Protein AF-A0A4Q2IS03-F1 (afdb_monomer)

Secondary structure (DSSP, 8-state):
-------HHHHHHHHHHHHHHHHHHHHT--SGGGG-PPPPPTT-PPPHHHHHHHHHHHHHHHHH-SS--HHHHHHHHHHHHHS-HHHHHS-HHHHHHHHHHHHHGGGGS-HHHHHHTS---HHHHHHHHHHHTT--GGGG-HHHHTTTS--HHHHHHHHHHHHH---S----TT--HHHHHHHHHHHHHHHHHHHHHHHHHS-BTTS-GGG-SSEE-SSSEET-TT--HHHHHHHHHHS------HHHHHHHHHHHHHS--TT--SSS---HHHHHHHHHHHHSS--PPPTT---TTEEEETTEEEEHHHHHHHHHHHHHHHHT---S---SHHHHHHHHHHHHTGGGT-----TT-HHHHHHHHHHHHHHHHHS--SSS-HHHHHHHHHHHHTT----S--HHHHHHHHHHHHHHHHHHTSPPPP--HHHHHHHHHHHHS---HHHHHS-EEEEE-----SS-----EEEEE-HHHHHHHHHTSTTPPEEETTEEE-HHHHHHHHHHHHHHHHTT-HHHHHHHHHHHHHTT---STTHHHHHHHHHHHHHHHHTTPPPPS-HHHHHHHHHHHH--HHHHHHHHHHHT--HHHHHTTHHHHHHHHHHHHHHHHT-HHHHHHHHHHHHHHHHHHHHHTTTHHHHHHHHHHHHHHHHHHHHS-S-----------------------------PPPPPP---PPPPPP--S-TT----EEEEETTTTEEEEEEEETTEEEEB-TTSPBPTTPPEEEE-TTTSS-EEE-PPPTT---PPPPPHHHHHTSHHHHHHHHHHHHHHTSTTTTPPPS-HHHHHHHHEEE----SSHHHHHHHHHHGGG-HHHHHHHHHHHHHHHH-HHHHHHHHHHHHTHHHH-PEEEEEEESS-EEETTEEEEE-HHHHTT-EEEETTEEEEPPHHHHHHHHHHHHHHT--PPPTTTTTT--HHHHHHHHHHHHHTT-SSPPPPP-BSSPPP---SHHHHHHHHHHHHHHHHHHHHHHHHHHHHHHHTT----TT-EETTEEGGGSHHHHHHHHHHHHHHHHGGG--S-HHHHHHHHHHHTTGGG-HHHHHHHHHHHHH-HHHHHHHHHHHHH-S----EEEEE-SSSSSS-TTSTT-SEEEETTEEEEE-S--EEEETTEEEE--HHHHHHHHHHHHHHHHH-TTSPPSPPTTTTT--HHHHHHHHHHHHHTT--SPPEEEEEEESSTTS--TTHHHHHHHHHHHHHHHHHHHHHTS---TT----STTS---GGG----

Structure (mmCIF, N/CA/C/O backbone):
data_AF-A0A4Q2IS03-F1
#
_entry.id   AF-A0A4Q2IS03-F1
#
loop_
_atom_site.group_PDB
_atom_site.id
_atom_site.type_symbol
_atom_site.label_atom_id
_atom_site.label_alt_id
_atom_site.label_comp_id
_atom_site.label_asym_id
_atom_site.label_entity_id
_atom_site.label_seq_id
_atom_site.pdbx_PDB_ins_code
_atom_site.Cartn_x
_atom_site.Cartn_y
_atom_site.Cartn_z
_atom_site.occupancy
_atom_site.B_iso_or_equiv
_atom_site.auth_seq_id
_atom_site.auth_comp_id
_atom_site.auth_asym_id
_atom_site.auth_atom_id
_atom_site.pdbx_PDB_model_num
ATOM 1 N N . MET A 1 1 ? -54.467 39.293 -42.210 1.00 36.00 1 MET A N 1
ATOM 2 C CA . MET A 1 1 ? -53.188 39.466 -41.491 1.00 36.00 1 MET A CA 1
ATOM 3 C C . MET A 1 1 ? -53.121 38.386 -40.427 1.00 36.00 1 MET A C 1
ATOM 5 O O . MET A 1 1 ? -53.435 38.627 -39.273 1.00 36.00 1 MET A O 1
ATOM 9 N N . LEU A 1 2 ? -52.881 37.162 -40.896 1.00 26.61 2 LEU A N 1
ATOM 10 C CA . LEU A 1 2 ? -52.902 35.921 -40.121 1.00 26.61 2 LEU A CA 1
ATOM 11 C C . LEU A 1 2 ? -51.525 35.806 -39.447 1.00 26.61 2 LEU A C 1
ATOM 13 O O . LEU A 1 2 ? -50.517 36.052 -40.098 1.00 26.61 2 LEU A O 1
ATOM 17 N N . GLY A 1 3 ? -51.429 35.580 -38.140 1.00 42.03 3 GLY A N 1
ATOM 18 C CA . GLY A 1 3 ? -51.913 34.346 -37.532 1.00 42.03 3 GLY A CA 1
ATOM 19 C C . GLY A 1 3 ? -50.886 33.250 -37.804 1.00 42.03 3 GLY A C 1
ATOM 20 O O . GLY A 1 3 ? -51.189 32.285 -38.494 1.00 42.03 3 GLY A O 1
ATOM 21 N N . GLY A 1 4 ? -49.647 33.450 -37.347 1.00 34.81 4 GLY A N 1
ATOM 22 C CA . GLY A 1 4 ? -48.642 32.397 -37.358 1.00 34.81 4 GLY A CA 1
ATOM 23 C C . GLY A 1 4 ? -48.956 31.444 -36.218 1.00 34.81 4 GLY A C 1
ATOM 24 O O . GLY A 1 4 ? -48.527 31.679 -35.094 1.00 34.81 4 GLY A O 1
ATOM 25 N N . THR A 1 5 ? -49.754 30.413 -36.489 1.00 40.50 5 THR A N 1
ATOM 26 C CA . THR A 1 5 ? -49.891 29.262 -35.596 1.00 40.50 5 THR A CA 1
ATOM 27 C C . THR A 1 5 ? -48.496 28.688 -35.400 1.00 40.50 5 THR A C 1
ATOM 29 O O . THR A 1 5 ? -47.937 28.119 -36.342 1.00 40.50 5 THR A O 1
ATOM 32 N N . ALA A 1 6 ? -47.914 28.886 -34.213 1.00 41.03 6 ALA A N 1
ATOM 33 C CA . ALA A 1 6 ? -46.721 28.160 -33.816 1.00 41.03 6 ALA A CA 1
ATOM 34 C C . ALA A 1 6 ? -47.016 26.680 -34.064 1.00 41.03 6 ALA A C 1
ATOM 36 O O . ALA A 1 6 ? -48.002 26.136 -33.564 1.00 41.03 6 ALA A O 1
ATOM 37 N N . THR A 1 7 ? -46.240 26.056 -34.947 1.00 56.56 7 THR A N 1
ATOM 38 C CA . THR A 1 7 ? -46.401 24.632 -35.226 1.00 56.56 7 THR A CA 1
ATOM 39 C C . THR A 1 7 ? -46.227 23.880 -33.914 1.00 56.56 7 THR A C 1
ATOM 41 O O . THR A 1 7 ? -45.361 24.260 -33.131 1.00 56.56 7 THR A O 1
ATOM 44 N N . GLN A 1 8 ? -46.999 22.820 -33.679 1.00 41.12 8 GLN A N 1
ATOM 45 C CA . GLN A 1 8 ? -46.921 22.019 -32.452 1.00 41.12 8 GLN A CA 1
ATOM 46 C C . GLN A 1 8 ? -45.470 21.666 -32.068 1.00 41.12 8 GLN A C 1
ATOM 48 O O . GLN A 1 8 ? -45.108 21.799 -30.911 1.00 41.12 8 GLN A O 1
ATOM 53 N N . ALA A 1 9 ? -44.611 21.365 -33.048 1.00 47.84 9 ALA A N 1
ATOM 54 C CA . ALA A 1 9 ? -43.183 21.116 -32.832 1.00 47.84 9 ALA A CA 1
ATOM 55 C C . ALA A 1 9 ? -42.402 22.323 -32.264 1.00 47.84 9 ALA A C 1
ATOM 57 O O . ALA A 1 9 ? -41.506 22.151 -31.450 1.00 47.84 9 ALA A O 1
ATOM 58 N N . ALA A 1 10 ? -42.746 23.550 -32.665 1.00 47.81 10 ALA A N 1
ATOM 59 C CA . ALA A 1 10 ? -42.126 24.773 -32.151 1.00 47.81 10 ALA A CA 1
ATOM 60 C C . ALA A 1 10 ? -42.599 25.083 -30.724 1.00 47.81 10 ALA A C 1
ATOM 62 O O . ALA A 1 10 ? -41.792 25.487 -29.893 1.00 47.81 10 ALA A O 1
ATOM 63 N N . ALA A 1 11 ? -43.882 24.837 -30.438 1.00 42.84 11 ALA A N 1
ATOM 64 C CA . ALA A 1 11 ? -44.416 24.922 -29.083 1.00 42.84 11 ALA A CA 1
ATOM 65 C C . ALA A 1 11 ? -43.806 23.839 -28.172 1.00 42.84 11 ALA A C 1
ATOM 67 O O . ALA A 1 11 ? -43.431 24.142 -27.048 1.00 42.84 11 ALA A O 1
ATOM 68 N N . GLU A 1 12 ? -43.630 22.607 -28.664 1.00 42.34 12 GLU A N 1
ATOM 69 C CA . GLU A 1 12 ? -42.962 21.509 -27.950 1.00 42.34 12 GLU A CA 1
ATOM 70 C C . GLU A 1 12 ? -41.476 21.810 -27.686 1.00 42.34 12 GLU A C 1
ATOM 72 O O . GLU A 1 12 ? -41.003 21.595 -26.572 1.00 42.34 12 GLU A O 1
ATOM 77 N N . ASP A 1 13 ? -40.747 22.365 -28.660 1.00 48.28 13 ASP A N 1
ATOM 78 C CA . ASP A 1 13 ? -39.344 22.773 -28.494 1.00 48.28 13 ASP A CA 1
ATOM 79 C C . ASP A 1 13 ? -39.176 23.946 -27.517 1.00 48.28 13 ASP A C 1
ATOM 81 O O . ASP A 1 13 ? -38.167 24.028 -26.811 1.00 48.28 13 ASP A O 1
ATOM 85 N N . GLU A 1 14 ? -40.141 24.865 -27.476 1.00 46.44 14 GLU A N 1
ATOM 86 C CA . GLU A 1 14 ? -40.154 25.991 -26.541 1.00 46.44 14 GLU A CA 1
ATOM 87 C C . GLU A 1 14 ? -40.516 25.536 -25.123 1.00 46.44 14 GLU A C 1
ATOM 89 O O . GLU A 1 14 ? -39.807 25.884 -24.178 1.00 46.44 14 GLU A O 1
ATOM 94 N N . LEU A 1 15 ? -41.510 24.651 -24.977 1.00 41.66 15 LEU A N 1
ATOM 95 C CA . LEU A 1 15 ? -41.840 24.013 -23.700 1.00 41.66 15 LEU A CA 1
ATOM 96 C C . LEU A 1 15 ? -40.635 23.241 -23.144 1.00 41.66 15 LEU A C 1
ATOM 98 O O . LEU A 1 15 ? -40.304 23.362 -21.969 1.00 41.66 15 LEU A O 1
ATOM 102 N N . LYS A 1 16 ? -39.929 22.499 -24.006 1.00 45.19 16 LYS A N 1
ATOM 103 C CA . LYS A 1 16 ? -38.740 21.719 -23.642 1.00 45.19 16 LYS A CA 1
ATOM 104 C C . LYS A 1 16 ? -37.571 22.611 -23.209 1.00 45.19 16 LYS A C 1
ATOM 106 O O . LYS A 1 16 ? -36.879 22.284 -22.247 1.00 45.19 16 LYS A O 1
ATOM 111 N N . ARG A 1 17 ? -37.370 23.757 -23.873 1.00 47.59 17 ARG A N 1
ATOM 112 C CA . ARG A 1 17 ? -36.365 24.763 -23.479 1.00 47.59 17 ARG A CA 1
ATOM 113 C C . ARG A 1 17 ? -36.688 25.403 -22.129 1.00 47.59 17 ARG A C 1
ATOM 115 O O . ARG A 1 17 ? -35.791 25.509 -21.291 1.00 47.59 17 ARG A O 1
ATOM 122 N N . ASN A 1 18 ? -37.946 25.779 -21.910 1.00 43.19 18 ASN A N 1
ATOM 123 C CA . ASN A 1 18 ? -38.391 26.395 -20.660 1.00 43.19 18 ASN A CA 1
ATOM 124 C C . ASN A 1 18 ? -38.319 25.392 -19.496 1.00 43.19 18 ASN A C 1
ATOM 126 O O . ASN A 1 18 ? -37.817 25.734 -18.425 1.00 43.19 18 ASN A O 1
ATOM 130 N N . ASP A 1 19 ? -38.677 24.124 -19.728 1.00 43.38 19 ASP A N 1
ATOM 131 C CA . ASP A 1 19 ? -38.507 23.034 -18.759 1.00 43.38 19 ASP A CA 1
ATOM 132 C C . ASP A 1 19 ? -37.024 22.815 -18.397 1.00 43.38 19 ASP A C 1
ATOM 134 O O . ASP A 1 19 ? -36.676 22.706 -17.217 1.00 43.38 19 ASP A O 1
ATOM 138 N N . GLU A 1 20 ? -36.114 22.808 -19.379 1.00 44.84 20 GLU A N 1
ATOM 139 C CA . GLU A 1 20 ? -34.669 22.692 -19.137 1.00 44.84 20 GLU A CA 1
ATOM 140 C C . GLU A 1 20 ? -34.090 23.878 -18.349 1.00 44.84 20 GLU A C 1
ATOM 142 O O . GLU A 1 20 ? -33.147 23.705 -17.565 1.00 44.84 20 GLU A O 1
ATOM 147 N N . GLU A 1 21 ? -34.616 25.084 -18.558 1.00 45.19 21 GLU A N 1
ATOM 148 C CA . GLU A 1 21 ? -34.186 26.301 -17.871 1.00 45.19 21 GLU A CA 1
ATOM 149 C C . GLU A 1 21 ? -34.728 26.369 -16.436 1.00 45.19 21 GLU A C 1
ATOM 151 O O . GLU A 1 21 ? -33.971 26.617 -15.489 1.00 45.19 21 GLU A O 1
ATOM 156 N N . LEU A 1 22 ? -36.015 26.074 -16.243 1.00 42.09 22 LEU A N 1
ATOM 157 C CA . LEU A 1 22 ? -36.654 25.968 -14.932 1.00 42.09 22 LEU A CA 1
ATOM 158 C C . LEU A 1 22 ? -35.930 24.926 -14.062 1.00 42.09 22 LEU A C 1
ATOM 160 O O . LEU A 1 22 ? -35.616 25.172 -12.892 1.00 42.09 22 LEU A O 1
ATOM 164 N N . TYR A 1 23 ? -35.569 23.797 -14.669 1.00 43.38 23 TYR A N 1
ATOM 165 C CA . TYR A 1 23 ? -34.821 22.718 -14.041 1.00 43.38 23 TYR A CA 1
ATOM 166 C C . TYR A 1 23 ? -33.354 23.078 -13.740 1.00 43.38 23 TYR A C 1
ATOM 168 O O . TYR A 1 23 ? -32.849 22.759 -12.659 1.00 43.38 23 TYR A O 1
ATOM 176 N N . ARG A 1 24 ? -32.661 23.802 -14.636 1.00 47.31 24 ARG A N 1
ATOM 177 C CA . ARG A 1 24 ? -31.315 24.363 -14.380 1.00 47.31 24 ARG A CA 1
ATOM 178 C C . ARG A 1 24 ? -31.309 25.362 -13.223 1.00 47.31 24 ARG A C 1
ATOM 180 O O . ARG A 1 24 ? -30.369 25.373 -12.431 1.00 47.31 24 ARG A O 1
ATOM 187 N N . ASN A 1 25 ? -32.361 26.160 -13.094 1.00 46.22 25 ASN A N 1
ATOM 188 C CA . ASN A 1 25 ? -32.500 27.121 -12.005 1.00 46.22 25 ASN A CA 1
ATOM 189 C C . ASN A 1 25 ? -32.801 26.432 -10.664 1.00 46.22 25 ASN A C 1
ATOM 191 O O . ASN A 1 25 ? -32.244 26.817 -9.638 1.00 46.22 25 ASN A O 1
ATOM 195 N N . TRP A 1 26 ? -33.589 25.353 -10.670 1.00 45.19 26 TRP A N 1
ATOM 196 C CA . TRP A 1 26 ? -33.760 24.475 -9.504 1.00 45.19 26 TRP A CA 1
ATOM 197 C C . TRP A 1 26 ? -32.454 23.787 -9.074 1.00 45.19 26 TRP A C 1
ATOM 199 O O . TRP A 1 26 ? -32.173 23.676 -7.882 1.00 45.19 26 TRP A O 1
ATOM 209 N N . ARG A 1 27 ? -31.629 23.362 -10.041 1.00 40.06 27 ARG A N 1
ATOM 210 C CA . ARG A 1 27 ? -30.346 22.662 -9.840 1.00 40.06 27 ARG A CA 1
ATOM 211 C C . ARG A 1 27 ? -29.292 23.473 -9.071 1.00 40.06 27 ARG A C 1
ATOM 213 O O . ARG A 1 27 ? -28.418 22.868 -8.456 1.00 40.06 27 ARG A O 1
ATOM 220 N N . ASN A 1 28 ? -29.364 24.805 -9.095 1.00 43.50 28 ASN A N 1
ATOM 221 C CA . ASN A 1 28 ? -28.336 25.692 -8.533 1.00 43.50 28 ASN A CA 1
ATOM 222 C C . ASN A 1 28 ? -28.688 26.285 -7.156 1.00 43.50 28 ASN A C 1
ATOM 224 O O . ASN A 1 28 ? -27.945 27.121 -6.642 1.00 43.50 28 ASN A O 1
ATOM 228 N N . LEU A 1 29 ? -29.788 25.860 -6.528 1.00 41.72 29 LEU A N 1
ATOM 229 C CA . LEU A 1 29 ? -30.142 26.298 -5.177 1.00 41.72 29 LEU A CA 1
ATOM 230 C C . LEU A 1 29 ? -29.315 25.537 -4.132 1.00 41.72 29 LEU A C 1
ATOM 232 O O . LEU A 1 29 ? -29.659 24.434 -3.716 1.00 41.72 29 LEU A O 1
ATOM 236 N N . THR A 1 30 ? -28.204 26.139 -3.705 1.00 33.22 30 THR A N 1
ATOM 237 C CA . THR A 1 30 ? -27.249 25.576 -2.731 1.00 33.22 30 THR A CA 1
ATOM 238 C C . THR A 1 30 ? -27.720 25.653 -1.270 1.00 33.22 30 THR A C 1
ATOM 240 O O . THR A 1 30 ? -27.096 25.060 -0.393 1.00 33.22 30 THR A O 1
ATOM 243 N N . GLY A 1 31 ? -28.846 26.323 -1.002 1.00 41.47 31 GLY A N 1
ATOM 244 C CA . GLY A 1 31 ? -29.498 26.420 0.307 1.00 41.47 31 GLY A CA 1
ATOM 245 C C . GLY A 1 31 ? -30.642 27.442 0.298 1.00 41.47 31 GLY A C 1
ATOM 246 O O . GLY A 1 31 ? -30.719 28.270 -0.608 1.00 41.47 31 GLY A O 1
ATOM 247 N N . ILE A 1 32 ? -31.523 27.408 1.311 1.00 33.59 32 ILE A N 1
ATOM 248 C CA . ILE A 1 32 ? -32.644 28.369 1.471 1.00 33.59 32 ILE A CA 1
ATOM 249 C C . ILE A 1 32 ? -32.146 29.829 1.496 1.00 33.59 32 ILE A C 1
ATOM 251 O O . ILE A 1 32 ? -32.855 30.735 1.069 1.00 33.59 32 ILE A O 1
ATOM 255 N N . GLU A 1 33 ? -30.911 30.053 1.942 1.00 37.28 33 GLU A N 1
ATOM 256 C CA . GLU A 1 33 ? -30.291 31.377 2.079 1.00 37.28 33 GLU A CA 1
ATOM 257 C C . GLU A 1 33 ? -29.954 32.038 0.731 1.00 37.28 33 GLU A C 1
ATOM 259 O O . GLU A 1 33 ? -29.941 33.263 0.635 1.00 37.28 33 GLU A O 1
ATOM 264 N N . ALA A 1 34 ? -29.784 31.255 -0.341 1.00 39.53 34 ALA A N 1
ATOM 265 C CA . ALA A 1 34 ? -29.510 31.775 -1.684 1.00 39.53 34 ALA A CA 1
ATOM 266 C C . ALA A 1 34 ? -30.743 32.415 -2.364 1.00 39.53 34 ALA A C 1
ATOM 268 O O . ALA A 1 34 ? -30.630 32.961 -3.459 1.00 39.53 34 ALA A O 1
ATOM 269 N N . LEU A 1 35 ? -31.925 32.353 -1.736 1.00 38.50 35 LEU A N 1
ATOM 270 C CA . LEU A 1 35 ? -33.200 32.808 -2.309 1.00 38.50 35 LEU A CA 1
ATOM 271 C C . LEU A 1 35 ? -33.549 34.277 -2.015 1.00 38.50 35 LEU A C 1
ATOM 273 O O . LEU A 1 35 ? -34.609 34.732 -2.441 1.00 38.50 35 LEU A O 1
ATOM 277 N N . GLY A 1 36 ? -32.685 35.023 -1.313 1.00 36.31 36 GLY A N 1
ATOM 278 C CA . GLY A 1 36 ? -32.779 36.487 -1.216 1.00 36.31 36 GLY A CA 1
ATOM 279 C C . GLY A 1 36 ? -34.121 37.039 -0.713 1.00 36.31 36 GLY A C 1
ATOM 280 O O . GLY A 1 36 ? -34.508 38.139 -1.098 1.00 36.31 36 GLY A O 1
ATOM 281 N N . TRP A 1 37 ? -34.852 36.299 0.126 1.00 31.91 37 TRP A N 1
ATOM 282 C CA . TRP A 1 37 ? -36.046 36.801 0.809 1.00 31.91 37 TRP A CA 1
ATOM 283 C C . TRP A 1 37 ? -35.693 37.231 2.231 1.00 31.91 37 TRP A C 1
ATOM 285 O O . TRP A 1 37 ? -35.060 36.484 2.979 1.00 31.91 37 TRP A O 1
ATOM 295 N N . ARG A 1 38 ? -36.124 38.436 2.623 1.00 32.34 38 ARG A N 1
ATOM 296 C CA . ARG A 1 38 ? -36.080 38.874 4.023 1.00 32.34 38 ARG A CA 1
ATOM 297 C C . ARG A 1 38 ? -36.909 37.893 4.852 1.00 32.34 38 ARG A C 1
ATOM 299 O O . ARG A 1 38 ? -38.094 37.714 4.577 1.00 32.34 38 ARG A O 1
ATOM 306 N N . ARG A 1 39 ? -36.291 37.282 5.869 1.00 35.34 39 ARG A N 1
ATOM 307 C CA . ARG A 1 39 ? -37.020 36.615 6.956 1.00 35.34 39 ARG A CA 1
ATOM 308 C C . ARG A 1 39 ? -38.118 37.570 7.442 1.00 35.34 39 ARG A C 1
ATOM 310 O O . ARG A 1 39 ? -37.828 38.738 7.705 1.00 35.34 39 ARG A O 1
ATOM 317 N N . ALA A 1 40 ? -39.350 37.080 7.588 1.00 44.03 40 ALA A N 1
ATOM 318 C CA . ALA A 1 40 ? -40.269 37.709 8.532 1.00 44.03 40 ALA A CA 1
ATOM 319 C C . ALA A 1 40 ? -39.543 37.782 9.885 1.00 44.03 40 ALA A C 1
ATOM 321 O O . ALA A 1 40 ? -38.812 36.847 10.226 1.00 44.03 40 ALA A O 1
ATOM 322 N N . ALA A 1 41 ? -39.660 38.912 10.586 1.00 38.91 41 ALA A N 1
ATOM 323 C CA . ALA A 1 41 ? -38.923 39.160 11.822 1.00 38.91 41 ALA A CA 1
ATOM 324 C C . ALA A 1 41 ? -39.023 37.949 12.768 1.00 38.91 41 ALA A C 1
ATOM 326 O O . ALA A 1 41 ? -40.098 37.360 12.914 1.00 38.91 41 ALA A O 1
ATOM 327 N N . GLU A 1 42 ? -37.892 37.549 13.355 1.00 32.28 42 GLU A N 1
ATOM 328 C CA . GLU A 1 42 ? -37.810 36.392 14.250 1.00 32.28 42 GLU A CA 1
ATOM 329 C C . GLU A 1 42 ? -38.901 36.471 15.329 1.00 32.28 42 GLU A C 1
ATOM 331 O O . GLU A 1 42 ? -38.906 37.384 16.150 1.00 32.28 42 GLU A O 1
ATOM 336 N N . GLY A 1 43 ? -39.852 35.528 15.293 1.00 37.53 43 GLY A N 1
ATOM 337 C CA . GLY A 1 43 ? -40.895 35.384 16.314 1.00 37.53 43 GLY A CA 1
ATOM 338 C C . GLY A 1 43 ? -42.342 35.289 15.821 1.00 37.53 43 GLY A C 1
ATOM 339 O O . GLY A 1 43 ? -43.188 34.870 16.606 1.00 37.53 43 GLY A O 1
ATOM 340 N N . GLN A 1 44 ? -42.661 35.600 14.559 1.00 35.56 44 GLN A N 1
ATOM 341 C CA . GLN A 1 44 ? -44.021 35.382 14.039 1.00 35.56 44 GLN A CA 1
ATOM 342 C C . GLN A 1 44 ? -44.114 34.094 13.206 1.00 35.56 44 GLN A C 1
ATOM 344 O O . GLN A 1 44 ? -43.616 34.058 12.079 1.00 35.56 44 GLN A O 1
ATOM 349 N N . PRO A 1 45 ? -44.747 33.017 13.712 1.00 39.62 45 PRO A N 1
ATOM 350 C CA . PRO A 1 45 ? -45.184 31.937 12.841 1.00 39.62 45 PRO A CA 1
ATOM 351 C C . PRO A 1 45 ? -46.280 32.476 11.916 1.00 39.62 45 PRO A C 1
ATOM 353 O O . PRO A 1 45 ? -47.205 33.139 12.382 1.00 39.62 45 PRO A O 1
ATOM 356 N N . PHE A 1 46 ? -46.198 32.171 10.620 1.00 41.94 46 PHE A N 1
ATOM 357 C CA . PHE A 1 46 ? -47.348 32.330 9.731 1.00 41.94 46 PHE A CA 1
ATOM 358 C C . PHE A 1 46 ? -48.522 31.561 10.335 1.00 41.94 46 PHE A C 1
ATOM 360 O O . PHE A 1 46 ? -48.390 30.373 10.657 1.00 41.94 46 PHE A O 1
ATOM 367 N N . GLY A 1 47 ? -49.643 32.247 10.552 1.00 40.41 47 GLY A N 1
ATOM 368 C CA . GLY A 1 47 ? -50.819 31.613 11.117 1.00 40.41 47 GLY A CA 1
ATOM 369 C C . GLY A 1 47 ? -51.337 30.530 10.164 1.00 40.41 47 GLY A C 1
ATOM 370 O O . GLY A 1 47 ? -51.198 30.662 8.946 1.00 40.41 47 GLY A O 1
ATOM 371 N N . PRO A 1 48 ? -51.992 29.470 10.670 1.00 39.97 48 PRO A N 1
ATOM 372 C CA . PRO A 1 48 ? -52.679 28.489 9.825 1.00 39.97 48 PRO A CA 1
ATOM 373 C C . PRO A 1 48 ? -53.659 29.135 8.825 1.00 39.97 48 PRO A C 1
ATOM 375 O O . PRO A 1 48 ? -53.859 28.615 7.732 1.00 39.97 48 PRO A O 1
ATOM 378 N N . LEU A 1 49 ? -54.224 30.293 9.187 1.00 39.50 49 LEU A N 1
ATOM 379 C CA . LEU A 1 49 ? -55.111 31.110 8.356 1.00 39.50 49 LEU A CA 1
ATOM 380 C C . LEU A 1 49 ? -54.397 31.789 7.177 1.00 39.50 49 LEU A C 1
ATOM 382 O O . LEU A 1 49 ? -54.943 31.785 6.079 1.00 39.50 49 LEU A O 1
ATOM 386 N N . ASP A 1 50 ? -53.175 32.295 7.356 1.00 42.41 50 ASP A N 1
ATOM 387 C CA . ASP A 1 50 ? -52.405 32.940 6.277 1.00 42.41 50 ASP A CA 1
ATOM 388 C C . ASP A 1 50 ? -51.958 31.916 5.227 1.00 42.41 50 ASP A C 1
ATOM 390 O O . ASP A 1 50 ? -51.955 32.175 4.023 1.00 42.41 50 ASP A O 1
ATOM 394 N N . LEU A 1 51 ? -51.628 30.708 5.692 1.00 43.06 51 LEU A N 1
ATOM 395 C CA . LEU A 1 51 ? -51.288 29.578 4.836 1.00 43.06 51 LEU A CA 1
ATOM 396 C C . LEU A 1 51 ? -52.506 29.061 4.065 1.00 43.06 51 LEU A C 1
ATOM 398 O O . LEU A 1 51 ? -52.393 28.833 2.862 1.00 43.06 51 LEU A O 1
ATOM 402 N N . ALA A 1 52 ? -53.663 28.939 4.721 1.00 43.22 52 ALA A N 1
ATOM 403 C CA . ALA A 1 52 ? -54.914 28.538 4.080 1.00 43.22 52 ALA A CA 1
ATOM 404 C C . ALA A 1 52 ? -55.425 29.586 3.072 1.00 43.22 52 ALA A C 1
ATOM 406 O O . ALA A 1 52 ? -55.940 29.228 2.011 1.00 43.22 52 ALA A O 1
ATOM 407 N N . TYR A 1 53 ? -55.241 30.877 3.360 1.00 44.53 53 TYR A N 1
ATOM 408 C CA . TYR A 1 53 ? -55.587 31.973 2.453 1.00 44.53 53 TYR A CA 1
ATOM 409 C C . TYR A 1 53 ? -54.686 31.989 1.208 1.00 44.53 53 TYR A C 1
ATOM 411 O O . TYR A 1 53 ? -55.179 31.983 0.085 1.00 44.53 53 TYR A O 1
ATOM 419 N N . ALA A 1 54 ? -53.363 31.883 1.379 1.00 45.72 54 ALA A N 1
ATOM 420 C CA . ALA A 1 54 ? -52.438 31.777 0.249 1.00 45.72 54 ALA A CA 1
ATOM 421 C C . ALA A 1 54 ? -52.689 30.514 -0.596 1.00 45.72 54 ALA A C 1
ATOM 423 O O . ALA A 1 54 ? -52.589 30.558 -1.818 1.00 45.72 54 ALA A O 1
ATOM 424 N N . GLN A 1 55 ? -53.048 29.395 0.041 1.00 46.16 55 GLN A N 1
ATOM 425 C CA . GLN A 1 55 ? -53.374 28.146 -0.649 1.00 46.16 55 GLN A CA 1
ATOM 426 C C . GLN A 1 55 ? -54.685 28.237 -1.448 1.00 46.16 55 GLN A C 1
ATOM 428 O O . GLN A 1 55 ? -54.767 27.665 -2.533 1.00 46.16 55 GLN A O 1
ATOM 433 N N . SER A 1 56 ? -55.696 28.947 -0.938 1.00 45.62 56 SER A N 1
ATOM 434 C CA . SER A 1 56 ? -56.997 29.113 -1.606 1.00 45.62 56 SER A CA 1
ATOM 435 C C . SER A 1 56 ? -56.946 30.113 -2.763 1.00 45.62 56 SER A C 1
ATOM 437 O O . SER A 1 56 ? -57.411 29.782 -3.851 1.00 45.62 56 SER A O 1
ATOM 439 N N . GLU A 1 57 ? -56.293 31.265 -2.590 1.00 48.00 57 GLU A N 1
ATOM 440 C CA . GLU A 1 57 ? -56.039 32.228 -3.678 1.00 48.00 57 GLU A CA 1
ATOM 441 C C . GLU A 1 57 ? -55.219 31.597 -4.813 1.00 48.00 57 GLU A C 1
ATOM 443 O O . GLU A 1 57 ? -55.464 31.821 -5.999 1.00 48.00 57 GLU A O 1
ATOM 448 N N . PHE A 1 58 ? -54.267 30.735 -4.457 1.00 48.66 58 PHE A N 1
ATOM 449 C CA . PHE A 1 58 ? -53.428 30.047 -5.425 1.00 48.66 58 PHE A CA 1
ATOM 450 C C . PHE A 1 58 ? -54.159 28.912 -6.161 1.00 48.66 58 PHE A C 1
ATOM 452 O O . PHE A 1 58 ? -53.985 28.748 -7.368 1.00 48.66 58 PHE A O 1
ATOM 459 N N . ALA A 1 59 ? -55.008 28.150 -5.463 1.00 48.28 59 ALA A N 1
ATOM 460 C CA . ALA A 1 59 ? -55.877 27.156 -6.092 1.00 48.28 59 ALA A CA 1
ATOM 461 C C . ALA A 1 59 ? -56.857 27.815 -7.079 1.00 48.28 59 ALA A C 1
ATOM 463 O O . ALA A 1 59 ? -57.003 27.328 -8.198 1.00 48.28 59 ALA A O 1
ATOM 464 N N . ALA A 1 60 ? -57.433 28.965 -6.710 1.00 51.38 60 ALA A N 1
ATOM 465 C CA . ALA A 1 60 ? -58.294 29.756 -7.587 1.00 51.38 60 ALA A CA 1
ATOM 466 C C . ALA A 1 60 ? -57.540 30.301 -8.817 1.00 51.38 60 ALA A C 1
ATOM 468 O O . ALA A 1 60 ? -58.067 30.296 -9.929 1.00 51.38 60 ALA A O 1
ATOM 469 N N . HIS A 1 61 ? -56.280 30.719 -8.652 1.00 50.00 61 HIS A N 1
ATOM 470 C CA . HIS A 1 61 ? -55.440 31.170 -9.763 1.00 50.00 61 HIS A CA 1
ATOM 471 C C . HIS A 1 61 ? -55.114 30.043 -10.759 1.00 50.00 61 HIS A C 1
ATOM 473 O O . HIS A 1 61 ? -55.160 30.269 -11.967 1.00 50.00 61 HIS A O 1
ATOM 479 N N . MET A 1 62 ? -54.831 28.833 -10.262 1.00 46.34 62 MET A N 1
ATOM 480 C CA . MET A 1 62 ? -54.542 27.646 -11.079 1.00 46.34 62 MET A CA 1
ATOM 481 C C . MET A 1 62 ? -55.783 27.091 -11.793 1.00 46.34 62 MET A C 1
ATOM 483 O O . MET A 1 62 ? -55.671 26.637 -12.928 1.00 46.34 62 MET A O 1
ATOM 487 N N . GLU A 1 63 ? -56.968 27.151 -11.175 1.00 50.69 63 GLU A N 1
ATOM 488 C CA . GLU A 1 63 ? -58.233 26.834 -11.862 1.00 50.69 63 GLU A CA 1
ATOM 489 C C . GLU A 1 63 ? -58.529 27.819 -13.002 1.00 50.69 63 GLU A C 1
ATOM 491 O O . GLU A 1 63 ? -59.087 27.429 -14.027 1.00 50.69 63 GLU A O 1
ATOM 496 N N . ALA A 1 64 ? -58.116 29.080 -12.855 1.00 50.03 64 ALA A N 1
ATOM 497 C CA . ALA A 1 64 ? -58.279 30.104 -13.881 1.00 50.03 64 ALA A CA 1
ATOM 498 C C . ALA A 1 64 ? -57.206 30.060 -14.994 1.00 50.03 64 ALA A C 1
ATOM 500 O O . ALA A 1 64 ? -57.445 30.601 -16.073 1.00 50.03 64 ALA A O 1
ATOM 501 N N . HIS A 1 65 ? -56.048 29.425 -14.761 1.00 47.69 65 HIS A N 1
ATOM 502 C CA . HIS A 1 65 ? -54.905 29.392 -15.689 1.00 47.69 65 HIS A CA 1
ATOM 503 C C . HIS A 1 65 ? -54.301 27.972 -15.770 1.00 47.69 65 HIS A C 1
ATOM 505 O O . HIS A 1 65 ? -53.324 27.673 -15.079 1.00 47.69 65 HIS A O 1
ATOM 511 N N . PRO A 1 66 ? -54.861 27.075 -16.608 1.00 50.25 66 PRO A N 1
ATOM 512 C CA . PRO A 1 66 ? -54.495 25.651 -16.636 1.00 50.25 66 PRO A CA 1
ATOM 513 C C . PRO A 1 66 ? -53.066 25.363 -17.135 1.00 50.25 66 PRO A C 1
ATOM 515 O O . PRO A 1 66 ? -52.541 24.274 -16.897 1.00 50.25 66 PRO A O 1
ATOM 518 N N . GLU A 1 67 ? -52.415 26.334 -17.777 1.00 47.25 67 GLU A N 1
ATOM 519 C CA . GLU A 1 67 ? -50.999 26.299 -18.151 1.00 47.25 67 GLU A CA 1
ATOM 520 C C . GLU A 1 67 ? -50.256 27.413 -17.392 1.00 47.25 67 GLU A C 1
ATOM 522 O O . GLU A 1 67 ? -50.255 28.561 -17.837 1.00 47.25 67 GLU A O 1
ATOM 527 N N . PRO A 1 68 ? -49.685 27.127 -16.207 1.00 50.88 68 PRO A N 1
ATOM 528 C CA . PRO A 1 68 ? -49.016 28.149 -15.411 1.00 50.88 68 PRO A CA 1
ATOM 529 C C . PRO A 1 68 ? -47.736 28.622 -16.108 1.00 50.88 68 PRO A C 1
ATOM 531 O O . PRO A 1 68 ? -46.929 27.802 -16.547 1.00 50.88 68 PRO A O 1
ATOM 534 N N . ASP A 1 69 ? -47.528 29.938 -16.162 1.00 54.44 69 ASP A N 1
ATOM 535 C CA . ASP A 1 69 ? -46.286 30.518 -16.673 1.00 54.44 69 ASP A CA 1
ATOM 536 C C . ASP A 1 69 ? -45.079 30.208 -15.757 1.00 54.44 69 ASP A C 1
ATOM 538 O O . ASP A 1 69 ? -45.213 29.817 -14.590 1.00 54.44 69 ASP A O 1
ATOM 542 N N . ASP A 1 70 ? -43.859 30.395 -16.267 1.00 45.62 70 ASP A N 1
ATOM 543 C CA . ASP A 1 70 ? -42.630 30.099 -15.521 1.00 45.62 70 ASP A CA 1
ATOM 544 C C . ASP A 1 70 ? -42.499 30.887 -14.208 1.00 45.62 70 ASP A C 1
ATOM 546 O O . ASP A 1 70 ? -41.738 30.498 -13.315 1.00 45.62 70 ASP A O 1
ATOM 550 N N . ALA A 1 71 ? -43.172 32.031 -14.085 1.00 50.47 71 ALA A N 1
ATOM 551 C CA . ALA A 1 71 ? -43.152 32.849 -12.881 1.00 50.47 71 ALA A CA 1
ATOM 552 C C . ALA A 1 71 ? -44.085 32.267 -11.812 1.00 50.47 71 ALA A C 1
ATOM 554 O O . ALA A 1 71 ? -43.705 32.222 -10.635 1.00 50.47 71 ALA A O 1
ATOM 555 N N . ALA A 1 72 ? -45.245 31.751 -12.215 1.00 51.81 72 ALA A N 1
ATOM 556 C CA . ALA A 1 72 ? -46.169 30.993 -11.390 1.00 51.81 72 ALA A CA 1
ATOM 557 C C . ALA A 1 72 ? -45.524 29.681 -10.939 1.00 51.81 72 ALA A C 1
ATOM 559 O O . ALA A 1 72 ? -45.486 29.427 -9.739 1.00 51.81 72 ALA A O 1
ATOM 560 N N . VAL A 1 73 ? -44.892 28.909 -11.833 1.00 50.47 73 VAL A N 1
ATOM 561 C CA . VAL A 1 73 ? -44.175 27.671 -11.465 1.00 50.47 73 VAL A CA 1
ATOM 562 C C . VAL A 1 73 ? -42.996 27.953 -10.521 1.00 50.47 73 VAL A C 1
ATOM 564 O O . VAL A 1 73 ? -42.797 27.231 -9.541 1.00 50.47 73 VAL A O 1
ATOM 567 N N . ARG A 1 74 ? -42.237 29.039 -10.735 1.00 50.28 74 ARG A N 1
ATOM 568 C CA . ARG A 1 74 ? -41.171 29.472 -9.810 1.00 50.28 74 ARG A CA 1
ATOM 569 C C . ARG A 1 74 ? -41.718 29.916 -8.455 1.00 50.28 74 ARG A C 1
ATOM 571 O O . ARG A 1 74 ? -41.133 29.576 -7.429 1.00 50.28 74 ARG A O 1
ATOM 578 N N . SER A 1 75 ? -42.819 30.658 -8.422 1.00 51.34 75 SER A N 1
ATOM 579 C CA . SER A 1 75 ? -43.453 31.118 -7.177 1.00 51.34 75 SER A CA 1
ATOM 580 C C . SER A 1 75 ? -44.093 29.966 -6.406 1.00 51.34 75 SER A C 1
ATOM 582 O O . SER A 1 75 ? -43.996 29.907 -5.184 1.00 51.34 75 SER A O 1
ATOM 584 N N . LEU A 1 76 ? -44.628 28.991 -7.130 1.00 50.41 76 LEU A N 1
ATOM 585 C CA . LEU A 1 76 ? -45.157 27.731 -6.632 1.00 50.41 76 LEU A CA 1
ATOM 586 C C . LEU A 1 76 ? -44.040 26.879 -6.047 1.00 50.41 76 LEU A C 1
ATOM 588 O O . LEU A 1 76 ? -44.154 26.463 -4.905 1.00 50.41 76 LEU A O 1
ATOM 592 N N . ALA A 1 77 ? -42.909 26.723 -6.737 1.00 48.66 77 ALA A N 1
ATOM 593 C CA . ALA A 1 77 ? -41.720 26.093 -6.172 1.00 48.66 77 ALA A CA 1
ATOM 594 C C . ALA A 1 77 ? -41.206 26.814 -4.910 1.00 48.66 77 ALA A C 1
ATOM 596 O O . ALA A 1 77 ? -40.834 26.151 -3.943 1.00 48.66 77 ALA A O 1
ATOM 597 N N . ARG A 1 78 ? -41.215 28.156 -4.882 1.00 55.16 78 ARG A N 1
ATOM 598 C CA . ARG A 1 78 ? -40.812 28.965 -3.712 1.00 55.16 78 ARG A CA 1
ATOM 599 C C . ARG A 1 78 ? -41.746 28.763 -2.517 1.00 55.16 78 ARG A C 1
ATOM 601 O O . ARG A 1 78 ? -41.261 28.447 -1.435 1.00 55.16 78 ARG A O 1
ATOM 608 N N . TYR A 1 79 ? -43.058 28.900 -2.713 1.00 53.25 79 TYR A N 1
ATOM 609 C CA . TYR A 1 79 ? -44.070 28.666 -1.677 1.00 53.25 79 TYR A CA 1
ATOM 610 C C . TYR A 1 79 ? -44.012 27.216 -1.187 1.00 53.25 79 TYR A C 1
ATOM 612 O O . TYR A 1 79 ? -43.989 26.949 0.012 1.00 53.25 79 TYR A O 1
ATOM 620 N N . TYR A 1 80 ? -43.877 26.275 -2.121 1.00 51.88 80 TYR A N 1
ATOM 621 C CA . TYR A 1 80 ? -43.754 24.849 -1.865 1.00 51.88 80 TYR A CA 1
ATOM 622 C C . TYR A 1 80 ? -42.555 24.544 -0.966 1.00 51.88 80 TYR A C 1
ATOM 624 O O . TYR A 1 80 ? -42.747 23.932 0.085 1.00 51.88 80 TYR A O 1
ATOM 632 N N . LEU A 1 81 ? -41.340 24.981 -1.320 1.00 46.62 81 LEU A N 1
ATOM 633 C CA . LEU A 1 81 ? -40.094 24.720 -0.577 1.00 46.62 81 LEU A CA 1
ATOM 634 C C . LEU A 1 81 ? -40.083 25.282 0.858 1.00 46.62 81 LEU A C 1
ATOM 636 O O . LEU A 1 81 ? -39.260 24.852 1.664 1.00 46.62 81 LEU A O 1
ATOM 640 N N . GLN A 1 82 ? -40.993 26.202 1.187 1.00 51.56 82 GLN A N 1
ATOM 641 C CA . GLN A 1 82 ? -41.117 26.815 2.513 1.00 51.56 82 GLN A CA 1
ATOM 642 C C . GLN A 1 82 ? -42.116 26.094 3.441 1.00 51.56 82 GLN A C 1
ATOM 644 O O . GLN A 1 82 ? -42.064 26.290 4.655 1.00 51.56 82 GLN A O 1
ATOM 649 N N . GLN A 1 83 ? -42.998 25.232 2.917 1.00 49.88 83 GLN A N 1
ATOM 650 C CA . GLN A 1 83 ? -43.977 24.497 3.732 1.00 49.88 83 GLN A CA 1
ATOM 651 C C . GLN A 1 83 ? -43.375 23.266 4.432 1.00 49.88 83 GLN A C 1
ATOM 653 O O . GLN A 1 83 ? -42.480 22.601 3.902 1.00 49.88 83 GLN A O 1
ATOM 658 N N . ARG A 1 84 ? -43.924 22.877 5.595 1.00 46.59 84 ARG A N 1
ATOM 659 C CA . ARG A 1 84 ? -43.588 21.591 6.240 1.00 46.59 84 ARG A CA 1
ATOM 660 C C . ARG A 1 84 ? -43.923 20.424 5.297 1.00 46.59 84 ARG A C 1
ATOM 662 O O . ARG A 1 84 ? -44.871 20.484 4.516 1.00 46.59 84 ARG A O 1
ATOM 669 N N . ALA A 1 85 ? -43.120 19.358 5.334 1.00 47.41 85 ALA A N 1
ATOM 670 C CA . ALA A 1 85 ? -43.251 18.233 4.402 1.00 47.41 85 ALA A CA 1
ATOM 671 C C . ALA A 1 85 ? -44.628 17.547 4.479 1.00 47.41 85 ALA A C 1
ATOM 673 O O . ALA A 1 85 ? -45.197 17.239 3.440 1.00 47.41 85 ALA A O 1
ATOM 674 N N . ILE A 1 86 ? -45.175 17.396 5.688 1.00 46.16 86 ILE A N 1
ATOM 675 C CA . ILE A 1 86 ? -46.502 16.814 5.952 1.00 46.16 86 ILE A CA 1
ATOM 676 C C . ILE A 1 86 ? -47.630 17.620 5.286 1.00 46.16 86 ILE A C 1
ATOM 678 O O . ILE A 1 86 ? -48.429 17.055 4.550 1.00 46.16 86 ILE A O 1
ATOM 682 N N . THR A 1 87 ? -47.626 18.949 5.426 1.00 51.53 87 THR A N 1
ATOM 683 C CA . THR A 1 87 ? -48.702 19.843 4.948 1.00 51.53 87 THR A CA 1
ATOM 684 C C . THR A 1 87 ? -48.900 19.801 3.430 1.00 51.53 87 THR A C 1
ATOM 686 O O . THR A 1 87 ? -49.998 19.991 2.924 1.00 51.53 87 THR A O 1
ATOM 689 N N . VAL A 1 88 ? -47.826 19.537 2.692 1.00 52.22 88 VAL A N 1
ATOM 690 C CA . VAL A 1 88 ? -47.823 19.491 1.226 1.00 52.22 88 VAL A CA 1
ATOM 691 C C . VAL A 1 88 ? -48.136 18.105 0.673 1.00 52.22 88 VAL A C 1
ATOM 693 O O . VAL A 1 88 ? -48.702 17.986 -0.409 1.00 52.22 88 VAL A O 1
ATOM 696 N N . ILE A 1 89 ? -47.763 17.062 1.411 1.00 50.06 89 ILE A N 1
ATOM 697 C CA . ILE A 1 89 ? -48.038 15.676 1.037 1.00 50.06 89 ILE A CA 1
ATOM 698 C C . ILE A 1 89 ? -49.524 15.340 1.267 1.00 50.06 89 ILE A C 1
ATOM 700 O O . ILE A 1 89 ? -50.090 14.559 0.506 1.00 50.06 89 ILE A O 1
ATOM 704 N N . GLU A 1 90 ? -50.160 15.969 2.261 1.00 54.28 90 GLU A N 1
ATOM 705 C CA . GLU A 1 90 ? -51.566 15.743 2.629 1.00 54.28 90 GLU A CA 1
ATOM 706 C C . GLU A 1 90 ? -52.572 16.624 1.860 1.00 54.28 90 GLU A C 1
ATOM 708 O O . GLU A 1 90 ? -53.756 16.298 1.827 1.00 54.28 90 GLU A O 1
ATOM 713 N N . ALA A 1 91 ? -52.134 17.708 1.205 1.00 61.69 91 ALA A N 1
ATOM 714 C CA . ALA A 1 91 ? -52.994 18.579 0.398 1.00 61.69 91 ALA A CA 1
ATOM 715 C C . ALA A 1 91 ? -53.155 18.031 -1.043 1.00 61.69 91 ALA A C 1
ATOM 717 O O . ALA A 1 91 ? -52.198 18.109 -1.821 1.00 61.69 91 ALA A O 1
ATOM 718 N N . PRO A 1 92 ? -54.341 17.527 -1.454 1.00 60.69 92 PRO A N 1
ATOM 719 C CA . PRO A 1 92 ? -54.502 16.786 -2.714 1.00 60.69 92 PRO A CA 1
ATOM 720 C C . PRO A 1 92 ? -54.083 17.565 -3.971 1.00 60.69 92 PRO A C 1
ATOM 722 O O . PRO A 1 92 ? -53.428 17.011 -4.853 1.00 60.69 92 PRO A O 1
ATOM 725 N N . SER A 1 93 ? -54.395 18.863 -4.033 1.00 60.44 93 SER A N 1
ATOM 726 C CA . SER A 1 93 ? -54.075 19.732 -5.175 1.00 60.44 93 SER A CA 1
ATOM 727 C C . SER A 1 93 ? -52.575 20.030 -5.308 1.00 60.44 93 SER A C 1
ATOM 729 O O . SER A 1 93 ? -52.031 19.999 -6.411 1.00 60.44 93 SER A O 1
ATOM 731 N N . LEU A 1 94 ? -51.871 20.248 -4.192 1.00 60.28 94 LEU A N 1
ATOM 732 C CA . LEU A 1 94 ? -50.422 20.491 -4.185 1.00 60.28 94 LEU A CA 1
ATOM 733 C C . LEU A 1 94 ? -49.621 19.208 -4.450 1.00 60.28 94 LEU A C 1
ATOM 735 O O . LEU A 1 94 ? -48.600 19.251 -5.139 1.00 60.28 94 LEU A O 1
ATOM 739 N N . ALA A 1 95 ? -50.095 18.062 -3.953 1.00 63.53 95 ALA A N 1
ATOM 740 C CA . ALA A 1 95 ? -49.479 16.763 -4.205 1.00 63.53 95 ALA A CA 1
ATOM 741 C C . ALA A 1 95 ? -49.577 16.349 -5.686 1.00 63.53 95 ALA A C 1
ATOM 743 O O . ALA A 1 95 ? -48.595 15.848 -6.240 1.00 63.53 95 ALA A O 1
ATOM 744 N N . ALA A 1 96 ? -50.723 16.594 -6.336 1.00 67.38 96 ALA A N 1
ATOM 745 C CA . ALA A 1 96 ? -50.913 16.342 -7.768 1.00 67.38 96 ALA A CA 1
ATOM 746 C C . A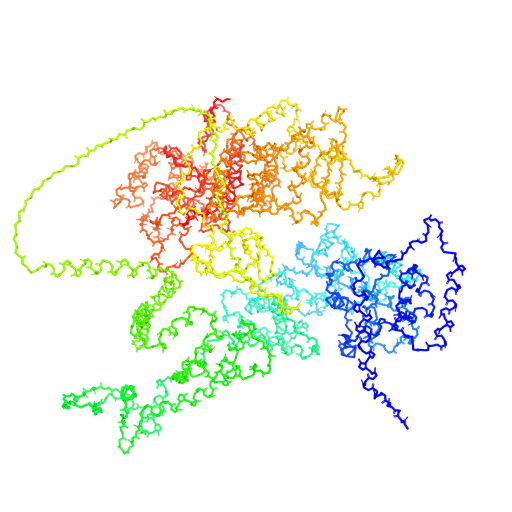LA A 1 96 ? -49.976 17.206 -8.629 1.00 67.38 96 ALA A C 1
ATOM 748 O O . ALA A 1 96 ? -49.325 16.717 -9.552 1.00 67.38 96 ALA A O 1
ATOM 749 N N . LEU A 1 97 ? -49.835 18.481 -8.275 1.00 66.00 97 LEU A N 1
ATOM 750 C CA . LEU A 1 97 ? -48.970 19.418 -8.983 1.00 66.00 97 LEU A CA 1
ATOM 751 C C . LEU A 1 97 ? -47.481 19.082 -8.834 1.00 66.00 97 LEU A C 1
ATOM 753 O O . LEU A 1 97 ? -46.755 19.041 -9.825 1.00 66.00 97 LEU A O 1
ATOM 757 N N . TYR A 1 98 ? -47.030 18.763 -7.619 1.00 70.56 98 TYR A N 1
ATOM 758 C CA . TYR A 1 98 ? -45.657 18.311 -7.376 1.00 70.56 98 TYR A CA 1
ATOM 759 C C . TYR A 1 98 ? -45.320 17.035 -8.149 1.00 70.56 98 TYR A C 1
ATOM 761 O O . TYR A 1 98 ? -44.246 16.928 -8.743 1.00 70.56 98 TYR A O 1
ATOM 769 N N . ARG A 1 99 ? -46.258 16.083 -8.186 1.00 77.88 99 ARG A N 1
ATOM 770 C CA . ARG A 1 99 ? -46.121 14.865 -8.982 1.00 77.88 99 ARG A CA 1
ATOM 771 C C . ARG A 1 99 ? -45.948 15.179 -10.463 1.00 77.88 99 ARG A C 1
ATOM 773 O O . ARG A 1 99 ? -45.031 14.640 -11.072 1.00 77.88 99 ARG A O 1
ATOM 780 N N . ASN A 1 100 ? -46.773 16.066 -11.017 1.00 74.12 100 ASN A N 1
ATOM 781 C CA . ASN A 1 100 ? -46.678 16.472 -12.419 1.00 74.12 100 ASN A CA 1
ATOM 782 C C . ASN A 1 100 ? -45.323 17.123 -12.735 1.00 74.12 100 ASN A C 1
ATOM 784 O O . ASN A 1 100 ? -44.711 16.787 -13.747 1.00 74.12 100 ASN A O 1
ATOM 788 N N . VAL A 1 101 ? -44.810 17.991 -11.853 1.00 71.38 101 VAL A N 1
ATOM 789 C CA . VAL A 1 101 ? -43.480 18.610 -12.011 1.00 71.38 101 VAL A CA 1
ATOM 790 C C . VAL A 1 101 ? -42.376 17.552 -12.034 1.00 71.38 101 VAL A C 1
ATOM 792 O O . VAL A 1 101 ? -41.542 17.549 -12.938 1.00 71.38 101 VAL A O 1
ATOM 795 N N . LEU A 1 102 ? -42.379 16.616 -11.080 1.00 74.75 102 LEU A N 1
ATOM 796 C CA . LEU A 1 102 ? -41.380 15.547 -11.056 1.00 74.75 102 LEU A CA 1
ATOM 797 C C . LEU A 1 102 ? -41.497 14.619 -12.265 1.00 74.75 102 LEU A C 1
ATOM 799 O O . LEU A 1 102 ? -40.474 14.239 -12.822 1.00 74.75 102 LEU A O 1
ATOM 803 N N . GLN A 1 103 ? -42.716 14.287 -12.698 1.00 79.38 103 GLN A N 1
ATOM 804 C CA . GLN A 1 103 ? -42.954 13.444 -13.870 1.00 79.38 103 GLN A CA 1
ATOM 805 C C . GLN A 1 103 ? -42.417 14.073 -15.158 1.00 79.38 103 GLN A C 1
ATOM 807 O O . GLN A 1 103 ? -41.779 13.372 -15.939 1.00 79.38 103 GLN A O 1
ATOM 812 N N . ARG A 1 104 ? -42.593 15.385 -15.356 1.00 74.88 104 ARG A N 1
ATOM 813 C CA . ARG A 1 104 ? -41.973 16.120 -16.479 1.00 74.88 104 ARG A CA 1
ATOM 814 C C . ARG A 1 104 ? -40.440 16.112 -16.390 1.00 74.88 104 ARG A C 1
ATOM 816 O O . ARG A 1 104 ? -39.738 16.021 -17.398 1.00 74.88 104 ARG A O 1
ATOM 823 N N . GLY A 1 105 ? -39.908 16.100 -15.168 1.00 71.00 105 GLY A N 1
ATOM 824 C CA . GLY A 1 105 ? -38.481 15.942 -14.886 1.00 71.00 105 GLY A CA 1
ATOM 825 C C . GLY A 1 105 ? -37.887 14.570 -15.236 1.00 71.00 105 GLY A C 1
ATOM 826 O O . GLY A 1 105 ? -36.667 14.460 -15.267 1.00 71.00 105 GLY A O 1
ATOM 827 N N . LEU A 1 106 ? -38.699 13.547 -15.540 1.00 81.31 106 LEU A N 1
ATOM 828 C CA . LEU A 1 106 ? -38.237 12.191 -15.881 1.00 81.31 106 LEU A CA 1
ATOM 829 C C . LEU A 1 106 ? -37.873 12.003 -17.364 1.00 81.31 106 LEU A C 1
ATOM 831 O O . LEU A 1 106 ? -37.608 10.885 -17.788 1.00 81.31 106 LEU A O 1
ATOM 835 N N . HIS A 1 107 ? -37.818 13.064 -18.172 1.00 79.81 107 HIS A N 1
ATOM 836 C CA . HIS A 1 107 ? -37.496 12.974 -19.608 1.00 79.81 107 HIS A CA 1
ATOM 837 C C . HIS A 1 107 ? -36.115 12.361 -19.913 1.00 79.81 107 HIS A C 1
ATOM 839 O O . HIS A 1 107 ? -35.857 11.938 -21.037 1.00 79.81 107 HIS A O 1
ATOM 845 N N . TRP A 1 108 ? -35.210 12.321 -18.931 1.00 81.88 108 TRP A N 1
ATOM 846 C CA . TRP A 1 108 ? -33.885 11.718 -19.071 1.00 81.88 108 TRP A CA 1
ATOM 847 C C . TRP A 1 108 ? -33.902 10.182 -19.006 1.00 81.88 108 TRP A C 1
ATOM 849 O O . TRP A 1 108 ? -32.878 9.560 -19.294 1.00 81.88 108 TRP A O 1
ATOM 859 N N . ILE A 1 109 ? -35.028 9.566 -18.625 1.00 82.19 109 ILE A N 1
ATOM 860 C CA . ILE A 1 109 ? -35.161 8.117 -18.472 1.00 82.19 109 ILE A CA 1
ATOM 861 C C . ILE A 1 109 ? -36.329 7.570 -19.302 1.00 82.19 109 ILE A C 1
ATOM 863 O O . ILE A 1 109 ? -37.457 8.047 -19.224 1.00 82.19 109 ILE A O 1
ATOM 867 N N . ASP A 1 110 ? -36.065 6.530 -20.095 1.00 83.50 110 ASP A N 1
ATOM 868 C CA . ASP A 1 110 ? -37.092 5.839 -20.880 1.00 83.50 110 ASP A CA 1
ATOM 869 C C . ASP A 1 110 ? -37.868 4.859 -19.981 1.00 83.50 110 ASP A C 1
ATOM 871 O O . ASP A 1 110 ? -37.418 3.745 -19.677 1.00 83.50 110 ASP A O 1
ATOM 875 N N . LEU A 1 111 ? -39.032 5.309 -19.504 1.00 82.62 111 LEU A N 1
ATOM 876 C CA . LEU A 1 111 ? -39.894 4.543 -18.602 1.00 82.62 111 LEU A CA 1
ATOM 877 C C . LEU A 1 111 ? -40.479 3.290 -19.269 1.00 82.62 111 LEU A C 1
ATOM 879 O O . LEU A 1 111 ? -40.662 2.280 -18.587 1.00 82.62 111 LEU A O 1
ATOM 883 N N . ASP A 1 112 ? -40.726 3.309 -20.579 1.00 80.44 112 ASP A N 1
ATOM 884 C CA . ASP A 1 112 ? -41.275 2.157 -21.298 1.00 80.44 112 ASP A CA 1
ATOM 885 C C . ASP A 1 112 ? -40.208 1.077 -21.497 1.00 80.44 112 ASP A C 1
ATOM 887 O O . ASP A 1 112 ? -40.463 -0.106 -21.242 1.00 80.44 112 ASP A O 1
ATOM 891 N N . ALA A 1 113 ? -38.974 1.470 -21.827 1.00 76.75 113 ALA A N 1
ATOM 892 C CA . ALA A 1 113 ? -37.840 0.549 -21.858 1.00 76.75 113 ALA A CA 1
ATOM 893 C C . ALA A 1 113 ? -37.567 -0.076 -20.480 1.00 76.75 113 ALA A C 1
ATOM 895 O O . ALA A 1 113 ? -37.217 -1.256 -20.392 1.00 76.75 113 ALA A O 1
ATOM 896 N N . LEU A 1 114 ? -37.739 0.677 -19.387 1.00 77.25 114 LEU A N 1
ATOM 897 C CA . LEU A 1 114 ? -37.633 0.130 -18.031 1.00 77.25 114 LEU A CA 1
ATOM 898 C C . LEU A 1 114 ? -38.785 -0.815 -17.677 1.00 77.25 114 LEU A C 1
ATOM 900 O O . LEU A 1 114 ? -38.539 -1.860 -17.073 1.00 77.25 114 LEU A O 1
ATOM 904 N N . ARG A 1 115 ? -40.018 -0.494 -18.079 1.00 79.31 115 ARG A N 1
ATOM 905 C CA . ARG A 1 115 ? -41.193 -1.354 -17.872 1.00 79.31 115 ARG A CA 1
ATOM 906 C C . ARG A 1 115 ? -41.031 -2.701 -18.584 1.00 79.31 115 ARG A C 1
ATOM 908 O O . ARG A 1 115 ? -41.323 -3.746 -18.004 1.00 79.31 115 ARG A O 1
ATOM 915 N N . MET A 1 116 ? -40.481 -2.693 -19.801 1.00 73.88 116 MET A N 1
ATOM 916 C CA . MET A 1 116 ? -40.187 -3.906 -20.577 1.00 73.88 116 MET A CA 1
ATOM 917 C C . MET A 1 116 ? -39.110 -4.802 -19.938 1.00 73.88 116 MET A C 1
ATOM 919 O O . MET A 1 116 ? -39.082 -6.006 -20.192 1.00 73.88 116 MET A O 1
ATOM 923 N N . LYS A 1 117 ? -38.240 -4.262 -19.073 1.00 65.75 117 LYS A N 1
ATOM 924 C CA . LYS A 1 117 ? -37.121 -4.994 -18.445 1.00 65.75 117 LYS A CA 1
ATOM 925 C C . LYS A 1 117 ? -37.515 -5.887 -17.254 1.00 65.75 117 LYS A C 1
ATOM 927 O O . LYS A 1 117 ? -36.634 -6.298 -16.506 1.00 65.75 117 LYS A O 1
ATOM 932 N N . GLN A 1 118 ? -38.796 -6.242 -17.105 1.00 60.97 118 GLN A N 1
ATOM 933 C CA . GLN A 1 118 ? -39.323 -7.084 -16.015 1.00 60.97 118 GLN A CA 1
ATOM 934 C C . GLN A 1 118 ? -38.926 -6.576 -14.613 1.00 60.97 118 GLN A C 1
ATOM 936 O O . GLN A 1 118 ? -38.323 -7.299 -13.823 1.00 60.97 118 GLN A O 1
ATOM 941 N N . GLY A 1 119 ? -39.298 -5.328 -14.302 1.00 67.88 119 GLY A N 1
ATOM 942 C CA . GLY A 1 119 ? -39.214 -4.758 -12.953 1.00 67.88 119 GLY A CA 1
ATOM 943 C C . GLY A 1 119 ? -37.796 -4.363 -12.539 1.00 67.88 119 GLY A C 1
ATOM 944 O O . GLY A 1 119 ? -37.064 -5.144 -11.930 1.00 67.88 119 GLY A O 1
ATOM 945 N N . ALA A 1 120 ? -37.413 -3.118 -12.829 1.00 79.06 120 ALA A N 1
ATOM 946 C CA . ALA A 1 120 ? -36.185 -2.545 -12.288 1.00 79.06 120 ALA A CA 1
ATOM 947 C C . ALA A 1 120 ? -36.216 -2.573 -10.749 1.00 79.06 120 ALA A C 1
ATOM 949 O O . ALA A 1 120 ? -37.215 -2.207 -10.125 1.00 79.06 120 ALA A O 1
ATOM 950 N N . ARG A 1 121 ? -35.117 -3.027 -10.134 1.00 85.31 121 ARG A N 1
ATOM 951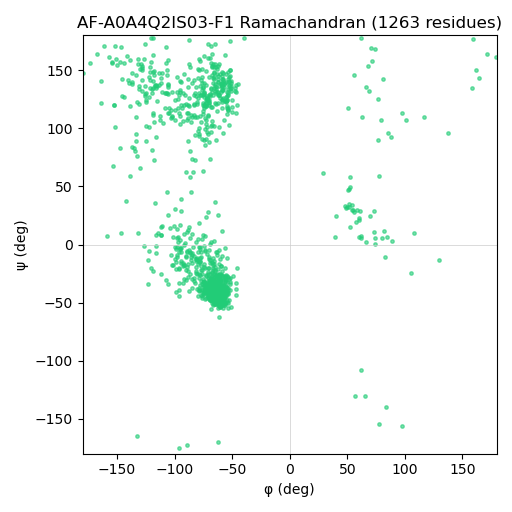 C CA . ARG A 1 121 ? -35.029 -3.115 -8.672 1.00 85.31 121 ARG A CA 1
ATOM 952 C C . ARG A 1 121 ? -35.045 -1.705 -8.053 1.00 85.31 121 ARG A C 1
ATOM 954 O O . ARG A 1 121 ? -34.357 -0.830 -8.588 1.00 85.31 121 ARG A O 1
ATOM 961 N N . PRO A 1 122 ? -35.757 -1.468 -6.936 1.00 88.56 122 PRO A N 1
ATOM 962 C CA . PRO A 1 122 ? -35.745 -0.186 -6.229 1.00 88.56 122 PRO A CA 1
ATOM 963 C C . PRO A 1 122 ? -34.342 0.402 -6.003 1.00 88.56 122 PRO A C 1
ATOM 965 O O . PRO A 1 122 ? -34.121 1.584 -6.276 1.00 88.56 122 PRO A O 1
ATOM 968 N N . THR A 1 123 ? -33.361 -0.413 -5.597 1.00 83.56 123 THR A N 1
ATOM 969 C CA . THR A 1 123 ? -31.973 0.053 -5.401 1.00 83.56 123 THR A CA 1
ATOM 970 C C . THR A 1 123 ? -31.294 0.498 -6.698 1.00 83.56 123 THR A C 1
ATOM 972 O O . THR A 1 123 ? -30.482 1.427 -6.689 1.00 83.56 123 THR A O 1
ATOM 975 N N . GLN A 1 124 ? -31.607 -0.149 -7.826 1.00 83.12 124 GLN A N 1
ATOM 976 C CA . GLN A 1 124 ? -31.070 0.213 -9.138 1.00 83.12 124 GLN A CA 1
ATOM 977 C C . GLN A 1 124 ? -31.638 1.549 -9.594 1.00 83.12 124 GLN A C 1
ATOM 979 O O . GLN A 1 124 ? -30.878 2.398 -10.044 1.00 83.12 124 GLN A O 1
ATOM 984 N N . ILE A 1 125 ? -32.944 1.753 -9.412 1.00 87.62 125 ILE A N 1
ATOM 985 C CA . ILE A 1 125 ? -33.599 3.025 -9.716 1.00 87.62 125 ILE A CA 1
ATOM 986 C C . ILE A 1 125 ? -32.983 4.141 -8.871 1.00 87.62 125 ILE A C 1
ATOM 988 O O . ILE A 1 125 ? -32.544 5.145 -9.428 1.00 87.62 125 ILE A O 1
ATOM 992 N N . LEU A 1 126 ? -32.850 3.941 -7.553 1.00 85.69 126 LEU A N 1
ATOM 993 C CA . LEU A 1 126 ? -32.220 4.924 -6.668 1.00 85.69 126 LEU A CA 1
ATOM 994 C C . LEU A 1 126 ? -30.787 5.250 -7.108 1.00 85.69 126 LEU A C 1
ATOM 996 O O . LEU A 1 126 ? -30.424 6.418 -7.209 1.00 85.69 126 LEU A O 1
ATOM 1000 N N . ARG A 1 127 ? -29.983 4.226 -7.427 1.00 81.06 127 ARG A N 1
ATOM 1001 C CA . ARG A 1 127 ? -28.617 4.396 -7.942 1.00 81.06 127 ARG A CA 1
ATOM 1002 C C . ARG A 1 127 ? -28.592 5.217 -9.224 1.00 81.06 127 ARG A C 1
ATOM 1004 O O . ARG A 1 127 ? -27.766 6.118 -9.329 1.00 81.06 127 ARG A O 1
ATOM 1011 N N . THR A 1 128 ? -29.464 4.907 -10.177 1.00 81.44 128 THR A N 1
ATOM 1012 C CA . THR A 1 128 ? -29.542 5.603 -11.463 1.00 81.44 128 THR A CA 1
ATOM 1013 C C . THR A 1 128 ? -29.932 7.067 -11.271 1.00 81.44 128 THR A C 1
ATOM 1015 O O . THR A 1 128 ? -29.279 7.937 -11.843 1.00 81.44 128 THR A O 1
ATOM 1018 N N . VAL A 1 129 ? -30.887 7.362 -10.381 1.00 82.44 129 VAL A N 1
ATOM 1019 C CA . VAL A 1 129 ? -31.211 8.745 -9.998 1.00 82.44 129 VAL A CA 1
ATOM 1020 C C . VAL A 1 129 ? -30.003 9.425 -9.342 1.00 82.44 129 VAL A C 1
ATOM 1022 O O . VAL A 1 129 ? -29.624 10.513 -9.759 1.00 82.44 129 VAL A O 1
ATOM 1025 N N . CYS A 1 130 ? -29.325 8.798 -8.374 1.00 79.25 130 CYS A N 1
ATOM 1026 C CA . CYS A 1 130 ? -28.131 9.375 -7.739 1.00 79.25 130 CYS A CA 1
ATOM 1027 C C . CYS A 1 130 ? -27.002 9.668 -8.742 1.00 79.25 130 CYS A C 1
ATOM 1029 O O . CYS A 1 130 ? -26.407 10.744 -8.691 1.00 79.25 130 CYS A O 1
ATOM 1031 N N . GLN A 1 131 ? -26.725 8.742 -9.666 1.00 75.00 131 GLN A N 1
ATOM 1032 C CA . GLN A 1 131 ? -25.713 8.901 -10.715 1.00 75.00 131 GLN A CA 1
ATOM 1033 C C . GLN A 1 131 ? -26.051 10.065 -11.643 1.00 75.00 131 GLN A C 1
ATOM 1035 O O . GLN A 1 131 ? -25.215 10.945 -11.850 1.00 75.00 131 GLN A O 1
ATOM 1040 N N . TYR A 1 132 ? -27.292 10.115 -12.127 1.00 79.75 132 TYR A N 1
ATOM 1041 C CA . TYR A 1 132 ? -27.785 11.219 -12.943 1.00 79.75 132 TYR A CA 1
ATOM 1042 C C . TYR A 1 132 ? -27.682 12.564 -12.199 1.00 79.75 132 TYR A C 1
ATOM 1044 O O . TYR A 1 132 ? -27.245 13.572 -12.757 1.00 79.75 132 TYR A O 1
ATOM 1052 N N . ARG A 1 133 ? -27.962 12.560 -10.890 1.00 73.56 133 ARG A N 1
ATOM 1053 C CA . ARG A 1 133 ? -27.831 13.721 -9.996 1.00 73.56 133 ARG A CA 1
ATOM 1054 C C . ARG A 1 133 ? -26.390 14.021 -9.558 1.00 73.56 133 ARG A C 1
ATOM 1056 O O . ARG A 1 133 ? -26.181 15.009 -8.860 1.00 73.56 133 ARG A O 1
ATOM 1063 N N . ARG A 1 134 ? -25.397 13.220 -9.969 1.00 74.81 134 ARG A N 1
ATOM 1064 C CA . ARG A 1 134 ? -23.980 13.315 -9.552 1.00 74.81 134 ARG A CA 1
ATOM 1065 C C . ARG A 1 134 ? -23.787 13.301 -8.032 1.00 74.81 134 ARG A C 1
ATOM 1067 O O . ARG A 1 134 ? -22.888 13.950 -7.502 1.00 74.81 134 ARG A O 1
ATOM 1074 N N . LEU A 1 135 ? -24.633 12.559 -7.331 1.00 69.31 135 LEU A N 1
ATOM 1075 C CA . LEU A 1 135 ? -24.551 12.365 -5.891 1.00 69.31 135 LEU A CA 1
ATOM 1076 C C . LEU A 1 135 ? -24.026 10.962 -5.605 1.00 69.31 135 LEU A C 1
ATOM 1078 O O . LEU A 1 135 ? -24.427 9.989 -6.244 1.00 69.31 135 LEU A O 1
ATOM 1082 N N . SER A 1 136 ? -23.127 10.842 -4.630 1.00 64.69 136 SER A N 1
ATOM 1083 C CA . SER A 1 136 ? -22.720 9.518 -4.155 1.00 64.69 136 SER A CA 1
ATOM 1084 C C . SER A 1 136 ? -23.909 8.836 -3.478 1.00 64.69 136 SER A C 1
ATOM 1086 O O . SER A 1 136 ? -24.644 9.492 -2.736 1.00 64.69 136 SER A O 1
ATOM 1088 N N . LEU A 1 137 ? -24.049 7.525 -3.654 1.00 65.75 137 LEU A N 1
ATOM 1089 C CA . LEU A 1 137 ? -25.075 6.739 -2.965 1.00 65.75 137 LEU A CA 1
ATOM 1090 C C . LEU A 1 137 ? -24.976 6.816 -1.434 1.00 65.75 137 LEU A C 1
ATOM 1092 O O . LEU A 1 137 ? -26.004 6.776 -0.769 1.00 65.75 137 LEU A O 1
ATOM 1096 N N . ASP A 1 138 ? -23.776 7.012 -0.883 1.00 59.09 138 ASP A N 1
ATOM 1097 C CA . ASP A 1 138 ? -23.572 7.164 0.565 1.00 59.09 138 ASP A CA 1
ATOM 1098 C C . ASP A 1 138 ? -24.219 8.453 1.103 1.00 59.09 138 ASP A C 1
ATOM 1100 O O . ASP A 1 138 ? -24.749 8.483 2.210 1.00 59.09 138 ASP A O 1
ATOM 1104 N N . HIS A 1 139 ? -24.269 9.510 0.283 1.00 56.66 139 HIS A N 1
ATOM 1105 C CA . HIS A 1 139 ? -25.008 10.742 0.592 1.00 56.66 139 HIS A CA 1
ATOM 1106 C C . HIS A 1 139 ? -26.532 10.577 0.453 1.00 56.66 139 HIS A C 1
ATOM 1108 O O . HIS A 1 139 ? -27.283 11.403 0.975 1.00 56.66 139 HIS A O 1
ATOM 1114 N N . ALA A 1 140 ? -26.988 9.523 -0.229 1.00 55.12 140 ALA A N 1
ATOM 1115 C CA . ALA A 1 140 ? -28.391 9.132 -0.325 1.00 55.12 140 ALA A CA 1
ATOM 1116 C C . ALA A 1 140 ? -28.798 8.121 0.763 1.00 55.12 140 ALA A C 1
ATOM 1118 O O . ALA A 1 140 ? -29.906 7.595 0.699 1.00 55.12 140 ALA A O 1
ATOM 1119 N N . ALA A 1 141 ? -27.937 7.852 1.760 1.00 57.28 141 ALA A N 1
ATOM 1120 C CA . ALA A 1 141 ? -28.259 6.991 2.894 1.00 57.28 141 ALA A CA 1
ATOM 1121 C C . ALA A 1 141 ? -29.541 7.472 3.589 1.00 57.28 141 ALA A C 1
ATOM 1123 O O . ALA A 1 141 ? -29.621 8.554 4.182 1.00 57.28 141 ALA A O 1
ATOM 1124 N N . LEU A 1 142 ? -30.565 6.638 3.460 1.00 59.56 142 LEU A N 1
ATOM 1125 C CA . LEU A 1 142 ? -31.963 6.993 3.654 1.00 59.56 142 LEU A CA 1
ATOM 1126 C C . LEU A 1 142 ? -32.309 7.251 5.133 1.00 59.56 142 LEU A C 1
ATOM 1128 O O . LEU A 1 142 ? -33.158 8.095 5.420 1.00 59.56 142 LEU A O 1
ATOM 1132 N N . ASP A 1 143 ? -31.566 6.658 6.073 1.00 55.50 143 ASP A N 1
ATOM 1133 C CA . ASP A 1 143 ? -31.810 6.788 7.520 1.00 55.50 143 ASP A CA 1
ATOM 1134 C C . ASP A 1 143 ? -31.699 8.238 8.037 1.00 55.50 143 ASP A C 1
ATOM 1136 O O . ASP A 1 143 ? -32.435 8.665 8.924 1.00 55.50 143 ASP A O 1
ATOM 1140 N N . ARG A 1 144 ? -30.818 9.058 7.439 1.00 51.78 144 ARG A N 1
ATOM 1141 C CA . ARG A 1 144 ? -30.605 10.457 7.869 1.00 51.78 144 ARG A CA 1
ATOM 1142 C C . ARG A 1 144 ? -31.526 11.469 7.184 1.00 51.78 144 ARG A C 1
ATOM 1144 O O . ARG A 1 144 ? -31.675 12.583 7.684 1.00 51.78 144 ARG A O 1
ATOM 1151 N N . ARG A 1 145 ? -32.117 11.122 6.037 1.00 54.72 145 ARG A N 1
ATOM 1152 C CA . ARG A 1 145 ? -32.892 12.054 5.195 1.00 54.72 145 ARG A CA 1
ATOM 1153 C C . ARG A 1 145 ? -34.401 11.839 5.279 1.00 54.72 145 ARG A C 1
ATOM 1155 O O . ARG A 1 145 ? -35.147 12.816 5.249 1.00 54.72 145 ARG A O 1
ATOM 1162 N N . LEU A 1 146 ? -34.846 10.596 5.451 1.00 54.56 146 LEU A N 1
ATOM 1163 C CA . LEU A 1 146 ? -36.264 10.240 5.365 1.00 54.56 146 LEU A CA 1
ATOM 1164 C C . LEU A 1 146 ? -37.097 10.628 6.575 1.00 54.56 146 LEU A C 1
ATOM 1166 O O . LEU A 1 146 ? -38.299 10.820 6.430 1.00 54.56 146 LEU A O 1
ATOM 1170 N N . ALA A 1 147 ? -36.480 10.758 7.750 1.00 50.81 147 ALA A N 1
ATOM 1171 C CA . ALA A 1 147 ? -37.249 10.921 8.972 1.00 50.81 147 ALA A CA 1
ATOM 1172 C C . ALA A 1 147 ? -38.053 12.223 9.023 1.00 50.81 147 ALA A C 1
ATOM 1174 O O . ALA A 1 147 ? -39.063 12.243 9.710 1.00 50.81 147 ALA A O 1
ATOM 1175 N N . ASN A 1 148 ? -37.641 13.298 8.327 1.00 45.03 148 ASN A N 1
ATOM 1176 C CA . ASN A 1 148 ? -38.281 14.615 8.483 1.00 45.03 148 ASN A CA 1
ATOM 1177 C C . ASN A 1 148 ? -38.095 15.621 7.320 1.00 45.03 148 ASN A C 1
ATOM 1179 O O . ASN A 1 148 ? -38.463 16.788 7.476 1.00 45.03 148 ASN A O 1
ATOM 1183 N N . ARG A 1 149 ? -37.510 15.253 6.167 1.00 52.72 149 ARG A N 1
ATOM 1184 C CA . ARG A 1 149 ? -37.260 16.206 5.062 1.00 52.72 149 ARG A CA 1
ATOM 1185 C C . ARG A 1 149 ? -37.687 15.646 3.708 1.00 52.72 149 ARG A C 1
ATOM 1187 O O . ARG A 1 149 ? -37.605 14.451 3.457 1.00 52.72 149 ARG A O 1
ATOM 1194 N N . ARG A 1 150 ? -38.170 16.534 2.832 1.00 59.44 150 ARG A N 1
ATOM 1195 C CA . ARG A 1 150 ? -38.443 16.209 1.427 1.00 59.44 150 ARG A CA 1
ATOM 1196 C C . ARG A 1 150 ? -37.134 15.810 0.756 1.00 59.44 150 ARG A C 1
ATOM 1198 O O . ARG A 1 150 ? -36.162 16.557 0.848 1.00 59.44 150 ARG A O 1
ATOM 1205 N N . ASP A 1 151 ? -37.129 14.665 0.085 1.00 72.88 151 ASP A N 1
ATOM 1206 C CA . ASP A 1 151 ? -35.984 14.203 -0.689 1.00 72.88 151 ASP A CA 1
ATOM 1207 C C . ASP A 1 151 ? -36.414 13.983 -2.140 1.00 72.88 151 ASP A C 1
ATOM 1209 O O . ASP A 1 151 ? -37.032 12.975 -2.478 1.00 72.88 151 ASP A O 1
ATOM 1213 N N . VAL A 1 152 ? -36.082 14.959 -2.988 1.00 77.31 152 VAL A N 1
ATOM 1214 C CA . VAL A 1 152 ? -36.377 14.943 -4.428 1.00 77.31 152 VAL A CA 1
ATOM 1215 C C . VAL A 1 152 ? -35.798 13.693 -5.096 1.00 77.31 152 VAL A C 1
ATOM 1217 O O . VAL A 1 152 ? -36.412 13.163 -6.011 1.00 77.31 152 VAL A O 1
ATOM 1220 N N . ILE A 1 153 ? -34.667 13.172 -4.609 1.00 82.25 153 ILE A N 1
ATOM 1221 C CA . ILE A 1 153 ? -34.031 11.961 -5.148 1.00 82.25 153 ILE A CA 1
ATOM 1222 C C . ILE A 1 153 ? -34.910 10.744 -4.862 1.00 82.25 153 ILE A C 1
ATOM 1224 O O . ILE A 1 153 ? -35.151 9.930 -5.751 1.00 82.25 153 ILE A O 1
ATOM 1228 N N . ALA A 1 154 ? -35.403 10.626 -3.626 1.00 82.62 154 ALA A N 1
ATOM 1229 C CA . ALA A 1 154 ? -36.276 9.528 -3.230 1.00 82.62 154 ALA A CA 1
ATOM 1230 C C . ALA A 1 154 ? -37.642 9.614 -3.927 1.00 82.62 154 ALA A C 1
ATOM 1232 O O . ALA A 1 154 ? -38.187 8.585 -4.310 1.00 82.62 154 ALA A O 1
ATOM 1233 N N . ASP A 1 155 ? -38.174 10.822 -4.131 1.00 85.88 155 ASP A N 1
ATOM 1234 C CA . ASP A 1 155 ? -39.444 11.037 -4.834 1.00 85.88 155 ASP A CA 1
ATOM 1235 C C . ASP A 1 155 ? -39.352 10.748 -6.332 1.00 85.88 155 ASP A C 1
ATOM 1237 O O . ASP A 1 155 ? -40.247 10.123 -6.898 1.00 85.88 155 ASP A O 1
ATOM 1241 N N . GLU A 1 156 ? -38.260 11.167 -6.969 1.00 87.94 156 GLU A N 1
ATOM 1242 C CA . GLU A 1 156 ? -37.976 10.869 -8.371 1.00 87.94 156 GLU A CA 1
ATOM 1243 C C . GLU A 1 156 ? -37.796 9.359 -8.572 1.00 87.94 156 GLU A C 1
ATOM 1245 O O . GLU A 1 156 ? -38.432 8.767 -9.444 1.00 87.94 156 GLU A O 1
ATOM 1250 N N . ALA A 1 157 ? -37.019 8.707 -7.699 1.00 89.50 157 ALA A N 1
ATOM 1251 C CA . ALA A 1 157 ? -36.868 7.255 -7.703 1.00 89.50 157 ALA A CA 1
ATOM 1252 C C . ALA A 1 157 ? -38.206 6.537 -7.460 1.00 89.50 157 ALA A C 1
ATOM 1254 O O . ALA A 1 157 ? -38.514 5.555 -8.140 1.00 89.50 157 ALA A O 1
ATOM 1255 N N . ALA A 1 158 ? -39.034 7.051 -6.548 1.00 89.25 158 ALA A N 1
ATOM 1256 C CA . ALA A 1 158 ? -40.345 6.488 -6.269 1.00 89.25 158 ALA A CA 1
ATOM 1257 C C . ALA A 1 158 ? -41.298 6.593 -7.460 1.00 89.25 158 ALA A C 1
ATOM 1259 O O . ALA A 1 158 ? -42.017 5.636 -7.746 1.00 89.25 158 ALA A O 1
ATOM 1260 N N . LEU A 1 159 ? -41.276 7.710 -8.191 1.00 89.62 159 LEU A N 1
ATOM 1261 C CA . LEU A 1 159 ? -42.079 7.883 -9.400 1.00 89.62 159 LEU A CA 1
ATOM 1262 C C . LEU A 1 159 ? -41.615 6.985 -10.545 1.00 89.62 159 LEU A C 1
ATOM 1264 O O . LEU A 1 159 ? -42.457 6.381 -11.210 1.00 89.62 159 LEU A O 1
ATOM 1268 N N . ILE A 1 160 ? -40.302 6.851 -10.754 1.00 90.81 160 ILE A N 1
ATOM 1269 C CA . ILE A 1 160 ? -39.758 5.911 -11.744 1.00 90.81 160 ILE A CA 1
ATOM 1270 C C . ILE A 1 160 ? -40.194 4.486 -11.394 1.00 90.81 160 ILE A C 1
ATOM 1272 O O . ILE A 1 160 ? -40.691 3.762 -12.257 1.00 90.81 160 ILE A O 1
ATOM 1276 N N . TYR A 1 161 ? -40.065 4.078 -10.129 1.00 90.38 161 TYR A N 1
ATOM 1277 C CA . TYR A 1 161 ? -40.503 2.755 -9.682 1.00 90.38 161 TYR A CA 1
ATOM 1278 C C . TYR A 1 161 ? -42.001 2.547 -9.898 1.00 90.38 161 TYR A C 1
ATOM 1280 O O . TYR A 1 161 ? -42.411 1.543 -10.476 1.00 90.38 161 TYR A O 1
ATOM 1288 N N . PHE A 1 162 ? -42.817 3.521 -9.501 1.00 89.00 162 PHE A N 1
ATOM 1289 C CA . PHE A 1 162 ? -44.265 3.478 -9.658 1.00 89.00 162 PHE A CA 1
ATOM 1290 C C . PHE A 1 162 ? -44.691 3.291 -11.120 1.00 89.00 162 PHE A C 1
ATOM 1292 O O . PHE A 1 162 ? -45.540 2.451 -11.404 1.00 89.00 162 PHE A O 1
ATOM 1299 N N . HIS A 1 163 ? -44.060 4.001 -12.058 1.00 86.81 163 HIS A N 1
ATOM 1300 C CA . HIS A 1 163 ? -44.390 3.919 -13.487 1.00 86.81 163 HIS A CA 1
ATOM 1301 C C . HIS A 1 163 ? -43.876 2.657 -14.188 1.00 86.81 163 HIS A C 1
ATOM 1303 O O . HIS A 1 163 ? -44.398 2.283 -15.244 1.00 86.81 163 HIS A O 1
ATOM 1309 N N . THR A 1 164 ? -42.859 2.001 -13.628 1.00 86.50 164 THR A N 1
ATOM 1310 C CA . THR A 1 164 ? -42.177 0.850 -14.248 1.00 86.50 164 THR A CA 1
ATOM 1311 C C . THR A 1 164 ? -42.647 -0.504 -13.718 1.00 86.50 164 THR A C 1
ATOM 1313 O O . THR A 1 164 ? -42.229 -1.541 -14.239 1.00 86.50 164 THR A O 1
ATOM 1316 N N . ARG A 1 165 ? -43.542 -0.532 -12.718 1.00 85.75 165 ARG A N 1
ATOM 1317 C CA . ARG A 1 165 ? -44.117 -1.780 -12.199 1.00 85.75 165 ARG A CA 1
ATOM 1318 C C . ARG A 1 165 ? -44.955 -2.501 -13.274 1.00 85.75 165 ARG A C 1
ATOM 1320 O O . ARG A 1 165 ? -45.779 -1.868 -13.927 1.00 85.75 165 ARG A O 1
ATOM 1327 N N . PRO A 1 166 ? -44.773 -3.825 -13.448 1.00 70.38 166 PRO A N 1
ATOM 1328 C CA . PRO A 1 166 ? -45.484 -4.605 -14.465 1.00 70.38 166 PRO A CA 1
ATOM 1329 C C . PRO A 1 166 ? -46.906 -5.029 -14.060 1.00 70.38 166 PRO A C 1
ATOM 1331 O O . PRO A 1 166 ? -47.651 -5.516 -14.910 1.00 70.38 166 PRO A O 1
ATOM 1334 N N . ASP A 1 167 ? -47.285 -4.889 -12.785 1.00 71.19 167 ASP A N 1
ATOM 1335 C CA . ASP A 1 167 ? -48.553 -5.421 -12.283 1.00 71.19 167 ASP A CA 1
ATOM 1336 C C . ASP A 1 167 ? -49.740 -4.495 -12.608 1.00 71.19 167 ASP A C 1
ATOM 1338 O O . ASP A 1 167 ? -49.715 -3.295 -12.337 1.00 71.19 167 ASP A O 1
ATOM 1342 N N . ARG A 1 168 ? -50.786 -5.068 -13.217 1.00 45.41 168 ARG A N 1
ATOM 1343 C CA . ARG A 1 168 ? -51.935 -4.366 -13.826 1.00 45.41 168 ARG A CA 1
ATOM 1344 C C . ARG A 1 168 ? -52.932 -3.788 -12.824 1.00 45.41 168 ARG A C 1
ATOM 1346 O O . ARG A 1 168 ? -53.875 -3.119 -13.247 1.00 45.41 168 ARG A O 1
ATOM 1353 N N . GLN A 1 169 ? -52.727 -3.972 -11.521 1.00 50.19 169 GLN A N 1
ATOM 1354 C CA . GLN A 1 169 ? -53.358 -3.107 -10.522 1.00 50.19 169 GLN A CA 1
ATOM 1355 C C . GLN A 1 169 ? -52.618 -1.771 -10.505 1.00 50.19 169 GLN A C 1
ATOM 1357 O O . GLN A 1 169 ? -51.973 -1.408 -9.525 1.00 50.19 169 GLN A O 1
ATOM 1362 N N . SER A 1 170 ? -52.676 -1.068 -11.639 1.00 48.44 170 SER A N 1
ATOM 1363 C CA . SER A 1 170 ? -52.186 0.293 -11.750 1.00 48.44 170 SER A CA 1
ATOM 1364 C C . SER A 1 170 ? -52.883 1.067 -10.635 1.00 48.44 170 SER A C 1
ATOM 1366 O O . SER A 1 170 ? -54.117 1.139 -10.644 1.00 48.44 170 SER A O 1
ATOM 1368 N N . PRO A 1 171 ? -52.148 1.595 -9.643 1.00 55.62 171 PRO A N 1
ATOM 1369 C CA . PRO A 1 171 ? -52.748 2.502 -8.685 1.00 55.62 171 PRO A CA 1
ATOM 1370 C C . PRO A 1 171 ? -53.419 3.598 -9.507 1.00 55.62 171 PRO A C 1
ATOM 1372 O O . PRO A 1 171 ? -52.921 3.932 -10.593 1.00 55.62 171 PRO A O 1
ATOM 1375 N N . THR A 1 172 ? -54.572 4.088 -9.047 1.00 69.06 172 THR A N 1
ATOM 1376 C CA . THR A 1 172 ? -55.302 5.131 -9.769 1.00 69.06 172 THR A CA 1
ATOM 1377 C C . THR A 1 172 ? -54.300 6.200 -10.219 1.00 69.06 172 THR A C 1
ATOM 1379 O O . THR A 1 172 ? -53.381 6.523 -9.453 1.00 69.06 172 THR A O 1
ATOM 1382 N N . PRO A 1 173 ? -54.397 6.726 -11.454 1.00 68.25 173 PRO A N 1
ATOM 1383 C CA . PRO A 1 173 ? -53.550 7.824 -11.920 1.00 68.25 173 PRO A CA 1
ATOM 1384 C C . PRO A 1 173 ? -53.440 8.964 -10.897 1.00 68.25 173 PRO A C 1
ATOM 1386 O O . PRO A 1 173 ? -52.432 9.658 -10.883 1.00 68.25 173 PRO A O 1
ATOM 1389 N N . ASP A 1 174 ? -54.394 9.041 -9.969 1.00 74.19 174 ASP A N 1
ATOM 1390 C CA . ASP A 1 174 ? -54.530 9.982 -8.860 1.00 74.19 174 ASP A CA 1
ATOM 1391 C C . ASP A 1 174 ? -53.850 9.559 -7.536 1.00 74.19 174 ASP A C 1
ATOM 1393 O O . ASP A 1 174 ? -54.078 10.183 -6.500 1.00 74.19 174 ASP A O 1
ATOM 1397 N N . ALA A 1 175 ? -53.014 8.513 -7.515 1.00 79.44 175 ALA A N 1
ATOM 1398 C CA . ALA A 1 175 ? -52.274 8.120 -6.314 1.00 79.44 175 ALA A CA 1
ATOM 1399 C C . ALA A 1 175 ? -51.433 9.293 -5.771 1.00 79.44 175 ALA A C 1
ATOM 1401 O O . ALA A 1 175 ? -50.635 9.901 -6.492 1.00 79.44 175 ALA A O 1
ATOM 1402 N N . SER A 1 176 ? -51.592 9.615 -4.485 1.00 79.94 176 SER A N 1
ATOM 1403 C CA . SER A 1 176 ? -50.835 10.701 -3.858 1.00 79.94 176 SER A CA 1
ATOM 1404 C C . SER A 1 176 ? -49.331 10.404 -3.872 1.00 79.94 176 SER A C 1
ATOM 1406 O O . SER A 1 176 ? -48.908 9.245 -3.842 1.00 79.94 176 SER A O 1
ATOM 1408 N N . MET A 1 177 ? -48.492 11.445 -3.852 1.00 80.12 177 MET A N 1
ATOM 1409 C CA . MET A 1 177 ? -47.037 11.257 -3.743 1.00 80.12 177 MET A CA 1
ATOM 1410 C C . MET A 1 177 ? -46.630 10.506 -2.470 1.00 80.12 177 MET A C 1
ATOM 1412 O O . MET A 1 177 ? -45.621 9.806 -2.479 1.00 80.12 177 MET A O 1
ATOM 1416 N N . GLN A 1 178 ? -47.436 10.579 -1.403 1.00 76.25 178 GLN A N 1
ATOM 1417 C CA . GLN A 1 178 ? -47.249 9.751 -0.211 1.00 76.25 178 GLN A CA 1
ATOM 1418 C C . GLN A 1 178 ? -47.389 8.266 -0.530 1.00 76.25 178 GLN A C 1
ATOM 1420 O O . GLN A 1 178 ? -46.536 7.481 -0.135 1.00 76.25 178 GLN A O 1
ATOM 1425 N N . ALA A 1 179 ? -48.443 7.888 -1.258 1.00 79.12 179 ALA A N 1
ATOM 1426 C CA . ALA A 1 179 ? -48.689 6.505 -1.647 1.00 79.12 179 ALA A CA 1
ATOM 1427 C C . ALA A 1 179 ? -47.614 6.000 -2.623 1.00 79.12 179 ALA A C 1
ATOM 1429 O O . ALA A 1 179 ? -47.116 4.888 -2.460 1.00 79.12 179 ALA A O 1
ATOM 1430 N N . VAL A 1 180 ? -47.200 6.835 -3.583 1.00 84.62 180 VAL A N 1
ATOM 1431 C CA . VAL A 1 180 ? -46.095 6.547 -4.517 1.00 84.62 180 VAL A CA 1
ATOM 1432 C C . VAL A 1 180 ? -44.791 6.293 -3.756 1.00 84.62 180 VAL A C 1
ATOM 1434 O O . VAL A 1 180 ? -44.162 5.244 -3.922 1.00 84.62 180 VAL A O 1
ATOM 1437 N N . ARG A 1 181 ? -44.412 7.216 -2.860 1.00 81.62 181 ARG A N 1
ATOM 1438 C CA . ARG A 1 181 ? -43.240 7.065 -1.990 1.00 81.62 181 ARG A CA 1
ATOM 1439 C C . ARG A 1 181 ? -43.374 5.823 -1.121 1.00 81.62 181 ARG A C 1
ATOM 1441 O O . ARG A 1 181 ? -42.389 5.112 -0.944 1.00 81.62 181 ARG A O 1
ATOM 1448 N N . ALA A 1 182 ? -44.578 5.536 -0.626 1.00 79.25 182 ALA A N 1
ATOM 1449 C CA . ALA A 1 182 ? -44.804 4.410 0.258 1.00 79.25 182 ALA A CA 1
ATOM 1450 C C . ALA A 1 182 ? -44.566 3.056 -0.392 1.00 79.25 182 ALA A C 1
ATOM 1452 O O . ALA A 1 182 ? -43.907 2.180 0.170 1.00 79.25 182 ALA A O 1
ATOM 1453 N N . GLN A 1 183 ? -45.024 2.916 -1.628 1.00 84.12 183 GLN A N 1
ATOM 1454 C CA . GLN A 1 183 ? -44.781 1.716 -2.410 1.00 84.12 183 GLN A CA 1
ATOM 1455 C C . GLN A 1 183 ? -43.295 1.521 -2.714 1.00 84.12 183 GLN A C 1
ATOM 1457 O O . GLN A 1 183 ? -42.784 0.414 -2.553 1.00 84.12 183 GLN A O 1
ATOM 1462 N N . PHE A 1 184 ? -42.597 2.581 -3.128 1.00 86.94 184 PHE A N 1
ATOM 1463 C CA . PHE A 1 184 ? -41.167 2.510 -3.430 1.00 86.94 184 PHE A CA 1
ATOM 1464 C C . PHE A 1 184 ? -40.328 2.168 -2.203 1.00 86.94 184 PHE A C 1
ATOM 1466 O O . PHE A 1 184 ? -39.485 1.282 -2.247 1.00 86.94 184 PHE A O 1
ATOM 1473 N N . ALA A 1 185 ? -40.593 2.850 -1.099 1.00 83.19 185 ALA A N 1
ATOM 1474 C CA . ALA A 1 185 ? -39.960 2.630 0.185 1.00 83.19 185 ALA A CA 1
ATOM 1475 C C . ALA A 1 185 ? -40.135 1.211 0.713 1.00 83.19 185 ALA A C 1
ATOM 1477 O O . ALA A 1 185 ? -39.158 0.576 1.088 1.00 83.19 185 ALA A O 1
ATOM 1478 N N . THR A 1 186 ? -41.373 0.710 0.706 1.00 84.00 186 THR A N 1
ATOM 1479 C CA . THR A 1 186 ? -41.675 -0.658 1.129 1.00 84.00 186 THR A CA 1
ATOM 1480 C C . THR A 1 186 ? -40.909 -1.643 0.254 1.00 84.00 186 THR A C 1
ATOM 1482 O O . THR A 1 186 ? -40.228 -2.515 0.778 1.00 84.00 186 THR A O 1
ATOM 1485 N N . ALA A 1 187 ? -40.923 -1.450 -1.069 1.00 86.69 187 ALA A N 1
ATOM 1486 C CA . ALA A 1 187 ? -40.177 -2.300 -1.991 1.00 86.69 187 ALA A CA 1
ATOM 1487 C C . ALA A 1 187 ? -38.654 -2.224 -1.781 1.00 86.69 187 ALA A C 1
ATOM 1489 O O . ALA A 1 187 ? -37.966 -3.232 -1.911 1.00 86.69 187 ALA A O 1
ATOM 1490 N N . LEU A 1 188 ? -38.123 -1.044 -1.459 1.00 85.75 188 LEU A N 1
ATOM 1491 C CA . LEU A 1 188 ? -36.704 -0.836 -1.189 1.00 85.75 188 LEU A CA 1
ATOM 1492 C C . LEU A 1 188 ? -36.273 -1.485 0.131 1.00 85.75 188 LEU A C 1
ATOM 1494 O O . LEU A 1 188 ? -35.234 -2.137 0.175 1.00 85.75 188 LEU A O 1
ATOM 1498 N N . ILE A 1 189 ? -37.082 -1.345 1.184 1.00 83.75 189 ILE A N 1
ATOM 1499 C CA . ILE A 1 189 ? -36.869 -2.010 2.473 1.00 83.75 189 ILE A CA 1
ATOM 1500 C C . ILE A 1 189 ? -36.953 -3.525 2.303 1.00 83.75 189 ILE A C 1
ATOM 1502 O O . ILE A 1 189 ? -36.098 -4.231 2.825 1.00 83.75 189 ILE A O 1
ATOM 1506 N N . ASP A 1 190 ? -37.930 -4.020 1.545 1.00 85.19 190 ASP A N 1
ATOM 1507 C CA . ASP A 1 190 ? -38.070 -5.444 1.247 1.00 85.19 190 ASP A CA 1
ATOM 1508 C C . ASP A 1 190 ? -36.857 -5.968 0.454 1.00 85.19 190 ASP A C 1
ATOM 1510 O O . ASP A 1 190 ? -36.339 -7.034 0.768 1.00 85.19 190 ASP A O 1
ATOM 1514 N N . GLU A 1 191 ? -36.345 -5.212 -0.526 1.00 86.25 191 GLU A N 1
ATOM 1515 C CA . GLU A 1 191 ? -35.126 -5.576 -1.266 1.00 86.25 191 GLU A CA 1
ATOM 1516 C C . GLU A 1 191 ? -33.889 -5.613 -0.354 1.00 86.25 191 GLU A C 1
ATOM 1518 O O . GLU A 1 191 ? -33.056 -6.516 -0.449 1.00 86.25 191 GLU A O 1
ATOM 1523 N N . TRP A 1 192 ? -33.758 -4.640 0.545 1.00 84.56 192 TRP A N 1
ATOM 1524 C CA . TRP A 1 192 ? -32.682 -4.593 1.529 1.00 84.56 192 TRP A CA 1
ATOM 1525 C C . TRP A 1 192 ? -32.765 -5.712 2.559 1.00 84.56 192 TRP A C 1
ATOM 1527 O O . TRP A 1 192 ? -31.738 -6.290 2.913 1.00 84.56 192 TRP A O 1
ATOM 1537 N N . GLN A 1 193 ? -33.972 -6.029 3.019 1.00 83.31 193 GLN A N 1
ATOM 1538 C CA . GLN A 1 193 ? -34.222 -7.138 3.922 1.00 83.31 193 GLN A CA 1
ATOM 1539 C C . GLN A 1 193 ? -33.868 -8.463 3.239 1.00 83.31 193 GLN A C 1
ATOM 1541 O O . GLN A 1 193 ? -33.069 -9.215 3.791 1.00 83.31 193 GLN A O 1
ATOM 1546 N N . ASP A 1 194 ? -34.347 -8.698 2.012 1.00 86.62 194 ASP A N 1
ATOM 1547 C CA . ASP A 1 194 ? -34.003 -9.872 1.196 1.00 86.62 194 ASP A CA 1
ATOM 1548 C C . ASP A 1 194 ? -32.484 -10.001 1.013 1.00 86.62 194 ASP A C 1
ATOM 1550 O O . ASP A 1 194 ? -31.920 -11.088 1.136 1.00 86.62 194 ASP A O 1
ATOM 1554 N N . ALA A 1 195 ? -31.787 -8.892 0.759 1.00 83.50 195 ALA A N 1
ATOM 1555 C CA . ALA A 1 195 ? -30.340 -8.907 0.602 1.00 83.50 195 ALA A CA 1
ATOM 1556 C C . ALA A 1 195 ? -29.596 -9.187 1.922 1.00 83.50 195 ALA A C 1
ATOM 1558 O O . ALA A 1 195 ? -28.620 -9.940 1.915 1.00 83.50 195 ALA A O 1
ATOM 1559 N N . GLY A 1 196 ? -30.069 -8.641 3.047 1.00 80.12 196 GLY A N 1
ATOM 1560 C CA . GLY A 1 196 ? -29.568 -8.950 4.389 1.00 80.12 196 GLY A CA 1
ATOM 1561 C C . GLY A 1 196 ? -29.764 -10.422 4.759 1.00 80.12 196 GLY A C 1
ATOM 1562 O O . GLY A 1 196 ? -28.826 -11.074 5.217 1.00 80.12 196 GLY A O 1
ATOM 1563 N N . ILE A 1 197 ? -30.944 -10.977 4.470 1.00 83.62 197 ILE A N 1
ATOM 1564 C CA . ILE A 1 197 ? -31.230 -12.408 4.632 1.00 83.62 197 ILE A CA 1
ATOM 1565 C C . ILE A 1 197 ? -30.307 -13.232 3.732 1.00 83.62 197 ILE A C 1
ATOM 1567 O O . ILE A 1 197 ? -29.702 -14.195 4.188 1.00 83.62 197 ILE A O 1
ATOM 1571 N N . GLY A 1 198 ? -30.113 -12.824 2.476 1.00 85.69 198 GLY A N 1
ATOM 1572 C CA . GLY A 1 198 ? -29.177 -13.476 1.563 1.00 85.69 198 GLY A CA 1
ATOM 1573 C C . GLY A 1 198 ? -27.744 -13.518 2.104 1.00 85.69 198 GLY A C 1
ATOM 1574 O O . GLY A 1 198 ? -27.074 -14.538 1.966 1.00 85.69 198 GLY A O 1
ATOM 1575 N N . ILE A 1 199 ? -27.271 -12.447 2.751 1.00 81.38 199 ILE A N 1
ATOM 1576 C CA . ILE A 1 199 ? -25.956 -12.419 3.415 1.00 81.38 199 ILE A CA 1
ATOM 1577 C C . ILE A 1 199 ? -25.888 -13.446 4.551 1.00 81.38 199 ILE A C 1
ATOM 1579 O O . ILE A 1 199 ? -24.858 -14.096 4.690 1.00 81.38 199 ILE A O 1
ATOM 1583 N N . ALA A 1 200 ? -26.957 -13.615 5.328 1.00 79.25 200 ALA A N 1
ATOM 1584 C CA . ALA A 1 200 ? -27.010 -14.618 6.390 1.00 79.25 200 ALA A CA 1
ATOM 1585 C C . ALA A 1 200 ? -27.076 -16.055 5.836 1.00 79.25 200 ALA A C 1
ATOM 1587 O O . ALA A 1 200 ? -26.383 -16.939 6.326 1.00 79.25 200 ALA A O 1
ATOM 1588 N N . LEU A 1 201 ? -27.858 -16.288 4.775 1.00 84.00 201 LEU A N 1
ATOM 1589 C CA . LEU A 1 201 ? -28.008 -17.607 4.146 1.00 84.00 201 LEU A CA 1
ATOM 1590 C C . LEU A 1 201 ? -26.757 -18.062 3.379 1.00 84.00 201 LEU A C 1
ATOM 1592 O O . LEU A 1 201 ? -26.467 -19.255 3.315 1.00 84.00 201 LEU A O 1
ATOM 1596 N N . LEU A 1 202 ? -26.033 -17.117 2.775 1.00 85.12 202 LEU A N 1
ATOM 1597 C CA . LEU A 1 202 ? -24.797 -17.337 2.023 1.00 85.12 202 LEU A CA 1
ATOM 1598 C C . LEU A 1 202 ? -23.734 -16.319 2.469 1.00 85.12 202 LEU A C 1
ATOM 1600 O O . LEU A 1 202 ? -23.464 -15.333 1.756 1.00 85.12 202 LEU A O 1
ATOM 1604 N N . PRO A 1 203 ? -23.134 -16.533 3.653 1.00 79.31 203 PRO A N 1
ATOM 1605 C CA . PRO A 1 203 ? -22.155 -15.616 4.207 1.00 79.31 203 PRO A CA 1
ATOM 1606 C C . PRO A 1 203 ? -20.899 -15.580 3.346 1.00 79.31 203 PRO A C 1
ATOM 1608 O O . PRO A 1 203 ? -20.503 -16.579 2.748 1.00 79.31 203 PRO A O 1
ATOM 1611 N N . SER A 1 204 ? -20.258 -14.414 3.290 1.00 75.44 204 SER A N 1
ATOM 1612 C CA . SER A 1 204 ? -18.940 -14.250 2.677 1.00 75.44 204 SER A CA 1
ATOM 1613 C C . SER A 1 204 ? -17.855 -14.039 3.735 1.00 75.44 204 SER A C 1
ATOM 1615 O O . SER A 1 204 ? -18.157 -13.573 4.836 1.00 75.44 204 SER A O 1
ATOM 1617 N N . ALA A 1 205 ? -16.594 -14.350 3.415 1.00 62.03 205 ALA A N 1
ATOM 1618 C CA . ALA A 1 205 ? -15.447 -14.056 4.281 1.00 62.03 205 ALA A CA 1
ATOM 1619 C C . ALA A 1 205 ? -15.514 -12.604 4.819 1.00 62.03 205 ALA A C 1
ATOM 1621 O O . ALA A 1 205 ? -15.872 -11.699 4.056 1.00 62.03 205 ALA A O 1
ATOM 1622 N N . PRO A 1 206 ? -15.213 -12.364 6.115 1.00 52.78 206 PRO A N 1
ATOM 1623 C CA . PRO A 1 206 ? -14.413 -13.203 7.022 1.00 52.78 206 PRO A CA 1
ATOM 1624 C C . PRO A 1 206 ? -15.196 -14.181 7.927 1.00 52.78 206 PRO A C 1
ATOM 1626 O O . PRO A 1 206 ? -14.642 -14.664 8.914 1.00 52.78 206 PRO A O 1
ATOM 1629 N N . VAL A 1 207 ? -16.467 -14.485 7.644 1.00 57.94 207 VAL A N 1
ATOM 1630 C CA . VAL A 1 207 ? -17.253 -15.427 8.464 1.00 57.94 207 VAL A CA 1
ATOM 1631 C C . VAL A 1 207 ? -16.624 -16.835 8.456 1.00 57.94 207 VAL A C 1
ATOM 1633 O O . VAL A 1 207 ? -16.314 -17.369 7.393 1.00 57.94 207 VAL A O 1
ATOM 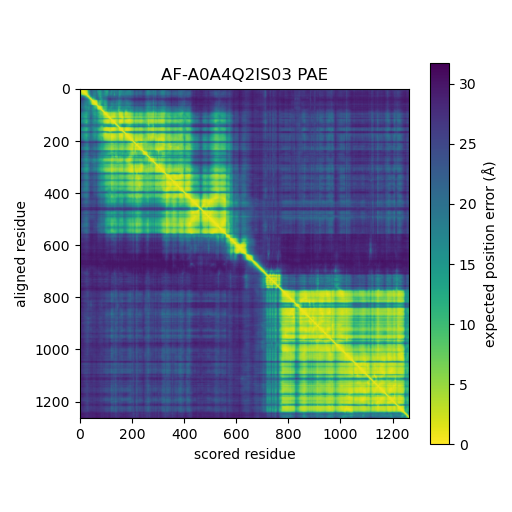1636 N N . ALA A 1 208 ? -16.407 -17.432 9.637 1.00 53.25 208 ALA A N 1
ATOM 1637 C CA . ALA A 1 208 ? -15.679 -18.696 9.770 1.00 53.25 208 ALA A CA 1
ATOM 1638 C C . ALA A 1 208 ? -16.423 -19.887 9.101 1.00 53.25 208 ALA A C 1
ATOM 1640 O O . ALA A 1 208 ? -17.598 -20.101 9.405 1.00 53.25 208 ALA A O 1
ATOM 1641 N N . PRO A 1 209 ? -15.733 -20.712 8.279 1.00 55.78 209 PRO A N 1
ATOM 1642 C CA . PRO A 1 209 ? -16.280 -21.861 7.532 1.00 55.78 209 PRO A CA 1
ATOM 1643 C C . PRO A 1 209 ? -17.128 -22.870 8.317 1.00 55.78 209 PRO A C 1
ATOM 1645 O O . PRO A 1 209 ? -17.976 -23.546 7.752 1.00 55.78 209 PRO A O 1
ATOM 1648 N N . VAL A 1 210 ? -16.885 -23.005 9.622 1.00 62.72 210 VAL A N 1
ATOM 1649 C CA . VAL A 1 210 ? -17.452 -24.076 10.464 1.00 62.72 210 VAL A CA 1
ATOM 1650 C C . VAL A 1 210 ? -18.964 -23.927 10.678 1.00 62.72 210 VAL A C 1
ATOM 1652 O O . VAL A 1 210 ? -19.629 -24.864 11.105 1.00 62.72 210 VAL A O 1
ATOM 1655 N N . HIS A 1 211 ? -19.520 -22.755 10.392 1.00 62.28 211 HIS A N 1
ATOM 1656 C CA . HIS A 1 211 ? -20.856 -22.376 10.846 1.00 62.28 211 HIS A CA 1
ATOM 1657 C C . HIS A 1 211 ? -21.872 -22.161 9.723 1.00 62.28 211 HIS A C 1
ATOM 1659 O O . HIS A 1 211 ? -23.023 -21.855 10.008 1.00 62.28 211 HIS A O 1
ATOM 1665 N N . ALA A 1 212 ? -21.467 -22.308 8.463 1.00 72.44 212 ALA A N 1
ATOM 1666 C CA . ALA A 1 212 ? -22.369 -22.186 7.330 1.00 72.44 212 ALA A CA 1
ATOM 1667 C C . ALA A 1 212 ? -22.274 -23.441 6.469 1.00 72.44 212 ALA A C 1
ATOM 1669 O O . ALA A 1 212 ? -21.187 -23.936 6.183 1.00 72.44 212 ALA A O 1
ATOM 1670 N N . ARG A 1 213 ? -23.422 -23.960 6.029 1.00 81.19 213 ARG A N 1
ATOM 1671 C CA . ARG A 1 213 ? -23.455 -25.116 5.122 1.00 81.19 213 ARG A CA 1
ATOM 1672 C C . ARG A 1 213 ? -22.838 -24.770 3.765 1.00 81.19 213 ARG A C 1
ATOM 1674 O O . ARG A 1 213 ? -22.118 -25.582 3.189 1.00 81.19 213 ARG A O 1
ATOM 1681 N N . PHE A 1 214 ? -23.063 -23.536 3.322 1.00 86.88 214 PHE A N 1
ATOM 1682 C CA . PHE A 1 214 ? -22.464 -22.918 2.147 1.00 86.88 214 PHE A CA 1
ATOM 1683 C C . PHE A 1 214 ? -21.927 -21.543 2.533 1.00 86.88 214 PHE A C 1
ATOM 1685 O O . PHE A 1 214 ? -22.612 -20.792 3.220 1.00 86.88 214 PHE A O 1
ATOM 1692 N N . TRP A 1 215 ? -20.730 -21.187 2.076 1.00 84.50 215 TRP A N 1
ATOM 1693 C CA . TRP A 1 215 ? -20.184 -19.842 2.265 1.00 84.50 215 TRP A CA 1
ATOM 1694 C C . TRP A 1 215 ? -19.303 -19.446 1.088 1.00 84.50 215 TRP A C 1
ATOM 1696 O O . TRP A 1 215 ? -18.783 -20.286 0.356 1.00 84.50 215 TRP A O 1
ATOM 1706 N N . TYR A 1 216 ? -19.135 -18.145 0.905 1.00 81.56 216 TYR A N 1
ATOM 1707 C CA . TYR A 1 216 ? -18.356 -17.557 -0.169 1.00 81.56 216 TYR A CA 1
ATOM 1708 C C . TYR A 1 216 ? -17.018 -17.036 0.360 1.00 81.56 216 TYR A C 1
ATOM 1710 O O . TYR A 1 216 ? -16.959 -16.076 1.124 1.00 81.56 216 TYR A O 1
ATOM 1718 N N . ASP A 1 217 ? -15.907 -17.635 -0.048 1.00 75.44 217 ASP A N 1
ATOM 1719 C CA . ASP A 1 217 ? -14.577 -17.279 0.476 1.00 75.44 217 ASP A CA 1
ATOM 1720 C C . ASP A 1 217 ? -13.947 -16.029 -0.177 1.00 75.44 217 ASP A C 1
ATOM 1722 O O . ASP A 1 217 ? -12.820 -15.660 0.143 1.00 75.44 217 ASP A O 1
ATOM 1726 N N . GLY A 1 218 ? -14.664 -15.370 -1.093 1.00 72.81 218 GLY A N 1
ATOM 1727 C CA . GLY A 1 218 ? -14.149 -14.281 -1.934 1.00 72.81 218 GLY A CA 1
ATOM 1728 C C . GLY A 1 218 ? -13.906 -14.703 -3.388 1.00 72.81 218 GLY A C 1
ATOM 1729 O O . GLY A 1 218 ? -14.015 -13.870 -4.301 1.00 72.81 218 GLY A O 1
ATOM 1730 N N . PHE A 1 219 ? -13.682 -15.996 -3.621 1.00 71.75 219 PHE A N 1
ATOM 1731 C CA . PHE A 1 219 ? -13.341 -16.588 -4.912 1.00 71.75 219 PHE A CA 1
ATOM 1732 C C . PHE A 1 219 ? -14.299 -17.681 -5.367 1.00 71.75 219 PHE A C 1
ATOM 1734 O O . PHE A 1 219 ? -14.505 -17.803 -6.564 1.00 71.75 219 PHE A O 1
ATOM 1741 N N . SER A 1 220 ? -14.872 -18.475 -4.472 1.00 79.56 220 SER A N 1
ATOM 1742 C CA . SER A 1 220 ? -15.744 -19.593 -4.819 1.00 79.56 220 SER A CA 1
ATOM 1743 C C . SER A 1 220 ? -16.782 -19.842 -3.728 1.00 79.56 220 SER A C 1
ATOM 1745 O O . SER A 1 220 ? -16.598 -19.477 -2.563 1.00 79.56 220 SER A O 1
ATOM 1747 N N . LEU A 1 221 ? -17.911 -20.435 -4.126 1.00 83.31 221 LEU A N 1
ATOM 1748 C CA . LEU A 1 221 ? -18.900 -20.916 -3.171 1.00 83.31 221 LEU A CA 1
ATOM 1749 C C . LEU A 1 221 ? -18.471 -22.299 -2.673 1.00 83.31 221 LEU A C 1
ATOM 1751 O O . LEU A 1 221 ? -18.488 -23.280 -3.419 1.00 83.31 221 LEU A O 1
ATOM 1755 N N . GLN A 1 222 ? -18.096 -22.366 -1.404 1.00 85.31 222 GLN A N 1
ATOM 1756 C CA . GLN A 1 222 ? -17.651 -23.588 -0.755 1.00 85.31 222 GLN A CA 1
ATOM 1757 C C . GLN A 1 222 ? -18.825 -24.542 -0.511 1.00 85.31 222 GLN A C 1
ATOM 1759 O O . GLN A 1 222 ? -19.968 -24.116 -0.338 1.00 85.31 222 GLN A O 1
ATOM 1764 N N . ASN A 1 223 ? -18.540 -25.849 -0.542 1.00 85.94 223 ASN A N 1
ATOM 1765 C CA . ASN A 1 223 ? -19.504 -26.960 -0.425 1.00 85.94 223 ASN A CA 1
ATOM 1766 C C . ASN A 1 223 ? -20.611 -27.023 -1.494 1.00 85.94 223 ASN A C 1
ATOM 1768 O O . ASN A 1 223 ? -21.503 -27.869 -1.412 1.00 85.94 223 ASN A O 1
ATOM 1772 N N . ALA A 1 224 ? -20.550 -26.170 -2.517 1.00 87.31 224 ALA A N 1
ATOM 1773 C CA . ALA A 1 224 ? -21.507 -26.136 -3.621 1.00 87.31 224 ALA A CA 1
ATOM 1774 C C . ALA A 1 224 ? -21.057 -26.926 -4.859 1.00 87.31 224 ALA A C 1
ATOM 1776 O O . ALA A 1 224 ? -21.735 -26.912 -5.887 1.00 87.31 224 ALA A O 1
ATOM 1777 N N . ARG A 1 225 ? -19.913 -27.616 -4.774 1.00 87.12 225 ARG A N 1
ATOM 1778 C CA . ARG A 1 225 ? -19.393 -28.448 -5.861 1.00 87.12 225 ARG A CA 1
ATOM 1779 C C . ARG A 1 225 ? -20.450 -29.465 -6.291 1.00 87.12 225 ARG A C 1
ATOM 1781 O O . ARG A 1 225 ? -21.019 -30.160 -5.452 1.00 87.12 225 ARG A O 1
ATOM 1788 N N . GLY A 1 226 ? -20.733 -29.509 -7.588 1.00 85.88 226 GLY A N 1
ATOM 1789 C CA . GLY A 1 226 ? -21.705 -30.443 -8.148 1.00 85.88 226 GLY A CA 1
ATOM 1790 C C . GLY A 1 226 ? -23.180 -30.025 -8.061 1.00 85.88 226 GLY A C 1
ATOM 1791 O O . GLY A 1 226 ? -24.021 -30.677 -8.677 1.00 85.88 226 GLY A O 1
ATOM 1792 N N . LYS A 1 227 ? -23.524 -28.968 -7.312 1.00 87.19 227 LYS A N 1
ATOM 1793 C CA . LYS A 1 227 ? -24.919 -28.646 -6.960 1.00 87.19 227 LYS A CA 1
ATOM 1794 C C . LYS A 1 227 ? -25.523 -27.575 -7.865 1.00 87.19 227 LYS A C 1
ATOM 1796 O O . LYS A 1 227 ? -24.847 -26.616 -8.243 1.00 87.19 227 LYS A O 1
ATOM 1801 N N . ARG A 1 228 ? -26.818 -27.701 -8.181 1.00 87.69 228 ARG A N 1
ATOM 1802 C CA . ARG A 1 228 ? -27.586 -26.620 -8.816 1.00 87.69 228 ARG A CA 1
ATOM 1803 C C . ARG A 1 228 ? -27.980 -25.580 -7.777 1.00 87.69 228 ARG A C 1
ATOM 1805 O O . ARG A 1 228 ? -28.099 -25.873 -6.591 1.00 87.69 228 ARG A O 1
ATOM 1812 N N . LEU A 1 229 ? -28.262 -24.364 -8.234 1.00 84.31 229 LEU A N 1
ATOM 1813 C CA . LEU A 1 229 ? -28.781 -23.295 -7.381 1.00 84.31 229 LEU A CA 1
ATOM 1814 C C . LEU A 1 229 ? -30.043 -23.707 -6.604 1.00 84.31 229 LEU A C 1
ATOM 1816 O O . LEU A 1 229 ? -30.171 -23.361 -5.434 1.00 84.31 229 LEU A O 1
ATOM 1820 N N . GLN A 1 230 ? -30.943 -24.467 -7.236 1.00 87.62 230 GLN A N 1
ATOM 1821 C CA . GLN A 1 230 ? -32.148 -24.994 -6.590 1.00 87.62 230 GLN A CA 1
ATOM 1822 C C . GLN A 1 230 ? -31.814 -26.026 -5.511 1.00 87.62 230 GLN A C 1
ATOM 1824 O O . GLN A 1 230 ? -32.495 -26.066 -4.495 1.00 87.62 230 GLN A O 1
ATOM 1829 N N . ASP A 1 231 ? -30.763 -26.826 -5.704 1.00 91.25 231 ASP A N 1
ATOM 1830 C CA . ASP A 1 231 ? -30.324 -27.806 -4.707 1.00 91.25 231 ASP A CA 1
ATOM 1831 C C . ASP A 1 231 ? -29.713 -27.091 -3.499 1.00 91.25 231 ASP A C 1
ATOM 1833 O O . ASP A 1 231 ? -30.021 -27.432 -2.365 1.00 91.25 231 ASP A O 1
ATOM 1837 N N . ILE A 1 232 ? -28.912 -26.045 -3.736 1.00 89.44 232 ILE A N 1
ATOM 1838 C CA . ILE A 1 232 ? -28.340 -25.196 -2.679 1.00 89.44 232 ILE A CA 1
ATOM 1839 C C . ILE A 1 232 ? -29.459 -24.532 -1.871 1.00 89.44 232 ILE A C 1
ATOM 1841 O O . ILE A 1 232 ? -29.443 -24.582 -0.644 1.00 89.44 232 ILE A O 1
ATOM 1845 N N . ALA A 1 233 ? -30.441 -23.929 -2.544 1.00 89.69 233 ALA A N 1
ATOM 1846 C CA . ALA A 1 233 ? -31.553 -23.257 -1.881 1.00 89.69 233 ALA A CA 1
ATOM 1847 C C . ALA A 1 233 ? -32.477 -24.238 -1.139 1.00 89.69 233 ALA A C 1
ATOM 1849 O O . ALA A 1 233 ? -32.851 -23.970 0.002 1.00 89.69 233 ALA A O 1
ATOM 1850 N N . ALA A 1 234 ? -32.772 -25.400 -1.733 1.00 91.06 234 ALA A N 1
ATOM 1851 C CA . ALA A 1 234 ? -33.515 -26.478 -1.085 1.00 91.06 234 ALA A CA 1
ATOM 1852 C C . ALA A 1 234 ? -32.794 -26.980 0.166 1.00 91.06 234 ALA A C 1
ATOM 1854 O O . ALA A 1 234 ? -33.396 -27.111 1.220 1.00 91.06 234 ALA A O 1
ATOM 1855 N N . GLU A 1 235 ? -31.487 -27.197 0.072 1.00 92.44 235 GLU A N 1
ATOM 1856 C CA . GLU A 1 235 ? -30.673 -27.673 1.178 1.00 92.44 235 GLU A CA 1
ATOM 1857 C C . GLU A 1 235 ? -30.575 -26.637 2.305 1.00 92.44 235 GLU A C 1
ATOM 1859 O O . GLU A 1 235 ? -30.624 -27.009 3.474 1.00 92.44 235 GLU A O 1
ATOM 1864 N N . ILE A 1 236 ? -30.506 -25.342 1.981 1.00 88.69 236 ILE A N 1
ATOM 1865 C CA . ILE A 1 236 ? -30.619 -24.253 2.964 1.00 88.69 236 ILE A CA 1
ATOM 1866 C C . ILE A 1 236 ? -32.009 -24.246 3.616 1.00 88.69 236 ILE A C 1
ATOM 1868 O O . ILE A 1 236 ? -32.105 -24.088 4.828 1.00 88.69 236 ILE A O 1
ATOM 1872 N N . PHE A 1 237 ? -33.073 -24.434 2.833 1.00 90.81 237 PHE A N 1
ATOM 1873 C CA . PHE A 1 237 ? -34.457 -24.411 3.310 1.00 90.81 237 PHE A CA 1
ATOM 1874 C C . PHE A 1 237 ? -34.814 -25.612 4.199 1.00 90.81 237 PHE A C 1
ATOM 1876 O O . PHE A 1 237 ? -35.485 -25.451 5.216 1.00 90.81 237 PHE A O 1
ATOM 1883 N N . ASP A 1 238 ? -34.357 -26.807 3.823 1.00 90.12 238 ASP A N 1
ATOM 1884 C CA . ASP A 1 238 ? -34.664 -28.074 4.495 1.00 90.12 238 ASP A CA 1
ATOM 1885 C C . ASP A 1 238 ? -33.794 -28.298 5.750 1.00 90.12 238 ASP A C 1
ATOM 1887 O O . ASP A 1 238 ? -34.067 -29.199 6.547 1.00 90.12 238 ASP A O 1
ATOM 1891 N N . THR A 1 239 ? -32.743 -27.492 5.950 1.00 82.88 239 THR A N 1
ATOM 1892 C CA . THR A 1 239 ? -31.909 -27.557 7.157 1.00 82.88 239 THR A CA 1
ATOM 1893 C C . THR A 1 239 ? -32.507 -26.665 8.243 1.00 82.88 239 THR A C 1
ATOM 1895 O O . THR A 1 239 ? -32.578 -25.453 8.041 1.00 82.88 239 THR A O 1
ATOM 1898 N N . PRO A 1 240 ? -32.902 -27.204 9.412 1.00 66.81 240 PRO A N 1
ATOM 1899 C CA . PRO A 1 240 ? -33.368 -26.370 10.511 1.00 66.81 240 PRO A CA 1
ATOM 1900 C C . PRO A 1 240 ? -32.260 -25.393 10.915 1.00 66.81 240 PRO A C 1
ATOM 1902 O O . PRO A 1 240 ? -31.135 -25.799 11.208 1.00 66.81 240 PRO A O 1
ATOM 1905 N N . PHE A 1 241 ? -32.578 -24.099 10.899 1.00 65.94 241 PHE A N 1
ATOM 1906 C CA . PHE A 1 241 ? -31.651 -23.048 11.294 1.00 65.94 241 PHE A CA 1
ATOM 1907 C C . PHE A 1 241 ? -31.476 -23.112 12.817 1.00 65.94 241 PHE A C 1
ATOM 1909 O O . PHE A 1 241 ? -32.318 -22.621 13.571 1.00 65.94 241 PHE A O 1
ATOM 1916 N N . GLU A 1 242 ? -30.418 -23.775 13.289 1.00 64.94 242 GLU A N 1
ATOM 1917 C CA . GLU A 1 242 ? -30.019 -23.663 14.692 1.00 64.94 242 GLU A CA 1
ATOM 1918 C C . GLU A 1 242 ? -29.729 -22.189 14.988 1.00 64.94 242 GLU A C 1
ATOM 1920 O O . GLU A 1 242 ? -29.110 -21.498 14.178 1.00 64.94 242 GLU A O 1
ATOM 1925 N N . ALA A 1 243 ? -30.225 -21.684 16.122 1.00 61.62 243 ALA A N 1
ATOM 1926 C CA . ALA A 1 243 ? -30.037 -20.286 16.485 1.00 61.62 243 ALA A CA 1
ATOM 1927 C C . ALA A 1 243 ? -28.542 -19.946 16.451 1.00 61.62 243 ALA A C 1
ATOM 1929 O O . ALA A 1 243 ? -27.749 -20.502 17.214 1.00 61.62 243 ALA A O 1
ATOM 1930 N N . GLU A 1 244 ? -28.165 -19.047 15.542 1.00 63.53 244 GLU A N 1
ATOM 1931 C CA . GLU A 1 244 ? -26.770 -18.680 15.355 1.00 63.53 244 GLU A CA 1
ATOM 1932 C C . GLU A 1 244 ? -26.164 -18.165 16.665 1.00 63.53 244 GLU A C 1
ATOM 1934 O O . GLU A 1 244 ? -26.774 -17.329 17.344 1.00 63.53 244 GLU A O 1
ATOM 1939 N N . PRO A 1 245 ? -24.941 -18.599 17.015 1.00 65.56 245 PRO A N 1
ATOM 1940 C CA . PRO A 1 245 ? -24.218 -18.050 18.148 1.00 65.56 245 PRO A CA 1
ATOM 1941 C C . PRO A 1 245 ? -24.167 -16.507 18.079 1.00 65.56 245 PRO A C 1
ATOM 1943 O O . PRO A 1 245 ? -23.945 -15.954 16.999 1.00 65.56 245 PRO A O 1
ATOM 1946 N N . PRO A 1 246 ? -24.308 -15.764 19.194 1.00 67.56 246 PRO A N 1
ATOM 1947 C CA . PRO A 1 246 ? -24.356 -14.292 19.180 1.00 67.56 246 PRO A CA 1
ATOM 1948 C C . PRO A 1 246 ? -23.146 -13.609 18.518 1.00 67.56 246 PRO A C 1
ATOM 1950 O O . PRO A 1 246 ? -23.233 -12.489 18.020 1.00 67.56 246 PRO A O 1
ATOM 1953 N N . ASN A 1 247 ? -21.987 -14.265 18.519 1.00 58.06 247 ASN A N 1
ATOM 1954 C CA . ASN A 1 247 ? -20.784 -13.846 17.800 1.00 58.06 247 ASN A CA 1
ATOM 1955 C C . ASN A 1 247 ? -20.929 -13.977 16.277 1.00 58.06 247 ASN A C 1
ATOM 1957 O O . ASN A 1 247 ? -20.409 -13.128 15.557 1.00 58.06 247 ASN A O 1
ATOM 1961 N N . MET A 1 248 ? -21.654 -14.986 15.792 1.00 57.94 248 MET A N 1
ATOM 1962 C CA . MET A 1 248 ? -21.965 -15.138 14.373 1.00 57.94 248 MET A CA 1
ATOM 1963 C C . MET A 1 248 ? -22.927 -14.050 13.896 1.00 57.94 248 MET A C 1
ATOM 1965 O O . MET A 1 248 ? -22.646 -13.387 12.904 1.00 57.94 248 MET A O 1
ATOM 1969 N N . GLN A 1 249 ? -23.973 -13.761 14.673 1.00 65.00 249 GLN A N 1
ATOM 1970 C CA . GLN A 1 249 ? -24.887 -12.652 14.380 1.00 65.00 249 GLN A CA 1
ATOM 1971 C C . GLN A 1 249 ? -24.142 -11.309 14.274 1.00 65.00 249 GLN A C 1
ATOM 1973 O O . GLN A 1 249 ? -24.419 -10.504 13.386 1.00 65.00 249 GLN A O 1
ATOM 1978 N N . ARG A 1 250 ? -23.126 -11.079 15.124 1.00 64.69 250 ARG A N 1
ATOM 1979 C CA . ARG A 1 250 ? -22.245 -9.900 15.019 1.00 64.69 250 ARG A CA 1
ATOM 1980 C C . ARG A 1 250 ? -21.368 -9.920 13.769 1.00 64.69 250 ARG A C 1
ATOM 1982 O O . ARG A 1 250 ? -21.183 -8.869 13.164 1.00 64.69 250 ARG A O 1
ATOM 1989 N N . LEU A 1 251 ? -20.821 -11.073 13.384 1.00 56.22 251 LEU A N 1
ATOM 1990 C CA . LEU A 1 251 ? -20.002 -11.206 12.174 1.00 56.22 251 LEU A CA 1
ATOM 1991 C C . LEU A 1 251 ? -20.833 -11.033 10.901 1.00 56.22 251 LEU A C 1
ATOM 1993 O O . LEU A 1 251 ? -20.364 -10.394 9.969 1.00 56.22 251 LEU A O 1
ATOM 1997 N N . ILE A 1 252 ? -22.071 -11.522 10.875 1.00 58.47 252 ILE A N 1
ATOM 1998 C CA . ILE A 1 252 ? -23.023 -11.288 9.783 1.00 58.47 252 ILE A CA 1
ATOM 1999 C C . ILE A 1 252 ? -23.411 -9.811 9.734 1.00 58.47 252 ILE A C 1
ATOM 2001 O O . ILE A 1 252 ? -23.371 -9.209 8.661 1.00 5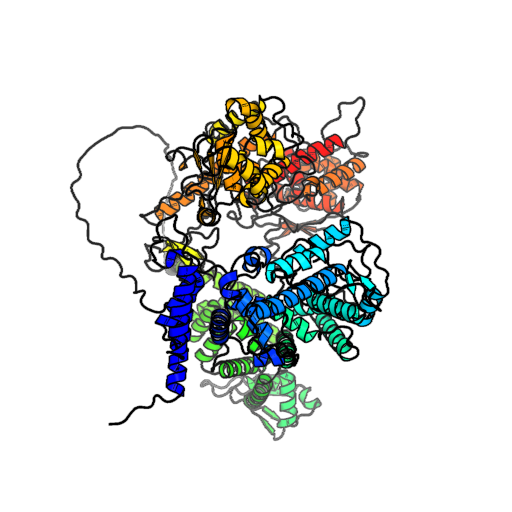8.47 252 ILE A O 1
ATOM 2005 N N . ALA A 1 253 ? -23.678 -9.180 10.881 1.00 62.00 253 ALA A N 1
ATOM 2006 C CA . ALA A 1 253 ? -23.913 -7.737 10.954 1.00 62.00 253 ALA A CA 1
ATOM 2007 C C . ALA A 1 253 ? -22.703 -6.918 10.455 1.00 62.00 253 ALA A C 1
ATOM 2009 O O . ALA A 1 253 ? -22.876 -5.924 9.753 1.00 62.00 253 ALA A O 1
ATOM 2010 N N . GLN A 1 254 ? -21.475 -7.361 10.742 1.00 61.03 254 GLN A N 1
ATOM 2011 C CA . GLN A 1 254 ? -20.244 -6.750 10.227 1.00 61.03 254 GLN A CA 1
ATOM 2012 C C . GLN A 1 254 ? -20.012 -7.035 8.737 1.00 61.03 254 GLN A C 1
ATOM 2014 O O . GLN A 1 254 ? -19.620 -6.136 8.003 1.00 61.03 254 GLN A O 1
ATOM 2019 N N . ALA A 1 255 ? -20.275 -8.247 8.248 1.00 56.56 255 ALA A N 1
ATOM 2020 C CA . ALA A 1 255 ? -20.163 -8.587 6.828 1.00 56.56 255 ALA A CA 1
ATOM 2021 C C . ALA A 1 255 ? -21.181 -7.802 5.984 1.00 56.56 255 ALA A C 1
ATOM 2023 O O . ALA A 1 255 ? -20.868 -7.364 4.876 1.00 56.56 255 ALA A O 1
ATOM 2024 N N . SER A 1 256 ? -22.361 -7.534 6.550 1.00 56.09 256 SER A N 1
ATOM 2025 C CA . SER A 1 256 ? -23.368 -6.627 5.986 1.00 56.09 256 SER A CA 1
ATOM 2026 C C . SER A 1 256 ? -22.846 -5.194 5.838 1.00 56.09 256 SER A C 1
ATOM 2028 O O . SER A 1 256 ? -23.238 -4.496 4.910 1.00 56.09 256 SER A O 1
ATOM 2030 N N . HIS A 1 257 ? -21.910 -4.777 6.698 1.00 58.53 257 HIS A N 1
ATOM 2031 C CA . HIS A 1 257 ? -21.287 -3.452 6.668 1.00 58.53 257 HIS A CA 1
ATOM 2032 C C . HIS A 1 257 ? -20.356 -3.257 5.458 1.00 58.53 257 HIS A C 1
ATOM 2034 O O . HIS A 1 257 ? -20.271 -2.165 4.906 1.00 58.53 257 HIS A O 1
ATOM 2040 N N . PHE A 1 258 ? -19.672 -4.321 5.022 1.00 52.97 258 PHE A N 1
ATOM 2041 C CA . PHE A 1 258 ? -18.764 -4.289 3.865 1.00 52.97 258 PHE A CA 1
ATOM 2042 C C . PHE A 1 258 ? -19.456 -4.671 2.547 1.00 52.97 258 PHE A C 1
ATOM 2044 O O . PHE A 1 258 ? -18.953 -4.385 1.458 1.00 52.97 258 PHE A O 1
ATOM 2051 N N . GLY A 1 259 ? -20.618 -5.321 2.634 1.00 52.38 259 GLY A N 1
ATOM 2052 C CA . GLY A 1 259 ? -21.357 -5.857 1.501 1.00 52.38 259 GLY A CA 1
ATOM 2053 C C . GLY A 1 259 ? -22.268 -4.846 0.808 1.00 52.38 259 GLY A C 1
ATOM 2054 O O . GLY A 1 259 ? -23.474 -4.983 0.914 1.00 52.38 259 GLY A O 1
ATOM 2055 N N . HIS A 1 260 ? -21.696 -3.899 0.053 1.00 52.34 260 HIS A N 1
ATOM 2056 C CA . HIS A 1 260 ? -22.212 -3.239 -1.175 1.00 52.34 260 HIS A CA 1
ATOM 2057 C C . HIS A 1 260 ? -23.691 -2.831 -1.347 1.00 52.34 260 HIS A C 1
ATOM 2059 O O . HIS A 1 260 ? -24.025 -2.411 -2.455 1.00 52.34 260 HIS A O 1
ATOM 2065 N N . LEU A 1 261 ? -24.590 -2.930 -0.368 1.00 59.19 261 LEU A N 1
ATOM 2066 C CA . LEU A 1 261 ? -25.966 -2.444 -0.493 1.00 59.19 261 LEU A CA 1
ATOM 2067 C C . LEU A 1 261 ? -25.942 -0.933 -0.293 1.00 59.19 261 LEU A C 1
ATOM 2069 O O . LEU A 1 261 ? -25.942 -0.454 0.843 1.00 59.19 261 LEU A O 1
ATOM 2073 N N . PRO A 1 262 ? -25.842 -0.145 -1.372 1.00 54.38 262 PRO A N 1
ATOM 2074 C CA . PRO A 1 262 ? -25.549 1.256 -1.210 1.00 54.38 262 PRO A CA 1
ATOM 2075 C C . PRO A 1 262 ? -26.826 1.948 -0.717 1.00 54.38 262 PRO A C 1
ATOM 2077 O O . PRO A 1 262 ? -27.905 1.754 -1.281 1.00 54.38 262 PRO A O 1
ATOM 2080 N N . GLY A 1 263 ? -26.699 2.705 0.373 1.00 59.38 263 GLY A N 1
ATOM 2081 C CA . GLY A 1 263 ? -27.819 3.349 1.065 1.00 59.38 263 GLY A CA 1
ATOM 2082 C C . GLY A 1 263 ? -28.501 2.520 2.165 1.00 59.38 263 GLY A C 1
ATOM 2083 O O . GLY A 1 263 ? -29.471 3.019 2.735 1.00 59.38 263 GLY A O 1
ATOM 2084 N N . TYR A 1 264 ? -28.017 1.310 2.486 1.00 67.06 264 TYR A N 1
ATOM 2085 C CA . TYR A 1 264 ? -28.565 0.471 3.563 1.00 67.06 264 TYR A CA 1
ATOM 2086 C C . TYR A 1 264 ? -28.457 1.176 4.935 1.00 67.06 264 TYR A C 1
ATOM 2088 O O . TYR A 1 264 ? -27.367 1.621 5.301 1.00 67.06 264 TYR A O 1
ATOM 2096 N N . PRO A 1 265 ? -29.561 1.317 5.694 1.00 58.62 265 PRO A N 1
ATOM 2097 C CA . PRO A 1 265 ? -29.630 2.243 6.825 1.00 58.62 265 PRO A CA 1
ATOM 2098 C C . PRO A 1 265 ? -28.964 1.742 8.119 1.00 58.62 265 PRO A C 1
ATOM 2100 O O . PRO A 1 265 ? -28.730 2.549 9.012 1.00 58.62 265 PRO A O 1
ATOM 2103 N N . CYS A 1 266 ? -28.644 0.449 8.262 1.00 58.38 266 CYS A N 1
ATOM 2104 C CA . CYS A 1 266 ? -28.354 -0.127 9.581 1.00 58.38 266 CYS A CA 1
ATOM 2105 C C . CYS A 1 266 ? -27.169 -1.109 9.654 1.00 58.38 266 CYS A C 1
ATOM 2107 O O . CYS A 1 266 ? -26.771 -1.742 8.681 1.00 58.38 266 CYS A O 1
ATOM 2109 N N . ASN A 1 267 ? -26.635 -1.275 10.871 1.00 56.91 267 ASN A N 1
ATOM 2110 C CA . ASN A 1 267 ? -25.568 -2.223 11.222 1.00 56.91 267 ASN A CA 1
ATOM 2111 C C . ASN A 1 267 ? -26.135 -3.619 11.570 1.00 56.91 267 ASN A C 1
ATOM 2113 O O . ASN A 1 267 ? -25.945 -4.097 12.688 1.00 56.91 267 ASN A O 1
ATOM 2117 N N . GLY A 1 268 ? -26.876 -4.256 10.659 1.00 61.31 268 GLY A N 1
ATOM 2118 C CA . GLY A 1 268 ? -27.466 -5.587 10.884 1.00 61.31 268 GLY A CA 1
ATOM 2119 C C . GLY A 1 268 ? -28.643 -5.900 9.962 1.00 61.31 268 GLY A C 1
ATOM 2120 O O . GLY A 1 268 ? -29.033 -5.044 9.173 1.00 61.31 268 GLY A O 1
ATOM 2121 N N . THR A 1 269 ? -29.205 -7.110 10.048 1.00 63.03 269 THR A N 1
ATOM 2122 C CA . THR A 1 269 ? -30.431 -7.517 9.334 1.00 63.03 269 THR A CA 1
ATOM 2123 C C . THR A 1 269 ? -31.611 -6.619 9.709 1.00 63.03 269 THR A C 1
ATOM 2125 O O . THR A 1 269 ? -31.782 -6.297 10.884 1.00 63.03 269 THR A O 1
ATOM 2128 N N . ILE A 1 270 ? -32.445 -6.239 8.734 1.00 67.38 270 ILE A N 1
ATOM 2129 C CA . ILE A 1 270 ? -33.705 -5.534 9.009 1.00 67.38 270 ILE A CA 1
ATOM 2130 C C . ILE A 1 270 ? -34.676 -6.527 9.659 1.00 67.38 270 ILE A C 1
ATOM 2132 O O . ILE A 1 270 ? -35.344 -7.301 8.972 1.00 67.38 270 ILE A O 1
ATOM 2136 N N . ASP A 1 271 ? -34.723 -6.533 10.990 1.00 69.88 271 ASP A N 1
ATOM 2137 C CA . ASP A 1 271 ? -35.715 -7.302 11.738 1.00 69.88 271 ASP A CA 1
ATOM 2138 C C . ASP A 1 271 ? -37.122 -6.683 11.607 1.00 69.88 271 ASP A C 1
ATOM 2140 O O . ASP A 1 271 ? -37.309 -5.608 11.027 1.00 69.88 271 ASP A O 1
ATOM 2144 N N . ALA A 1 272 ? -38.144 -7.376 12.116 1.00 68.81 272 ALA A N 1
ATOM 2145 C CA . ALA A 1 272 ? -39.529 -6.917 12.008 1.00 68.81 272 ALA A CA 1
ATOM 2146 C C . ALA A 1 272 ? -39.757 -5.537 12.664 1.00 68.81 272 ALA A C 1
ATOM 2148 O O . ALA A 1 272 ? -40.491 -4.715 12.114 1.00 68.81 272 ALA A O 1
ATOM 2149 N N . ALA A 1 273 ? -39.097 -5.257 13.793 1.00 72.44 273 ALA A N 1
ATOM 2150 C CA . ALA A 1 273 ? -39.252 -4.008 14.540 1.00 72.44 273 ALA A CA 1
ATOM 2151 C C . ALA A 1 273 ? -38.573 -2.826 13.834 1.00 72.44 273 ALA A C 1
ATOM 2153 O O . ALA A 1 273 ? -39.134 -1.729 13.751 1.00 72.44 273 ALA A O 1
ATOM 2154 N N . LEU A 1 274 ? -37.379 -3.043 13.280 1.00 73.50 274 LEU A N 1
ATOM 2155 C CA . LEU A 1 274 ? -36.668 -2.059 12.480 1.00 73.50 274 LEU A CA 1
ATOM 2156 C C . LEU A 1 274 ? -37.393 -1.812 11.158 1.00 73.50 274 LEU A C 1
ATOM 2158 O O . LEU A 1 274 ? -37.532 -0.658 10.764 1.00 73.50 274 LEU A O 1
ATOM 2162 N N . ARG A 1 275 ? -37.924 -2.855 10.506 1.00 75.44 275 ARG A N 1
ATOM 2163 C CA . ARG A 1 275 ? -38.772 -2.708 9.313 1.00 75.44 275 ARG A CA 1
ATOM 2164 C C . ARG A 1 275 ? -39.978 -1.829 9.608 1.00 75.44 275 ARG A C 1
ATOM 2166 O O . ARG A 1 275 ? -40.246 -0.898 8.854 1.00 75.44 275 ARG A O 1
ATOM 2173 N N . GLU A 1 276 ? -40.689 -2.100 10.700 1.00 74.12 276 GLU A N 1
ATOM 2174 C CA . GLU A 1 276 ? -41.846 -1.301 11.101 1.00 74.12 276 GLU A CA 1
ATOM 2175 C C . GLU A 1 276 ? -41.440 0.138 11.430 1.00 74.12 276 GLU A C 1
ATOM 2177 O O . GLU A 1 276 ? -42.124 1.076 11.029 1.00 74.12 276 GLU A O 1
ATOM 2182 N N . THR A 1 277 ? -40.292 0.333 12.082 1.00 75.75 277 THR A N 1
ATOM 2183 C CA . THR A 1 277 ? -39.753 1.666 12.375 1.00 75.75 277 THR A CA 1
ATOM 2184 C C . THR A 1 277 ? -39.413 2.420 11.091 1.00 75.75 277 THR A C 1
ATOM 2186 O O . THR A 1 277 ? -39.814 3.573 10.954 1.00 75.75 277 THR A O 1
ATOM 2189 N N . LEU A 1 278 ? -38.732 1.791 10.129 1.00 72.75 278 LEU A N 1
ATOM 2190 C CA . LEU A 1 278 ? -38.399 2.390 8.835 1.00 72.75 278 LEU A CA 1
ATOM 2191 C C . LEU A 1 278 ? -39.666 2.717 8.040 1.00 72.75 278 LEU A C 1
ATOM 2193 O O . LEU A 1 278 ? -39.819 3.843 7.576 1.00 72.75 278 LEU A O 1
ATOM 2197 N N . ILE A 1 279 ? -40.621 1.789 7.963 1.00 73.62 279 ILE A N 1
ATOM 2198 C CA . ILE A 1 279 ? -41.906 2.010 7.289 1.00 73.62 279 ILE A CA 1
ATOM 2199 C C . ILE A 1 279 ? -42.686 3.145 7.954 1.00 73.62 279 ILE A C 1
ATOM 2201 O O . ILE A 1 279 ? -43.129 4.063 7.266 1.00 73.62 279 ILE A O 1
ATOM 2205 N N . ARG A 1 280 ? -42.808 3.147 9.284 1.00 72.94 280 ARG A N 1
ATOM 2206 C CA . ARG A 1 280 ? -43.509 4.201 10.029 1.00 72.94 280 ARG A CA 1
ATOM 2207 C C . ARG A 1 280 ? -42.837 5.558 9.843 1.00 72.94 280 ARG A C 1
ATOM 2209 O O . ARG A 1 280 ? -43.512 6.562 9.641 1.00 72.94 280 ARG A O 1
ATOM 2216 N N . THR A 1 281 ? -41.507 5.576 9.843 1.00 68.12 281 THR A N 1
ATOM 2217 C CA . THR A 1 281 ? -40.702 6.775 9.576 1.00 68.12 281 THR A CA 1
ATOM 2218 C C . THR A 1 281 ? -40.917 7.283 8.147 1.00 68.12 281 THR A C 1
ATOM 2220 O O . THR A 1 281 ? -40.945 8.488 7.921 1.00 68.12 281 THR A O 1
ATOM 2223 N N . MET A 1 282 ? -41.127 6.385 7.180 1.00 66.81 282 MET A N 1
ATOM 2224 C CA . MET A 1 282 ? -41.332 6.740 5.775 1.00 66.81 282 MET A CA 1
ATOM 2225 C C . MET A 1 282 ? -42.789 7.051 5.403 1.00 66.81 282 MET A C 1
ATOM 2227 O O . MET A 1 282 ? -43.014 7.733 4.399 1.00 66.81 282 MET A O 1
ATOM 2231 N N . HIS A 1 283 ? -43.783 6.517 6.123 1.00 68.44 283 HIS A N 1
ATOM 2232 C CA . HIS A 1 283 ? -45.205 6.525 5.717 1.00 68.44 283 HIS A CA 1
ATOM 2233 C C . HIS A 1 283 ? -46.147 7.178 6.728 1.00 68.44 283 HIS A C 1
ATOM 2235 O O . HIS A 1 283 ? -47.291 7.462 6.371 1.00 68.44 283 HIS A O 1
ATOM 2241 N N . GLY A 1 284 ? -45.700 7.434 7.959 1.00 63.88 284 GLY A N 1
ATOM 2242 C CA . GLY A 1 284 ? -46.591 7.742 9.077 1.00 63.88 284 GLY A CA 1
ATOM 2243 C C . GLY A 1 284 ? -47.255 6.475 9.636 1.00 63.88 284 GLY A C 1
ATOM 2244 O O . GLY A 1 284 ? -46.723 5.377 9.502 1.00 63.88 284 GLY A O 1
ATOM 2245 N N . ASN A 1 285 ? -48.426 6.605 10.268 1.00 61.72 285 ASN A N 1
ATOM 2246 C CA . ASN A 1 285 ? -49.112 5.528 11.013 1.00 61.72 285 ASN A CA 1
ATOM 2247 C C . ASN A 1 285 ? -49.763 4.421 10.147 1.00 61.72 285 ASN A C 1
ATOM 2249 O O . ASN A 1 285 ? -50.703 3.766 10.594 1.00 61.72 285 ASN A O 1
ATOM 2253 N N . LEU A 1 286 ? -49.308 4.195 8.913 1.00 60.09 286 LEU A N 1
ATOM 2254 C CA . LEU A 1 286 ? -49.810 3.084 8.102 1.00 60.09 286 LEU A CA 1
ATOM 2255 C C . LEU A 1 286 ? -49.273 1.757 8.656 1.00 60.09 286 LEU A C 1
ATOM 2257 O O . LEU A 1 286 ? -48.064 1.580 8.796 1.00 60.09 286 LEU A O 1
ATOM 2261 N N . ALA A 1 287 ? -50.180 0.829 8.976 1.00 57.03 287 ALA A N 1
ATOM 2262 C CA . ALA A 1 287 ? -49.823 -0.503 9.450 1.00 57.03 287 ALA A CA 1
ATOM 2263 C C . ALA A 1 287 ? -49.051 -1.252 8.354 1.00 57.03 287 ALA A C 1
ATOM 2265 O O . ALA A 1 287 ? -49.582 -1.533 7.278 1.00 57.03 287 ALA A O 1
ATOM 2266 N N . ALA A 1 288 ? -47.784 -1.558 8.623 1.00 58.34 288 ALA A N 1
ATOM 2267 C CA . ALA A 1 288 ? -46.970 -2.373 7.741 1.00 58.34 288 ALA A CA 1
ATOM 2268 C C . ALA A 1 288 ? -47.408 -3.834 7.863 1.00 58.34 288 ALA A C 1
ATOM 2270 O O . ALA A 1 288 ? -47.279 -4.424 8.931 1.00 58.34 288 ALA A O 1
ATOM 2271 N N . ILE A 1 289 ? -47.864 -4.448 6.772 1.00 62.28 289 ILE A N 1
ATOM 2272 C CA . ILE A 1 289 ? -47.978 -5.909 6.727 1.00 62.28 289 ILE A CA 1
ATOM 2273 C C . ILE A 1 289 ? -46.547 -6.451 6.679 1.00 62.28 289 ILE A C 1
ATOM 2275 O O . ILE A 1 289 ? -45.757 -6.063 5.806 1.00 62.28 289 ILE A O 1
ATOM 2279 N N . SER A 1 290 ? -46.168 -7.281 7.649 1.00 66.06 290 SER A N 1
ATOM 2280 C CA . SER A 1 290 ? -44.855 -7.921 7.651 1.00 66.06 290 SER A CA 1
ATOM 2281 C C . SER A 1 290 ? -44.837 -9.031 6.594 1.00 66.06 290 SER A C 1
ATOM 2283 O O . SER A 1 290 ? -45.647 -9.954 6.617 1.00 66.06 290 SER A O 1
ATOM 2285 N N . ARG A 1 291 ? -43.920 -8.925 5.620 1.00 75.06 291 ARG A N 1
ATOM 2286 C CA . ARG A 1 291 ? -43.800 -9.868 4.490 1.00 75.06 291 ARG A CA 1
ATOM 2287 C C . ARG A 1 291 ? -43.474 -11.299 4.944 1.00 75.06 291 ARG A C 1
ATOM 2289 O O . ARG A 1 291 ? -43.850 -12.250 4.261 1.00 75.06 291 ARG A O 1
ATOM 2296 N N . HIS A 1 292 ? -42.805 -11.435 6.089 1.00 79.38 292 HIS A N 1
ATOM 2297 C CA . HIS A 1 292 ? -42.217 -12.683 6.582 1.00 79.38 292 HIS A CA 1
ATOM 2298 C C . HIS A 1 292 ? -42.836 -13.160 7.904 1.00 79.38 292 HIS A C 1
ATOM 2300 O O . HIS A 1 292 ? -42.136 -13.674 8.780 1.00 79.38 292 HIS A O 1
ATOM 2306 N N . GLU A 1 293 ? -44.144 -12.956 8.077 1.00 81.81 293 GLU A N 1
ATOM 2307 C CA . GLU A 1 293 ? -44.887 -13.543 9.196 1.00 81.81 293 GLU A CA 1
ATOM 2308 C C . GLU A 1 293 ? -44.983 -15.074 9.082 1.00 81.81 293 GLU A C 1
ATOM 2310 O O . GLU A 1 293 ? -44.964 -15.616 7.968 1.00 81.81 293 GLU A O 1
ATOM 2315 N N . PRO A 1 294 ? -45.116 -15.791 10.216 1.00 84.56 294 PRO A N 1
ATOM 2316 C CA . PRO A 1 294 ? -45.361 -17.227 10.208 1.00 84.56 294 PRO A CA 1
ATOM 2317 C C . PRO A 1 294 ? -46.595 -17.563 9.364 1.00 84.56 294 PRO A C 1
ATOM 2319 O O . PRO A 1 294 ? -47.706 -17.128 9.664 1.00 84.56 294 PRO A O 1
ATOM 2322 N N . ARG A 1 295 ? -46.411 -18.362 8.309 1.00 89.44 295 ARG A N 1
ATOM 2323 C CA . ARG A 1 295 ? -47.494 -18.788 7.412 1.00 89.44 295 ARG A CA 1
ATOM 2324 C C . ARG A 1 295 ? -47.301 -20.229 6.932 1.00 89.44 295 ARG A C 1
ATOM 2326 O O . ARG A 1 295 ? -46.168 -20.716 6.942 1.00 89.44 295 ARG A O 1
ATOM 2333 N N . PRO A 1 296 ? -48.375 -20.933 6.525 1.00 88.88 296 PRO A N 1
ATOM 2334 C CA . PRO A 1 296 ? -48.282 -22.327 6.096 1.00 88.88 296 PRO A CA 1
ATOM 2335 C C . PRO A 1 296 ? -47.232 -22.526 4.995 1.00 88.88 296 PRO A C 1
ATOM 2337 O O . PRO A 1 296 ? -47.234 -21.812 3.994 1.00 88.88 296 PRO A O 1
ATOM 2340 N N . GLY A 1 297 ? -46.330 -23.492 5.187 1.00 88.88 297 GLY A N 1
ATOM 2341 C CA . GLY A 1 297 ? -45.250 -23.794 4.239 1.00 88.88 297 GLY A CA 1
ATOM 2342 C C . GLY A 1 297 ? -44.029 -22.868 4.311 1.00 88.88 297 GLY A C 1
ATOM 2343 O O . GLY A 1 297 ? -43.131 -23.011 3.481 1.00 88.88 297 GLY A O 1
ATOM 2344 N N . ALA A 1 298 ? -43.973 -21.940 5.273 1.00 90.12 298 ALA A N 1
ATOM 2345 C CA . ALA A 1 298 ? -42.785 -21.136 5.539 1.00 90.12 298 ALA A CA 1
ATOM 2346 C C . ALA A 1 298 ? -41.909 -21.744 6.651 1.00 90.12 298 ALA A C 1
ATOM 2348 O O . ALA A 1 298 ? -42.424 -22.216 7.664 1.00 90.12 298 ALA A O 1
ATOM 2349 N N . ALA A 1 299 ? -40.589 -21.698 6.471 1.00 87.00 299 ALA A N 1
ATOM 2350 C CA . ALA A 1 299 ? -39.583 -22.085 7.457 1.00 87.00 299 ALA A CA 1
ATOM 2351 C C . ALA A 1 299 ? -38.904 -20.834 8.038 1.00 87.00 299 ALA A C 1
ATOM 2353 O O . ALA A 1 299 ? -38.719 -19.843 7.331 1.00 87.00 299 ALA A O 1
ATOM 2354 N N . CYS A 1 300 ? -38.536 -20.872 9.322 1.00 86.12 300 CYS A N 1
ATOM 2355 C CA . CYS A 1 300 ? -37.782 -19.789 9.954 1.00 86.12 300 CYS A CA 1
ATOM 2356 C C . CYS A 1 300 ? -36.303 -19.892 9.554 1.00 86.12 300 CYS A C 1
ATOM 2358 O O . CYS A 1 300 ? -35.610 -20.819 9.970 1.00 86.12 300 CYS A O 1
ATOM 2360 N N . LEU A 1 301 ? -35.833 -18.946 8.746 1.00 81.25 301 LEU A N 1
ATOM 2361 C CA . LEU A 1 301 ? -34.477 -18.867 8.214 1.00 81.25 301 LEU A CA 1
ATOM 2362 C C . LEU A 1 301 ? -33.889 -17.495 8.556 1.00 81.25 301 LEU A C 1
ATOM 2364 O O . LEU A 1 301 ? -34.527 -16.479 8.292 1.00 81.25 301 LEU A O 1
ATOM 2368 N N . ALA A 1 302 ? -32.697 -17.447 9.163 1.00 75.94 302 ALA A N 1
ATOM 2369 C CA . ALA A 1 302 ? -32.053 -16.192 9.584 1.00 75.94 302 ALA A CA 1
ATOM 2370 C C . ALA A 1 302 ? -32.972 -15.244 10.398 1.00 75.94 302 ALA A C 1
ATOM 2372 O O . ALA A 1 302 ? -32.873 -14.022 10.302 1.00 75.94 302 ALA A O 1
ATOM 2373 N N . GLY A 1 303 ? -33.895 -15.805 11.190 1.00 75.94 303 GLY A N 1
ATOM 2374 C CA . GLY A 1 303 ? -34.832 -15.043 12.025 1.00 75.94 303 GLY A CA 1
ATOM 2375 C C . GLY A 1 303 ? -36.109 -14.549 11.329 1.00 75.94 303 GLY A C 1
ATOM 2376 O O . GLY A 1 303 ? -36.876 -13.822 11.958 1.00 75.94 303 GLY A O 1
ATOM 2377 N N . VAL A 1 304 ? -36.374 -14.940 10.076 1.00 81.69 304 VAL A N 1
ATOM 2378 C CA . VAL A 1 304 ? -37.598 -14.587 9.329 1.00 81.69 304 VAL A CA 1
ATOM 2379 C C . VAL A 1 304 ? -38.284 -15.822 8.733 1.00 81.69 304 VAL A C 1
ATOM 2381 O O . VAL A 1 304 ? -37.622 -16.810 8.429 1.00 81.69 304 VAL A O 1
ATOM 2384 N N . TYR A 1 305 ? -39.607 -15.793 8.536 1.00 86.25 305 TYR A N 1
ATOM 2385 C CA . TYR A 1 305 ? -40.327 -16.911 7.913 1.00 86.25 305 TYR A CA 1
ATOM 2386 C C . TYR A 1 305 ? -40.364 -16.755 6.389 1.00 86.25 305 TYR A C 1
ATOM 2388 O O . TYR A 1 305 ? -41.016 -15.855 5.856 1.00 86.25 305 TYR A O 1
ATOM 2396 N N . LEU A 1 306 ? -39.678 -17.654 5.684 1.00 89.25 306 LEU A N 1
ATOM 2397 C CA . LEU A 1 306 ? -39.626 -17.701 4.223 1.00 89.25 306 LEU A CA 1
ATOM 2398 C C . LEU A 1 306 ? -40.353 -18.932 3.706 1.00 89.25 306 LEU A C 1
ATOM 2400 O O . LEU A 1 306 ? -40.189 -20.016 4.251 1.00 89.25 306 LEU A O 1
ATOM 2404 N N . THR A 1 307 ? -41.118 -18.795 2.627 1.00 92.50 307 THR A N 1
ATOM 2405 C CA . THR A 1 307 ? -41.540 -19.948 1.815 1.00 92.50 307 THR A CA 1
ATOM 2406 C C . THR A 1 307 ? -40.366 -20.464 0.983 1.00 92.50 307 THR A C 1
ATOM 2408 O O . THR A 1 307 ? -39.391 -19.745 0.755 1.00 92.50 307 THR A O 1
ATOM 2411 N N . ARG A 1 308 ? -40.455 -21.699 0.474 1.00 91.25 308 ARG A N 1
ATOM 2412 C CA . ARG A 1 308 ? -39.400 -22.272 -0.380 1.00 91.25 308 ARG A CA 1
ATOM 2413 C C . ARG A 1 308 ? -39.101 -21.394 -1.595 1.00 91.25 308 ARG A C 1
ATOM 2415 O O . ARG A 1 308 ? -37.948 -21.087 -1.860 1.00 91.25 308 ARG A O 1
ATOM 2422 N N . THR A 1 309 ? -40.143 -20.900 -2.261 1.00 91.31 309 THR A N 1
ATOM 2423 C CA . THR A 1 309 ? -40.019 -20.004 -3.419 1.00 91.31 309 THR A CA 1
ATOM 2424 C C . THR A 1 309 ? -39.315 -18.687 -3.080 1.00 91.31 309 THR A C 1
ATOM 2426 O O . THR A 1 309 ? -38.555 -18.169 -3.895 1.00 91.31 309 THR A O 1
ATOM 2429 N N . GLU A 1 310 ? -39.535 -18.136 -1.884 1.00 90.44 310 GLU A N 1
ATOM 2430 C CA . GLU A 1 310 ? -38.841 -16.920 -1.442 1.00 90.44 310 GLU A CA 1
ATOM 2431 C C . GLU A 1 310 ? -37.381 -17.185 -1.098 1.00 90.44 310 GLU A C 1
ATOM 2433 O O . GLU A 1 310 ? -36.522 -16.401 -1.494 1.00 90.44 310 GLU A O 1
ATOM 2438 N N . SER A 1 311 ? -37.094 -18.296 -0.413 1.00 89.69 311 SER A N 1
ATOM 2439 C CA . SER A 1 311 ? -35.719 -18.720 -0.137 1.00 89.69 311 SER A CA 1
ATOM 2440 C C . SER A 1 311 ? -34.944 -18.922 -1.441 1.00 89.69 311 SER A C 1
ATOM 2442 O O . SER A 1 311 ? -33.870 -18.345 -1.614 1.00 89.69 311 SER A O 1
ATOM 2444 N N . ASP A 1 312 ? -35.537 -19.618 -2.417 1.00 89.62 312 ASP A N 1
ATOM 2445 C CA . ASP A 1 312 ? -34.969 -19.798 -3.755 1.00 89.62 312 ASP A CA 1
ATOM 2446 C C . ASP A 1 312 ? -34.668 -18.447 -4.425 1.00 89.62 312 ASP A C 1
ATOM 2448 O O . ASP A 1 312 ? -33.581 -18.245 -4.973 1.00 89.62 312 ASP A O 1
ATOM 2452 N N . ALA A 1 313 ? -35.601 -17.491 -4.355 1.00 88.25 313 ALA A N 1
ATOM 2453 C CA . ALA A 1 313 ? -35.431 -16.164 -4.941 1.00 88.25 313 ALA A CA 1
ATOM 2454 C C . ALA A 1 313 ? -34.314 -15.352 -4.259 1.00 88.25 313 ALA A C 1
ATOM 2456 O O . ALA A 1 313 ? -33.509 -14.718 -4.951 1.00 88.25 313 ALA A O 1
ATOM 2457 N N . ILE A 1 314 ? -34.234 -15.395 -2.926 1.00 88.81 314 ILE A N 1
ATOM 2458 C CA . ILE A 1 314 ? -33.221 -14.690 -2.128 1.00 88.81 314 ILE A CA 1
ATOM 2459 C C . ILE A 1 314 ? -31.832 -15.290 -2.369 1.00 88.81 314 ILE A C 1
ATOM 2461 O O . ILE A 1 314 ? -30.890 -14.557 -2.682 1.00 88.81 314 ILE A O 1
ATOM 2465 N N . VAL A 1 315 ? -31.700 -16.617 -2.305 1.00 88.25 315 VAL A N 1
ATOM 2466 C CA . VAL A 1 315 ? -30.446 -17.337 -2.580 1.00 88.25 315 VAL A CA 1
ATOM 2467 C C . VAL A 1 315 ? -29.984 -17.069 -4.014 1.00 88.25 315 VAL A C 1
ATOM 2469 O O . VAL A 1 315 ? -28.814 -16.753 -4.245 1.00 88.25 315 VAL A O 1
ATOM 2472 N N . ALA A 1 316 ? -30.900 -17.090 -4.987 1.00 86.00 316 ALA A N 1
ATOM 2473 C CA . ALA A 1 316 ? -30.592 -16.760 -6.375 1.00 86.00 316 ALA A CA 1
ATOM 2474 C C . ALA A 1 316 ? -30.128 -15.310 -6.563 1.00 86.00 316 ALA A C 1
ATOM 2476 O O . ALA A 1 316 ? -29.176 -15.054 -7.311 1.00 86.00 316 ALA A O 1
ATOM 2477 N N . ALA A 1 317 ? -30.784 -14.356 -5.899 1.00 83.56 317 ALA A N 1
ATOM 2478 C CA . ALA A 1 317 ? -30.390 -12.954 -5.927 1.00 83.56 317 ALA A CA 1
ATOM 2479 C C . ALA A 1 317 ? -29.003 -12.760 -5.304 1.00 83.56 317 ALA A C 1
ATOM 2481 O O . ALA A 1 317 ? -28.141 -12.137 -5.925 1.00 83.56 317 ALA A O 1
ATOM 2482 N N . ARG A 1 318 ? -28.751 -13.368 -4.140 1.00 86.12 318 ARG A N 1
ATOM 2483 C CA . ARG A 1 318 ? -27.465 -13.282 -3.448 1.00 86.12 318 ARG A CA 1
ATOM 2484 C C . ARG A 1 318 ? -26.332 -13.908 -4.247 1.00 86.12 318 ARG A C 1
ATOM 2486 O O . ARG A 1 318 ? -25.274 -13.297 -4.359 1.00 86.12 318 ARG A O 1
ATOM 2493 N N . MET A 1 319 ? -26.542 -15.084 -4.835 1.00 82.31 319 MET A N 1
ATOM 2494 C CA . MET A 1 319 ? -25.543 -15.721 -5.695 1.00 82.31 319 MET A CA 1
ATOM 2495 C C . MET A 1 319 ? -25.190 -14.842 -6.885 1.00 82.31 319 MET A C 1
ATOM 2497 O O . MET A 1 319 ? -24.014 -14.665 -7.190 1.00 82.31 319 MET A O 1
ATOM 2501 N N . ARG A 1 320 ? -26.192 -14.222 -7.516 1.00 80.12 320 ARG A N 1
ATOM 2502 C CA . ARG A 1 320 ? -25.963 -13.251 -8.589 1.00 80.12 320 ARG A CA 1
ATOM 2503 C C . ARG A 1 320 ? -25.104 -12.080 -8.104 1.00 80.12 320 ARG A C 1
ATOM 2505 O O . ARG A 1 320 ? -24.187 -11.684 -8.815 1.00 80.12 320 ARG A O 1
ATOM 2512 N N . ASP A 1 321 ? -25.365 -11.549 -6.915 1.00 77.56 321 ASP A N 1
ATOM 2513 C CA . ASP A 1 321 ? -24.621 -10.409 -6.372 1.00 77.56 321 ASP A CA 1
ATOM 2514 C C . ASP A 1 321 ? -23.185 -10.779 -5.960 1.00 77.56 321 ASP A C 1
ATOM 2516 O O . ASP A 1 321 ? -22.254 -10.039 -6.282 1.00 77.56 321 ASP A O 1
ATOM 2520 N N . LEU A 1 322 ? -22.988 -11.939 -5.321 1.00 76.44 322 LEU A N 1
ATOM 2521 C CA . LEU A 1 322 ? -21.674 -12.488 -4.957 1.00 76.44 322 LEU A CA 1
ATOM 2522 C C . LEU A 1 322 ? -20.816 -12.740 -6.190 1.00 76.44 322 LEU A C 1
ATOM 2524 O O . LEU A 1 322 ? -19.663 -12.310 -6.248 1.00 76.44 322 LEU A O 1
ATOM 2528 N N . MET A 1 323 ? -21.413 -13.372 -7.203 1.00 72.44 323 MET A N 1
ATOM 2529 C CA . MET A 1 323 ? -20.783 -13.531 -8.499 1.00 72.44 323 MET A CA 1
ATOM 2530 C C . MET A 1 323 ? -20.404 -12.141 -9.020 1.00 72.44 323 MET A C 1
ATOM 2532 O O . MET A 1 323 ? -19.253 -11.906 -9.333 1.00 72.44 323 MET A O 1
ATOM 2536 N N . LEU A 1 324 ? -21.293 -11.154 -9.066 1.00 69.06 324 LEU A N 1
ATOM 2537 C CA . LEU A 1 324 ? -20.984 -9.846 -9.670 1.00 69.06 324 LEU A CA 1
ATOM 2538 C C . LEU A 1 324 ? -20.094 -8.909 -8.820 1.00 69.06 324 LEU A C 1
ATOM 2540 O O . LEU A 1 324 ? -19.877 -7.752 -9.210 1.00 69.06 324 LEU A O 1
ATOM 2544 N N . GLY A 1 325 ? -19.589 -9.364 -7.671 1.00 69.75 325 GLY A N 1
ATOM 2545 C CA . GLY A 1 325 ? -18.743 -8.585 -6.768 1.00 69.75 325 GLY A CA 1
ATOM 2546 C C . GLY A 1 325 ? -17.328 -8.349 -7.314 1.00 69.75 325 GLY A C 1
ATOM 2547 O O . GLY A 1 325 ? -16.615 -9.293 -7.652 1.00 69.75 325 GLY A O 1
ATOM 2548 N N . THR A 1 326 ? -16.884 -7.090 -7.346 1.00 61.03 326 THR A N 1
ATOM 2549 C CA . THR A 1 326 ? -15.582 -6.652 -7.896 1.00 61.03 326 THR A CA 1
ATOM 2550 C C . THR A 1 326 ? -14.513 -6.427 -6.825 1.00 61.03 326 THR A C 1
ATOM 2552 O O . THR A 1 326 ? -13.659 -5.561 -6.978 1.00 61.03 326 THR A O 1
ATOM 2555 N N . HIS A 1 327 ? -14.557 -7.161 -5.710 1.00 57.97 327 HIS A N 1
ATOM 2556 C CA . HIS A 1 327 ? -13.633 -6.939 -4.587 1.00 57.97 327 HIS A CA 1
ATOM 2557 C C . HIS A 1 327 ? -12.140 -7.118 -4.926 1.00 57.97 327 HIS A C 1
ATOM 2559 O O . HIS A 1 327 ? -11.301 -6.661 -4.158 1.00 57.97 327 HIS A O 1
ATOM 2565 N N . TYR A 1 328 ? -11.804 -7.690 -6.084 1.00 56.69 328 TYR A N 1
ATOM 2566 C CA . TYR A 1 328 ? -10.434 -7.770 -6.586 1.00 56.69 328 TYR A CA 1
ATOM 2567 C C . TYR A 1 328 ? -10.310 -6.891 -7.841 1.00 56.69 328 TYR A C 1
ATOM 2569 O O . TYR A 1 328 ? -10.880 -7.258 -8.866 1.00 56.69 328 TYR A O 1
ATOM 2577 N N . PRO A 1 329 ? -9.638 -5.726 -7.781 1.00 52.53 329 PRO A N 1
ATOM 2578 C CA . PRO A 1 329 ? -9.662 -4.708 -8.837 1.00 52.53 329 PRO A CA 1
ATOM 2579 C C . PRO A 1 329 ? -8.630 -4.953 -9.953 1.00 52.53 329 PRO A C 1
ATOM 2581 O O . PRO A 1 329 ? -7.929 -4.030 -10.361 1.00 52.53 329 PRO A O 1
ATOM 2584 N N . LYS A 1 330 ? -8.503 -6.186 -10.455 1.00 65.62 330 LYS A N 1
ATOM 2585 C CA . LYS A 1 330 ? -7.682 -6.437 -11.648 1.00 65.62 330 LYS A CA 1
ATOM 2586 C C . LYS A 1 330 ? -8.554 -6.370 -12.907 1.00 65.62 330 LYS A C 1
ATOM 2588 O O . LYS A 1 330 ? -9.641 -6.940 -12.946 1.00 65.62 330 LYS A O 1
ATOM 2593 N N . CYS A 1 331 ? -8.111 -5.616 -13.916 1.00 74.44 331 CYS A N 1
ATOM 2594 C CA . CYS A 1 331 ? -8.965 -5.162 -15.025 1.00 74.44 331 CYS A CA 1
ATOM 2595 C C . CYS A 1 331 ? -8.628 -5.785 -16.397 1.00 74.44 331 CYS A C 1
ATOM 2597 O O . CYS A 1 331 ? -9.066 -5.250 -17.424 1.00 74.44 331 CYS A O 1
ATOM 2599 N N . SER A 1 332 ? -7.851 -6.876 -16.463 1.00 87.00 332 SER A N 1
ATOM 2600 C CA . SER A 1 332 ? -7.573 -7.559 -17.738 1.00 87.00 332 SER A CA 1
ATOM 2601 C C . SER A 1 332 ? -8.640 -8.606 -18.083 1.00 87.00 332 SER A C 1
ATOM 2603 O O . SER A 1 332 ? -9.302 -9.151 -17.199 1.00 87.00 332 SER A O 1
ATOM 2605 N N . VAL A 1 333 ? -8.798 -8.919 -19.378 1.00 88.50 333 VAL A N 1
ATOM 2606 C CA . VAL A 1 333 ? -9.699 -9.995 -19.844 1.00 88.50 333 VAL A CA 1
ATOM 2607 C C . VAL A 1 333 ? -9.337 -11.349 -19.228 1.00 88.50 333 VAL A C 1
ATOM 2609 O O . VAL A 1 333 ? -10.232 -12.120 -18.890 1.00 88.50 333 VAL A O 1
ATOM 2612 N N . LEU A 1 334 ? -8.047 -11.610 -18.991 1.00 89.31 334 LEU A N 1
ATOM 2613 C CA . LEU A 1 334 ? -7.597 -12.829 -18.324 1.00 89.31 334 LEU A CA 1
ATOM 2614 C C . LEU A 1 334 ? -7.986 -12.843 -16.846 1.00 89.31 334 LEU A C 1
ATOM 2616 O O . LEU A 1 334 ? -8.456 -13.874 -16.387 1.00 89.31 334 LEU A O 1
ATOM 2620 N N . ASP A 1 335 ? -7.905 -11.714 -16.133 1.00 86.31 335 ASP A N 1
ATOM 2621 C CA . ASP A 1 335 ? -8.371 -11.629 -14.739 1.00 86.31 335 ASP A CA 1
ATOM 2622 C C . ASP A 1 335 ? -9.885 -11.859 -14.638 1.00 86.31 335 ASP A C 1
ATOM 2624 O O . ASP A 1 335 ? -10.371 -12.494 -13.703 1.00 86.31 335 ASP A O 1
ATOM 2628 N N . ALA A 1 336 ? -10.651 -11.362 -15.612 1.00 88.00 336 ALA A N 1
ATOM 2629 C CA . ALA A 1 336 ? -12.093 -11.570 -15.671 1.00 88.00 336 ALA A CA 1
ATOM 2630 C C . ALA A 1 336 ? -12.457 -13.031 -15.944 1.00 88.00 336 ALA A C 1
ATOM 2632 O O . ALA A 1 336 ? -13.350 -13.585 -15.296 1.00 88.00 336 ALA A O 1
ATOM 2633 N N . VAL A 1 337 ? -11.743 -13.661 -16.879 1.00 91.19 337 VAL A N 1
ATOM 2634 C CA . VAL A 1 337 ? -11.878 -15.085 -17.184 1.00 91.19 337 VAL A CA 1
ATOM 2635 C C . VAL A 1 337 ? -11.441 -15.940 -15.996 1.00 91.19 337 VAL A C 1
ATOM 2637 O O . VAL A 1 337 ? -12.165 -16.853 -15.617 1.00 91.19 337 VAL A O 1
ATOM 2640 N N . GLU A 1 338 ? -10.320 -15.624 -15.353 1.00 89.75 338 GLU A N 1
ATOM 2641 C CA . GLU A 1 338 ? -9.855 -16.267 -14.122 1.00 89.75 338 GLU A CA 1
ATOM 2642 C C . GLU A 1 338 ? -10.892 -16.152 -13.013 1.00 89.75 338 GLU A C 1
ATOM 2644 O O . GLU A 1 338 ? -11.274 -17.158 -12.418 1.00 89.75 338 GLU A O 1
ATOM 2649 N N . THR A 1 339 ? -11.401 -14.947 -12.771 1.00 85.81 339 THR A N 1
ATOM 2650 C CA . THR A 1 339 ? -12.442 -14.699 -11.771 1.00 85.81 339 THR A CA 1
ATOM 2651 C C . THR A 1 339 ? -13.694 -15.520 -12.075 1.00 85.81 339 THR A C 1
ATOM 2653 O O . THR A 1 339 ? -14.310 -16.070 -11.164 1.00 85.81 339 THR A O 1
ATOM 2656 N N . CYS A 1 340 ? -14.068 -15.638 -13.350 1.00 89.44 340 CYS A N 1
ATOM 2657 C CA . CYS A 1 340 ? -15.178 -16.473 -13.794 1.00 89.44 340 CYS A CA 1
ATOM 2658 C C . CYS A 1 340 ? -14.922 -17.964 -13.546 1.00 89.44 340 CYS A C 1
ATOM 2660 O O . CYS A 1 340 ? -15.761 -18.629 -12.939 1.00 89.44 340 CYS A O 1
ATOM 2662 N N . VAL A 1 341 ? -13.756 -18.475 -13.946 1.00 91.19 341 VAL A N 1
ATOM 2663 C CA . VAL A 1 341 ? -13.368 -19.878 -13.755 1.00 91.19 341 VAL A CA 1
ATOM 2664 C C . VAL A 1 341 ? -13.317 -20.216 -12.265 1.00 91.19 341 VAL A C 1
ATOM 2666 O O . VAL A 1 341 ? -14.020 -21.128 -11.847 1.00 91.19 341 VAL A O 1
ATOM 2669 N N . ARG A 1 342 ? -12.610 -19.434 -11.438 1.00 86.69 342 ARG A N 1
ATOM 2670 C CA . ARG A 1 342 ? -12.523 -19.647 -9.978 1.00 86.69 342 ARG A CA 1
ATOM 2671 C C . ARG A 1 342 ? -13.899 -19.736 -9.314 1.00 86.69 342 ARG A C 1
ATOM 2673 O O . ARG A 1 342 ? -14.118 -20.594 -8.464 1.00 86.69 342 ARG A O 1
ATOM 2680 N N . ARG A 1 343 ? -14.834 -18.867 -9.717 1.00 85.69 343 ARG A N 1
ATOM 2681 C CA . ARG A 1 343 ? -16.167 -18.761 -9.097 1.00 85.69 343 ARG A CA 1
ATOM 2682 C C . ARG A 1 343 ? -17.141 -19.835 -9.550 1.00 85.69 343 ARG A C 1
ATOM 2684 O O . ARG A 1 343 ? -17.943 -20.298 -8.745 1.00 85.69 343 ARG A O 1
ATOM 2691 N N . LEU A 1 344 ? -17.122 -20.172 -10.837 1.00 88.88 344 LEU A N 1
ATOM 2692 C CA . LEU A 1 344 ? -18.212 -20.908 -11.480 1.00 88.88 344 LEU A CA 1
ATOM 2693 C C . LEU A 1 344 ? -17.821 -22.328 -11.901 1.00 88.88 344 LEU A C 1
ATOM 2695 O O . LEU A 1 344 ? -18.694 -23.190 -11.979 1.00 88.88 344 LEU A O 1
ATOM 2699 N N . ALA A 1 345 ? -16.535 -22.595 -12.142 1.00 90.56 345 ALA A N 1
ATOM 2700 C CA . ALA A 1 345 ? -16.050 -23.920 -12.531 1.00 90.56 345 ALA A CA 1
ATOM 2701 C C . ALA A 1 345 ? -16.343 -25.009 -11.478 1.00 90.56 345 ALA A C 1
ATOM 2703 O O . ALA A 1 345 ? -16.854 -26.063 -11.875 1.00 90.56 345 ALA A O 1
ATOM 2704 N N . PRO A 1 346 ? -16.176 -24.761 -10.157 1.00 88.56 346 PRO A N 1
ATOM 2705 C CA . PRO A 1 346 ? -16.476 -25.771 -9.141 1.00 88.56 346 PRO A CA 1
ATOM 2706 C C . PRO A 1 346 ? -17.938 -26.238 -9.143 1.00 88.56 346 PRO A C 1
ATOM 2708 O O . PRO A 1 346 ? -18.208 -27.405 -8.867 1.00 88.56 346 PRO A O 1
ATOM 2711 N N . LEU A 1 347 ? -18.891 -25.371 -9.512 1.00 87.12 347 LEU A N 1
ATOM 2712 C CA . LEU A 1 347 ? -20.311 -25.741 -9.593 1.00 87.12 347 LEU A CA 1
ATOM 2713 C C . LEU A 1 347 ? -20.562 -26.818 -10.661 1.00 87.12 347 LEU A C 1
ATOM 2715 O O . LEU A 1 347 ? -21.472 -27.625 -10.503 1.00 87.12 347 LEU A O 1
ATOM 2719 N N . HIS A 1 348 ? -19.728 -26.883 -11.704 1.00 90.25 348 HIS A N 1
ATOM 2720 C CA . HIS A 1 348 ? -19.771 -27.893 -12.772 1.00 90.25 348 HIS A CA 1
ATOM 2721 C C . HIS A 1 348 ? -18.745 -29.020 -12.603 1.00 90.25 348 HIS A C 1
ATOM 2723 O O . HIS A 1 348 ? -18.455 -29.719 -13.571 1.00 90.25 348 HIS A O 1
ATOM 2729 N N . ASP A 1 349 ? -18.169 -29.182 -11.409 1.00 89.88 349 ASP A N 1
ATOM 2730 C CA . ASP A 1 349 ? -17.116 -30.171 -11.137 1.00 89.88 349 ASP A CA 1
ATOM 2731 C C . ASP A 1 349 ? -15.844 -29.987 -11.983 1.00 89.88 349 ASP A C 1
ATOM 2733 O O . ASP A 1 349 ? -15.042 -30.911 -12.125 1.00 89.88 349 ASP A O 1
ATOM 2737 N N . ILE A 1 350 ? -15.628 -28.781 -12.516 1.00 90.56 350 ILE A N 1
ATOM 2738 C CA . ILE A 1 350 ? -14.426 -28.426 -13.267 1.00 90.56 350 ILE A CA 1
ATOM 2739 C C . ILE A 1 350 ? -13.386 -27.925 -12.265 1.00 90.56 350 ILE A C 1
ATOM 2741 O O . ILE A 1 350 ? -13.526 -26.840 -11.702 1.00 90.56 350 ILE A O 1
ATOM 2745 N N . ASP A 1 351 ? -12.351 -28.732 -12.048 1.00 86.06 351 ASP A N 1
ATOM 2746 C CA . ASP A 1 351 ? -11.208 -28.380 -11.208 1.00 86.06 351 ASP A CA 1
ATOM 2747 C C . ASP A 1 351 ? -10.133 -27.669 -12.039 1.00 86.06 351 ASP A C 1
ATOM 2749 O O . ASP A 1 351 ? -9.837 -28.076 -13.169 1.00 86.06 351 ASP A O 1
ATOM 2753 N N . PHE A 1 352 ? -9.577 -26.585 -11.506 1.00 85.94 352 PHE A N 1
ATOM 2754 C CA . PHE A 1 352 ? -8.552 -25.801 -12.183 1.00 85.94 352 PHE A CA 1
ATOM 2755 C C . PHE A 1 352 ? -7.653 -25.103 -11.161 1.00 85.94 352 PHE A C 1
ATOM 2757 O O . PHE A 1 352 ? -8.118 -24.291 -10.361 1.00 85.94 352 PHE A O 1
ATOM 2764 N N . ASP A 1 353 ? -6.362 -25.414 -11.208 1.00 82.19 353 ASP A N 1
ATOM 2765 C CA . ASP A 1 353 ? -5.321 -24.971 -10.274 1.00 82.19 353 ASP A CA 1
ATOM 2766 C C . ASP A 1 353 ? -4.205 -24.146 -10.953 1.00 82.19 353 ASP A C 1
ATOM 2768 O O . ASP A 1 353 ? -3.565 -23.317 -10.309 1.00 82.19 353 ASP A O 1
ATOM 2772 N N . ALA A 1 354 ? -4.012 -24.303 -12.267 1.00 81.38 354 ALA A N 1
ATOM 2773 C CA . ALA A 1 354 ? -2.945 -23.668 -13.052 1.00 81.38 354 ALA A CA 1
ATOM 2774 C C . ALA A 1 354 ? -3.327 -22.290 -13.644 1.00 81.38 354 ALA A C 1
ATOM 2776 O O . ALA A 1 354 ? -3.377 -22.108 -14.866 1.00 81.38 354 ALA A O 1
ATOM 2777 N N . TYR A 1 355 ? -3.618 -21.313 -12.780 1.00 78.81 355 TYR A N 1
ATOM 2778 C CA . TYR A 1 355 ? -4.036 -19.951 -13.167 1.00 78.81 355 TYR A CA 1
ATOM 2779 C C . TYR A 1 355 ? -2.940 -19.091 -13.818 1.00 78.81 355 TYR A C 1
ATOM 2781 O O . TYR A 1 355 ? -3.238 -18.067 -14.426 1.00 78.81 355 TYR A O 1
ATOM 2789 N N . ASP A 1 356 ? -1.686 -19.520 -13.736 1.00 80.31 356 ASP A N 1
ATOM 2790 C CA . ASP A 1 356 ? -0.507 -18.871 -14.313 1.00 80.31 356 ASP A CA 1
ATOM 2791 C C . ASP A 1 356 ? -0.343 -19.102 -15.828 1.00 80.31 356 ASP A C 1
ATOM 2793 O O . ASP A 1 356 ? 0.443 -18.414 -16.480 1.00 80.31 356 ASP A O 1
ATOM 2797 N N . HIS A 1 357 ? -1.107 -20.026 -16.421 1.00 85.50 357 HIS A N 1
ATOM 2798 C CA . HIS A 1 357 ? -1.032 -20.353 -17.845 1.00 85.50 357 HIS A CA 1
ATOM 2799 C C . HIS A 1 357 ? -2.276 -19.889 -18.632 1.00 85.50 357 HIS A C 1
ATOM 2801 O O . HIS A 1 357 ? -3.295 -20.592 -18.634 1.00 85.50 357 HIS A O 1
ATOM 2807 N N . PRO A 1 358 ? -2.196 -18.795 -19.426 1.00 85.31 358 PRO A N 1
ATOM 2808 C CA . PRO A 1 358 ? -3.340 -18.234 -20.158 1.00 85.31 358 PRO A CA 1
ATOM 2809 C C . PRO A 1 358 ? -4.071 -19.240 -21.056 1.00 85.31 358 PRO A C 1
ATOM 2811 O O . PRO A 1 358 ? -5.298 -19.282 -21.082 1.00 85.31 358 PRO A O 1
ATOM 2814 N N . ALA A 1 359 ? -3.337 -20.113 -21.755 1.00 84.12 359 ALA A N 1
ATOM 2815 C CA . ALA A 1 359 ? -3.933 -21.129 -22.623 1.00 84.12 359 ALA A CA 1
ATOM 2816 C C . ALA A 1 359 ? -4.744 -22.179 -21.839 1.00 84.12 359 ALA A C 1
ATOM 2818 O O . ALA A 1 359 ? -5.815 -22.603 -22.281 1.00 84.12 359 ALA A O 1
ATOM 2819 N N . ARG A 1 360 ? -4.253 -22.590 -20.661 1.00 87.62 360 ARG A N 1
ATOM 2820 C CA . ARG A 1 360 ? -4.963 -23.531 -19.783 1.00 87.62 360 ARG A CA 1
ATOM 2821 C C . ARG A 1 360 ? -6.198 -22.870 -19.176 1.00 87.62 360 ARG A C 1
ATOM 2823 O O . ARG A 1 360 ? -7.256 -23.495 -19.153 1.00 87.62 360 ARG A O 1
ATOM 2830 N N . LEU A 1 361 ? -6.085 -21.599 -18.794 1.00 91.50 361 LEU A N 1
ATOM 2831 C CA . LEU A 1 361 ? -7.194 -20.805 -18.280 1.00 91.50 361 LEU A CA 1
ATOM 2832 C C . LEU A 1 361 ? -8.310 -20.630 -19.325 1.00 91.50 361 LEU A C 1
ATOM 2834 O O . LEU A 1 361 ? -9.472 -20.903 -19.034 1.00 91.50 361 LEU A O 1
ATOM 2838 N N . ILE A 1 362 ? -7.968 -20.270 -20.566 1.00 90.31 362 ILE A N 1
ATOM 2839 C CA . ILE A 1 362 ? -8.935 -20.170 -21.674 1.00 90.31 362 ILE A CA 1
ATOM 2840 C C . ILE A 1 362 ? -9.584 -21.534 -21.953 1.00 90.31 362 ILE A C 1
ATOM 2842 O O . ILE A 1 362 ? -10.790 -21.620 -22.189 1.00 90.31 362 ILE A O 1
ATOM 2846 N N . LYS A 1 363 ? -8.820 -22.632 -21.885 1.00 90.81 363 LYS A N 1
ATOM 2847 C CA . LYS A 1 363 ? -9.368 -23.989 -22.034 1.00 90.81 363 LYS A CA 1
ATOM 2848 C C . LYS A 1 363 ? -10.380 -24.319 -20.929 1.00 90.81 363 LYS A C 1
ATOM 2850 O O . LYS A 1 363 ? -11.438 -24.865 -21.249 1.00 90.81 363 LYS A O 1
ATOM 2855 N N . ALA A 1 364 ? -10.080 -23.979 -19.674 1.00 92.19 364 ALA A N 1
ATOM 2856 C CA . ALA A 1 364 ? -10.984 -24.165 -18.538 1.00 92.19 364 ALA A CA 1
ATOM 2857 C C . ALA A 1 364 ? -12.252 -23.314 -18.681 1.00 92.19 364 ALA A C 1
ATOM 2859 O O . ALA A 1 364 ? -13.361 -23.814 -18.513 1.00 92.19 364 ALA A O 1
ATOM 2860 N N . TYR A 1 365 ? -12.106 -22.062 -19.106 1.00 94.75 365 TYR A N 1
ATOM 2861 C CA . TYR A 1 365 ? -13.221 -21.165 -19.386 1.00 94.75 365 TYR A CA 1
ATOM 2862 C C . TYR A 1 365 ? -14.132 -21.665 -20.515 1.00 94.75 365 TYR A C 1
ATOM 2864 O O . TYR A 1 365 ? -15.356 -21.650 -20.394 1.00 94.75 365 TYR A O 1
ATOM 2872 N N . ASN A 1 366 ? -13.555 -22.196 -21.593 1.00 91.94 366 ASN A N 1
ATOM 2873 C CA . ASN A 1 366 ? -14.320 -22.817 -22.673 1.00 91.94 366 ASN A CA 1
ATOM 2874 C C . ASN A 1 366 ? -15.018 -24.107 -22.219 1.00 91.94 366 ASN A C 1
ATOM 2876 O O . ASN A 1 366 ? -16.135 -24.390 -22.655 1.00 91.94 366 ASN A O 1
ATOM 2880 N N . ALA A 1 367 ? -14.382 -24.900 -21.349 1.00 93.88 367 ALA A N 1
ATOM 2881 C CA . ALA A 1 367 ? -15.014 -26.069 -20.741 1.00 93.88 367 ALA A CA 1
ATOM 2882 C C . ALA A 1 367 ? -16.206 -25.662 -19.864 1.00 93.88 367 ALA A C 1
ATOM 2884 O O . ALA A 1 367 ? -17.271 -26.261 -19.983 1.00 93.88 367 ALA A O 1
ATOM 2885 N N . LEU A 1 368 ? -16.053 -24.599 -19.074 1.00 94.56 368 LEU A N 1
ATOM 2886 C CA . LEU A 1 368 ? -17.109 -24.016 -18.254 1.00 94.56 368 LEU A CA 1
ATOM 2887 C C . LEU A 1 368 ? -18.280 -23.490 -19.101 1.00 94.56 368 LEU A C 1
ATOM 2889 O O . LEU A 1 368 ? -19.424 -23.827 -18.816 1.00 94.56 368 LEU A O 1
ATOM 2893 N N . ASN A 1 369 ? -18.021 -22.738 -20.176 1.00 93.00 369 ASN A N 1
ATOM 2894 C CA . ASN A 1 369 ? -19.068 -22.269 -21.096 1.00 93.00 369 ASN A CA 1
ATOM 2895 C C . ASN A 1 369 ? -19.864 -23.425 -21.724 1.00 93.00 369 ASN A C 1
ATOM 2897 O O . ASN A 1 369 ? -21.094 -23.362 -21.804 1.00 93.00 369 ASN A O 1
ATOM 2901 N N . ARG A 1 370 ? -19.182 -24.506 -22.129 1.00 94.25 370 ARG A N 1
ATOM 2902 C CA . ARG A 1 370 ? -19.845 -25.713 -22.648 1.00 94.25 370 ARG A CA 1
ATOM 2903 C C . ARG A 1 370 ? -20.669 -26.420 -21.575 1.00 94.25 370 ARG A C 1
ATOM 2905 O O . ARG A 1 370 ? -21.829 -26.722 -21.834 1.00 94.25 370 ARG A O 1
ATOM 2912 N N . ALA A 1 371 ? -20.097 -26.638 -20.390 1.00 93.12 371 ALA A N 1
ATOM 2913 C CA . ALA A 1 371 ? -20.775 -27.302 -19.277 1.00 93.12 371 ALA A CA 1
ATOM 2914 C C . ALA A 1 371 ? -22.032 -26.536 -18.838 1.00 93.12 371 ALA A C 1
ATOM 2916 O O . ALA A 1 371 ? -23.089 -27.137 -18.644 1.00 93.12 371 ALA A O 1
ATOM 2917 N N . TRP A 1 372 ? -21.943 -25.206 -18.761 1.00 93.62 372 TRP A N 1
ATOM 2918 C CA . TRP A 1 372 ? -23.085 -24.345 -18.467 1.00 93.62 372 TRP A CA 1
ATOM 2919 C C . TRP A 1 372 ? -24.165 -24.408 -19.548 1.00 93.62 372 TRP A C 1
ATOM 2921 O O . TRP A 1 372 ? -25.343 -24.506 -19.223 1.00 93.62 372 TRP A O 1
ATOM 2931 N N . SER A 1 373 ? -23.780 -24.405 -20.828 1.00 91.38 373 SER A N 1
ATOM 2932 C CA . SER A 1 373 ? -24.743 -24.487 -21.937 1.00 91.38 373 SER A CA 1
ATOM 2933 C C . SER A 1 373 ? -25.479 -25.832 -21.979 1.00 91.38 373 SER A C 1
ATOM 2935 O O . SER A 1 373 ? -26.630 -25.877 -22.403 1.00 91.38 373 SER A O 1
ATOM 2937 N N . SER A 1 374 ? -24.835 -26.921 -21.541 1.00 92.88 374 SER A N 1
ATOM 2938 C CA . SER A 1 374 ? -25.460 -28.248 -21.463 1.00 92.88 374 SER A CA 1
ATOM 2939 C C . SER A 1 374 ? -26.332 -28.458 -20.221 1.00 92.88 374 SER A C 1
ATOM 2941 O O . SER A 1 374 ? -27.363 -29.116 -20.314 1.00 92.88 374 SER A O 1
ATOM 2943 N N . ASP A 1 375 ? -25.921 -27.935 -19.062 1.00 91.94 375 ASP A N 1
ATOM 2944 C CA . ASP A 1 375 ? -26.599 -28.125 -17.772 1.00 91.94 375 ASP A CA 1
ATOM 2945 C C . ASP A 1 375 ? -26.418 -26.864 -16.914 1.00 91.94 375 ASP A C 1
ATOM 2947 O O . ASP A 1 375 ? -25.491 -26.813 -16.112 1.00 91.94 375 ASP A O 1
ATOM 2951 N N . PRO A 1 376 ? -27.231 -25.808 -17.081 1.00 88.44 376 PRO A N 1
ATOM 2952 C CA . PRO A 1 376 ? -27.022 -24.542 -16.382 1.00 88.44 376 PRO A CA 1
ATOM 2953 C C . PRO A 1 376 ? -27.255 -24.692 -14.869 1.00 88.44 376 PRO A C 1
ATOM 2955 O O . PRO A 1 376 ? -28.389 -24.701 -14.394 1.00 88.44 376 PRO A O 1
ATOM 2958 N N . ARG A 1 377 ? -26.166 -24.767 -14.088 1.00 85.88 377 ARG A N 1
ATOM 2959 C CA . ARG A 1 377 ? -26.205 -24.894 -12.614 1.00 85.88 377 ARG A CA 1
ATOM 2960 C C . ARG A 1 377 ? -26.322 -23.553 -11.879 1.00 85.88 377 ARG A C 1
ATOM 2962 O O . ARG A 1 377 ? -26.608 -23.522 -10.684 1.00 85.88 377 ARG A O 1
ATOM 2969 N N . PHE A 1 378 ? -26.152 -22.442 -12.596 1.00 82.38 378 PHE A N 1
ATOM 2970 C CA . PHE A 1 378 ? -26.321 -21.068 -12.110 1.00 82.38 378 PHE A CA 1
ATOM 2971 C C . PHE A 1 378 ? -26.977 -20.168 -13.168 1.00 82.38 378 PHE A C 1
ATOM 2973 O O . PHE A 1 378 ? -27.001 -20.485 -14.356 1.00 82.38 378 PHE A O 1
ATOM 2980 N N . ALA A 1 379 ? -27.505 -19.019 -12.733 1.00 74.38 379 ALA A N 1
ATOM 2981 C CA . ALA A 1 379 ? -28.446 -18.204 -13.510 1.00 74.38 379 ALA A CA 1
ATOM 2982 C C . ALA A 1 379 ? -27.839 -17.331 -14.629 1.00 74.38 379 ALA A C 1
ATOM 2984 O O . ALA A 1 379 ? -28.585 -16.783 -15.438 1.00 74.38 379 ALA A O 1
ATOM 2985 N N . VAL A 1 380 ? -26.520 -17.131 -14.663 1.00 79.44 380 VAL A N 1
ATOM 2986 C CA . VAL A 1 380 ? -25.862 -16.195 -15.595 1.00 79.44 380 VAL A CA 1
ATOM 2987 C C . VAL A 1 380 ? -24.796 -16.936 -16.378 1.00 79.44 380 VAL A C 1
ATOM 2989 O O . VAL A 1 380 ? -23.909 -17.484 -15.754 1.00 79.44 380 VAL A O 1
ATOM 2992 N N . SER A 1 381 ? -24.831 -16.912 -17.710 1.00 87.38 381 SER A N 1
ATOM 2993 C CA . SER A 1 381 ? -23.776 -17.517 -18.537 1.00 87.38 381 SER A CA 1
ATOM 2994 C C . SER A 1 381 ? -22.367 -16.993 -18.165 1.00 87.38 381 SER A C 1
ATOM 2996 O O . SER A 1 381 ? -22.228 -15.794 -17.887 1.00 87.38 381 SER A O 1
ATOM 2998 N N . PRO A 1 382 ? -21.316 -17.843 -18.185 1.00 91.50 382 PRO A N 1
ATOM 2999 C CA . PRO A 1 382 ? -19.937 -17.444 -17.875 1.00 91.50 382 PRO A CA 1
ATOM 3000 C C . PRO A 1 382 ? -19.430 -16.255 -18.709 1.00 91.50 382 PRO A C 1
ATOM 3002 O O . PRO A 1 382 ? -18.762 -15.368 -18.178 1.00 91.50 382 PRO A O 1
ATOM 3005 N N . SER A 1 383 ? -19.803 -16.178 -19.990 1.00 89.25 383 SER A N 1
ATOM 3006 C CA . SER A 1 383 ? -19.377 -15.095 -20.887 1.00 89.25 383 SER A CA 1
ATOM 3007 C C . SER A 1 383 ? -19.947 -13.711 -20.566 1.00 89.25 383 SER A C 1
ATOM 3009 O O . SER A 1 383 ? -19.164 -12.797 -20.297 1.00 89.25 383 SER A O 1
ATOM 3011 N N . PRO A 1 384 ? -21.275 -13.515 -20.478 1.00 85.06 384 PRO A N 1
ATOM 3012 C CA . PRO A 1 384 ? -21.848 -12.271 -19.968 1.00 85.06 384 PRO A CA 1
ATOM 3013 C C . PRO A 1 384 ? -21.337 -11.894 -18.574 1.00 85.06 384 PRO A C 1
ATOM 3015 O O . PRO A 1 384 ? -21.240 -10.711 -18.246 1.00 85.06 384 PRO A O 1
ATOM 3018 N N . TYR A 1 385 ? -21.007 -12.890 -17.749 1.00 85.00 385 TYR A N 1
ATOM 3019 C CA . TYR A 1 385 ? -20.431 -12.676 -16.433 1.00 85.00 385 TYR A CA 1
ATOM 3020 C C . TYR A 1 385 ? -19.020 -12.063 -16.502 1.00 85.00 385 TYR A C 1
ATOM 3022 O O . TYR A 1 385 ? -18.789 -11.007 -15.904 1.00 85.00 385 TYR A O 1
ATOM 3030 N N . ALA A 1 386 ? -18.104 -12.663 -17.270 1.00 88.31 386 ALA A N 1
ATOM 3031 C CA . ALA A 1 386 ? -16.760 -12.124 -17.484 1.00 88.31 386 ALA A CA 1
ATOM 3032 C C . ALA A 1 386 ? -16.814 -10.726 -18.123 1.00 88.31 386 ALA A C 1
ATOM 3034 O O . ALA A 1 386 ? -16.099 -9.818 -17.699 1.00 88.31 386 ALA A O 1
ATOM 3035 N N . GLY A 1 387 ? -17.737 -10.515 -19.067 1.00 87.25 387 GLY A N 1
ATOM 3036 C CA . GLY A 1 387 ? -17.935 -9.219 -19.711 1.00 87.25 387 GLY A CA 1
ATOM 3037 C C . GLY A 1 387 ? -18.369 -8.166 -18.711 1.00 87.25 387 GLY A C 1
ATOM 3038 O O . GLY A 1 387 ? -17.809 -7.077 -18.675 1.00 87.25 387 GLY A O 1
ATOM 3039 N N . ARG A 1 388 ? -19.326 -8.500 -17.840 1.00 81.88 388 ARG A N 1
ATOM 3040 C CA . ARG A 1 388 ? -19.846 -7.553 -16.851 1.00 81.88 388 ARG A CA 1
ATOM 3041 C C . ARG A 1 388 ? -18.799 -7.195 -15.805 1.00 81.88 388 ARG A C 1
ATOM 3043 O O . ARG A 1 388 ? -18.779 -6.060 -15.329 1.00 81.88 388 ARG A O 1
ATOM 3050 N N . TYR A 1 389 ? -17.943 -8.151 -15.450 1.00 82.00 389 TYR A N 1
ATOM 3051 C CA . TYR A 1 389 ? -16.781 -7.890 -14.613 1.00 82.00 389 TYR A CA 1
ATOM 3052 C C . TYR A 1 389 ? -15.818 -6.921 -15.314 1.00 82.00 389 TYR A C 1
ATOM 3054 O O . TYR A 1 389 ? -15.483 -5.893 -14.732 1.00 82.00 389 TYR A O 1
ATOM 3062 N N . LEU A 1 390 ? -15.462 -7.164 -16.583 1.00 83.06 390 LEU A N 1
ATOM 3063 C CA . LEU A 1 390 ? -14.573 -6.281 -17.351 1.00 83.06 390 LEU A CA 1
ATOM 3064 C C . LEU A 1 390 ? -15.107 -4.864 -17.487 1.00 83.06 390 LEU A C 1
ATOM 3066 O O . LEU A 1 390 ? -14.387 -3.910 -17.196 1.00 83.06 390 LEU A O 1
ATOM 3070 N N . THR A 1 391 ? -16.367 -4.715 -17.893 1.00 81.19 391 THR A N 1
ATOM 3071 C CA . THR A 1 391 ? -16.958 -3.391 -18.093 1.00 81.19 391 THR A CA 1
ATOM 3072 C C . THR A 1 391 ? -17.042 -2.617 -16.788 1.00 81.19 391 THR A C 1
ATOM 3074 O O . THR A 1 391 ? -16.789 -1.417 -16.767 1.00 81.19 391 THR A O 1
ATOM 3077 N N . ARG A 1 392 ? -17.327 -3.299 -15.671 1.00 75.62 392 ARG A N 1
ATOM 3078 C CA . ARG A 1 392 ? -17.353 -2.676 -14.345 1.00 75.62 392 ARG A CA 1
ATOM 3079 C C . ARG A 1 392 ? -15.954 -2.297 -13.857 1.00 75.62 392 ARG A C 1
ATOM 3081 O O . ARG A 1 392 ? -15.788 -1.203 -13.334 1.00 75.62 392 ARG A O 1
ATOM 3088 N N . CYS A 1 393 ? -14.957 -3.157 -14.054 1.00 75.44 393 CYS A N 1
ATOM 3089 C CA . CYS A 1 393 ? -13.562 -2.888 -13.701 1.00 75.44 393 CYS A CA 1
ATOM 3090 C C . CYS A 1 393 ? -12.952 -1.737 -14.523 1.00 75.44 393 CYS A C 1
ATOM 3092 O O . CYS A 1 393 ? -12.115 -0.994 -14.016 1.00 75.44 393 CYS A O 1
ATOM 3094 N N . ARG A 1 394 ? -13.388 -1.562 -15.776 1.00 74.19 394 ARG A N 1
ATOM 3095 C CA . ARG A 1 394 ? -12.912 -0.503 -16.681 1.00 74.19 394 ARG A CA 1
ATOM 3096 C C . ARG A 1 394 ? -13.822 0.732 -16.740 1.00 74.19 394 ARG A C 1
ATOM 3098 O O . ARG A 1 394 ? -13.561 1.621 -17.540 1.00 74.19 394 ARG A O 1
ATOM 3105 N N . ASN A 1 395 ? -14.876 0.801 -15.919 1.00 68.81 395 ASN A N 1
ATOM 3106 C CA . ASN A 1 395 ? -15.912 1.847 -15.980 1.00 68.81 395 ASN A CA 1
ATOM 3107 C C . ASN A 1 395 ? -16.480 2.078 -17.397 1.00 68.81 395 ASN A C 1
ATOM 3109 O O . ASN A 1 395 ? -16.876 3.188 -17.743 1.00 68.81 395 ASN A O 1
ATOM 3113 N N . VAL A 1 396 ? -16.535 1.030 -18.220 1.00 70.00 396 VAL A N 1
ATOM 3114 C CA . VAL A 1 396 ? -17.170 1.091 -19.537 1.00 70.00 396 VAL A CA 1
ATOM 3115 C C . VAL A 1 396 ? -18.674 0.990 -19.308 1.00 70.00 396 VAL A C 1
ATOM 3117 O O . VAL A 1 396 ? -19.211 -0.093 -19.056 1.00 70.00 396 VAL A O 1
ATOM 3120 N N . GLU A 1 397 ? -19.364 2.128 -19.339 1.00 58.84 397 GLU A N 1
ATOM 3121 C CA . GLU A 1 397 ? -20.824 2.166 -19.277 1.00 58.84 397 GLU A CA 1
ATOM 3122 C C . GLU A 1 397 ? -21.412 1.570 -20.561 1.00 58.84 397 GLU A C 1
ATOM 3124 O O . GLU A 1 397 ? -21.567 2.237 -21.581 1.00 58.84 397 GLU A O 1
ATOM 3129 N N . LEU A 1 398 ? -21.788 0.290 -20.519 1.00 57.28 398 LEU A N 1
ATOM 3130 C CA . LEU A 1 398 ? -22.706 -0.266 -21.510 1.00 57.28 398 LEU A CA 1
ATOM 3131 C C . LEU A 1 398 ? -24.112 0.258 -21.200 1.00 57.28 398 LEU A C 1
ATOM 3133 O O . LEU A 1 398 ? -24.879 -0.361 -20.459 1.00 57.28 398 LEU A O 1
ATOM 3137 N N . ALA A 1 399 ? -24.425 1.442 -21.723 1.00 44.50 399 ALA A N 1
ATOM 3138 C CA . ALA A 1 399 ? -25.708 2.099 -21.524 1.00 44.50 399 ALA A CA 1
ATOM 3139 C C . ALA A 1 399 ? -26.887 1.208 -21.978 1.00 44.50 399 ALA A C 1
ATOM 3141 O O . ALA A 1 399 ? -26.957 0.738 -23.112 1.00 44.50 399 ALA A O 1
ATOM 3142 N N . HIS A 1 400 ? -27.805 0.970 -21.039 1.00 50.81 400 HIS A N 1
ATOM 3143 C CA . HIS A 1 400 ? -29.253 0.751 -21.170 1.00 50.81 400 HIS A CA 1
ATOM 3144 C C . HIS A 1 400 ? -29.879 -0.084 -22.313 1.00 50.81 400 HIS A C 1
ATOM 3146 O O . HIS A 1 400 ? -31.088 0.022 -22.512 1.00 50.81 400 HIS A O 1
ATOM 3152 N N . ALA A 1 401 ? -29.192 -1.024 -22.958 1.00 44.03 401 ALA A N 1
ATOM 3153 C CA . ALA A 1 401 ? -29.858 -1.973 -23.866 1.00 44.03 401 ALA A CA 1
ATOM 3154 C C . ALA A 1 401 ? -30.736 -3.018 -23.123 1.00 44.03 401 ALA A C 1
ATOM 3156 O O . ALA A 1 401 ? -30.591 -3.234 -21.913 1.00 44.03 401 ALA A O 1
ATOM 3157 N N . ASN A 1 402 ? -31.681 -3.650 -23.832 1.00 53.91 402 ASN A N 1
ATOM 3158 C CA . ASN A 1 402 ? -32.499 -4.774 -23.339 1.00 53.91 402 ASN A CA 1
ATOM 3159 C C . ASN A 1 402 ? -31.616 -5.892 -22.756 1.00 53.91 402 ASN A C 1
ATOM 3161 O O . ASN A 1 402 ? -30.490 -6.079 -23.209 1.00 53.91 402 ASN A O 1
ATOM 3165 N N . SER A 1 403 ? -32.102 -6.651 -21.765 1.00 61.44 403 SER A N 1
ATOM 3166 C CA . SER A 1 403 ? -31.285 -7.642 -21.034 1.00 61.44 403 SER A CA 1
ATOM 3167 C C . SER A 1 403 ? -30.610 -8.674 -21.948 1.00 61.44 403 SER A C 1
ATOM 3169 O O . SER A 1 403 ? -29.459 -9.034 -21.710 1.00 61.44 403 SER A O 1
ATOM 3171 N N . THR A 1 404 ? -31.284 -9.094 -23.021 1.00 70.81 404 THR A N 1
ATOM 3172 C CA . THR A 1 404 ? -30.760 -10.025 -24.031 1.00 70.81 404 THR A CA 1
ATOM 3173 C C . THR A 1 404 ? -29.717 -9.393 -24.955 1.00 70.81 404 THR A C 1
ATOM 3175 O O . THR A 1 404 ? -28.703 -10.025 -25.241 1.00 70.81 404 THR A O 1
ATOM 3178 N N . ASP A 1 405 ? -29.911 -8.142 -25.382 1.00 74.25 405 ASP A N 1
ATOM 3179 C CA . ASP A 1 405 ? -28.924 -7.412 -26.194 1.00 74.25 405 ASP A CA 1
ATOM 3180 C C . ASP A 1 405 ? 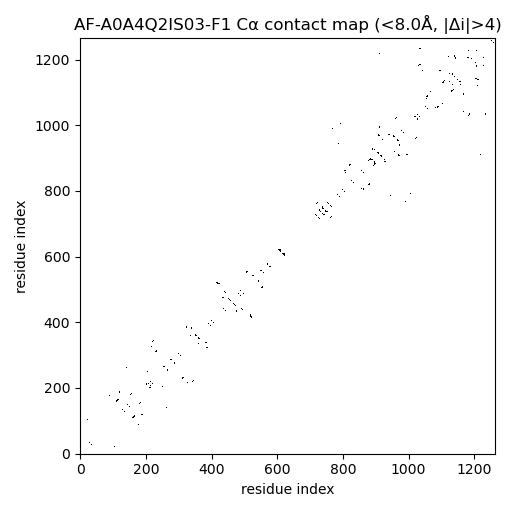-27.678 -7.064 -25.367 1.00 74.25 405 ASP A C 1
ATOM 3182 O O . ASP A 1 405 ? -26.552 -7.220 -25.827 1.00 74.25 405 ASP A O 1
ATOM 3186 N N . LEU A 1 406 ? -27.859 -6.699 -24.095 1.00 75.19 406 LEU A N 1
ATOM 3187 C CA . LEU A 1 406 ? -26.754 -6.475 -23.167 1.00 75.19 406 LEU A CA 1
ATOM 3188 C C . LEU A 1 406 ? -25.942 -7.755 -22.937 1.00 75.19 406 LEU A C 1
ATOM 3190 O O . LEU A 1 406 ? -24.718 -7.705 -22.977 1.00 75.19 406 LEU A O 1
ATOM 3194 N N . GLN A 1 407 ? -26.595 -8.901 -22.713 1.00 76.81 407 GLN A N 1
ATOM 3195 C CA . GLN A 1 407 ? -25.894 -10.182 -22.567 1.00 76.81 407 GLN A CA 1
ATOM 3196 C C . GLN A 1 407 ? -25.086 -10.536 -23.817 1.00 76.81 407 GLN A C 1
ATOM 3198 O O . GLN A 1 407 ? -23.936 -10.951 -23.682 1.00 76.81 407 GLN A O 1
ATOM 3203 N N . ARG A 1 408 ? -25.655 -10.323 -25.010 1.00 83.06 408 ARG A N 1
ATOM 3204 C CA . ARG A 1 408 ? -24.951 -10.522 -26.282 1.00 83.06 408 ARG A CA 1
ATOM 3205 C C . ARG A 1 408 ? -23.750 -9.587 -26.409 1.00 83.06 408 ARG A C 1
ATOM 3207 O O . ARG A 1 408 ? -22.648 -10.060 -26.620 1.00 83.06 408 ARG A O 1
ATOM 3214 N N . ARG A 1 409 ? -23.918 -8.285 -26.170 1.00 80.06 409 ARG A N 1
ATOM 3215 C CA . ARG A 1 409 ? -22.809 -7.317 -26.228 1.00 80.06 409 ARG A CA 1
ATOM 3216 C C . ARG A 1 409 ? -21.704 -7.620 -25.220 1.00 80.06 409 ARG A C 1
ATOM 3218 O O . ARG A 1 409 ? -20.537 -7.470 -25.545 1.00 80.06 409 ARG A O 1
ATOM 3225 N N . LEU A 1 410 ? -22.057 -8.042 -24.004 1.00 82.44 410 LEU A N 1
ATOM 3226 C CA . LEU A 1 410 ? -21.087 -8.451 -22.984 1.00 82.44 410 LEU A CA 1
ATOM 3227 C C . LEU A 1 410 ? -20.315 -9.704 -23.405 1.00 82.44 410 LEU A C 1
ATOM 3229 O O . LEU A 1 410 ? -19.115 -9.785 -23.164 1.00 82.44 410 LEU A O 1
ATOM 3233 N N . HIS A 1 411 ? -21.003 -10.663 -24.024 1.00 86.56 411 HIS A N 1
ATOM 3234 C CA . HIS A 1 411 ? -20.389 -11.851 -24.601 1.00 86.56 411 HIS A CA 1
ATOM 3235 C C . HIS A 1 411 ? -19.420 -11.475 -25.729 1.00 86.56 411 HIS A C 1
ATOM 3237 O O . HIS A 1 411 ? -18.237 -11.796 -25.643 1.00 86.56 411 HIS A O 1
ATOM 3243 N N . ASP A 1 412 ? -19.901 -10.724 -26.721 1.00 85.56 412 ASP A N 1
ATOM 3244 C CA . ASP A 1 412 ? -19.119 -10.280 -27.877 1.00 85.56 412 ASP A CA 1
ATOM 3245 C C . ASP A 1 412 ? -17.895 -9.466 -27.438 1.00 85.56 412 ASP A C 1
ATOM 3247 O O . ASP A 1 412 ? -16.807 -9.648 -27.972 1.00 85.56 412 ASP A O 1
ATOM 3251 N N . TYR A 1 413 ? -18.043 -8.629 -26.406 1.00 84.44 413 TYR A N 1
ATOM 3252 C CA . TYR A 1 413 ? -16.955 -7.838 -25.835 1.00 84.44 413 TYR A CA 1
ATOM 3253 C C . TYR A 1 413 ? -15.831 -8.704 -25.246 1.00 84.44 413 TYR A C 1
ATOM 3255 O O . TYR A 1 413 ? -14.652 -8.422 -25.463 1.00 84.44 413 TYR A O 1
ATOM 3263 N N . VAL A 1 414 ? -16.177 -9.771 -24.515 1.00 88.06 414 VAL A N 1
ATOM 3264 C CA . VAL A 1 414 ? -15.184 -10.716 -23.970 1.00 88.06 414 VAL A CA 1
ATOM 3265 C C . VAL A 1 414 ? -14.526 -11.506 -25.085 1.00 88.06 414 VAL A C 1
ATOM 3267 O O . VAL A 1 414 ? -13.308 -11.662 -25.077 1.00 88.06 414 VAL A O 1
ATOM 3270 N N . GLU A 1 415 ? -15.314 -12.018 -26.031 1.00 89.75 415 GLU A N 1
ATOM 3271 C CA . GLU A 1 415 ? -14.777 -12.786 -27.153 1.00 89.75 415 GLU A CA 1
ATOM 3272 C C . GLU A 1 415 ? -13.834 -11.946 -28.005 1.00 89.75 415 GLU A C 1
ATOM 3274 O O . GLU A 1 415 ? -12.761 -12.417 -28.370 1.00 89.75 415 GLU A O 1
ATOM 3279 N N . GLU A 1 416 ? -14.184 -10.691 -28.269 1.00 87.88 416 GLU A N 1
ATOM 3280 C CA . GLU A 1 416 ? -13.334 -9.760 -28.995 1.00 87.88 416 GLU A CA 1
ATOM 3281 C C . GLU A 1 416 ? -12.014 -9.501 -28.256 1.00 87.88 416 GLU A C 1
ATOM 3283 O O . GLU A 1 416 ? -10.949 -9.579 -28.859 1.00 87.88 416 GLU A O 1
ATOM 3288 N N . GLU A 1 417 ? -12.030 -9.283 -26.940 1.00 88.12 417 GLU A N 1
ATOM 3289 C CA . GLU A 1 417 ? -10.792 -9.135 -26.156 1.00 88.12 417 GLU A CA 1
ATOM 3290 C C . GLU A 1 417 ? -9.953 -10.422 -26.119 1.00 88.12 417 GLU A C 1
ATOM 3292 O O . GLU A 1 417 ? -8.729 -10.373 -26.246 1.00 88.12 417 GLU A O 1
ATOM 3297 N N . LEU A 1 418 ? -10.586 -11.592 -25.991 1.00 88.44 418 LEU A N 1
ATOM 3298 C CA . LEU A 1 418 ? -9.884 -12.878 -26.034 1.00 88.44 418 LEU A CA 1
ATOM 3299 C C . LEU A 1 418 ? -9.276 -13.148 -27.418 1.00 88.44 418 LEU A C 1
ATOM 3301 O O . LEU A 1 418 ? -8.148 -13.638 -27.519 1.00 88.44 418 LEU A O 1
ATOM 3305 N N . LEU A 1 419 ? -9.979 -12.785 -28.491 1.00 89.50 419 LEU A N 1
ATOM 3306 C CA . LEU A 1 419 ? -9.459 -12.841 -29.855 1.00 89.50 419 LEU A CA 1
ATOM 3307 C C . LEU A 1 419 ? -8.298 -11.861 -30.051 1.00 89.50 419 LEU A C 1
ATOM 3309 O O . LEU A 1 419 ? -7.330 -12.206 -30.727 1.00 89.50 419 LEU A O 1
ATOM 3313 N N . ALA A 1 420 ? -8.333 -10.687 -29.418 1.00 87.69 420 ALA A N 1
ATOM 3314 C CA . ALA A 1 420 ? -7.231 -9.730 -29.462 1.00 87.69 420 ALA A CA 1
ATOM 3315 C C . ALA A 1 420 ? -5.946 -10.279 -28.812 1.00 87.69 420 ALA A C 1
ATOM 3317 O O . ALA A 1 420 ? -4.844 -9.907 -29.222 1.00 87.69 420 ALA A O 1
ATOM 3318 N N . LEU A 1 421 ? -6.059 -11.212 -27.861 1.00 84.25 421 LEU A N 1
ATOM 3319 C CA . LEU A 1 421 ? -4.916 -11.923 -27.273 1.00 84.25 421 LEU A CA 1
ATOM 3320 C C . LEU A 1 421 ? -4.393 -13.082 -28.133 1.00 84.25 421 LEU A C 1
ATOM 3322 O O . LEU A 1 421 ? -3.295 -13.576 -27.879 1.00 84.25 421 LEU A O 1
ATOM 3326 N N . SER A 1 422 ? -5.135 -13.516 -29.154 1.00 84.75 422 SER A N 1
ATOM 3327 C CA . SER A 1 422 ? -4.690 -14.600 -30.035 1.00 84.75 422 SER A CA 1
ATOM 3328 C C . SER A 1 422 ? -3.457 -14.177 -30.849 1.00 84.75 422 SER A C 1
ATOM 3330 O O . SER A 1 422 ? -3.314 -12.990 -31.170 1.00 84.75 422 SER A O 1
ATOM 3332 N N . PRO A 1 423 ? -2.545 -15.102 -31.199 1.00 82.19 423 PRO A N 1
ATOM 3333 C CA . PRO A 1 423 ? -1.447 -14.794 -32.113 1.00 82.19 423 PRO A CA 1
ATOM 3334 C C . PRO A 1 423 ? -2.001 -14.311 -33.459 1.00 82.19 423 PRO A C 1
ATOM 3336 O O . PRO A 1 423 ? -3.093 -14.713 -33.867 1.00 82.19 423 PRO A O 1
ATOM 3339 N N . LEU A 1 424 ? -1.264 -13.427 -34.140 1.00 85.38 424 LEU A N 1
ATOM 3340 C CA . LEU A 1 424 ? -1.642 -13.007 -35.490 1.00 85.38 424 LEU A CA 1
ATOM 3341 C C . LEU A 1 424 ? -1.707 -14.237 -36.414 1.00 85.38 424 LEU A C 1
ATOM 3343 O O . LEU A 1 424 ? -0.884 -15.144 -36.268 1.00 85.38 424 LEU A O 1
ATOM 3347 N N . PRO A 1 425 ? -2.668 -14.289 -37.354 1.00 88.00 425 PRO A N 1
ATOM 3348 C CA . PRO A 1 425 ? -2.646 -15.306 -38.400 1.00 88.00 425 PRO A CA 1
ATOM 3349 C C . PRO A 1 425 ? -1.307 -15.237 -39.149 1.00 88.00 425 PRO A C 1
ATOM 3351 O O . PRO A 1 425 ? -0.795 -14.150 -39.392 1.00 88.00 425 PRO A O 1
ATOM 3354 N N . VAL A 1 426 ? -0.728 -16.388 -39.488 1.00 86.25 426 VAL A N 1
ATOM 3355 C CA . VAL A 1 426 ? 0.583 -16.462 -40.148 1.00 86.25 426 VAL A CA 1
ATOM 3356 C C . VAL A 1 426 ? 0.386 -16.598 -41.655 1.00 86.25 426 VAL A C 1
ATOM 3358 O O . VAL A 1 426 ? -0.356 -17.471 -42.108 1.00 86.25 426 VAL A O 1
ATOM 3361 N N . PHE A 1 427 ? 1.058 -15.750 -42.435 1.00 90.44 427 PHE A N 1
ATOM 3362 C CA . PHE A 1 427 ? 1.207 -15.935 -43.876 1.00 90.44 427 PHE A CA 1
ATOM 3363 C C . PHE A 1 427 ? 2.465 -16.769 -44.145 1.00 90.44 427 PHE A C 1
ATOM 3365 O O . PHE A 1 427 ? 3.585 -16.294 -43.976 1.00 90.44 427 PHE A O 1
ATOM 3372 N N . ASP A 1 428 ? 2.278 -18.027 -44.538 1.00 92.31 428 ASP A N 1
ATOM 3373 C CA . ASP A 1 428 ? 3.382 -18.921 -44.894 1.00 92.31 428 ASP A CA 1
ATOM 3374 C C . ASP A 1 428 ? 3.818 -18.663 -46.345 1.00 92.31 428 ASP A C 1
ATOM 3376 O O . ASP A 1 428 ? 3.221 -19.177 -47.297 1.00 92.31 428 ASP A O 1
ATOM 3380 N N . GLU A 1 429 ? 4.835 -17.812 -46.512 1.00 92.44 429 GLU A N 1
ATOM 3381 C CA . GLU A 1 429 ? 5.371 -17.448 -47.827 1.00 92.44 429 GLU A CA 1
ATOM 3382 C C . GLU A 1 429 ? 5.872 -18.678 -48.600 1.00 92.44 429 GLU A C 1
ATOM 3384 O O . GLU A 1 429 ? 5.619 -18.791 -49.800 1.00 92.44 429 GLU A O 1
ATOM 3389 N N . ASP A 1 430 ? 6.516 -19.631 -47.921 1.00 93.56 430 ASP A N 1
ATOM 3390 C CA . ASP A 1 430 ? 7.099 -20.824 -48.545 1.00 93.56 430 ASP A CA 1
ATOM 3391 C C . ASP A 1 430 ? 6.010 -21.722 -49.118 1.00 93.56 430 ASP A C 1
ATOM 3393 O O . ASP A 1 430 ? 6.075 -22.131 -50.283 1.00 93.56 430 ASP A O 1
ATOM 3397 N N . PHE A 1 431 ? 4.950 -21.945 -48.342 1.00 94.88 431 PHE A N 1
ATOM 3398 C CA . PHE A 1 431 ? 3.780 -22.670 -48.814 1.00 94.88 431 PHE A CA 1
ATOM 3399 C C . PHE A 1 431 ? 3.144 -21.994 -50.038 1.00 94.88 431 PHE A C 1
ATOM 3401 O O . PHE A 1 431 ? 2.772 -22.674 -51.000 1.00 94.88 431 PHE A O 1
ATOM 3408 N N . GLN A 1 432 ? 3.035 -20.661 -50.052 1.00 95.75 432 GLN A N 1
ATOM 3409 C CA . GLN A 1 432 ? 2.470 -19.941 -51.198 1.00 95.75 432 GLN A CA 1
ATOM 3410 C C . GLN A 1 432 ? 3.369 -20.002 -52.434 1.00 95.75 432 GLN A C 1
ATOM 3412 O O . GLN A 1 432 ? 2.863 -20.204 -53.541 1.00 95.75 432 GLN A O 1
ATOM 3417 N N . ILE A 1 433 ? 4.689 -19.896 -52.265 1.00 96.38 433 ILE A N 1
ATOM 3418 C CA . ILE A 1 433 ? 5.658 -20.085 -53.350 1.00 96.38 433 ILE A CA 1
ATOM 3419 C C . ILE A 1 433 ? 5.481 -21.475 -53.961 1.00 96.38 433 ILE A C 1
ATOM 3421 O O . ILE A 1 433 ? 5.336 -21.593 -55.179 1.00 96.38 433 ILE A O 1
ATOM 3425 N N . GLU A 1 434 ? 5.398 -22.526 -53.142 1.00 96.25 434 GLU A N 1
ATOM 3426 C CA . GLU A 1 434 ? 5.137 -23.875 -53.644 1.00 96.25 434 GLU A CA 1
ATOM 3427 C C . GLU A 1 434 ? 3.815 -23.965 -54.419 1.00 96.25 434 GLU A C 1
ATOM 3429 O O . GLU A 1 434 ? 3.767 -24.571 -55.492 1.00 96.25 434 GLU A O 1
ATOM 3434 N N . GLN A 1 435 ? 2.739 -23.338 -53.930 1.00 96.69 435 GLN A N 1
ATOM 3435 C CA . GLN A 1 435 ? 1.457 -23.302 -54.643 1.00 96.69 435 GLN A CA 1
ATOM 3436 C C . GLN A 1 435 ? 1.565 -22.586 -55.998 1.00 96.69 435 GLN A C 1
ATOM 3438 O O . GLN A 1 435 ? 0.986 -23.061 -56.981 1.00 96.69 435 GLN A O 1
ATOM 3443 N N . ILE A 1 436 ? 2.317 -21.485 -56.088 1.00 96.69 436 ILE A N 1
ATOM 3444 C CA . ILE A 1 436 ? 2.563 -20.766 -57.348 1.00 96.69 436 ILE A CA 1
ATOM 3445 C C . ILE A 1 436 ? 3.341 -21.659 -58.323 1.00 96.69 436 ILE A C 1
ATOM 3447 O O . ILE A 1 436 ? 2.934 -21.803 -59.480 1.00 96.69 436 ILE A O 1
ATOM 3451 N N . LEU A 1 437 ? 4.411 -22.314 -57.861 1.00 97.06 437 LEU A N 1
ATOM 3452 C CA . LEU A 1 437 ? 5.225 -23.220 -58.677 1.00 97.06 437 LEU A CA 1
ATOM 3453 C C . LEU A 1 437 ? 4.392 -24.389 -59.232 1.00 97.06 437 LEU A C 1
ATOM 3455 O O . LEU A 1 437 ? 4.463 -24.689 -60.428 1.00 97.06 437 LEU A O 1
ATOM 3459 N N . ARG A 1 438 ? 3.529 -24.991 -58.404 1.00 97.19 438 ARG A N 1
ATOM 3460 C CA . ARG A 1 438 ? 2.614 -26.068 -58.825 1.00 97.19 438 ARG A CA 1
ATOM 3461 C C . ARG A 1 438 ? 1.593 -25.588 -59.847 1.00 97.19 438 ARG A C 1
ATOM 3463 O O . ARG A 1 438 ? 1.405 -26.220 -60.882 1.00 97.19 438 ARG A O 1
ATOM 3470 N N . ARG A 1 439 ? 0.919 -24.469 -59.572 1.00 96.56 439 ARG A N 1
ATOM 3471 C CA . ARG A 1 439 ? -0.219 -24.007 -60.385 1.00 96.56 439 ARG A CA 1
ATOM 3472 C C . ARG A 1 439 ? 0.214 -23.358 -61.694 1.00 96.56 439 ARG A C 1
ATOM 3474 O O . ARG A 1 439 ? -0.402 -23.607 -62.726 1.00 96.56 439 ARG A O 1
ATOM 3481 N N . LYS A 1 440 ? 1.239 -22.505 -61.657 1.00 96.94 440 LYS A N 1
ATOM 3482 C CA . LYS A 1 440 ? 1.622 -21.648 -62.790 1.00 96.94 440 LYS A CA 1
ATOM 3483 C C . LYS A 1 440 ? 2.740 -22.245 -63.631 1.00 96.94 440 LYS A C 1
ATOM 3485 O O . LYS A 1 440 ? 2.689 -22.150 -64.854 1.00 96.94 440 LYS A O 1
ATOM 3490 N N . LEU A 1 441 ? 3.721 -22.882 -62.990 1.00 95.81 441 LEU A N 1
ATOM 3491 C CA . LEU A 1 441 ? 4.821 -23.554 -63.685 1.00 95.81 441 LEU A CA 1
ATOM 3492 C C . LEU A 1 441 ? 4.582 -25.052 -63.890 1.00 95.81 441 LEU A C 1
ATOM 3494 O O . LEU A 1 441 ? 5.376 -25.678 -64.579 1.00 95.81 441 LEU A O 1
ATOM 3498 N N . LYS A 1 442 ? 3.482 -25.618 -63.370 1.00 95.94 442 LYS A N 1
ATOM 3499 C CA . LYS A 1 442 ? 3.133 -27.047 -63.490 1.00 95.94 442 LYS A CA 1
ATOM 3500 C C . LYS A 1 442 ? 4.204 -27.989 -62.921 1.00 95.94 442 LYS A C 1
ATOM 3502 O O . LYS A 1 442 ? 4.342 -29.113 -63.393 1.00 95.94 442 LYS A O 1
ATOM 3507 N N . MET A 1 443 ? 4.949 -27.531 -61.915 1.00 96.94 443 MET A N 1
ATOM 3508 C CA . MET A 1 443 ? 5.945 -28.347 -61.219 1.00 96.94 443 MET A CA 1
ATOM 3509 C C . MET A 1 443 ? 5.266 -29.344 -60.276 1.00 96.94 443 MET A C 1
ATOM 3511 O O . MET A 1 443 ? 4.351 -28.979 -59.536 1.00 96.94 443 MET A O 1
ATOM 3515 N N . ASN A 1 444 ? 5.722 -30.595 -60.274 1.00 95.50 444 ASN A N 1
ATOM 3516 C CA . ASN A 1 444 ? 5.299 -31.590 -59.284 1.00 95.50 444 ASN A CA 1
ATOM 3517 C C . ASN A 1 444 ? 6.189 -31.541 -58.018 1.00 95.50 444 ASN A C 1
ATOM 3519 O O . ASN A 1 444 ? 7.170 -30.800 -57.958 1.00 95.50 444 ASN A O 1
ATOM 3523 N N . ASP A 1 445 ? 5.869 -32.347 -56.997 1.00 94.75 445 ASP A N 1
ATOM 3524 C CA . ASP A 1 445 ? 6.643 -32.418 -55.742 1.00 94.75 445 ASP A CA 1
ATOM 3525 C C . ASP A 1 445 ? 8.126 -32.736 -55.945 1.00 94.75 445 ASP A C 1
ATOM 3527 O O . ASP A 1 445 ? 8.984 -32.239 -55.214 1.00 94.75 445 ASP A O 1
ATOM 3531 N N . ARG A 1 446 ? 8.435 -33.579 -56.934 1.00 94.50 446 ARG A N 1
ATOM 3532 C CA . ARG A 1 446 ? 9.809 -33.960 -57.249 1.00 94.50 446 ARG A CA 1
ATOM 3533 C C . ARG A 1 446 ? 10.558 -32.787 -57.874 1.00 94.50 446 ARG A C 1
ATOM 3535 O O . ARG A 1 446 ? 11.695 -32.542 -57.483 1.00 94.50 446 ARG A O 1
ATOM 3542 N N . ASP A 1 447 ? 9.924 -32.053 -58.784 1.00 94.12 447 ASP A N 1
ATOM 3543 C CA . ASP A 1 447 ? 10.523 -30.879 -59.425 1.00 94.12 447 ASP A CA 1
ATOM 3544 C C . ASP A 1 447 ? 10.855 -29.794 -58.395 1.00 94.12 447 ASP A C 1
ATOM 3546 O O . ASP A 1 447 ? 11.942 -29.230 -58.441 1.00 94.12 447 ASP A O 1
ATOM 3550 N N . ILE A 1 448 ? 9.955 -29.543 -57.435 1.00 95.06 448 ILE A N 1
ATOM 3551 C CA . ILE A 1 448 ? 10.109 -28.508 -56.394 1.00 95.06 448 ILE A CA 1
ATOM 3552 C C . ILE A 1 448 ? 11.236 -28.838 -55.405 1.00 95.06 448 ILE A C 1
ATOM 3554 O O . ILE A 1 448 ? 11.877 -27.929 -54.883 1.00 95.06 448 ILE A O 1
ATOM 3558 N N . ARG A 1 449 ? 11.503 -30.123 -55.150 1.00 93.12 449 ARG A N 1
ATOM 3559 C CA . ARG A 1 449 ? 12.524 -30.554 -54.179 1.00 93.12 449 ARG A CA 1
ATOM 3560 C C . ARG A 1 449 ? 13.910 -30.749 -54.781 1.00 93.12 449 ARG A C 1
ATOM 3562 O O . ARG A 1 449 ? 14.882 -30.745 -54.033 1.00 93.12 449 ARG A O 1
ATOM 3569 N N . LEU A 1 450 ? 14.021 -30.966 -56.092 1.00 92.75 450 LEU A N 1
ATOM 3570 C CA . LEU A 1 450 ? 15.308 -31.226 -56.733 1.00 92.75 450 LEU A CA 1
ATOM 3571 C C . LEU A 1 450 ? 16.047 -29.913 -57.033 1.00 92.75 450 LEU A C 1
ATOM 3573 O O . LEU A 1 450 ? 15.543 -29.097 -57.810 1.00 92.75 450 LEU A O 1
ATOM 3577 N N . PRO A 1 451 ? 17.257 -29.710 -56.479 1.00 92.75 451 PRO A N 1
ATOM 3578 C CA . PRO A 1 451 ? 18.082 -28.567 -56.834 1.00 92.75 451 PRO A CA 1
ATOM 3579 C C . PRO A 1 451 ? 18.414 -28.579 -58.327 1.00 92.75 451 PRO A C 1
ATOM 3581 O O . PRO A 1 451 ? 18.741 -29.621 -58.901 1.00 92.75 451 PRO A O 1
ATOM 3584 N N . ARG A 1 452 ? 18.359 -27.410 -58.962 1.00 92.25 452 ARG A N 1
ATOM 3585 C CA . ARG A 1 452 ? 18.686 -27.217 -60.376 1.00 92.25 452 ARG A CA 1
ATOM 3586 C C . ARG A 1 452 ? 19.618 -26.028 -60.555 1.00 92.25 452 ARG A C 1
ATOM 3588 O O . ARG A 1 452 ? 19.645 -25.114 -59.735 1.00 92.25 452 ARG A O 1
ATOM 3595 N N . SER A 1 453 ? 20.386 -26.035 -61.641 1.00 88.81 453 SER A N 1
ATOM 3596 C CA . SER A 1 453 ? 21.229 -24.895 -61.998 1.00 88.81 453 SER A CA 1
ATOM 3597 C C . SER A 1 453 ? 20.358 -23.734 -62.482 1.00 88.81 453 SER A C 1
ATOM 3599 O O . SER A 1 453 ? 19.777 -23.799 -63.566 1.00 88.81 453 SER A O 1
ATOM 3601 N N . ALA A 1 454 ? 20.285 -22.666 -61.693 1.00 87.50 454 ALA A N 1
ATOM 3602 C CA . ALA A 1 454 ? 19.605 -21.430 -62.051 1.00 87.50 454 ALA A CA 1
ATOM 3603 C C . ALA A 1 454 ? 20.615 -20.431 -62.632 1.00 87.50 454 ALA A C 1
ATOM 3605 O O . ALA A 1 454 ? 21.701 -20.236 -62.086 1.00 87.50 454 ALA A O 1
ATOM 3606 N N . ARG A 1 455 ? 20.264 -19.805 -63.763 1.00 85.12 455 ARG A N 1
ATOM 3607 C CA . ARG A 1 455 ? 21.065 -18.742 -64.391 1.00 85.12 455 ARG A CA 1
ATOM 3608 C C . ARG A 1 455 ? 20.400 -17.392 -64.166 1.00 85.12 455 ARG A C 1
ATOM 3610 O O . ARG A 1 455 ? 19.214 -17.234 -64.477 1.00 85.12 455 ARG A O 1
ATOM 3617 N N . PHE A 1 456 ? 21.176 -16.430 -63.681 1.00 82.12 456 PHE A N 1
ATOM 3618 C CA . PHE A 1 456 ? 20.735 -15.061 -63.448 1.00 82.12 456 PHE A CA 1
ATOM 3619 C C . PHE A 1 456 ? 21.498 -14.118 -64.377 1.00 82.12 456 PHE A C 1
ATOM 3621 O O . PHE A 1 456 ? 22.727 -14.095 -64.391 1.00 82.12 456 PHE A O 1
ATOM 3628 N N . THR A 1 457 ? 20.756 -13.358 -65.176 1.00 73.94 457 THR A N 1
ATOM 3629 C CA . THR A 1 457 ? 21.270 -12.249 -65.984 1.00 73.94 457 THR A CA 1
ATOM 3630 C C . THR A 1 457 ? 20.852 -10.957 -65.302 1.00 73.94 457 THR A C 1
ATOM 3632 O O . THR A 1 457 ? 19.655 -10.721 -65.143 1.00 73.94 457 THR A O 1
ATOM 3635 N N . ALA A 1 458 ? 21.825 -10.156 -64.861 1.00 62.25 458 ALA A N 1
ATOM 3636 C CA . ALA A 1 458 ? 21.559 -8.838 -64.295 1.00 62.25 458 ALA A CA 1
ATOM 3637 C C . ALA A 1 458 ? 20.886 -7.950 -65.364 1.00 62.25 458 ALA A C 1
ATOM 3639 O O . ALA A 1 458 ? 21.409 -7.885 -66.480 1.00 62.25 458 ALA A O 1
ATOM 3640 N N . PRO A 1 459 ? 19.748 -7.299 -65.069 1.00 58.66 459 PRO A N 1
ATOM 3641 C CA . PRO A 1 459 ? 19.134 -6.353 -65.993 1.00 58.66 459 PRO A CA 1
ATOM 3642 C C . PRO A 1 459 ? 19.999 -5.085 -66.100 1.00 58.66 459 PRO A C 1
ATOM 3644 O O . PRO A 1 459 ? 20.311 -4.475 -65.082 1.00 58.66 459 PRO A O 1
ATOM 3647 N N . ASP A 1 460 ? 20.405 -4.733 -67.323 1.00 52.53 460 ASP A N 1
ATOM 3648 C CA . ASP A 1 460 ? 20.832 -3.412 -67.818 1.00 52.53 460 ASP A CA 1
ATOM 3649 C C . ASP A 1 460 ? 21.474 -2.423 -66.817 1.00 52.53 460 ASP A C 1
ATOM 3651 O O . ASP A 1 460 ? 21.004 -1.299 -66.637 1.00 52.53 460 ASP A O 1
ATOM 3655 N N . PHE A 1 461 ? 22.616 -2.786 -66.224 1.00 50.19 461 PHE A N 1
ATOM 3656 C CA . PHE A 1 461 ? 23.554 -1.774 -65.724 1.00 50.19 461 PHE A CA 1
ATOM 3657 C C . PHE A 1 461 ? 24.410 -1.256 -66.898 1.00 50.19 461 PHE A C 1
ATOM 3659 O O . PHE A 1 461 ? 24.912 -2.073 -67.671 1.00 50.19 461 PHE A O 1
ATOM 3666 N N . PRO A 1 462 ? 24.636 0.065 -67.049 1.00 52.28 462 PRO A N 1
ATOM 3667 C CA . PRO A 1 462 ? 25.362 0.663 -68.183 1.00 52.28 462 PRO A CA 1
ATOM 3668 C C . PRO A 1 462 ? 26.891 0.405 -68.201 1.00 52.28 462 PRO A C 1
ATOM 3670 O O . PRO A 1 462 ? 27.655 1.191 -68.754 1.00 52.28 462 PRO A O 1
ATOM 3673 N N . ALA A 1 463 ? 27.359 -0.706 -67.630 1.00 55.69 463 ALA A N 1
ATOM 3674 C CA . ALA A 1 463 ? 28.754 -1.149 -67.617 1.00 55.69 463 ALA A CA 1
ATOM 3675 C C . ALA A 1 463 ? 28.843 -2.609 -68.118 1.00 55.69 463 ALA A C 1
ATOM 3677 O O . ALA A 1 463 ? 27.857 -3.341 -68.024 1.00 55.69 463 ALA A O 1
ATOM 3678 N N . PRO A 1 464 ? 29.979 -3.064 -68.687 1.00 51.47 464 PRO A N 1
ATOM 3679 C CA . PRO A 1 464 ? 30.018 -4.301 -69.464 1.00 51.47 464 PRO A CA 1
ATOM 3680 C C . PRO A 1 464 ? 29.561 -5.530 -68.648 1.00 51.47 464 PRO A C 1
ATOM 3682 O O . PRO A 1 464 ? 30.037 -5.733 -67.528 1.00 51.47 464 PRO A O 1
ATOM 3685 N N . PRO A 1 465 ? 28.673 -6.378 -69.207 1.00 55.03 465 PRO A N 1
ATOM 3686 C CA . PRO A 1 465 ? 28.015 -7.466 -68.490 1.00 55.03 465 PRO A CA 1
ATOM 3687 C C . PRO A 1 465 ? 29.020 -8.586 -68.228 1.00 55.03 465 PRO A C 1
ATOM 3689 O O . PRO A 1 465 ? 29.431 -9.275 -69.163 1.00 55.03 465 PRO A O 1
ATOM 3692 N N . LYS A 1 466 ? 29.467 -8.770 -66.980 1.00 51.38 466 LYS A N 1
ATOM 3693 C CA . LYS A 1 466 ? 30.525 -9.759 -66.696 1.00 51.38 466 LYS A CA 1
ATOM 3694 C C . LYS A 1 466 ? 30.324 -10.728 -65.541 1.00 51.38 466 LYS A C 1
ATOM 3696 O O . LYS A 1 466 ? 31.223 -11.525 -65.300 1.00 51.38 466 LYS A O 1
ATOM 3701 N N . THR A 1 467 ? 29.154 -10.816 -64.925 1.00 56.62 467 THR A N 1
ATOM 3702 C CA . THR A 1 467 ? 28.927 -11.875 -63.926 1.00 56.62 467 THR A CA 1
ATOM 3703 C C . THR A 1 467 ? 27.591 -12.567 -64.139 1.00 56.62 467 THR A C 1
ATOM 3705 O O . THR A 1 467 ? 26.561 -12.197 -63.588 1.00 56.62 467 THR A O 1
ATOM 3708 N N . LEU A 1 468 ? 27.627 -13.615 -64.969 1.00 63.53 468 LEU A N 1
ATOM 3709 C CA . LEU A 1 468 ? 26.590 -14.639 -65.009 1.00 63.53 468 LEU A CA 1
ATOM 3710 C C . LEU A 1 468 ? 26.735 -15.483 -63.735 1.00 63.53 468 LEU A C 1
ATOM 3712 O O . LEU A 1 468 ? 27.631 -16.321 -63.647 1.00 63.53 468 LEU A O 1
ATOM 3716 N N . TRP A 1 469 ? 25.892 -15.244 -62.733 1.00 69.75 469 TRP A N 1
ATOM 3717 C CA . TRP A 1 469 ? 25.888 -16.078 -61.533 1.00 69.75 469 TRP A CA 1
ATOM 3718 C C . TRP A 1 469 ? 25.093 -17.361 -61.819 1.00 69.75 469 TRP A C 1
ATOM 3720 O O . TRP A 1 469 ? 23.934 -17.308 -62.247 1.00 69.75 469 TRP A O 1
ATOM 3730 N N . ILE A 1 470 ? 25.747 -18.513 -61.647 1.00 77.19 470 ILE A N 1
ATOM 3731 C CA . ILE A 1 470 ? 25.135 -19.842 -61.745 1.00 77.19 470 ILE A CA 1
ATOM 3732 C C . ILE A 1 470 ? 25.158 -20.453 -60.345 1.00 77.19 470 ILE A C 1
ATOM 3734 O O . ILE A 1 470 ? 26.225 -20.793 -59.842 1.00 77.19 470 ILE A O 1
ATOM 3738 N N . GLY A 1 471 ? 23.984 -20.600 -59.735 1.00 82.75 471 GLY A N 1
ATOM 3739 C CA . GLY A 1 471 ? 23.807 -21.287 -58.454 1.00 82.75 471 GLY A CA 1
ATOM 3740 C C . GLY A 1 471 ? 23.043 -22.598 -58.636 1.00 82.75 471 GLY A C 1
ATOM 3741 O O . GLY A 1 471 ? 22.189 -22.700 -59.520 1.00 82.75 471 GLY A O 1
ATOM 3742 N N . VAL A 1 472 ? 23.341 -23.607 -57.814 1.00 89.50 472 VAL A N 1
ATOM 3743 C CA . VAL A 1 472 ? 22.506 -24.812 -57.678 1.00 89.50 472 VAL A CA 1
ATOM 3744 C C . VAL A 1 472 ? 21.559 -24.582 -56.509 1.00 89.50 472 VAL A C 1
ATOM 3746 O O . VAL A 1 472 ? 22.019 -24.390 -55.390 1.00 89.50 472 VAL A O 1
ATOM 3749 N N . MET A 1 473 ? 20.255 -24.571 -56.775 1.00 95.88 473 MET A N 1
ATOM 3750 C CA . MET A 1 473 ? 19.229 -24.266 -55.775 1.00 95.88 473 MET A CA 1
ATOM 3751 C C . MET A 1 473 ? 17.896 -24.920 -56.134 1.00 95.88 473 MET A C 1
ATOM 3753 O O . MET A 1 473 ? 17.636 -25.236 -57.298 1.00 95.88 473 MET A O 1
ATOM 3757 N N . THR A 1 474 ? 17.047 -25.147 -55.141 1.00 96.50 474 THR A N 1
ATOM 3758 C CA . THR A 1 474 ? 15.670 -25.611 -55.341 1.00 96.50 474 THR A CA 1
ATOM 3759 C C . THR A 1 474 ? 14.840 -24.551 -56.078 1.00 96.50 474 THR A C 1
ATOM 3761 O O . THR A 1 474 ? 15.138 -23.358 -55.997 1.00 96.50 474 THR A O 1
ATOM 3764 N N . PRO A 1 475 ? 13.766 -24.925 -56.793 1.00 96.69 475 PRO A N 1
ATOM 3765 C CA . PRO A 1 475 ? 12.845 -23.952 -57.378 1.00 96.69 475 PRO A CA 1
ATOM 3766 C C . PRO A 1 475 ? 12.261 -22.932 -56.394 1.00 96.69 475 PRO A C 1
ATOM 3768 O O . PRO A 1 475 ? 12.019 -21.799 -56.801 1.00 96.69 475 PRO A O 1
ATOM 3771 N N . ALA A 1 476 ? 12.045 -23.294 -55.125 1.00 95.56 476 ALA A N 1
ATOM 3772 C CA . ALA A 1 476 ? 11.579 -22.347 -54.110 1.00 95.56 476 ALA A CA 1
ATOM 3773 C C . ALA A 1 476 ? 12.652 -21.290 -53.791 1.00 95.56 476 ALA A C 1
ATOM 3775 O O . ALA A 1 476 ? 12.354 -20.096 -53.754 1.00 95.56 476 ALA A O 1
ATOM 3776 N N . GLU A 1 477 ? 13.911 -21.706 -53.647 1.00 95.19 477 GLU A N 1
ATOM 3777 C CA . GLU A 1 477 ? 15.050 -20.792 -53.499 1.00 95.19 477 GLU A CA 1
ATOM 3778 C C . GLU A 1 477 ? 15.242 -19.930 -54.754 1.00 95.19 477 GLU A C 1
ATOM 3780 O O . GLU A 1 477 ? 15.379 -18.716 -54.638 1.00 95.19 477 GLU A O 1
ATOM 3785 N N . GLU A 1 478 ? 15.145 -20.513 -55.956 1.00 95.31 478 GLU A N 1
ATOM 3786 C CA . GLU A 1 478 ? 15.215 -19.757 -57.214 1.00 95.31 478 GLU A CA 1
ATOM 3787 C C . GLU A 1 478 ? 14.102 -18.713 -57.302 1.00 95.31 478 GLU A C 1
ATOM 3789 O O . GLU A 1 478 ? 14.355 -17.580 -57.708 1.00 95.31 478 GLU A O 1
ATOM 3794 N N . PHE A 1 479 ? 12.880 -19.061 -56.898 1.00 96.69 479 PHE A N 1
ATOM 3795 C CA . PHE A 1 479 ? 11.767 -18.122 -56.836 1.00 96.69 479 PHE A CA 1
ATOM 3796 C C . PHE A 1 479 ? 12.087 -16.955 -55.888 1.00 96.69 479 PHE A C 1
ATOM 3798 O O . PHE A 1 479 ? 11.936 -15.795 -56.282 1.00 96.69 479 PHE A O 1
ATOM 3805 N N . LYS A 1 480 ? 12.593 -17.246 -54.679 1.00 95.25 480 LYS A N 1
ATOM 3806 C CA . LYS A 1 480 ? 13.008 -16.235 -53.688 1.00 95.25 480 LYS A CA 1
ATOM 3807 C C . LYS A 1 480 ? 14.143 -15.339 -54.192 1.00 95.25 480 LYS A C 1
ATOM 3809 O O . LYS A 1 480 ? 14.118 -14.136 -53.950 1.00 95.25 480 LYS A O 1
ATOM 3814 N N . THR A 1 481 ? 15.113 -15.886 -54.922 1.00 91.25 481 THR A N 1
ATOM 3815 C CA . THR A 1 481 ? 16.193 -15.092 -55.526 1.00 91.25 481 THR A CA 1
ATOM 3816 C C . THR A 1 481 ? 15.688 -14.261 -56.702 1.00 91.25 481 THR A C 1
ATOM 3818 O O . THR A 1 481 ? 16.108 -13.127 -56.892 1.00 91.25 481 THR A O 1
ATOM 3821 N N . ARG A 1 482 ? 14.774 -14.789 -57.522 1.00 92.50 482 ARG A N 1
ATOM 3822 C CA . ARG A 1 482 ? 14.248 -14.053 -58.678 1.00 92.50 482 ARG A CA 1
ATOM 3823 C C . ARG A 1 482 ? 13.270 -12.950 -58.284 1.00 92.50 482 ARG A C 1
ATOM 3825 O O . ARG A 1 482 ? 13.274 -11.928 -58.960 1.00 92.50 482 ARG A O 1
ATOM 3832 N N . LYS A 1 483 ? 12.482 -13.098 -57.208 1.00 92.62 483 LYS A N 1
ATOM 3833 C CA . LYS A 1 483 ? 11.561 -12.032 -56.758 1.00 92.62 483 LYS A CA 1
ATOM 3834 C C . LYS A 1 483 ? 12.287 -10.739 -56.359 1.00 92.62 483 LYS A C 1
ATOM 3836 O O . LYS A 1 483 ? 11.708 -9.664 -56.485 1.00 92.62 483 LYS A O 1
ATOM 3841 N N . SER A 1 484 ? 13.538 -10.826 -55.895 1.00 88.06 484 SER A N 1
ATOM 3842 C CA . SER A 1 484 ? 14.342 -9.658 -55.511 1.00 88.06 484 SER A CA 1
ATOM 3843 C C . SER A 1 484 ? 15.040 -8.987 -56.697 1.00 88.06 484 SER A C 1
ATOM 3845 O O . SER A 1 484 ? 15.551 -7.880 -56.547 1.00 88.06 484 SER A O 1
ATOM 3847 N N . ILE A 1 485 ? 15.028 -9.606 -57.884 1.00 87.25 485 ILE A N 1
ATOM 3848 C CA . ILE A 1 485 ? 15.646 -9.075 -59.103 1.00 87.25 485 ILE A CA 1
ATOM 3849 C C . ILE A 1 485 ? 14.543 -8.490 -60.002 1.00 87.25 485 ILE A C 1
ATOM 3851 O O . ILE A 1 485 ? 13.754 -9.251 -60.574 1.00 87.25 485 ILE A O 1
ATOM 3855 N N . PRO A 1 486 ? 14.466 -7.155 -60.170 1.00 82.56 486 PRO A N 1
ATOM 3856 C CA . PRO A 1 486 ? 13.451 -6.521 -61.010 1.00 82.56 486 PRO A CA 1
ATOM 3857 C C . PRO A 1 486 ? 13.447 -7.078 -62.442 1.00 82.56 486 PRO A C 1
ATOM 3859 O O . PRO A 1 486 ? 14.495 -7.197 -63.070 1.00 82.56 486 PRO A O 1
ATOM 3862 N N . GLY A 1 487 ? 12.266 -7.433 -62.960 1.00 83.75 487 GLY A N 1
ATOM 3863 C CA . GLY A 1 487 ? 12.099 -7.954 -64.325 1.00 83.75 487 GLY A CA 1
ATOM 3864 C C . GLY A 1 487 ? 12.572 -9.400 -64.543 1.00 83.75 487 GLY A C 1
ATOM 3865 O O . GLY A 1 487 ? 12.553 -9.882 -65.676 1.00 83.75 487 GLY A O 1
ATOM 3866 N N . SER A 1 488 ? 12.991 -10.113 -63.491 1.00 89.50 488 SER A N 1
ATOM 3867 C CA . SER A 1 488 ? 13.432 -11.504 -63.605 1.00 89.50 488 SER A CA 1
ATOM 3868 C C . SER A 1 488 ? 12.261 -12.449 -63.865 1.00 89.50 488 SER A C 1
ATOM 3870 O O . SER A 1 488 ? 11.301 -12.513 -63.102 1.00 89.50 488 SER A O 1
ATOM 3872 N N . ILE A 1 489 ? 12.366 -13.237 -64.935 1.00 92.25 489 ILE A N 1
ATOM 3873 C CA . ILE A 1 489 ? 11.368 -14.243 -65.305 1.00 92.25 489 ILE A CA 1
ATOM 3874 C C . ILE A 1 489 ? 11.882 -15.627 -64.905 1.00 92.25 489 ILE A C 1
ATOM 3876 O O . ILE A 1 489 ? 13.001 -16.012 -65.251 1.00 92.25 489 ILE A O 1
ATOM 3880 N N . MET A 1 490 ? 11.047 -16.407 -64.221 1.00 94.56 490 MET A N 1
ATOM 3881 C CA . MET A 1 490 ? 11.294 -17.819 -63.935 1.00 94.56 490 MET A CA 1
ATOM 3882 C C . MET A 1 490 ? 10.599 -18.683 -64.984 1.00 94.56 490 MET A C 1
ATOM 3884 O O . MET A 1 490 ? 9.418 -18.486 -65.270 1.00 94.56 490 MET A O 1
ATOM 3888 N N . LYS A 1 491 ? 11.319 -19.650 -65.561 1.00 93.75 491 LYS A N 1
ATOM 3889 C CA . LYS A 1 491 ? 10.783 -20.560 -66.582 1.00 93.75 491 LYS A CA 1
ATOM 3890 C C . LYS A 1 491 ? 10.835 -22.017 -66.127 1.00 93.75 491 LYS A C 1
ATOM 3892 O O . LYS A 1 491 ? 11.738 -22.426 -65.391 1.00 93.75 491 LYS A O 1
ATOM 3897 N N . HIS A 1 492 ? 9.872 -22.803 -66.593 1.00 95.12 492 HIS A N 1
ATOM 3898 C CA . HIS A 1 492 ? 9.881 -24.262 -66.521 1.00 95.12 492 HIS A CA 1
ATOM 3899 C C . HIS A 1 492 ? 9.048 -24.832 -67.674 1.00 95.12 492 HIS A C 1
ATOM 3901 O O . HIS A 1 492 ? 7.868 -24.511 -67.818 1.00 95.12 492 HIS A O 1
ATOM 3907 N N . GLY A 1 493 ? 9.672 -25.638 -68.536 1.00 92.88 493 GLY A N 1
ATOM 3908 C CA . GLY A 1 493 ? 9.059 -26.040 -69.803 1.00 92.88 493 GLY A CA 1
ATOM 3909 C C . GLY A 1 493 ? 8.668 -24.821 -70.651 1.00 92.88 493 GLY A C 1
ATOM 3910 O O . GLY A 1 493 ? 9.469 -23.904 -70.829 1.00 92.88 493 GLY A O 1
ATOM 3911 N N . ALA A 1 494 ? 7.427 -24.801 -71.146 1.00 93.06 494 ALA A N 1
ATOM 3912 C CA . ALA A 1 494 ? 6.859 -23.677 -71.899 1.00 93.06 494 ALA A CA 1
ATOM 3913 C C . ALA A 1 494 ? 6.261 -22.566 -71.010 1.00 93.06 494 ALA A C 1
ATOM 3915 O O . ALA A 1 494 ? 5.854 -21.526 -71.524 1.00 93.06 494 ALA A O 1
ATOM 3916 N N . ALA A 1 495 ? 6.175 -22.777 -69.693 1.00 94.75 495 ALA A N 1
ATOM 3917 C CA . ALA A 1 495 ? 5.594 -21.812 -68.770 1.00 94.75 495 ALA A CA 1
ATOM 3918 C C . ALA A 1 495 ? 6.648 -20.813 -68.277 1.00 94.75 495 ALA A C 1
ATOM 3920 O O . ALA A 1 495 ? 7.800 -21.169 -68.004 1.00 94.75 495 ALA A O 1
ATOM 3921 N N . SER A 1 496 ? 6.233 -19.557 -68.130 1.00 95.12 496 SER A N 1
ATOM 3922 C CA . SER A 1 496 ? 7.045 -18.484 -67.568 1.00 95.12 496 SER A CA 1
ATOM 3923 C C . SER A 1 496 ? 6.218 -17.638 -66.615 1.00 95.12 496 SER A C 1
ATOM 3925 O O . SER A 1 496 ? 5.086 -17.289 -66.945 1.00 95.12 496 SER A O 1
ATOM 3927 N N . ILE A 1 497 ? 6.797 -17.272 -65.478 1.00 96.88 497 ILE A N 1
ATOM 3928 C CA . ILE A 1 497 ? 6.188 -16.364 -64.507 1.00 96.88 497 ILE A CA 1
ATOM 3929 C C . ILE A 1 497 ? 7.161 -15.255 -64.131 1.00 96.88 497 ILE A C 1
ATOM 3931 O O . ILE A 1 497 ? 8.375 -15.443 -64.200 1.00 96.88 497 ILE A O 1
ATOM 3935 N N . ASP A 1 498 ? 6.615 -14.127 -63.698 1.00 95.75 498 ASP A N 1
ATOM 3936 C CA . ASP A 1 498 ? 7.332 -13.109 -62.936 1.00 95.75 498 ASP A CA 1
ATOM 3937 C C . ASP A 1 498 ? 7.117 -13.422 -61.441 1.00 95.75 498 ASP A C 1
ATOM 3939 O O . ASP A 1 498 ? 5.999 -13.236 -60.944 1.00 95.75 498 ASP A O 1
ATOM 3943 N N . PRO A 1 499 ? 8.130 -13.951 -60.723 1.00 94.94 499 PRO A N 1
ATOM 3944 C CA . PRO A 1 499 ? 7.985 -14.356 -59.326 1.00 94.94 499 PRO A CA 1
ATOM 3945 C C . PRO A 1 499 ? 7.549 -13.217 -58.408 1.00 94.94 499 PRO A C 1
ATOM 3947 O O . PRO A 1 499 ? 6.749 -13.443 -57.502 1.00 94.94 499 PRO A O 1
ATOM 3950 N N . LYS A 1 500 ? 8.019 -11.988 -58.662 1.00 93.88 500 LYS A N 1
ATOM 3951 C CA . LYS A 1 500 ? 7.642 -10.816 -57.867 1.00 93.88 500 LYS A CA 1
ATOM 3952 C C . LYS A 1 500 ? 6.161 -10.512 -58.051 1.00 93.88 500 LYS A C 1
ATOM 3954 O O . LYS A 1 500 ? 5.430 -10.406 -57.072 1.00 93.88 500 LYS A O 1
ATOM 3959 N N . ARG A 1 501 ? 5.699 -10.445 -59.302 1.00 93.94 501 ARG A N 1
ATOM 3960 C CA . ARG A 1 501 ? 4.296 -10.139 -59.615 1.00 93.94 501 ARG A CA 1
ATOM 3961 C C . ARG A 1 501 ? 3.328 -11.210 -59.107 1.00 93.94 501 ARG A C 1
ATOM 3963 O O . ARG A 1 501 ? 2.259 -10.867 -58.608 1.00 93.94 501 ARG A O 1
ATOM 3970 N N . GLU A 1 502 ? 3.672 -12.490 -59.249 1.00 96.44 502 GLU A N 1
ATOM 3971 C CA . GLU A 1 502 ? 2.815 -13.585 -58.773 1.00 96.44 502 GLU A CA 1
ATOM 3972 C C . GLU A 1 502 ? 2.771 -13.643 -57.240 1.00 96.44 502 GLU A C 1
ATOM 3974 O O . GLU A 1 502 ? 1.693 -13.840 -56.678 1.00 96.44 502 GLU A O 1
ATOM 3979 N N . LEU A 1 503 ? 3.900 -13.414 -56.554 1.00 94.31 503 LEU A N 1
ATOM 3980 C CA . LEU A 1 503 ? 3.912 -13.342 -55.093 1.00 94.31 503 LEU A CA 1
ATOM 3981 C C . LEU A 1 503 ? 3.113 -12.136 -54.592 1.00 94.31 503 LEU A C 1
ATOM 3983 O O . LEU A 1 503 ? 2.220 -12.320 -53.773 1.00 94.31 503 LEU A O 1
ATOM 3987 N N . GLU A 1 504 ? 3.339 -10.938 -55.141 1.00 93.31 504 GLU A N 1
ATOM 3988 C CA . GLU A 1 504 ? 2.567 -9.737 -54.790 1.00 93.31 504 GLU A CA 1
ATOM 3989 C C . GLU A 1 504 ? 1.060 -9.942 -55.004 1.00 93.31 504 GLU A C 1
ATOM 3991 O O . GLU A 1 504 ? 0.243 -9.471 -54.212 1.00 93.31 504 GLU A O 1
ATOM 3996 N N . TYR A 1 505 ? 0.666 -10.659 -56.061 1.00 94.50 505 TYR A N 1
ATOM 3997 C CA . TYR A 1 505 ? -0.734 -10.997 -56.307 1.00 94.50 505 TYR A CA 1
ATOM 3998 C C . TYR A 1 505 ? -1.316 -11.882 -55.194 1.00 94.50 505 TYR A C 1
ATOM 4000 O O . TYR A 1 505 ? -2.389 -11.572 -54.669 1.00 94.50 505 TYR A O 1
ATOM 4008 N N . VAL A 1 506 ? -0.610 -12.947 -54.800 1.00 94.06 506 VAL A N 1
ATOM 4009 C CA . VAL A 1 506 ? -1.043 -13.839 -53.710 1.00 94.06 506 VAL A CA 1
ATOM 4010 C C . VAL A 1 506 ? -1.048 -13.113 -52.365 1.00 94.06 506 VAL A C 1
ATOM 4012 O O . VAL A 1 506 ? -2.001 -13.256 -51.603 1.00 94.06 506 VAL A O 1
ATOM 4015 N N . GLN A 1 507 ? -0.050 -12.274 -52.096 1.00 93.50 507 GLN A N 1
ATOM 4016 C CA . GLN A 1 507 ? 0.010 -11.451 -50.891 1.00 93.50 507 GLN A CA 1
ATOM 4017 C C . GLN A 1 507 ? -1.164 -10.458 -50.820 1.00 93.50 507 GLN A C 1
ATOM 4019 O O . GLN A 1 507 ? -1.769 -10.313 -49.763 1.00 93.50 507 GLN A O 1
ATOM 4024 N N . ARG A 1 508 ? -1.578 -9.833 -51.937 1.00 93.12 508 ARG A N 1
ATOM 4025 C CA . ARG A 1 508 ? -2.792 -8.982 -51.998 1.00 93.12 508 ARG A CA 1
ATOM 4026 C C . ARG A 1 508 ? -4.073 -9.758 -51.726 1.00 93.12 508 ARG A C 1
ATOM 4028 O O . ARG A 1 508 ? -4.944 -9.256 -51.018 1.00 93.12 508 ARG A O 1
ATOM 4035 N N . GLN A 1 509 ? -4.193 -10.974 -52.253 1.00 93.25 509 GLN A N 1
ATOM 4036 C CA . GLN A 1 509 ? -5.336 -11.836 -51.946 1.00 93.25 509 GLN A CA 1
ATOM 4037 C C . GLN A 1 509 ? -5.361 -12.236 -50.470 1.00 93.25 509 GLN A C 1
ATOM 4039 O O . GLN A 1 509 ? -6.412 -12.148 -49.835 1.00 93.25 509 GLN A O 1
ATOM 4044 N N . ALA A 1 510 ? -4.209 -12.619 -49.918 1.00 91.81 510 ALA A N 1
ATOM 4045 C CA . ALA A 1 510 ? -4.076 -12.949 -48.508 1.00 91.81 510 ALA A CA 1
ATOM 4046 C C . ALA A 1 510 ? -4.411 -11.742 -47.628 1.00 91.81 510 ALA A C 1
ATOM 4048 O O . ALA A 1 510 ? -5.224 -11.878 -46.727 1.00 91.81 510 ALA A O 1
ATOM 4049 N N . ALA A 1 511 ? -3.890 -10.549 -47.926 1.00 91.81 511 ALA A N 1
ATOM 4050 C CA . ALA A 1 511 ? -4.199 -9.330 -47.184 1.00 91.81 511 ALA A CA 1
ATOM 4051 C C . ALA A 1 511 ? -5.696 -8.977 -47.215 1.00 91.81 511 ALA A C 1
ATOM 4053 O O . ALA A 1 511 ? -6.256 -8.588 -46.195 1.00 91.81 511 ALA A O 1
ATOM 4054 N N . ALA A 1 512 ? -6.375 -9.152 -48.354 1.00 91.38 512 ALA A N 1
ATOM 4055 C CA . ALA A 1 512 ? -7.821 -8.939 -48.449 1.00 91.38 512 ALA A CA 1
ATOM 4056 C C . ALA A 1 512 ? -8.627 -9.951 -47.610 1.00 91.38 512 ALA A C 1
ATOM 4058 O O . ALA A 1 512 ? -9.643 -9.599 -47.019 1.00 91.38 512 ALA A O 1
ATOM 4059 N N . GLN A 1 513 ? -8.175 -11.206 -47.524 1.00 92.19 513 GLN A N 1
ATOM 4060 C CA . GLN A 1 513 ? -8.788 -12.207 -46.641 1.00 92.19 513 GLN A CA 1
ATOM 4061 C C . GLN A 1 513 ? -8.491 -11.899 -45.166 1.00 92.19 513 GLN A C 1
ATOM 4063 O O . GLN A 1 513 ? -9.389 -11.913 -44.322 1.00 92.19 513 GLN A O 1
ATOM 4068 N N . LEU A 1 514 ? -7.239 -11.561 -44.865 1.00 90.75 514 LEU A N 1
ATOM 4069 C CA . LEU A 1 514 ? -6.732 -11.245 -43.536 1.00 90.75 514 LEU A CA 1
ATOM 4070 C C . LEU A 1 514 ? -7.378 -9.986 -42.944 1.00 90.75 514 LEU A C 1
ATOM 4072 O O . LEU A 1 514 ? -7.649 -9.964 -41.747 1.00 90.75 514 LEU A O 1
ATOM 4076 N N . SER A 1 515 ? -7.714 -8.970 -43.744 1.00 92.00 515 SER A N 1
ATOM 4077 C CA . SER A 1 515 ? -8.385 -7.760 -43.239 1.00 92.00 515 SER A CA 1
ATOM 4078 C C . SER A 1 515 ? -9.791 -8.038 -42.694 1.00 92.00 515 SER A C 1
ATOM 4080 O O . SER A 1 515 ? -10.283 -7.306 -41.834 1.00 92.00 515 SER A O 1
ATOM 4082 N N . THR A 1 516 ? -10.409 -9.144 -43.121 1.00 92.94 516 THR A N 1
ATOM 4083 C CA . THR A 1 516 ? -11.679 -9.653 -42.576 1.00 92.94 516 THR A CA 1
ATOM 4084 C C . THR A 1 516 ? -11.498 -10.708 -41.478 1.00 92.94 516 THR A C 1
ATOM 4086 O O . THR A 1 516 ? -12.481 -11.157 -40.887 1.00 92.94 516 THR A O 1
ATOM 4089 N N . HIS A 1 517 ? -10.257 -11.102 -41.168 1.00 94.31 517 HIS A N 1
ATOM 4090 C CA . HIS A 1 517 ? -9.973 -12.150 -40.193 1.00 94.31 517 HIS A CA 1
ATOM 4091 C C . HIS A 1 517 ? -10.353 -11.696 -38.768 1.00 94.31 517 HIS A C 1
ATOM 4093 O O . HIS A 1 517 ? -9.910 -10.624 -38.335 1.00 94.31 517 HIS A O 1
ATOM 4099 N N . PRO A 1 518 ? -11.102 -12.505 -37.985 1.00 93.06 518 PRO A N 1
ATOM 4100 C CA . PRO A 1 518 ? -11.604 -12.105 -36.666 1.00 93.06 518 PRO A CA 1
ATOM 4101 C C . PRO A 1 518 ? -10.522 -11.623 -35.693 1.00 93.06 518 PRO A C 1
ATOM 4103 O O . PRO A 1 518 ? -10.744 -10.659 -34.970 1.00 93.06 518 PRO A O 1
ATOM 4106 N N . VAL A 1 519 ? -9.334 -12.243 -35.711 1.00 90.56 519 VAL A N 1
ATOM 4107 C CA . VAL A 1 519 ? -8.194 -11.843 -34.859 1.00 90.56 519 VAL A CA 1
ATOM 4108 C C . VAL A 1 519 ? -7.638 -10.469 -35.241 1.00 90.56 519 VAL A C 1
ATOM 4110 O O . VAL A 1 519 ? -7.325 -9.674 -34.360 1.00 90.56 519 VAL A O 1
ATOM 4113 N N . ILE A 1 520 ? -7.526 -10.165 -36.540 1.00 88.88 520 ILE A N 1
ATOM 4114 C CA . ILE A 1 520 ? -7.032 -8.861 -37.011 1.00 88.88 520 ILE A CA 1
ATOM 4115 C C . ILE A 1 520 ? -8.034 -7.774 -36.639 1.00 88.88 520 ILE A C 1
ATOM 4117 O O . ILE A 1 520 ? -7.648 -6.755 -36.070 1.00 88.88 520 ILE A O 1
ATOM 4121 N N . ARG A 1 521 ? -9.327 -8.034 -36.865 1.00 93.19 521 ARG A N 1
ATOM 4122 C CA . ARG A 1 521 ? -10.407 -7.159 -36.409 1.00 93.19 521 ARG A CA 1
ATOM 4123 C C . ARG A 1 521 ? -10.312 -6.878 -34.908 1.00 93.19 521 ARG A C 1
ATOM 4125 O O . ARG A 1 521 ? -10.249 -5.718 -34.523 1.00 93.19 521 ARG A O 1
ATOM 4132 N N . ALA A 1 522 ? -10.271 -7.929 -34.096 1.00 89.25 522 ALA A N 1
ATOM 4133 C CA . ALA A 1 522 ? -10.262 -7.832 -32.642 1.00 89.25 522 ALA A CA 1
ATOM 4134 C C . ALA A 1 522 ? -9.046 -7.065 -32.099 1.00 89.25 522 ALA A C 1
ATOM 4136 O O . ALA A 1 522 ? -9.186 -6.240 -31.200 1.00 89.25 522 ALA A O 1
ATOM 4137 N N . LYS A 1 523 ? -7.852 -7.296 -32.663 1.00 89.88 523 LYS A N 1
ATOM 4138 C CA . LYS A 1 523 ? -6.633 -6.569 -32.279 1.00 89.88 523 LYS A CA 1
ATOM 4139 C C . LYS A 1 523 ? -6.709 -5.082 -32.605 1.00 89.88 523 LYS A C 1
ATOM 4141 O O . LYS A 1 523 ? -6.287 -4.278 -31.783 1.00 89.88 523 LYS A O 1
ATOM 4146 N N . VAL A 1 524 ? -7.242 -4.722 -33.773 1.00 90.19 524 VAL A N 1
ATOM 4147 C CA . VAL A 1 524 ? -7.426 -3.314 -34.159 1.00 90.19 524 VAL A CA 1
ATOM 4148 C C . VAL A 1 524 ? -8.429 -2.628 -33.235 1.00 90.19 524 VAL A C 1
ATOM 4150 O O . VAL A 1 524 ? -8.143 -1.554 -32.722 1.00 90.19 524 VAL A O 1
ATOM 4153 N N . GLU A 1 525 ? -9.562 -3.268 -32.961 1.00 87.44 525 GLU A N 1
ATOM 4154 C CA . GLU A 1 525 ? -10.598 -2.738 -32.064 1.00 87.44 525 GLU A CA 1
ATOM 4155 C C . GLU A 1 525 ? -10.088 -2.583 -30.624 1.00 87.44 525 GLU A C 1
ATOM 4157 O O . GLU A 1 525 ? -10.421 -1.620 -29.936 1.00 87.44 525 GLU A O 1
ATOM 4162 N N . GLU A 1 526 ? -9.249 -3.506 -30.147 1.00 84.38 526 GLU A N 1
ATOM 4163 C CA . GLU A 1 526 ? -8.583 -3.381 -28.846 1.00 84.38 526 GLU A CA 1
ATOM 4164 C C . GLU A 1 526 ? -7.527 -2.271 -28.830 1.00 84.38 526 GLU A C 1
ATOM 4166 O O . GLU A 1 526 ? -7.463 -1.509 -27.867 1.00 84.38 526 GLU A O 1
ATOM 4171 N N . ALA A 1 527 ? -6.728 -2.128 -29.890 1.00 80.56 527 ALA A N 1
ATOM 4172 C CA . ALA A 1 527 ? -5.779 -1.024 -30.006 1.00 80.56 527 ALA A CA 1
ATOM 4173 C C . ALA A 1 527 ? -6.512 0.326 -29.975 1.00 80.56 527 ALA A C 1
ATOM 4175 O O . ALA A 1 527 ? -6.196 1.183 -29.154 1.00 80.56 527 ALA A O 1
ATOM 4176 N N . MET A 1 528 ? -7.567 0.483 -30.779 1.00 83.75 528 MET A N 1
ATOM 4177 C CA . MET A 1 528 ? -8.389 1.696 -30.792 1.00 83.75 528 MET A CA 1
ATOM 4178 C C . MET A 1 528 ? -9.009 1.994 -29.420 1.00 83.75 528 MET A C 1
ATOM 4180 O O . MET A 1 528 ? -8.992 3.144 -28.984 1.00 83.75 528 MET A O 1
ATOM 4184 N N . ARG A 1 529 ? -9.498 0.969 -28.705 1.00 79.50 529 ARG A N 1
ATOM 4185 C CA . ARG A 1 529 ? -10.018 1.120 -27.335 1.00 79.50 529 ARG A CA 1
ATOM 4186 C C . ARG A 1 529 ? -8.951 1.562 -26.340 1.00 79.50 529 ARG A C 1
ATOM 4188 O O . ARG A 1 529 ? -9.220 2.445 -25.536 1.00 79.50 529 ARG A O 1
ATOM 4195 N N . ARG A 1 530 ? -7.748 0.980 -26.381 1.00 73.19 530 ARG A N 1
ATOM 4196 C CA . ARG A 1 530 ? -6.635 1.358 -25.486 1.00 73.19 530 ARG A CA 1
ATOM 4197 C C . ARG A 1 530 ? -6.161 2.792 -25.686 1.00 73.19 530 ARG A C 1
ATOM 4199 O O . ARG A 1 530 ? -5.611 3.375 -24.755 1.00 73.19 530 ARG A O 1
ATOM 4206 N N . HIS A 1 531 ? -6.372 3.337 -26.878 1.00 73.50 531 HIS A N 1
ATOM 4207 C CA . HIS A 1 531 ? -6.019 4.706 -27.233 1.00 73.50 531 HIS A CA 1
ATOM 4208 C C . HIS A 1 531 ? -7.202 5.683 -27.137 1.00 73.50 531 HIS A C 1
ATOM 4210 O O . HIS A 1 531 ? -7.093 6.802 -27.631 1.00 73.50 531 HIS A O 1
ATOM 4216 N N . ASP A 1 532 ? -8.314 5.282 -26.502 1.00 73.56 532 ASP A N 1
ATOM 4217 C CA . ASP A 1 532 ? -9.525 6.096 -26.322 1.00 73.56 532 ASP A CA 1
ATOM 4218 C C . ASP A 1 532 ? -10.045 6.718 -27.637 1.00 73.56 532 ASP A C 1
ATOM 4220 O O . ASP A 1 532 ? -10.614 7.813 -27.643 1.00 73.56 532 ASP A O 1
ATOM 4224 N N . VAL A 1 533 ? -9.861 6.028 -28.774 1.00 75.31 533 VAL A N 1
ATOM 4225 C CA . VAL A 1 533 ? -10.332 6.518 -30.076 1.00 75.31 533 VAL A CA 1
ATOM 4226 C C . VAL A 1 533 ? -11.868 6.516 -30.075 1.00 75.31 533 VAL A C 1
ATOM 4228 O O . VAL A 1 533 ? -12.469 5.444 -29.928 1.00 75.31 533 VAL A O 1
ATOM 4231 N N . PRO A 1 534 ? -12.534 7.678 -30.237 1.00 72.75 534 PRO A N 1
ATOM 4232 C CA . PRO A 1 534 ? -13.989 7.762 -30.188 1.00 72.75 534 PRO A CA 1
ATOM 4233 C C . PRO A 1 534 ? -14.666 6.864 -31.232 1.00 72.75 534 PRO A C 1
ATOM 4235 O O . PRO A 1 534 ? -14.168 6.666 -32.341 1.00 72.75 534 PRO A O 1
ATOM 4238 N N . ARG A 1 535 ? -15.850 6.340 -30.891 1.00 79.38 535 ARG A N 1
ATOM 4239 C CA . ARG A 1 535 ? -16.761 5.684 -31.844 1.00 79.38 535 ARG A CA 1
ATOM 4240 C C . ARG A 1 535 ? -17.627 6.725 -32.556 1.00 79.38 535 ARG A C 1
ATOM 4242 O O . ARG A 1 535 ? -18.838 6.763 -32.354 1.00 79.38 535 ARG A O 1
ATOM 4249 N N . ASP A 1 536 ? -16.992 7.617 -33.306 1.00 81.56 536 ASP A N 1
ATOM 4250 C CA . ASP A 1 536 ? -17.668 8.623 -34.127 1.00 81.56 536 ASP A CA 1
ATOM 4251 C C . ASP A 1 536 ? -17.970 8.102 -35.547 1.00 81.56 536 ASP A C 1
ATOM 4253 O O . ASP A 1 536 ? -17.825 6.912 -35.837 1.00 81.56 536 ASP A O 1
ATOM 4257 N N . ALA A 1 537 ? -18.442 8.988 -36.429 1.00 75.12 537 ALA A N 1
ATOM 4258 C CA . ALA A 1 537 ? -18.777 8.644 -37.810 1.00 75.12 537 ALA A CA 1
ATOM 4259 C C . ALA A 1 537 ? -17.576 8.090 -38.604 1.00 75.12 537 ALA A C 1
ATOM 4261 O O . ALA A 1 537 ? -17.778 7.279 -39.507 1.00 75.12 537 ALA A O 1
ATOM 4262 N N . ASP A 1 538 ? -16.345 8.449 -38.223 1.00 82.44 538 ASP A N 1
ATOM 4263 C CA . ASP A 1 538 ? -15.115 8.017 -38.892 1.00 82.44 538 ASP A CA 1
ATOM 4264 C C . ASP A 1 538 ? -14.568 6.702 -38.312 1.00 82.44 538 ASP A C 1
ATOM 4266 O O . ASP A 1 538 ? -13.629 6.113 -38.852 1.00 82.44 538 ASP A O 1
ATOM 4270 N N . HIS A 1 539 ? -15.157 6.191 -37.225 1.00 82.06 539 HIS A N 1
ATOM 4271 C CA . HIS A 1 539 ? -14.690 4.986 -36.545 1.00 82.06 539 HIS A CA 1
ATOM 4272 C C . HIS A 1 539 ? -14.653 3.763 -37.467 1.00 82.06 539 HIS A C 1
ATOM 4274 O O . HIS A 1 539 ? -13.677 3.013 -37.449 1.00 82.06 539 HIS A O 1
ATOM 4280 N N . ALA A 1 540 ? -15.678 3.568 -38.302 1.00 86.12 540 ALA A N 1
ATOM 4281 C CA . ALA A 1 540 ? -15.734 2.445 -39.238 1.00 86.12 540 ALA A CA 1
ATOM 4282 C C . ALA A 1 540 ? -14.616 2.522 -40.295 1.00 86.12 540 ALA A C 1
ATOM 4284 O O . ALA A 1 540 ? -13.964 1.513 -40.578 1.00 86.12 540 ALA A O 1
ATOM 4285 N N . ASP A 1 541 ? -14.347 3.722 -40.812 1.00 85.69 541 ASP A N 1
ATOM 4286 C CA . ASP A 1 541 ? -13.310 3.969 -41.814 1.00 85.69 541 ASP A CA 1
ATOM 4287 C C . ASP A 1 541 ? -11.906 3.814 -41.221 1.00 85.69 541 ASP A C 1
ATOM 4289 O O . ASP A 1 541 ? -11.059 3.133 -41.804 1.00 85.69 541 ASP A O 1
ATOM 4293 N N . ASN A 1 542 ? -11.666 4.374 -40.032 1.00 82.19 542 ASN A N 1
ATOM 4294 C CA . ASN A 1 542 ? -10.399 4.235 -39.311 1.00 82.19 542 ASN A CA 1
ATOM 4295 C C . ASN A 1 542 ? -10.115 2.771 -38.968 1.00 82.19 542 ASN A C 1
ATOM 4297 O O . ASN A 1 542 ? -9.014 2.271 -39.198 1.00 82.19 542 ASN A O 1
ATOM 4301 N N . THR A 1 543 ? -11.137 2.054 -38.506 1.00 85.44 543 THR A N 1
ATOM 4302 C CA . THR A 1 543 ? -11.042 0.625 -38.217 1.00 85.44 543 THR A CA 1
ATOM 4303 C C . THR A 1 543 ? -10.707 -0.175 -39.475 1.00 85.44 543 THR A C 1
ATOM 4305 O O . THR A 1 543 ? -9.822 -1.031 -39.448 1.00 85.44 543 THR A O 1
ATOM 4308 N N . GLN A 1 544 ? -11.379 0.093 -40.598 1.00 90.88 544 GLN A N 1
ATOM 4309 C CA . GLN A 1 544 ? -11.126 -0.617 -41.852 1.00 90.88 544 GLN A CA 1
ATOM 4310 C C . GLN A 1 544 ? -9.716 -0.344 -42.395 1.00 90.88 544 GLN A C 1
ATOM 4312 O O . GLN A 1 544 ? -9.061 -1.274 -42.871 1.00 90.88 544 GLN A O 1
ATOM 4317 N N . ARG A 1 545 ? -9.224 0.898 -42.285 1.00 86.69 545 ARG A N 1
ATOM 4318 C CA . ARG A 1 545 ? -7.851 1.265 -42.670 1.00 86.69 545 ARG A CA 1
ATOM 4319 C C . ARG A 1 545 ? -6.821 0.523 -41.827 1.00 86.69 545 ARG A C 1
ATOM 4321 O O . ARG A 1 545 ? -5.997 -0.195 -42.383 1.00 86.69 545 ARG A O 1
ATOM 4328 N N . LEU A 1 546 ? -6.945 0.577 -40.501 1.00 85.88 546 LEU A N 1
ATOM 4329 C CA . LEU A 1 546 ? -6.036 -0.119 -39.587 1.00 85.88 546 LEU A CA 1
ATOM 4330 C C . LEU A 1 546 ? -6.054 -1.644 -39.786 1.00 85.88 546 LEU A C 1
ATOM 4332 O O . LEU A 1 546 ? -4.999 -2.280 -39.765 1.00 85.88 546 LEU A O 1
ATOM 4336 N N . ARG A 1 547 ? -7.226 -2.243 -40.050 1.00 91.75 547 ARG A N 1
ATOM 4337 C CA . ARG A 1 547 ? -7.339 -3.671 -40.407 1.00 91.75 547 ARG A CA 1
ATOM 4338 C C . ARG A 1 547 ? -6.599 -3.988 -41.698 1.00 91.75 547 ARG A C 1
ATOM 4340 O O . ARG A 1 547 ? -5.884 -4.987 -41.750 1.00 91.75 547 ARG A O 1
ATOM 4347 N N . GLN A 1 548 ? -6.754 -3.156 -42.727 1.00 91.56 548 GLN A N 1
ATOM 4348 C CA . GLN A 1 548 ? -6.068 -3.352 -44.000 1.00 91.56 548 GLN A CA 1
ATOM 4349 C C . GLN A 1 548 ? -4.551 -3.207 -43.848 1.00 91.56 548 GLN A C 1
ATOM 4351 O O . GLN A 1 548 ? -3.811 -4.010 -44.409 1.00 91.56 548 GLN A O 1
ATOM 4356 N N . THR A 1 549 ? -4.082 -2.253 -43.047 1.00 86.25 549 THR A N 1
ATOM 4357 C CA . THR A 1 549 ? -2.654 -2.048 -42.778 1.00 86.25 549 THR A CA 1
ATOM 4358 C C . THR A 1 549 ? -2.043 -3.213 -42.013 1.00 86.25 549 THR A C 1
ATOM 4360 O O . THR A 1 549 ? -1.014 -3.747 -42.430 1.00 86.25 549 THR A O 1
ATOM 4363 N N . LEU A 1 550 ? -2.703 -3.683 -40.951 1.00 86.00 550 LEU A N 1
ATOM 4364 C CA . LEU A 1 550 ? -2.248 -4.859 -40.211 1.00 86.00 550 LEU A CA 1
ATOM 4365 C C . LEU A 1 550 ? -2.253 -6.116 -41.098 1.00 86.00 550 LEU A C 1
ATOM 4367 O O . LEU A 1 550 ? -1.309 -6.900 -41.058 1.00 86.00 550 LEU A O 1
ATOM 4371 N N . ALA A 1 551 ? -3.269 -6.286 -41.947 1.00 90.75 551 ALA A N 1
ATOM 4372 C CA . ALA A 1 551 ? -3.352 -7.404 -42.884 1.00 90.75 551 ALA A CA 1
ATOM 4373 C C . ALA A 1 551 ? -2.277 -7.359 -43.982 1.00 90.75 551 ALA A C 1
ATOM 4375 O O . ALA A 1 551 ? -1.716 -8.398 -44.327 1.00 90.75 551 ALA A O 1
ATOM 4376 N N . ASN A 1 552 ? -1.965 -6.170 -44.506 1.00 89.69 552 ASN A N 1
ATOM 4377 C CA . ASN A 1 552 ? -0.880 -5.969 -45.466 1.00 89.69 552 ASN A CA 1
ATOM 4378 C C . ASN A 1 552 ? 0.471 -6.339 -44.843 1.00 89.69 552 ASN A C 1
ATOM 4380 O O . ASN A 1 552 ? 1.245 -7.059 -45.469 1.00 89.69 552 ASN A O 1
ATOM 4384 N N . SER A 1 553 ? 0.710 -5.910 -43.598 1.00 85.44 553 SER A N 1
ATOM 4385 C CA . SER A 1 553 ? 1.917 -6.250 -42.839 1.00 85.44 553 SER A CA 1
ATOM 4386 C C . SER A 1 553 ? 2.054 -7.764 -42.640 1.00 85.44 553 SER A C 1
ATOM 4388 O O . SER A 1 553 ? 3.075 -8.345 -42.999 1.00 85.44 553 SER A O 1
ATOM 4390 N N . VAL A 1 554 ? 0.988 -8.435 -42.183 1.00 85.62 554 VAL A N 1
ATOM 4391 C CA . VAL A 1 554 ? 0.976 -9.899 -42.007 1.00 85.62 554 VAL A CA 1
ATOM 4392 C C . VAL A 1 554 ? 1.204 -10.643 -43.329 1.00 85.62 554 VAL A C 1
ATOM 4394 O O . VAL A 1 554 ? 1.879 -11.667 -43.336 1.00 85.62 554 VAL A O 1
ATOM 4397 N N . ALA A 1 555 ? 0.675 -10.145 -44.449 1.00 89.88 555 ALA A N 1
ATOM 4398 C CA . ALA A 1 555 ? 0.869 -10.747 -45.769 1.00 89.88 555 ALA A CA 1
ATOM 4399 C C . ALA A 1 555 ? 2.242 -10.439 -46.404 1.00 89.88 555 ALA A C 1
ATOM 4401 O O . ALA A 1 555 ? 2.523 -10.921 -47.501 1.00 89.88 555 ALA A O 1
ATOM 4402 N N . GLY A 1 556 ? 3.085 -9.620 -45.767 1.00 85.56 556 GLY A N 1
ATOM 4403 C CA . GLY A 1 556 ? 4.369 -9.189 -46.324 1.00 85.56 556 GLY A CA 1
ATOM 4404 C C . GLY A 1 556 ? 4.239 -8.239 -47.520 1.00 85.56 556 GLY A C 1
ATOM 4405 O O . GLY A 1 556 ? 5.135 -8.191 -48.364 1.00 85.56 556 GLY A O 1
ATOM 4406 N N . LEU A 1 557 ? 3.123 -7.508 -47.630 1.00 85.75 557 LEU A N 1
ATOM 4407 C CA . LEU A 1 557 ? 2.993 -6.415 -48.591 1.00 85.75 557 LEU A CA 1
ATOM 4408 C C . LEU A 1 557 ? 3.694 -5.163 -48.057 1.00 85.75 557 LEU A C 1
ATOM 4410 O O . LEU A 1 557 ? 3.588 -4.865 -46.866 1.00 85.75 557 LEU A O 1
ATOM 4414 N N . PRO A 1 558 ? 4.346 -4.377 -48.930 1.00 73.38 558 PRO A N 1
ATOM 4415 C CA . PRO A 1 558 ? 4.844 -3.066 -48.543 1.00 73.38 558 PRO A CA 1
ATOM 4416 C C . PRO A 1 558 ? 3.681 -2.192 -48.052 1.00 73.38 558 PRO A C 1
ATOM 4418 O O . PRO A 1 558 ? 2.591 -2.204 -48.633 1.00 73.38 558 PRO A O 1
ATOM 4421 N N . ALA A 1 559 ? 3.917 -1.435 -46.978 1.00 62.31 559 ALA A N 1
ATOM 4422 C CA . ALA A 1 559 ? 2.970 -0.439 -46.486 1.00 62.31 559 ALA A CA 1
ATOM 4423 C C . ALA A 1 559 ? 2.575 0.540 -47.618 1.00 62.31 559 ALA A C 1
ATOM 4425 O O . ALA A 1 559 ? 3.383 0.781 -48.523 1.00 62.31 559 ALA A O 1
ATOM 4426 N N . PRO A 1 560 ? 1.342 1.086 -47.621 1.00 59.12 560 PRO A N 1
ATOM 4427 C CA . PRO A 1 560 ? 0.888 1.998 -48.669 1.00 59.12 560 PRO A CA 1
ATOM 4428 C C . PRO A 1 560 ? 1.869 3.164 -48.877 1.00 59.12 560 PRO A C 1
ATOM 4430 O O . PRO A 1 560 ? 2.437 3.710 -47.937 1.00 59.12 560 PRO A O 1
ATOM 4433 N N . SER A 1 561 ? 2.063 3.535 -50.143 1.00 49.22 561 SER A N 1
ATOM 4434 C CA . SER A 1 561 ? 3.194 4.319 -50.659 1.00 49.22 561 SER A CA 1
ATOM 4435 C C . SER A 1 561 ? 3.280 5.786 -50.220 1.00 49.22 561 SER A C 1
ATOM 4437 O O . SER A 1 561 ? 4.188 6.481 -50.671 1.00 49.22 561 SER A O 1
ATOM 4439 N N . SER A 1 562 ? 2.374 6.286 -49.373 1.00 57.72 562 SER A N 1
ATOM 4440 C CA . SER A 1 562 ? 2.603 7.564 -48.697 1.00 57.72 562 SER A CA 1
ATOM 4441 C C . SER A 1 562 ? 3.043 7.295 -47.266 1.00 57.72 562 SER A C 1
ATOM 4443 O O . SER A 1 562 ? 2.291 6.837 -46.407 1.00 57.72 562 SER A O 1
ATOM 4445 N N . LEU A 1 563 ? 4.310 7.607 -47.025 1.00 44.75 563 LEU A N 1
ATOM 4446 C CA . LEU A 1 563 ? 4.934 7.549 -45.715 1.00 44.75 563 LEU A CA 1
ATOM 4447 C C . LEU A 1 563 ? 4.112 8.315 -44.669 1.00 44.75 563 LEU A C 1
ATOM 4449 O O . LEU A 1 563 ? 4.005 7.850 -43.549 1.00 44.75 563 LEU A O 1
ATOM 4453 N N . ASP A 1 564 ? 3.422 9.391 -45.065 1.00 48.91 564 ASP A N 1
ATOM 4454 C CA . ASP A 1 564 ? 2.479 10.154 -44.233 1.00 48.91 564 ASP A CA 1
ATOM 4455 C C . ASP A 1 564 ? 1.191 9.408 -43.835 1.00 48.91 564 ASP A C 1
ATOM 4457 O O . ASP A 1 564 ? 0.584 9.751 -42.817 1.00 48.91 564 ASP A O 1
ATOM 4461 N N . ALA A 1 565 ? 0.718 8.441 -44.630 1.00 55.53 565 ALA A N 1
ATOM 4462 C CA . ALA A 1 565 ? -0.428 7.601 -44.268 1.00 55.53 565 ALA A CA 1
ATOM 4463 C C . ALA A 1 565 ? 0.005 6.499 -43.299 1.00 55.53 565 ALA A C 1
ATOM 4465 O O . ALA A 1 565 ? -0.623 6.316 -42.261 1.00 55.53 565 ALA A O 1
ATOM 4466 N N . PHE A 1 566 ? 1.135 5.852 -43.587 1.00 52.59 566 PHE A N 1
ATOM 4467 C CA . PHE A 1 566 ? 1.747 4.876 -42.689 1.00 52.59 566 PHE A CA 1
ATOM 4468 C C . PHE A 1 566 ? 2.147 5.509 -41.344 1.00 52.59 566 PHE A C 1
ATOM 4470 O O . PHE A 1 566 ? 1.878 4.946 -40.291 1.00 52.59 566 PHE A O 1
ATOM 4477 N N . LEU A 1 567 ? 2.697 6.727 -41.366 1.00 50.09 567 LEU A N 1
ATOM 4478 C CA . LEU A 1 567 ? 3.050 7.525 -40.188 1.00 50.09 567 LEU A CA 1
ATOM 4479 C C . LEU A 1 567 ? 1.843 7.869 -39.316 1.00 50.09 567 LEU A C 1
ATOM 4481 O O . LEU A 1 567 ? 1.916 7.726 -38.102 1.00 50.09 567 LEU A O 1
ATOM 4485 N N . ARG A 1 568 ? 0.726 8.288 -39.924 1.00 56.38 568 ARG A N 1
ATOM 4486 C CA . ARG A 1 568 ? -0.522 8.557 -39.192 1.00 56.38 568 ARG A CA 1
ATOM 4487 C C . ARG A 1 568 ? -1.113 7.293 -38.576 1.00 56.38 568 ARG A C 1
ATOM 4489 O O . ARG A 1 568 ? -1.664 7.354 -37.483 1.00 56.38 568 ARG A O 1
ATOM 4496 N N . GLU A 1 569 ? -0.984 6.157 -39.253 1.00 57.62 569 GLU A N 1
ATOM 4497 C CA . GLU A 1 569 ? -1.443 4.860 -38.750 1.00 57.62 569 GLU A CA 1
ATOM 4498 C C . GLU A 1 569 ? -0.542 4.318 -37.629 1.00 57.62 569 GLU A C 1
ATOM 4500 O O . GLU A 1 569 ? -1.054 3.745 -36.670 1.00 57.62 569 GLU A O 1
ATOM 4505 N N . LEU A 1 570 ? 0.773 4.555 -37.690 1.00 52.22 570 LEU A N 1
ATOM 4506 C CA . LEU A 1 570 ? 1.711 4.241 -36.608 1.00 52.22 570 LEU A CA 1
ATOM 4507 C C . LEU A 1 570 ? 1.531 5.162 -35.390 1.00 52.22 570 LEU A C 1
ATOM 4509 O O . LEU A 1 570 ? 1.565 4.671 -34.263 1.00 52.22 570 LEU A O 1
ATOM 4513 N N . ASP A 1 571 ? 1.274 6.459 -35.588 1.00 53.38 571 ASP A N 1
ATOM 4514 C CA . ASP A 1 571 ? 0.929 7.391 -34.501 1.00 53.38 571 ASP A CA 1
ATOM 4515 C C . ASP A 1 571 ? -0.366 6.966 -33.785 1.00 53.38 571 ASP A C 1
ATOM 4517 O O . ASP A 1 571 ? -0.431 6.999 -32.556 1.00 53.38 571 ASP A O 1
ATOM 4521 N N . LEU A 1 572 ? -1.370 6.495 -34.536 1.00 50.97 572 LEU A N 1
ATOM 4522 C CA . LEU A 1 572 ? -2.629 5.954 -34.002 1.00 50.97 572 LEU A CA 1
ATOM 4523 C C . LEU A 1 572 ? -2.465 4.613 -33.266 1.00 50.97 572 LEU A C 1
ATOM 4525 O O . LEU A 1 572 ? -3.196 4.359 -32.312 1.00 50.97 572 LEU A O 1
ATOM 4529 N N . LEU A 1 573 ? -1.545 3.747 -33.711 1.00 47.25 573 LEU A N 1
ATOM 4530 C CA . LEU A 1 573 ? -1.338 2.404 -33.146 1.00 47.25 573 LEU A CA 1
ATOM 4531 C C . LEU A 1 573 ? -0.351 2.357 -31.977 1.00 47.25 573 LEU A C 1
ATOM 4533 O O . LEU A 1 573 ? -0.437 1.445 -31.157 1.00 47.25 573 LEU A O 1
ATOM 4537 N N . PHE A 1 574 ? 0.608 3.282 -31.923 1.00 56.25 574 PHE A N 1
ATOM 4538 C CA . PHE A 1 574 ? 1.701 3.228 -30.951 1.00 56.25 574 PHE A CA 1
ATOM 4539 C C . PHE A 1 574 ? 1.761 4.450 -30.035 1.00 56.25 574 PHE A C 1
ATOM 4541 O O . PHE A 1 574 ? 2.353 4.344 -28.962 1.00 56.25 574 PHE A O 1
ATOM 4548 N N . GLY A 1 575 ? 1.156 5.587 -30.415 1.00 47.94 575 GLY A N 1
ATOM 4549 C CA . GLY A 1 575 ? 1.049 6.800 -29.589 1.00 47.94 575 GLY A CA 1
ATOM 4550 C C . GLY A 1 575 ? 2.375 7.322 -29.020 1.00 47.94 575 GLY A C 1
ATOM 4551 O O . GLY A 1 575 ? 2.368 8.104 -28.071 1.00 47.94 575 GLY A O 1
ATOM 4552 N N . SER A 1 576 ? 3.509 6.851 -29.547 1.00 48.41 576 SER A N 1
ATOM 4553 C CA . SER A 1 576 ? 4.842 7.066 -28.994 1.00 48.41 576 SER A CA 1
ATOM 4554 C C . SER A 1 576 ? 5.567 8.130 -29.817 1.00 48.41 576 SER A C 1
ATOM 4556 O O . SER A 1 576 ? 5.890 7.875 -30.983 1.00 48.41 576 SER A O 1
ATOM 4558 N N . PRO A 1 577 ? 5.890 9.295 -29.223 1.00 50.16 577 PRO A N 1
ATOM 4559 C CA . PRO A 1 577 ? 6.657 10.356 -29.880 1.00 50.16 577 PRO A CA 1
ATOM 4560 C C . PRO A 1 577 ? 7.990 9.869 -30.472 1.00 50.16 577 PRO A C 1
ATOM 4562 O O . PRO A 1 577 ? 8.467 10.414 -31.467 1.00 50.16 577 PRO A O 1
ATOM 4565 N N . THR A 1 578 ? 8.574 8.815 -29.895 1.00 50.41 578 THR A N 1
ATOM 4566 C CA . THR A 1 578 ? 9.845 8.213 -30.320 1.00 50.41 578 THR A CA 1
ATOM 4567 C C . THR A 1 578 ? 9.721 7.481 -31.656 1.00 50.41 578 THR A C 1
ATOM 4569 O O . THR A 1 578 ? 10.575 7.637 -32.527 1.00 50.41 578 THR A O 1
ATOM 4572 N N . VAL A 1 579 ? 8.630 6.735 -31.866 1.00 52.91 579 VAL A N 1
ATOM 4573 C CA . VAL A 1 579 ? 8.371 6.043 -33.141 1.00 52.91 579 VAL A CA 1
ATOM 4574 C C . VAL A 1 579 ? 8.093 7.070 -34.243 1.00 52.91 579 VAL A C 1
ATOM 4576 O O . VAL A 1 579 ? 8.631 6.959 -35.343 1.00 52.91 579 VAL A O 1
ATOM 4579 N N . ALA A 1 580 ? 7.355 8.137 -33.931 1.00 53.69 580 ALA A N 1
ATOM 4580 C CA . ALA A 1 580 ? 7.113 9.244 -34.856 1.00 53.69 580 ALA A CA 1
ATOM 4581 C C . ALA A 1 580 ? 8.408 9.972 -35.274 1.00 53.69 580 ALA A C 1
ATOM 4583 O O . ALA A 1 580 ? 8.557 10.364 -36.436 1.00 53.69 580 ALA A O 1
ATOM 4584 N N . ALA A 1 581 ? 9.356 10.144 -34.344 1.00 57.16 581 ALA A N 1
ATOM 4585 C CA . ALA A 1 581 ? 10.647 10.788 -34.592 1.00 57.16 581 ALA A CA 1
ATOM 4586 C C . ALA A 1 581 ? 11.561 9.942 -35.495 1.00 57.16 581 ALA A C 1
ATOM 4588 O O . ALA A 1 581 ? 12.093 10.462 -36.478 1.00 57.16 581 ALA A O 1
ATOM 4589 N N . ILE A 1 582 ? 11.673 8.637 -35.217 1.00 54.91 582 ILE A N 1
ATOM 4590 C CA . ILE A 1 582 ? 12.448 7.681 -36.026 1.00 54.91 582 ILE A CA 1
ATOM 4591 C C . ILE A 1 582 ? 11.921 7.651 -37.463 1.00 54.91 582 ILE A C 1
ATOM 4593 O O . ILE A 1 582 ? 12.683 7.758 -38.426 1.00 54.91 582 ILE A O 1
ATOM 4597 N N . VAL A 1 583 ? 10.600 7.584 -37.629 1.00 53.47 583 VAL A N 1
ATOM 4598 C CA . VAL A 1 583 ? 10.002 7.465 -38.961 1.00 53.47 583 VAL A CA 1
ATOM 4599 C C . VAL A 1 583 ? 10.055 8.798 -39.730 1.00 53.47 583 VAL A C 1
ATOM 4601 O O . VAL A 1 583 ? 10.284 8.784 -40.940 1.00 53.47 583 VAL A O 1
ATOM 4604 N N . LYS A 1 584 ? 9.976 9.964 -39.064 1.00 54.84 584 LYS A N 1
ATOM 4605 C CA . LYS A 1 584 ? 10.254 11.276 -39.694 1.00 54.84 584 LYS A CA 1
ATOM 4606 C C . LYS A 1 584 ? 11.708 11.431 -40.152 1.00 54.84 584 LYS A C 1
ATOM 4608 O O . LYS A 1 584 ? 11.950 12.067 -41.180 1.00 54.84 584 LYS A O 1
ATOM 4613 N N . ALA A 1 585 ? 12.669 10.877 -39.414 1.00 59.34 585 ALA A N 1
ATOM 4614 C CA . ALA A 1 585 ? 14.082 10.915 -39.786 1.00 59.34 585 ALA A CA 1
ATOM 4615 C C . ALA A 1 585 ? 14.345 10.099 -41.066 1.00 59.34 585 ALA A C 1
ATOM 4617 O O . ALA A 1 585 ? 14.930 10.640 -42.007 1.00 59.34 585 ALA A O 1
ATOM 4618 N N . VAL A 1 586 ? 13.796 8.878 -41.170 1.00 50.09 586 VAL A N 1
ATOM 4619 C CA . VAL A 1 586 ? 13.837 8.061 -42.404 1.00 50.09 586 VAL A CA 1
ATOM 4620 C C . VAL A 1 586 ? 13.139 8.771 -43.568 1.00 50.09 586 VAL A C 1
ATOM 4622 O O . VAL A 1 586 ? 13.670 8.824 -44.676 1.00 50.09 586 VAL A O 1
ATOM 4625 N N . ALA A 1 587 ? 11.969 9.367 -43.313 1.00 49.03 587 ALA A N 1
ATOM 4626 C CA . ALA A 1 587 ? 11.167 10.060 -44.321 1.00 49.03 587 ALA A CA 1
ATOM 4627 C C . ALA A 1 587 ? 11.861 11.247 -44.978 1.00 49.03 587 ALA A C 1
ATOM 4629 O O . ALA A 1 587 ? 11.596 11.560 -46.137 1.00 49.03 587 ALA A O 1
ATOM 4630 N N . SER A 1 588 ? 12.730 11.923 -44.230 1.00 63.81 588 SER A N 1
ATOM 4631 C CA . SER A 1 588 ? 13.379 13.143 -44.696 1.00 63.81 588 SER A CA 1
ATOM 4632 C C . SER A 1 588 ? 14.416 12.905 -45.797 1.00 63.81 588 SER A C 1
ATOM 4634 O O . SER A 1 588 ? 14.757 13.847 -46.507 1.00 63.81 588 SER A O 1
ATOM 4636 N N . GLY A 1 589 ? 14.932 11.676 -45.944 1.00 45.34 589 GLY A N 1
ATOM 4637 C CA . GLY A 1 589 ? 15.982 11.343 -46.914 1.00 45.34 589 GLY A CA 1
ATOM 4638 C C . GLY A 1 589 ? 17.310 12.082 -46.694 1.00 45.34 589 GLY A C 1
ATOM 4639 O O . GLY A 1 589 ? 18.222 11.962 -47.511 1.00 45.34 589 GLY A O 1
ATOM 4640 N N . GLU A 1 590 ? 17.444 12.850 -45.608 1.00 61.41 590 GLU A N 1
ATOM 4641 C CA . GLU A 1 590 ? 18.658 13.591 -45.290 1.00 61.41 590 GLU A CA 1
ATOM 4642 C C . GLU A 1 590 ? 19.731 12.624 -44.758 1.00 61.41 590 GLU A C 1
ATOM 4644 O O . GLU A 1 590 ? 19.529 12.007 -43.709 1.00 61.41 590 GLU A O 1
ATOM 4649 N N . PRO A 1 591 ? 20.908 12.510 -45.407 1.00 50.28 591 PRO A N 1
ATOM 4650 C CA . PRO A 1 591 ? 21.946 11.550 -45.020 1.00 50.28 591 PRO A CA 1
ATOM 4651 C C . PRO A 1 591 ? 22.408 11.685 -43.566 1.00 50.28 591 PRO A C 1
ATOM 4653 O O . PRO A 1 591 ? 22.776 10.696 -42.946 1.00 50.28 591 PRO A O 1
ATOM 4656 N N . ARG A 1 592 ? 22.351 12.899 -43.001 1.00 50.81 592 ARG A N 1
ATOM 4657 C CA . ARG A 1 592 ? 22.657 13.158 -41.586 1.00 50.81 592 ARG A CA 1
ATOM 4658 C C . ARG A 1 592 ? 21.639 12.525 -40.638 1.00 50.81 592 ARG A C 1
ATOM 4660 O O . ARG A 1 592 ? 22.047 11.847 -39.711 1.00 50.81 592 ARG A O 1
ATOM 4667 N N . ARG A 1 593 ? 20.344 12.661 -40.928 1.00 53.16 593 ARG A N 1
ATOM 4668 C CA . ARG A 1 593 ? 19.264 12.057 -40.132 1.00 53.16 593 ARG A CA 1
ATOM 4669 C C . ARG A 1 593 ? 19.167 10.547 -40.313 1.00 53.16 593 ARG A C 1
ATOM 4671 O O . ARG A 1 593 ? 18.727 9.851 -39.411 1.00 53.16 593 ARG A O 1
ATOM 4678 N N . MET A 1 594 ? 19.611 10.021 -41.455 1.00 51.97 594 MET A N 1
ATOM 4679 C CA . MET A 1 594 ? 19.767 8.573 -41.637 1.00 51.97 594 MET A CA 1
ATOM 4680 C C . MET A 1 594 ? 20.990 8.013 -40.897 1.00 51.97 594 MET A C 1
ATOM 4682 O O . MET A 1 594 ? 20.934 6.893 -40.402 1.00 51.97 594 MET A O 1
ATOM 4686 N N . LEU A 1 595 ? 22.081 8.780 -40.785 1.00 49.22 595 LEU A N 1
ATOM 4687 C CA . LEU A 1 595 ? 23.244 8.413 -39.964 1.00 49.22 595 LEU A CA 1
ATOM 4688 C C . LEU A 1 595 ? 22.919 8.432 -38.461 1.00 49.22 595 LEU A C 1
ATOM 4690 O O . LEU A 1 595 ? 23.476 7.632 -37.720 1.00 49.22 595 LEU A O 1
ATOM 4694 N N . GLU A 1 596 ? 21.983 9.275 -38.022 1.00 54.31 596 GLU A N 1
ATOM 4695 C CA . GLU A 1 596 ? 21.435 9.272 -36.652 1.00 54.31 596 GLU A CA 1
ATOM 4696 C C . GLU A 1 596 ? 20.600 8.007 -36.353 1.00 54.31 596 GLU A C 1
ATOM 4698 O O . GLU A 1 596 ? 20.365 7.675 -35.195 1.00 54.31 596 GLU A O 1
ATOM 4703 N N . LEU A 1 597 ? 20.197 7.251 -37.385 1.00 58.88 597 LEU A N 1
ATOM 4704 C CA . LEU A 1 597 ? 19.429 6.008 -37.254 1.00 58.88 597 LEU A CA 1
ATOM 4705 C C . LEU A 1 597 ? 20.278 4.732 -37.318 1.00 58.88 597 LEU A C 1
ATOM 4707 O O . LEU A 1 597 ? 19.736 3.637 -37.173 1.00 58.88 597 LEU A O 1
ATOM 4711 N N . LEU A 1 598 ? 21.595 4.847 -37.522 1.00 55.38 598 LEU A N 1
ATOM 4712 C CA . LEU A 1 598 ? 22.508 3.701 -37.601 1.00 55.38 598 LEU A CA 1
ATOM 4713 C C . LEU A 1 598 ? 22.409 2.724 -36.414 1.00 55.38 598 LEU A C 1
ATOM 4715 O O . LEU A 1 598 ? 22.447 1.520 -36.678 1.00 55.38 598 LEU A O 1
ATOM 4719 N N . PRO A 1 599 ? 22.228 3.195 -35.159 1.00 62.22 599 PRO A N 1
ATOM 4720 C CA . PRO A 1 599 ? 22.022 2.311 -34.015 1.00 62.22 599 PRO A CA 1
ATOM 4721 C C . PRO A 1 599 ? 20.799 1.410 -34.175 1.00 62.22 599 PRO A C 1
ATOM 4723 O O . PRO A 1 599 ? 20.798 0.309 -33.679 1.00 62.22 599 PRO A O 1
ATOM 4726 N N . PHE A 1 600 ? 19.777 1.797 -34.940 1.00 60.62 600 PHE A N 1
ATOM 4727 C CA . PHE A 1 600 ? 18.591 0.958 -35.154 1.00 60.62 600 PHE A CA 1
ATOM 4728 C C . PHE A 1 600 ? 18.684 0.063 -36.380 1.00 60.62 600 PHE A C 1
ATOM 4730 O O . PHE A 1 600 ? 18.068 -0.999 -36.426 1.00 60.62 600 PHE A O 1
ATOM 4737 N N . VAL A 1 601 ? 19.425 0.503 -37.397 1.00 62.25 601 VAL A N 1
ATOM 4738 C CA . VAL A 1 601 ? 19.502 -0.184 -38.690 1.00 62.25 601 VAL A CA 1
ATOM 4739 C C . VAL A 1 601 ? 20.288 -1.486 -38.576 1.00 62.25 601 VAL A C 1
ATOM 4741 O O . VAL A 1 601 ? 19.880 -2.473 -39.179 1.00 62.25 601 VAL A O 1
ATOM 4744 N N . VAL A 1 602 ? 21.373 -1.514 -37.795 1.00 63.16 602 VAL A N 1
ATOM 4745 C CA . VAL A 1 602 ? 22.188 -2.728 -37.609 1.00 63.16 602 VAL A CA 1
ATOM 4746 C C . VAL A 1 602 ? 21.432 -3.802 -36.813 1.00 63.16 602 VAL A C 1
ATOM 4748 O O . VAL A 1 602 ? 21.318 -4.915 -37.315 1.00 63.16 602 VAL A O 1
ATOM 4751 N N . PRO A 1 603 ? 20.788 -3.496 -35.674 1.00 70.50 603 PRO A N 1
ATOM 4752 C CA . PRO A 1 603 ? 19.949 -4.462 -34.975 1.00 70.50 603 PRO A CA 1
ATOM 4753 C C . PRO A 1 603 ? 18.733 -4.918 -35.781 1.00 70.50 603 PRO A C 1
ATOM 4755 O O . PRO A 1 603 ? 18.409 -6.099 -35.771 1.00 70.50 603 PRO A O 1
ATOM 4758 N N . LEU A 1 604 ? 18.067 -4.022 -36.525 1.00 59.53 604 LEU A N 1
ATOM 4759 C CA . LEU A 1 604 ? 16.974 -4.414 -37.427 1.00 59.53 604 LEU A CA 1
ATOM 4760 C C . LEU A 1 604 ? 17.459 -5.336 -38.548 1.00 59.53 604 LEU A C 1
ATOM 4762 O O . LEU A 1 604 ? 16.738 -6.263 -38.916 1.00 59.53 604 LEU A O 1
ATOM 4766 N N . TYR A 1 605 ? 18.667 -5.096 -39.062 1.00 66.31 605 TYR A N 1
ATOM 4767 C CA . TYR A 1 605 ? 19.319 -5.983 -40.014 1.00 66.31 605 TYR A CA 1
ATOM 4768 C C . TYR A 1 605 ? 19.626 -7.335 -39.367 1.00 66.31 605 TYR A C 1
ATOM 4770 O O . TYR A 1 605 ? 19.229 -8.339 -39.927 1.00 66.31 605 TYR A O 1
ATOM 4778 N N . ASP A 1 606 ? 20.202 -7.394 -38.166 1.00 67.75 606 ASP A N 1
ATOM 4779 C CA . ASP A 1 606 ? 20.517 -8.655 -37.475 1.00 67.75 606 ASP A CA 1
ATOM 4780 C C . ASP A 1 606 ? 19.261 -9.460 -37.090 1.00 67.75 606 ASP A C 1
ATOM 4782 O O . ASP A 1 606 ? 19.248 -10.688 -37.204 1.00 67.75 606 ASP A O 1
ATOM 4786 N N . ILE A 1 607 ? 18.167 -8.783 -36.711 1.00 65.44 607 ILE A N 1
ATOM 4787 C CA . ILE A 1 607 ? 16.847 -9.413 -36.524 1.00 65.44 607 ILE A CA 1
ATOM 4788 C C . ILE A 1 607 ? 16.408 -10.076 -37.819 1.00 65.44 607 ILE A C 1
ATOM 4790 O O . ILE A 1 607 ? 16.011 -11.240 -37.834 1.00 65.44 607 ILE A O 1
ATOM 4794 N N . GLU A 1 608 ? 16.438 -9.318 -38.908 1.00 85.50 608 GLU A N 1
ATOM 4795 C CA . GLU A 1 608 ? 15.911 -9.768 -40.182 1.00 85.50 608 GLU A CA 1
ATOM 4796 C C . GLU A 1 608 ? 16.812 -10.833 -40.823 1.00 85.50 608 GLU A C 1
ATOM 4798 O O . GLU A 1 608 ? 16.296 -11.853 -41.266 1.00 85.50 608 GLU A O 1
ATOM 4803 N N . GLU A 1 609 ? 18.135 -10.683 -40.768 1.00 66.25 609 GLU A N 1
ATOM 4804 C CA . GLU A 1 609 ? 19.155 -11.642 -41.205 1.00 66.25 609 GLU A CA 1
ATOM 4805 C C . GLU A 1 609 ? 19.066 -12.940 -40.377 1.00 66.25 609 GLU A C 1
ATOM 4807 O O . GLU A 1 609 ? 19.020 -14.037 -40.940 1.00 66.25 609 GLU A O 1
ATOM 4812 N N . GLY A 1 610 ? 18.930 -12.839 -39.049 1.00 72.31 610 GLY A N 1
ATOM 4813 C CA . GLY A 1 610 ? 18.737 -13.980 -38.152 1.00 72.31 610 GLY A CA 1
ATOM 4814 C C . GLY A 1 610 ? 17.435 -14.733 -38.430 1.00 72.31 610 GLY A C 1
ATOM 4815 O O . GLY A 1 610 ? 17.433 -15.959 -38.555 1.00 72.31 610 GLY A O 1
ATOM 4816 N N . ILE A 1 611 ? 16.327 -14.016 -38.647 1.00 62.72 611 ILE A N 1
ATOM 4817 C CA . ILE A 1 611 ? 15.049 -14.623 -39.052 1.00 62.72 611 ILE A CA 1
ATOM 4818 C C . ILE A 1 611 ? 15.178 -15.274 -40.437 1.00 62.72 611 ILE A C 1
ATOM 4820 O O . ILE A 1 611 ? 14.727 -16.407 -40.634 1.00 62.72 611 ILE A O 1
ATOM 4824 N N . ARG A 1 612 ? 15.828 -14.600 -41.392 1.00 67.25 612 ARG A N 1
ATOM 4825 C CA . ARG A 1 612 ? 16.005 -15.076 -42.771 1.00 67.25 612 ARG A CA 1
ATOM 4826 C C . ARG A 1 612 ? 16.857 -16.346 -42.836 1.00 67.25 612 ARG A C 1
ATOM 4828 O O . ARG A 1 612 ? 16.561 -17.228 -43.644 1.00 67.25 612 ARG A O 1
ATOM 4835 N N . HIS A 1 613 ? 17.861 -16.474 -41.969 1.00 72.25 613 HIS A N 1
ATOM 4836 C CA . HIS A 1 613 ? 18.751 -17.638 -41.892 1.00 72.25 613 HIS A CA 1
ATOM 4837 C C . HIS A 1 613 ? 18.354 -18.672 -40.825 1.00 72.25 613 HIS A C 1
ATOM 4839 O O . HIS A 1 613 ? 19.023 -19.698 -40.702 1.00 72.25 613 HIS A O 1
ATOM 4845 N N . ARG A 1 614 ? 17.236 -18.459 -40.111 1.00 64.25 614 ARG A N 1
ATOM 4846 C CA . ARG A 1 614 ? 16.786 -19.270 -38.958 1.00 64.25 614 ARG A CA 1
ATOM 4847 C C . ARG A 1 614 ? 17.833 -19.369 -37.840 1.00 64.25 614 ARG A C 1
ATOM 4849 O O . ARG A 1 614 ? 17.845 -20.344 -37.088 1.00 64.25 614 ARG A O 1
ATOM 4856 N N . ASP A 1 615 ? 18.684 -18.358 -37.733 1.00 78.75 615 ASP A N 1
ATOM 4857 C CA . ASP A 1 615 ? 19.603 -18.166 -36.623 1.00 78.75 615 ASP A CA 1
ATOM 4858 C C . ASP A 1 615 ? 18.880 -17.357 -35.542 1.00 78.75 615 ASP A C 1
ATOM 4860 O O . ASP A 1 615 ? 18.850 -16.124 -35.542 1.00 78.75 615 ASP A O 1
ATOM 4864 N N . TRP A 1 616 ? 18.198 -18.088 -34.659 1.00 69.31 616 TRP A N 1
ATOM 4865 C CA . TRP A 1 616 ? 17.376 -17.493 -33.609 1.00 69.31 616 TRP A CA 1
ATOM 4866 C C . TRP A 1 616 ? 18.194 -16.745 -32.564 1.00 69.31 616 TRP A C 1
ATOM 4868 O O . TRP A 1 616 ? 17.645 -15.847 -31.931 1.00 69.31 616 TRP A O 1
ATOM 4878 N N . GLU A 1 617 ? 19.477 -17.073 -32.405 1.00 67.31 617 GLU A N 1
ATOM 4879 C CA . GLU A 1 617 ? 20.360 -16.310 -31.528 1.00 67.31 617 GLU A CA 1
ATOM 4880 C C . GLU A 1 617 ? 20.698 -14.970 -32.175 1.00 67.31 617 GLU A C 1
ATOM 4882 O O . GLU A 1 617 ? 20.477 -13.945 -31.544 1.00 67.31 617 GLU A O 1
ATOM 4887 N N . LEU A 1 618 ? 21.066 -14.938 -33.463 1.00 70.75 618 LEU A N 1
ATOM 4888 C CA . LEU A 1 618 ? 21.289 -13.672 -34.175 1.00 70.75 618 LEU A CA 1
ATOM 4889 C C . LEU A 1 618 ? 20.032 -12.785 -34.185 1.00 70.75 618 LEU A C 1
ATOM 4891 O O . LEU A 1 618 ? 20.112 -11.587 -33.9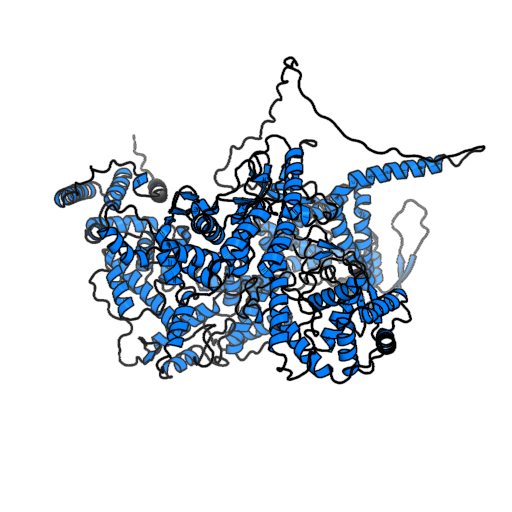14 1.00 70.75 618 LEU A O 1
ATOM 4895 N N . ALA A 1 619 ? 18.854 -13.381 -34.403 1.00 61.84 619 ALA A N 1
ATOM 4896 C CA . ALA A 1 619 ? 17.593 -12.646 -34.381 1.00 61.84 619 ALA A CA 1
ATOM 4897 C C . ALA A 1 619 ? 17.260 -12.081 -32.991 1.00 61.84 619 ALA A C 1
ATOM 4899 O O . ALA A 1 619 ? 16.752 -10.965 -32.863 1.00 61.84 619 ALA A O 1
ATOM 4900 N N . LYS A 1 620 ? 17.537 -12.857 -31.938 1.00 64.25 620 LYS A N 1
ATOM 4901 C CA . LYS A 1 620 ? 17.316 -12.467 -30.543 1.00 64.25 620 LYS A CA 1
ATOM 4902 C C . LYS A 1 620 ? 18.312 -11.395 -30.106 1.00 64.25 620 LYS A C 1
ATOM 4904 O O . LYS A 1 620 ? 17.898 -10.437 -29.461 1.00 64.25 620 LYS A O 1
ATOM 4909 N N . THR A 1 621 ? 19.580 -11.515 -30.492 1.00 64.12 621 THR A N 1
ATOM 4910 C CA . THR A 1 621 ? 20.622 -10.509 -30.261 1.00 64.12 621 THR A CA 1
ATOM 4911 C C . THR A 1 621 ? 20.286 -9.206 -30.977 1.00 64.12 621 THR A C 1
ATOM 4913 O O . THR A 1 621 ? 20.311 -8.153 -30.350 1.00 64.12 621 THR A O 1
ATOM 4916 N N . GLY A 1 622 ? 19.850 -9.268 -32.238 1.00 78.31 622 GLY A N 1
ATOM 4917 C CA . GLY A 1 622 ? 19.344 -8.095 -32.945 1.00 78.31 622 GLY A CA 1
ATOM 4918 C C . GLY A 1 622 ? 18.123 -7.474 -32.251 1.00 78.31 622 GLY A C 1
ATOM 4919 O O . GLY A 1 622 ? 18.023 -6.258 -32.149 1.00 78.31 622 GLY A O 1
ATOM 4920 N N . ALA A 1 623 ? 17.198 -8.279 -31.716 1.00 61.09 623 ALA A N 1
ATOM 4921 C CA . ALA A 1 623 ? 16.013 -7.770 -31.015 1.00 61.09 623 ALA A CA 1
ATOM 4922 C C . ALA A 1 623 ? 16.355 -7.116 -29.669 1.00 61.09 623 ALA A C 1
ATOM 4924 O O . ALA A 1 623 ? 15.734 -6.119 -29.296 1.00 61.09 623 ALA A O 1
ATOM 4925 N N . LEU A 1 624 ? 17.349 -7.659 -28.963 1.00 62.75 624 LEU A N 1
ATOM 4926 C CA . LEU A 1 624 ? 17.910 -7.088 -27.740 1.00 62.75 624 LEU A CA 1
ATOM 4927 C C . LEU A 1 624 ? 18.607 -5.761 -28.024 1.00 62.75 624 LEU A C 1
ATOM 4929 O O . LEU A 1 624 ? 18.234 -4.766 -27.411 1.00 62.75 624 LEU A O 1
ATOM 4933 N N . HIS A 1 625 ? 19.510 -5.716 -29.006 1.00 62.78 625 HIS A N 1
ATOM 4934 C CA . HIS A 1 625 ? 20.183 -4.478 -29.398 1.00 62.78 625 HIS A CA 1
ATOM 4935 C C . HIS A 1 625 ? 19.183 -3.431 -29.902 1.00 62.78 625 HIS A C 1
ATOM 4937 O O . HIS A 1 625 ? 19.270 -2.271 -29.528 1.00 62.78 625 HIS A O 1
ATOM 4943 N N . LEU A 1 626 ? 18.141 -3.827 -30.645 1.00 71.38 626 LEU A N 1
ATOM 4944 C CA . LEU A 1 626 ? 17.093 -2.894 -31.065 1.00 71.38 626 LEU A CA 1
ATOM 4945 C C . LEU A 1 626 ? 16.328 -2.320 -29.865 1.00 71.38 626 LEU A C 1
ATOM 4947 O O . LEU A 1 626 ? 15.962 -1.146 -29.871 1.00 71.38 626 LEU A O 1
ATOM 4951 N N . GLY A 1 627 ? 16.071 -3.146 -28.848 1.00 57.66 627 GLY A N 1
ATOM 4952 C CA . GLY A 1 627 ? 15.459 -2.729 -27.589 1.00 57.66 627 GLY A CA 1
ATOM 4953 C C . GLY A 1 627 ? 16.356 -1.787 -26.787 1.00 57.66 627 GLY A C 1
ATOM 4954 O O . GLY A 1 627 ? 15.875 -0.764 -26.301 1.00 57.66 627 GLY A O 1
ATOM 4955 N N . GLU A 1 628 ? 17.649 -2.089 -26.698 1.00 61.22 628 GLU A N 1
ATOM 4956 C CA . GLU A 1 628 ? 18.661 -1.241 -26.064 1.00 61.22 628 GLU A CA 1
ATOM 4957 C C . GLU A 1 628 ? 18.795 0.096 -26.790 1.00 61.22 628 GLU A C 1
ATOM 4959 O O . GLU A 1 628 ? 18.703 1.136 -26.150 1.00 61.22 628 GLU A O 1
ATOM 4964 N N . ASP A 1 629 ? 18.891 0.102 -28.117 1.00 53.69 629 ASP A N 1
ATOM 4965 C CA . ASP A 1 629 ? 19.021 1.316 -28.924 1.00 53.69 629 ASP A CA 1
ATOM 4966 C C . ASP A 1 629 ? 17.734 2.161 -28.926 1.00 53.69 629 ASP A C 1
ATOM 4968 O O . ASP A 1 629 ? 17.796 3.395 -28.933 1.00 53.69 629 ASP A O 1
ATOM 4972 N N . LEU A 1 630 ? 16.551 1.536 -28.816 1.00 50.97 630 LEU A N 1
ATOM 4973 C CA . LEU A 1 630 ? 15.273 2.222 -28.554 1.00 50.97 630 LEU A CA 1
ATOM 4974 C C . LEU A 1 630 ? 15.247 2.885 -27.183 1.00 50.97 630 LEU A C 1
ATOM 4976 O O . LEU A 1 630 ? 14.764 4.014 -27.068 1.00 50.97 630 LEU A O 1
ATOM 4980 N N . VAL A 1 631 ? 15.790 2.226 -26.162 1.00 48.25 631 VAL A N 1
ATOM 4981 C CA . VAL A 1 631 ? 15.922 2.786 -24.815 1.00 48.25 631 VAL A CA 1
ATOM 4982 C C . VAL A 1 631 ? 16.968 3.907 -24.808 1.00 48.25 631 VAL A C 1
ATOM 4984 O O . VAL A 1 631 ? 16.667 5.004 -24.345 1.00 48.25 631 VAL A O 1
ATOM 4987 N N . PHE A 1 632 ? 18.141 3.711 -25.411 1.00 46.59 632 PHE A N 1
ATOM 4988 C CA . PHE A 1 632 ? 19.215 4.704 -25.482 1.00 46.59 632 PHE A CA 1
ATOM 4989 C C . PHE A 1 632 ? 18.862 5.918 -26.334 1.00 46.59 632 PHE A C 1
ATOM 4991 O O . PHE A 1 632 ? 19.259 7.024 -25.984 1.00 46.59 632 PHE A O 1
ATOM 4998 N N . THR A 1 633 ? 18.065 5.774 -27.390 1.00 49.09 633 THR A N 1
ATOM 4999 C CA . THR A 1 633 ? 17.615 6.920 -28.194 1.00 49.09 633 THR A CA 1
ATOM 5000 C C . THR A 1 633 ? 16.417 7.631 -27.571 1.00 49.09 633 THR A C 1
ATOM 5002 O O . THR A 1 633 ? 16.339 8.860 -27.635 1.00 49.09 633 THR A O 1
ATOM 5005 N N . ALA A 1 634 ? 15.522 6.903 -26.887 1.00 43.31 634 ALA A N 1
ATOM 5006 C CA . ALA A 1 634 ? 14.516 7.523 -26.022 1.00 43.31 634 ALA A CA 1
ATOM 5007 C C . ALA A 1 634 ? 15.174 8.336 -24.884 1.00 43.31 634 ALA A C 1
ATOM 5009 O O . ALA A 1 634 ? 14.652 9.375 -24.480 1.00 43.31 634 ALA A O 1
ATOM 5010 N N . ILE A 1 635 ? 16.358 7.909 -24.429 1.00 44.81 635 ILE A N 1
ATOM 5011 C CA . ILE A 1 635 ? 17.206 8.608 -23.451 1.00 44.81 635 ILE A CA 1
ATOM 5012 C C . ILE A 1 635 ? 18.091 9.699 -24.113 1.00 44.81 635 ILE A C 1
ATOM 5014 O O . ILE A 1 635 ? 18.407 10.706 -23.480 1.00 44.81 635 ILE A O 1
ATOM 5018 N N . GLY A 1 636 ? 18.467 9.553 -25.388 1.00 39.75 636 GLY A N 1
ATOM 5019 C CA . GLY A 1 636 ? 19.557 10.289 -26.048 1.00 39.75 636 GLY A CA 1
ATOM 5020 C C . GLY A 1 636 ? 19.193 11.585 -26.785 1.00 39.75 636 GLY A C 1
ATOM 5021 O O . GLY A 1 636 ? 20.067 12.436 -26.965 1.00 39.75 636 GLY A O 1
ATOM 5022 N N . LEU A 1 637 ? 17.922 11.816 -27.140 1.00 42.53 637 LEU A N 1
ATOM 5023 C CA . LEU A 1 637 ? 17.495 13.010 -27.903 1.00 42.53 637 LEU A CA 1
ATOM 5024 C C . LEU A 1 637 ? 17.697 14.365 -27.171 1.00 42.53 637 LEU A C 1
ATOM 5026 O O . LEU A 1 637 ? 17.533 15.423 -27.778 1.00 42.53 637 LEU A O 1
ATOM 5030 N N . GLY A 1 638 ? 18.108 14.362 -25.895 1.00 41.78 638 GLY A N 1
ATOM 5031 C CA . GLY A 1 638 ? 18.539 15.560 -25.152 1.00 41.78 638 GLY A CA 1
ATOM 5032 C C . GLY A 1 638 ? 20.061 15.808 -25.126 1.00 41.78 638 GLY A C 1
ATOM 5033 O O . GLY A 1 638 ? 20.496 16.939 -24.910 1.00 41.78 638 GLY A O 1
ATOM 5034 N N . ALA A 1 639 ? 20.891 14.788 -25.377 1.00 36.97 639 ALA A N 1
ATOM 5035 C CA . ALA A 1 639 ? 22.354 14.866 -25.242 1.00 36.97 639 ALA A CA 1
ATOM 5036 C C . ALA A 1 639 ? 23.078 15.277 -26.542 1.00 36.97 639 ALA A C 1
ATOM 5038 O O . ALA A 1 639 ? 24.224 15.739 -26.521 1.00 36.97 639 ALA A O 1
ATOM 5039 N N . GLU A 1 640 ? 22.405 15.161 -27.686 1.00 40.09 640 GLU A N 1
ATOM 5040 C CA . GLU A 1 640 ? 23.036 15.181 -29.007 1.00 40.09 640 GLU A CA 1
ATOM 5041 C C . GLU A 1 640 ? 23.636 16.546 -29.399 1.00 40.09 640 GLU A C 1
ATOM 5043 O O . GLU A 1 640 ? 24.683 16.602 -30.039 1.00 40.09 640 GLU A O 1
ATOM 5048 N N . LYS A 1 641 ? 23.088 17.675 -28.922 1.00 39.56 641 LYS A N 1
ATOM 5049 C CA . LYS A 1 641 ? 23.663 19.013 -29.193 1.00 39.56 641 LYS A CA 1
ATOM 5050 C C . LYS A 1 641 ? 24.946 19.323 -28.420 1.00 39.56 641 LYS A C 1
ATOM 5052 O O . LYS A 1 641 ? 25.680 20.224 -28.826 1.00 39.56 641 LYS A O 1
ATOM 5057 N N . ILE A 1 642 ? 25.211 18.617 -27.322 1.00 41.25 642 ILE A N 1
ATOM 5058 C CA . ILE A 1 642 ? 26.400 18.817 -26.480 1.00 41.25 642 ILE A CA 1
ATOM 5059 C C . ILE A 1 642 ? 27.477 17.810 -26.886 1.00 41.25 642 ILE A C 1
ATOM 5061 O O . ILE A 1 642 ? 28.616 18.206 -27.135 1.00 41.25 642 ILE A O 1
ATOM 5065 N N . LEU A 1 643 ? 27.092 16.546 -27.089 1.00 39.69 643 LEU A N 1
ATOM 5066 C CA . LEU A 1 643 ? 27.990 15.499 -27.568 1.00 39.69 643 LEU A CA 1
ATOM 5067 C C . LEU A 1 643 ? 28.454 15.748 -29.007 1.00 39.69 643 LEU A C 1
ATOM 5069 O O . LEU A 1 643 ? 29.645 15.642 -29.243 1.00 39.69 643 LEU A O 1
ATOM 5073 N N . MET A 1 644 ? 27.608 16.216 -29.937 1.00 43.91 644 MET A N 1
ATOM 5074 C CA . MET A 1 644 ? 28.060 16.578 -31.296 1.00 43.91 644 MET A CA 1
ATOM 5075 C C . MET A 1 644 ? 28.975 17.809 -31.321 1.00 43.91 644 MET A C 1
ATOM 5077 O O . MET A 1 644 ? 29.776 17.956 -32.241 1.00 43.91 644 MET A O 1
ATOM 5081 N N . ARG A 1 645 ? 28.897 18.699 -30.321 1.00 42.62 645 ARG A N 1
ATOM 5082 C CA . ARG A 1 645 ? 29.793 19.864 -30.203 1.00 42.62 645 ARG A CA 1
ATOM 5083 C C . ARG A 1 645 ? 31.157 19.456 -29.657 1.00 42.62 645 ARG A C 1
ATOM 5085 O O . ARG A 1 645 ? 32.163 19.939 -30.167 1.00 42.62 645 ARG A O 1
ATOM 5092 N N . GLN A 1 646 ? 31.178 18.538 -28.692 1.00 40.56 646 GLN A N 1
ATOM 5093 C CA . GLN A 1 646 ? 32.403 17.959 -28.149 1.00 40.56 646 GLN A CA 1
ATOM 5094 C C . GLN A 1 646 ? 33.064 17.019 -29.167 1.00 40.56 646 GLN A C 1
ATOM 5096 O O . GLN A 1 646 ? 34.234 17.196 -29.464 1.00 40.56 646 GLN A O 1
ATOM 5101 N N . LEU A 1 647 ? 32.299 16.148 -29.841 1.00 42.34 647 LEU A N 1
ATOM 5102 C CA . LEU A 1 647 ? 32.795 15.299 -30.929 1.00 42.34 647 LEU A CA 1
ATOM 5103 C C . LEU A 1 647 ? 33.266 16.130 -32.129 1.00 42.34 647 LEU A C 1
ATOM 5105 O O . LEU A 1 647 ? 34.250 15.770 -32.753 1.00 42.34 647 LEU A O 1
ATOM 5109 N N . ALA A 1 648 ? 32.631 17.263 -32.457 1.00 45.25 648 ALA A N 1
ATOM 5110 C CA . ALA A 1 648 ? 33.120 18.156 -33.514 1.00 45.25 648 ALA A CA 1
ATOM 5111 C C . ALA A 1 648 ? 34.385 18.933 -33.111 1.00 45.25 648 ALA A C 1
ATOM 5113 O O . ALA A 1 648 ? 35.167 19.298 -33.991 1.00 45.25 648 ALA A O 1
ATOM 5114 N N . LEU A 1 649 ? 34.597 19.190 -31.815 1.00 46.62 649 LEU A N 1
ATOM 5115 C CA . LEU A 1 649 ? 35.821 19.790 -31.273 1.00 46.62 649 LEU A CA 1
ATOM 5116 C C . LEU A 1 649 ? 36.954 18.759 -31.159 1.00 46.62 649 LEU A C 1
ATOM 5118 O O . LEU A 1 649 ? 38.087 19.081 -31.512 1.00 46.62 649 LEU A O 1
ATOM 5122 N N . ASP A 1 650 ? 36.636 17.517 -30.801 1.00 43.19 650 ASP A N 1
ATOM 5123 C CA . ASP A 1 650 ? 37.575 16.398 -30.687 1.00 43.19 650 ASP A CA 1
ATOM 5124 C C . ASP A 1 650 ? 37.936 15.813 -32.060 1.00 43.19 650 ASP A C 1
ATOM 5126 O O . ASP A 1 650 ? 39.084 15.483 -32.330 1.00 43.19 650 ASP A O 1
ATOM 5130 N N . VAL A 1 651 ? 37.002 15.790 -33.011 1.00 44.22 651 VAL A N 1
ATOM 5131 C CA . VAL A 1 651 ? 37.293 15.472 -34.417 1.00 44.22 651 VAL A CA 1
ATOM 5132 C C . VAL A 1 651 ? 38.046 16.627 -35.081 1.00 44.22 651 VAL A C 1
ATOM 5134 O O . VAL A 1 651 ? 38.938 16.368 -35.882 1.00 44.22 651 VAL A O 1
ATOM 5137 N N . LYS A 1 652 ? 37.793 17.898 -34.721 1.00 45.09 652 LYS A N 1
ATOM 5138 C CA . LYS A 1 652 ? 38.654 19.018 -35.152 1.00 45.09 652 LYS A CA 1
ATOM 5139 C C . LYS A 1 652 ? 40.059 18.926 -34.566 1.00 45.09 652 LYS A C 1
ATOM 5141 O O . LYS A 1 652 ? 40.997 19.239 -35.289 1.00 45.09 652 LYS A O 1
ATOM 5146 N N . SER A 1 653 ? 40.225 18.501 -33.314 1.00 41.69 653 SER A N 1
ATOM 5147 C CA . SER A 1 653 ? 41.543 18.357 -32.684 1.00 41.69 653 SER A CA 1
ATOM 5148 C C . SER A 1 653 ? 42.303 17.140 -33.224 1.00 41.69 653 SER A C 1
ATOM 5150 O O . SER A 1 653 ? 43.494 17.250 -33.498 1.00 41.69 653 SER A O 1
ATOM 5152 N N . VAL A 1 654 ? 41.616 16.031 -33.522 1.00 44.38 654 VAL A N 1
ATOM 5153 C CA . VAL A 1 654 ? 42.188 14.834 -34.166 1.00 44.38 654 VAL A CA 1
ATOM 5154 C C . VAL A 1 654 ? 42.501 15.068 -35.651 1.00 44.38 654 VAL A C 1
ATOM 5156 O O . VAL A 1 654 ? 43.531 14.603 -36.139 1.00 44.38 654 VAL A O 1
ATOM 5159 N N . LEU A 1 655 ? 41.678 15.830 -36.382 1.00 39.97 655 LEU A N 1
ATOM 5160 C CA . LEU A 1 655 ? 41.959 16.217 -37.772 1.00 39.97 655 LEU A CA 1
ATOM 5161 C C . LEU A 1 655 ? 43.026 17.317 -37.868 1.00 39.97 655 LEU A C 1
ATOM 5163 O O . LEU A 1 655 ? 43.829 17.282 -38.796 1.00 39.97 655 LEU A O 1
ATOM 5167 N N . ALA A 1 656 ? 43.112 18.233 -36.897 1.00 43.28 656 ALA A N 1
ATOM 5168 C CA . ALA A 1 656 ? 44.226 19.178 -36.778 1.00 43.28 656 ALA A CA 1
ATOM 5169 C C . ALA A 1 656 ? 45.538 18.466 -36.396 1.00 43.28 656 ALA A C 1
ATOM 5171 O O . ALA A 1 656 ? 46.587 18.791 -36.947 1.00 43.28 656 ALA A O 1
ATOM 5172 N N . ALA A 1 657 ? 45.480 17.435 -35.543 1.00 38.28 657 ALA A N 1
ATOM 5173 C CA . ALA A 1 657 ? 46.629 16.594 -35.199 1.00 38.28 657 ALA A CA 1
ATOM 5174 C C . ALA A 1 657 ? 47.097 15.710 -36.373 1.00 38.28 657 ALA A C 1
ATOM 5176 O O . ALA A 1 657 ? 48.292 15.457 -36.510 1.00 38.28 657 ALA A O 1
ATOM 5177 N N . ARG A 1 658 ? 46.188 15.289 -37.267 1.00 38.06 658 ARG A N 1
ATOM 5178 C CA . ARG A 1 658 ? 46.529 14.572 -38.513 1.00 38.06 658 ARG A CA 1
ATOM 5179 C C . ARG A 1 658 ? 46.984 15.484 -39.654 1.00 38.06 658 ARG A C 1
ATOM 5181 O O . ARG A 1 658 ? 47.731 15.030 -40.513 1.00 38.06 658 ARG A O 1
ATOM 5188 N N . ALA A 1 659 ? 46.571 16.751 -39.665 1.00 38.06 659 ALA A N 1
ATOM 5189 C CA . ALA A 1 659 ? 47.034 17.742 -40.639 1.00 38.06 659 ALA A CA 1
ATOM 5190 C C . ALA A 1 659 ? 48.424 18.318 -40.298 1.00 38.06 659 ALA A C 1
ATOM 5192 O O . ALA A 1 659 ? 49.075 18.883 -41.171 1.00 38.06 659 ALA A O 1
ATOM 5193 N N . GLY A 1 660 ? 48.897 18.147 -39.057 1.00 35.75 660 GLY A N 1
ATOM 5194 C CA . GLY A 1 660 ? 50.220 18.592 -38.604 1.00 35.75 660 GLY A CA 1
ATOM 5195 C C . GLY A 1 660 ? 51.365 17.585 -38.777 1.00 35.75 660 GLY A C 1
ATOM 5196 O O . GLY A 1 660 ? 52.511 17.944 -38.528 1.00 35.75 660 GLY A O 1
ATOM 5197 N N . SER A 1 661 ? 51.117 16.340 -39.206 1.00 34.47 661 SER A N 1
ATOM 5198 C CA . SER A 1 661 ? 52.163 15.302 -39.287 1.00 34.47 661 SER A CA 1
ATOM 5199 C C . SER A 1 661 ? 52.818 15.182 -40.671 1.00 34.47 661 SER A C 1
ATOM 5201 O O . SER A 1 661 ? 53.118 14.080 -41.133 1.00 34.47 661 SER A O 1
ATOM 5203 N N . ALA A 1 662 ? 53.052 16.314 -41.332 1.00 34.97 662 ALA A N 1
ATOM 5204 C CA . ALA A 1 662 ? 53.911 16.403 -42.507 1.00 34.97 662 ALA A CA 1
ATOM 5205 C C . ALA A 1 662 ? 54.839 17.624 -42.384 1.00 34.97 662 ALA A C 1
ATOM 5207 O O . ALA A 1 662 ? 54.555 18.680 -42.939 1.00 34.97 662 ALA A O 1
ATOM 5208 N N . GLY A 1 663 ? 55.954 17.465 -41.658 1.00 29.53 663 GLY A N 1
ATOM 5209 C CA . GLY A 1 663 ? 57.110 18.368 -41.747 1.00 29.53 663 GLY A CA 1
ATOM 5210 C C . GLY A 1 663 ? 57.772 18.760 -40.419 1.00 29.53 663 GLY A C 1
ATOM 5211 O O . GLY A 1 663 ? 57.346 19.712 -39.787 1.00 29.53 663 GLY A O 1
ATOM 5212 N N . GLY A 1 664 ? 58.843 18.042 -40.057 1.00 29.48 664 GLY A N 1
ATOM 5213 C CA . GLY A 1 664 ? 60.160 18.598 -39.686 1.00 29.48 664 GLY A CA 1
ATOM 5214 C C . GLY A 1 664 ? 60.361 19.518 -38.463 1.00 29.48 664 GLY A C 1
ATOM 5215 O O . GLY A 1 664 ? 60.097 20.707 -38.538 1.00 29.48 664 GLY A O 1
ATOM 5216 N N . GLU A 1 665 ? 61.041 18.945 -37.456 1.00 30.97 665 GLU A N 1
ATOM 5217 C CA . GLU A 1 665 ? 62.180 19.479 -36.660 1.00 30.97 665 GLU A CA 1
ATOM 5218 C C . GLU A 1 665 ? 62.046 20.544 -35.527 1.00 30.97 665 GLU A C 1
ATOM 5220 O O . GLU A 1 665 ? 61.676 21.691 -35.737 1.00 30.97 665 GLU A O 1
ATOM 5225 N N . ALA A 1 666 ? 62.587 20.119 -34.359 1.00 28.58 666 ALA A N 1
ATOM 5226 C CA . ALA A 1 666 ? 63.465 20.813 -33.385 1.00 28.58 666 ALA A CA 1
ATOM 5227 C C . ALA A 1 666 ? 62.917 21.496 -32.089 1.00 28.58 666 ALA A C 1
ATOM 5229 O O . ALA A 1 666 ? 62.323 22.561 -32.158 1.00 28.58 666 ALA A O 1
ATOM 5230 N N . ILE A 1 667 ? 63.301 20.901 -30.923 1.00 29.78 667 ILE A N 1
ATOM 5231 C CA . ILE A 1 667 ? 64.006 21.499 -29.733 1.00 29.78 667 ILE A CA 1
ATOM 5232 C C . ILE A 1 667 ? 63.225 22.568 -28.899 1.00 29.78 667 ILE A C 1
ATOM 5234 O O . ILE A 1 667 ? 62.638 23.459 -29.482 1.00 29.78 667 ILE A O 1
ATOM 5238 N N . GLU A 1 668 ? 63.137 22.671 -27.553 1.00 25.97 668 GLU A N 1
ATOM 5239 C CA . GLU A 1 668 ? 63.746 22.123 -26.315 1.00 25.97 668 GLU A CA 1
ATOM 5240 C C . GLU A 1 668 ? 62.945 22.655 -25.080 1.00 25.97 668 GLU A C 1
ATOM 5242 O O . GLU A 1 668 ? 62.407 23.751 -25.169 1.00 25.97 668 GLU A O 1
ATOM 5247 N N . MET A 1 669 ? 62.992 21.946 -23.927 1.00 25.52 669 MET A N 1
ATOM 5248 C CA . MET A 1 669 ? 63.085 22.445 -22.516 1.00 25.52 669 MET A CA 1
ATOM 5249 C C . MET A 1 669 ? 62.031 23.452 -21.929 1.00 25.52 669 MET A C 1
ATOM 5251 O O . MET A 1 669 ? 61.629 24.390 -22.584 1.00 25.52 669 MET A O 1
ATOM 5255 N N . VAL A 1 670 ? 61.586 23.488 -20.651 1.00 25.77 670 VAL A N 1
ATOM 5256 C CA . VAL A 1 670 ? 61.813 22.754 -19.382 1.00 25.77 670 VAL A CA 1
ATOM 5257 C C . VAL A 1 670 ? 60.904 23.350 -18.257 1.00 25.77 670 VAL A C 1
ATOM 5259 O O . VAL A 1 670 ? 60.714 24.557 -18.206 1.00 25.77 670 VAL A O 1
ATOM 5262 N N . ARG A 1 671 ? 60.460 22.496 -17.309 1.00 24.95 671 ARG A N 1
ATOM 5263 C CA . ARG A 1 671 ? 60.213 22.684 -15.838 1.00 24.95 671 ARG A CA 1
ATOM 5264 C C . ARG A 1 671 ? 59.086 23.549 -15.193 1.00 24.95 671 ARG A C 1
ATOM 5266 O O . ARG A 1 671 ? 59.081 24.766 -15.278 1.00 24.95 671 ARG A O 1
ATOM 5273 N N . ARG A 1 672 ? 58.442 22.846 -14.227 1.00 24.22 672 ARG A N 1
ATOM 5274 C CA . ARG A 1 672 ? 58.208 23.113 -12.767 1.00 24.22 672 ARG A CA 1
ATOM 5275 C C . ARG A 1 672 ? 56.846 23.662 -12.261 1.00 24.22 672 ARG A C 1
ATOM 5277 O O . ARG A 1 672 ? 56.548 24.840 -12.351 1.00 24.22 672 ARG A O 1
ATOM 5284 N N . GLN A 1 673 ? 56.121 22.743 -11.603 1.00 20.02 673 GLN A N 1
ATOM 5285 C CA . GLN A 1 673 ? 55.303 22.829 -10.364 1.00 20.02 673 GLN A CA 1
ATOM 5286 C C . GLN A 1 673 ? 55.912 23.697 -9.216 1.00 20.02 673 GLN A C 1
ATOM 5288 O O . GLN A 1 673 ? 57.121 23.934 -9.262 1.00 20.02 673 GLN A O 1
ATOM 5293 N N . PRO A 1 674 ? 55.234 23.883 -8.051 1.00 41.47 674 PRO A N 1
ATOM 5294 C CA . PRO A 1 674 ? 53.909 24.465 -7.735 1.00 41.47 674 PRO A CA 1
ATOM 5295 C C . PRO A 1 674 ? 54.049 25.470 -6.539 1.00 41.47 674 PRO A C 1
ATOM 5297 O O . PRO A 1 674 ? 55.176 25.835 -6.222 1.00 41.47 674 PRO A O 1
ATOM 5300 N N . VAL A 1 675 ? 52.963 25.895 -5.861 1.00 20.95 675 VAL A N 1
ATOM 5301 C CA . VAL A 1 675 ? 52.813 26.065 -4.377 1.00 20.95 675 VAL A CA 1
ATOM 5302 C C . VAL A 1 675 ? 51.617 26.980 -4.012 1.00 20.95 675 VAL A C 1
ATOM 5304 O O . VAL A 1 675 ? 51.209 27.838 -4.788 1.00 20.95 675 VAL A O 1
ATOM 5307 N N . SER A 1 676 ? 51.062 26.668 -2.836 1.00 21.98 676 SER A N 1
ATOM 5308 C CA . SER A 1 676 ? 49.909 27.131 -2.045 1.00 21.98 676 SER A CA 1
ATOM 5309 C C . SER A 1 676 ? 49.775 28.635 -1.754 1.00 21.98 676 SER A C 1
ATOM 5311 O O . SER A 1 676 ? 50.692 29.398 -2.030 1.00 21.98 676 SER A O 1
ATOM 5313 N N . ILE A 1 677 ? 48.655 29.024 -1.114 1.00 23.55 677 ILE A N 1
ATOM 5314 C CA . ILE A 1 677 ? 48.622 29.725 0.194 1.00 23.55 677 ILE A CA 1
ATOM 5315 C C . ILE A 1 677 ? 47.203 29.667 0.815 1.00 23.55 677 ILE A C 1
ATOM 5317 O O . ILE A 1 677 ? 46.194 29.733 0.114 1.00 23.55 677 ILE A O 1
ATOM 5321 N N . GLU A 1 678 ? 47.206 29.484 2.137 1.00 21.72 678 GLU A N 1
ATOM 5322 C CA . GLU A 1 678 ? 46.141 29.467 3.155 1.00 21.72 678 GLU A CA 1
ATOM 5323 C C . GLU A 1 678 ? 45.447 30.843 3.328 1.00 21.72 678 GLU A C 1
ATOM 5325 O O . GLU A 1 678 ? 46.016 31.874 2.987 1.00 21.72 678 GLU A O 1
ATOM 5330 N N . ALA A 1 679 ? 44.135 30.879 3.590 1.00 25.36 679 ALA A N 1
ATOM 5331 C CA . ALA A 1 679 ? 43.481 31.193 4.880 1.00 25.36 679 ALA A CA 1
ATOM 5332 C C . ALA A 1 679 ? 43.935 32.494 5.583 1.00 25.36 679 ALA A C 1
ATOM 5334 O O . ALA A 1 679 ? 45.085 32.606 5.985 1.00 25.36 679 ALA A O 1
ATOM 5335 N N . ASP A 1 680 ? 43.022 33.460 5.762 1.00 24.75 680 ASP A N 1
ATOM 5336 C CA . ASP A 1 680 ? 42.450 33.784 7.084 1.00 24.75 680 ASP A CA 1
ATOM 5337 C C . ASP A 1 680 ? 41.433 34.945 7.046 1.00 24.75 680 ASP A C 1
ATOM 5339 O O . ASP A 1 680 ? 41.313 35.684 6.068 1.00 24.75 680 ASP A O 1
ATOM 5343 N N . ALA A 1 681 ? 40.631 34.986 8.113 1.00 27.11 681 ALA A N 1
ATOM 5344 C CA . ALA A 1 681 ? 39.368 35.690 8.319 1.00 27.11 681 ALA A CA 1
ATOM 5345 C C . ALA A 1 681 ? 39.480 37.070 9.027 1.00 27.11 681 ALA A C 1
ATOM 5347 O O . ALA A 1 681 ? 40.569 37.515 9.369 1.00 27.11 681 ALA A O 1
ATOM 5348 N N . GLU A 1 682 ? 38.296 37.653 9.299 1.00 27.30 682 GLU A N 1
ATOM 5349 C CA . GLU A 1 682 ? 37.967 38.831 10.146 1.00 27.30 682 GLU A CA 1
ATOM 5350 C C . GLU A 1 682 ? 38.190 40.218 9.498 1.00 27.30 682 GLU A C 1
ATOM 5352 O O . GLU A 1 682 ? 39.101 40.408 8.709 1.00 27.30 682 GLU A O 1
ATOM 5357 N N . GLU A 1 683 ? 37.374 41.263 9.693 1.00 27.14 683 GLU A N 1
ATOM 5358 C CA . GLU A 1 683 ? 36.403 41.590 10.744 1.00 27.14 683 GLU A CA 1
ATOM 5359 C C . GLU A 1 683 ? 35.400 42.676 10.254 1.00 27.14 683 GLU A C 1
ATOM 5361 O O . GLU A 1 683 ? 35.556 43.281 9.194 1.00 27.14 683 GLU A O 1
ATOM 5366 N N . LEU A 1 684 ? 34.359 42.915 11.056 1.00 29.38 684 LEU A N 1
ATOM 5367 C CA . LEU A 1 684 ? 33.243 43.862 10.909 1.00 29.38 684 LEU A CA 1
ATOM 5368 C C . LEU A 1 684 ? 33.613 45.337 10.622 1.00 29.38 684 LEU A C 1
ATOM 5370 O O . LEU A 1 684 ? 34.533 45.868 11.234 1.00 29.38 684 LEU A O 1
ATOM 5374 N N . SER A 1 685 ? 32.738 46.068 9.905 1.00 27.17 685 SER A N 1
ATOM 5375 C CA . SER A 1 685 ? 31.944 47.214 10.438 1.00 27.17 685 SER A CA 1
ATOM 5376 C C . SER A 1 685 ? 31.308 48.104 9.345 1.00 27.17 685 SER A C 1
ATOM 5378 O O . SER A 1 685 ? 31.870 48.331 8.283 1.00 27.17 685 SER A O 1
ATOM 5380 N N . ARG A 1 686 ? 30.093 48.588 9.649 1.00 29.19 686 ARG A N 1
ATOM 5381 C CA . ARG A 1 686 ? 29.174 49.500 8.911 1.00 29.19 686 ARG A CA 1
ATOM 5382 C C . ARG A 1 686 ? 29.757 50.922 8.673 1.00 29.19 686 ARG A C 1
ATOM 5384 O O . ARG A 1 686 ? 30.815 51.201 9.226 1.00 29.19 686 ARG A O 1
ATOM 5391 N N . PRO A 1 687 ? 28.976 51.925 8.194 1.00 49.50 687 PRO A N 1
ATOM 5392 C CA . PRO A 1 687 ? 27.997 52.033 7.091 1.00 49.50 687 PRO A CA 1
ATOM 5393 C C . PRO A 1 687 ? 28.359 53.202 6.130 1.00 49.50 687 PRO A C 1
ATOM 5395 O O . PRO A 1 687 ? 29.219 54.020 6.444 1.00 49.50 687 PRO A O 1
ATOM 5398 N N . GLY A 1 688 ? 27.670 53.354 4.995 1.00 28.67 688 GLY A N 1
ATOM 5399 C CA . GLY A 1 688 ? 27.832 54.541 4.144 1.00 28.67 688 GLY A CA 1
ATOM 5400 C C . GLY A 1 688 ? 26.709 54.704 3.128 1.00 28.67 688 GLY A C 1
ATOM 5401 O O . GLY A 1 688 ? 26.449 53.794 2.347 1.00 28.67 688 GLY A O 1
ATOM 5402 N N . GLU A 1 689 ? 26.042 55.850 3.218 1.00 33.97 689 GLU A N 1
ATOM 5403 C CA . GLU A 1 689 ? 24.992 56.376 2.346 1.00 33.97 689 GLU A CA 1
ATOM 5404 C C . GLU A 1 689 ? 25.482 56.669 0.911 1.00 33.97 689 GLU A C 1
ATOM 5406 O O . GLU A 1 689 ? 26.677 56.654 0.624 1.00 33.97 689 GLU A O 1
ATOM 5411 N N . ASP A 1 690 ? 24.503 56.998 0.061 1.00 36.00 690 ASP A N 1
ATOM 5412 C CA . ASP A 1 690 ? 24.582 57.613 -1.271 1.00 36.00 690 ASP A CA 1
ATOM 5413 C C . ASP A 1 690 ? 24.813 56.706 -2.492 1.00 36.00 690 ASP A C 1
ATOM 5415 O O . ASP A 1 690 ? 25.930 56.462 -2.945 1.00 36.00 690 ASP A O 1
ATOM 5419 N N . ALA A 1 691 ? 23.702 56.338 -3.146 1.00 31.75 691 ALA A N 1
ATOM 5420 C CA . ALA A 1 691 ? 23.682 56.121 -4.591 1.00 31.75 691 ALA A CA 1
ATOM 5421 C C . ALA A 1 691 ? 22.350 56.584 -5.213 1.00 31.75 691 ALA A C 1
ATOM 5423 O O . ALA A 1 691 ? 21.260 56.213 -4.782 1.00 31.75 691 ALA A O 1
ATOM 5424 N N . ALA A 1 692 ? 22.505 57.434 -6.226 1.00 32.03 692 ALA A N 1
ATOM 5425 C CA . ALA A 1 692 ? 21.521 58.143 -7.039 1.00 32.03 692 ALA A CA 1
ATOM 5426 C C . ALA A 1 692 ? 20.484 57.239 -7.754 1.00 32.03 692 ALA A C 1
ATOM 5428 O O . ALA A 1 692 ? 20.715 56.038 -7.915 1.00 32.03 692 ALA A O 1
ATOM 5429 N N . PRO A 1 693 ? 19.355 57.803 -8.239 1.00 33.91 693 PRO A N 1
ATOM 5430 C CA . PRO A 1 693 ? 18.319 57.029 -8.910 1.00 33.91 693 PRO A CA 1
ATOM 5431 C C . PRO A 1 693 ? 18.797 56.614 -10.304 1.00 33.91 693 PRO A C 1
ATOM 5433 O O . PRO A 1 693 ? 19.076 57.461 -11.150 1.00 33.91 693 PRO A O 1
ATOM 5436 N N . ILE A 1 694 ? 18.873 55.307 -10.551 1.00 30.75 694 ILE A N 1
ATOM 5437 C CA . ILE A 1 694 ? 19.008 54.764 -11.903 1.00 30.75 694 ILE A CA 1
ATOM 5438 C C . ILE A 1 694 ? 17.604 54.422 -12.394 1.00 30.75 694 ILE A C 1
ATOM 5440 O O . ILE A 1 694 ? 16.873 53.651 -11.772 1.00 30.75 694 ILE A O 1
ATOM 5444 N N . GLU A 1 695 ? 17.238 55.064 -13.497 1.00 29.08 695 GLU A N 1
ATOM 5445 C CA . GLU A 1 695 ? 15.991 54.896 -14.228 1.00 29.08 695 GLU A CA 1
ATOM 5446 C C . GLU A 1 695 ? 15.730 53.422 -14.559 1.00 29.08 695 GLU A C 1
ATOM 5448 O O . GLU A 1 695 ? 16.601 52.688 -15.028 1.00 29.08 695 GLU A O 1
ATOM 5453 N N . THR A 1 696 ? 14.497 52.991 -14.312 1.00 30.08 696 THR A N 1
ATOM 5454 C CA . THR A 1 696 ? 13.992 51.687 -14.731 1.00 30.08 696 THR A CA 1
ATOM 5455 C C . THR A 1 696 ? 13.789 51.693 -16.249 1.00 30.08 696 THR A C 1
ATOM 5457 O O . THR A 1 696 ? 13.064 52.550 -16.753 1.00 30.08 696 THR A O 1
ATOM 5460 N N . PRO A 1 697 ? 14.355 50.741 -17.012 1.00 30.31 697 PRO A N 1
ATOM 5461 C CA . PRO A 1 697 ? 13.871 50.492 -18.356 1.00 30.31 697 PRO A CA 1
ATOM 5462 C C . PRO A 1 697 ? 12.546 49.732 -18.241 1.00 30.31 697 PRO A C 1
ATOM 5464 O O . PRO A 1 697 ? 12.480 48.658 -17.640 1.00 30.31 697 PRO A O 1
ATOM 5467 N N . GLU A 1 698 ? 11.480 50.295 -18.810 1.00 29.84 698 GLU A N 1
ATOM 5468 C CA . GLU A 1 698 ? 10.212 49.600 -19.025 1.00 29.84 698 GLU A CA 1
ATOM 5469 C C . GLU A 1 698 ? 10.465 48.281 -19.771 1.00 29.84 698 GLU A C 1
ATOM 5471 O O . GLU A 1 698 ? 10.666 48.242 -20.986 1.00 29.84 698 GLU A O 1
ATOM 5476 N N . HIS A 1 699 ? 10.441 47.163 -19.046 1.00 29.38 699 HIS A N 1
ATOM 5477 C CA . HIS A 1 699 ? 10.330 45.853 -19.661 1.00 29.38 699 HIS A CA 1
ATOM 5478 C C . HIS A 1 699 ? 8.879 45.627 -20.081 1.00 29.38 699 HIS A C 1
ATOM 5480 O O . HIS A 1 699 ? 7.985 45.355 -19.278 1.00 29.38 699 HIS A O 1
ATOM 5486 N N . THR A 1 700 ? 8.658 45.730 -21.389 1.00 28.61 700 THR A N 1
ATOM 5487 C CA . THR A 1 700 ? 7.477 45.223 -22.084 1.00 28.61 700 THR A CA 1
ATOM 5488 C C . THR A 1 700 ? 7.170 43.794 -21.638 1.00 28.61 700 THR A C 1
ATOM 5490 O O . THR A 1 700 ? 7.926 42.866 -21.926 1.00 28.61 700 THR A O 1
ATOM 5493 N N . ARG A 1 701 ? 6.034 43.623 -20.953 1.00 30.73 701 ARG A N 1
ATOM 5494 C CA . ARG A 1 701 ? 5.448 42.318 -20.621 1.00 30.73 701 ARG A CA 1
ATOM 5495 C C . ARG A 1 701 ? 5.293 41.472 -21.895 1.00 30.73 701 ARG A C 1
ATOM 5497 O O . ARG A 1 701 ? 4.730 41.978 -22.871 1.00 30.73 701 ARG A O 1
ATOM 5504 N N . PRO A 1 702 ? 5.676 40.184 -21.906 1.00 31.88 702 PRO A N 1
ATOM 5505 C CA . PRO A 1 702 ? 5.199 39.279 -22.939 1.00 31.88 702 PRO A CA 1
ATOM 5506 C C . PRO A 1 702 ? 3.678 39.133 -22.784 1.00 31.88 702 PRO A C 1
ATOM 5508 O O . PRO A 1 702 ? 3.175 38.765 -21.723 1.00 31.88 702 PRO A O 1
ATOM 5511 N N . LYS A 1 703 ? 2.924 39.472 -23.836 1.00 28.22 703 LYS A N 1
ATOM 5512 C CA . LYS A 1 703 ? 1.481 39.208 -23.909 1.00 28.22 703 LYS A CA 1
ATOM 5513 C C . LYS A 1 703 ? 1.254 37.700 -23.765 1.00 28.22 703 LYS A C 1
ATOM 5515 O O . LYS A 1 703 ? 1.678 36.940 -24.632 1.00 28.22 703 LYS A O 1
ATOM 5520 N N . MET A 1 704 ? 0.558 37.281 -22.706 1.00 35.34 704 MET A N 1
ATOM 5521 C CA . MET A 1 704 ? -0.022 35.939 -22.651 1.00 35.34 704 MET A CA 1
ATOM 5522 C C . MET A 1 704 ? -0.999 35.761 -23.828 1.00 35.34 704 MET A C 1
ATOM 5524 O O . MET A 1 704 ? -1.767 36.688 -24.110 1.00 35.34 704 MET A O 1
ATOM 5528 N N . PRO A 1 705 ? -0.994 34.611 -24.527 1.00 34.72 705 PRO A N 1
ATOM 5529 C CA . PRO A 1 705 ? -2.024 34.312 -25.512 1.00 34.72 705 PRO A CA 1
ATOM 5530 C C . PRO A 1 705 ? -3.383 34.225 -24.803 1.00 34.72 705 PRO A C 1
ATOM 5532 O O . PRO A 1 705 ? -3.510 33.603 -23.748 1.00 34.72 705 PRO A O 1
ATOM 5535 N N . GLY A 1 706 ? -4.375 34.920 -25.363 1.00 31.58 706 GLY A N 1
ATOM 5536 C CA . GLY A 1 706 ? -5.688 35.130 -24.762 1.00 31.58 706 GLY A CA 1
ATOM 5537 C C . GLY A 1 706 ? -6.426 33.830 -24.451 1.00 31.58 706 GLY A C 1
ATOM 5538 O O . GLY A 1 706 ? -6.647 32.997 -25.327 1.00 31.58 706 GLY A O 1
ATOM 5539 N N . ALA A 1 707 ? -6.849 33.701 -23.196 1.00 36.28 707 ALA A N 1
ATOM 5540 C CA . ALA A 1 707 ? -7.840 32.735 -22.754 1.00 36.28 707 ALA A CA 1
ATOM 5541 C C . ALA A 1 707 ? -9.249 33.285 -23.034 1.00 36.28 707 ALA A C 1
ATOM 5543 O O . ALA A 1 707 ? -9.966 33.688 -22.125 1.00 36.28 707 ALA A O 1
ATOM 5544 N N . GLU A 1 708 ? -9.642 33.307 -24.302 1.00 38.31 708 GLU A N 1
ATOM 5545 C CA . GLU A 1 708 ? -11.049 33.379 -24.692 1.00 38.31 708 GLU A CA 1
ATOM 5546 C C . GLU A 1 708 ? -11.331 32.199 -25.622 1.00 38.31 708 GLU A C 1
ATOM 5548 O O . GLU A 1 708 ? -10.911 32.221 -26.774 1.00 38.31 708 GLU A O 1
ATOM 5553 N N . LEU A 1 709 ? -11.970 31.147 -25.082 1.00 39.28 709 LEU A N 1
ATOM 5554 C CA . LEU A 1 709 ? -12.989 30.276 -25.706 1.00 39.28 709 LEU A CA 1
ATOM 5555 C C . LEU A 1 709 ? -13.076 28.899 -25.001 1.00 39.28 709 LEU A C 1
ATOM 5557 O O . LEU A 1 709 ? -12.071 28.231 -24.774 1.00 39.28 709 LEU A O 1
ATOM 5561 N N . PHE A 1 710 ? -14.326 28.476 -24.753 1.00 31.61 710 PHE A N 1
ATOM 5562 C CA . PHE A 1 710 ? -14.837 27.163 -24.298 1.00 31.61 710 PHE A CA 1
ATOM 5563 C C . PHE A 1 710 ? -14.924 26.888 -22.774 1.00 31.61 710 PHE A C 1
ATOM 5565 O O . PHE A 1 710 ? -14.002 26.321 -22.193 1.00 31.61 710 PHE A O 1
ATOM 5572 N N . PRO A 1 711 ? -16.081 27.154 -22.126 1.00 33.97 711 PRO A N 1
ATOM 5573 C CA . PRO A 1 711 ? -16.315 26.816 -20.713 1.00 33.97 711 PRO A CA 1
ATOM 5574 C C . PRO A 1 711 ? -16.455 25.306 -20.395 1.00 33.97 711 PRO A C 1
ATOM 5576 O O . PRO A 1 711 ? -16.517 24.958 -19.220 1.00 33.97 711 PRO A O 1
ATOM 5579 N N . ASP A 1 712 ? -16.448 24.406 -21.392 1.00 33.91 712 ASP A N 1
ATOM 5580 C CA . ASP A 1 712 ? -16.722 22.962 -21.204 1.00 33.91 712 ASP A CA 1
ATOM 5581 C C . ASP A 1 712 ? -15.556 22.002 -21.529 1.00 33.91 712 ASP A C 1
ATOM 5583 O O . ASP A 1 712 ? -15.714 20.781 -21.489 1.00 33.91 712 ASP A O 1
ATOM 5587 N N . ARG A 1 713 ? -14.346 22.509 -21.795 1.00 36.06 713 ARG A N 1
ATOM 5588 C CA . ARG A 1 713 ? -13.142 21.672 -21.948 1.00 36.06 713 ARG A CA 1
ATOM 5589 C C . ARG A 1 713 ? -12.118 22.039 -20.882 1.00 36.06 713 ARG A C 1
ATOM 5591 O O . ARG A 1 713 ? -11.514 23.104 -20.938 1.00 36.06 713 ARG A O 1
ATOM 5598 N N . ARG A 1 714 ? -11.870 21.139 -19.924 1.00 43.22 714 ARG A N 1
ATOM 5599 C CA . ARG A 1 714 ? -10.675 21.228 -19.071 1.00 43.22 714 ARG A CA 1
ATOM 5600 C C . ARG A 1 714 ? -9.456 20.909 -19.934 1.00 43.22 714 ARG A C 1
ATOM 5602 O O . ARG A 1 714 ? -9.073 19.755 -20.070 1.00 43.22 714 ARG A O 1
ATOM 5609 N N . VAL A 1 715 ? -8.887 21.928 -20.567 1.00 42.03 715 VAL A N 1
ATOM 5610 C CA . VAL A 1 715 ? -7.596 21.813 -21.246 1.00 42.03 715 VAL A CA 1
ATOM 5611 C C . VAL A 1 715 ? -6.526 21.795 -20.157 1.00 42.03 715 VAL A C 1
ATOM 5613 O O . VAL A 1 715 ? -6.350 22.773 -19.433 1.00 42.03 715 VAL A O 1
ATOM 5616 N N . HIS A 1 716 ? -5.860 20.655 -19.987 1.00 60.06 716 HIS A N 1
ATOM 5617 C CA . HIS A 1 716 ? -4.715 20.542 -19.090 1.00 60.06 716 HIS A CA 1
ATOM 5618 C C . HIS A 1 716 ? -3.515 21.215 -19.751 1.00 60.06 716 HIS A C 1
ATOM 5620 O O . HIS A 1 716 ? -3.170 20.889 -20.888 1.00 60.06 716 HIS A O 1
ATOM 5626 N N . LEU A 1 717 ? -2.875 22.148 -19.048 1.00 66.00 717 LEU A N 1
ATOM 5627 C CA . LEU A 1 717 ? -1.598 22.674 -19.502 1.00 66.00 717 LEU A CA 1
ATOM 5628 C C . LEU A 1 717 ? -0.572 21.554 -19.328 1.00 66.00 717 LEU A C 1
ATOM 5630 O O . LEU A 1 717 ? -0.403 21.048 -18.227 1.00 66.00 717 LEU A O 1
ATOM 5634 N N . THR A 1 718 ? 0.061 21.121 -20.409 1.00 72.44 718 THR A N 1
ATOM 5635 C CA . THR A 1 718 ? 1.133 20.122 -20.351 1.00 72.44 718 THR A CA 1
ATOM 5636 C C . THR A 1 718 ? 2.431 20.850 -20.644 1.00 72.44 718 THR A C 1
ATOM 5638 O O . THR A 1 718 ? 2.478 21.622 -21.602 1.00 72.44 718 THR A O 1
ATOM 5641 N N . ILE A 1 719 ? 3.446 20.659 -19.806 1.00 73.31 719 ILE A N 1
ATOM 5642 C CA . ILE A 1 719 ? 4.763 21.266 -20.009 1.00 73.31 719 ILE A CA 1
ATOM 5643 C C . ILE A 1 719 ? 5.829 20.188 -20.159 1.00 73.31 719 ILE A C 1
ATOM 5645 O O . ILE A 1 719 ? 5.802 19.172 -19.463 1.00 73.31 719 ILE A O 1
ATOM 5649 N N . ASP A 1 720 ? 6.759 20.432 -21.074 1.00 71.19 720 ASP A N 1
ATOM 5650 C CA . ASP A 1 720 ? 7.883 19.546 -21.352 1.00 71.19 720 ASP A CA 1
ATOM 5651 C C . ASP A 1 720 ? 9.055 19.892 -20.430 1.00 71.19 720 ASP A C 1
ATOM 5653 O O . ASP A 1 720 ? 9.558 21.021 -20.444 1.00 71.19 720 ASP A O 1
ATOM 5657 N N . LEU A 1 721 ? 9.477 18.923 -19.613 1.00 68.12 721 LEU A N 1
ATOM 5658 C CA . LEU A 1 721 ? 10.608 19.066 -18.701 1.00 68.12 721 LEU A CA 1
ATOM 5659 C C . LEU A 1 721 ? 11.929 18.860 -19.450 1.00 68.12 721 LEU A C 1
ATOM 5661 O O . LEU A 1 721 ? 12.266 17.732 -19.811 1.00 68.12 721 LEU A O 1
ATOM 5665 N N . ILE A 1 722 ? 12.698 19.937 -19.630 1.00 55.84 722 ILE A N 1
ATOM 5666 C CA . ILE A 1 722 ? 13.966 19.956 -20.380 1.00 55.84 722 ILE A CA 1
ATOM 5667 C C . ILE A 1 722 ? 14.978 18.940 -19.823 1.00 55.84 722 ILE A C 1
ATOM 5669 O O . ILE A 1 722 ? 15.716 18.332 -20.592 1.00 55.84 722 ILE A O 1
ATOM 5673 N N . ASP A 1 723 ? 15.010 18.740 -18.502 1.00 50.50 723 ASP A N 1
ATOM 5674 C CA . ASP A 1 723 ? 16.033 17.910 -17.849 1.00 50.50 723 ASP A CA 1
ATOM 5675 C C . ASP A 1 723 ? 15.634 16.425 -17.729 1.00 50.50 723 ASP A C 1
ATOM 5677 O O . ASP A 1 723 ? 16.468 15.595 -17.363 1.00 50.50 723 ASP A O 1
ATOM 5681 N N . GLU A 1 724 ? 14.372 16.075 -18.011 1.00 48.12 724 GLU A N 1
ATOM 5682 C CA . GLU A 1 724 ? 13.825 14.729 -17.757 1.00 48.12 724 GLU A CA 1
ATOM 5683 C C . GLU A 1 724 ? 13.177 14.061 -18.969 1.00 48.12 724 GLU A C 1
ATOM 5685 O O . GLU A 1 724 ? 12.729 12.922 -18.855 1.00 48.12 724 GLU A O 1
ATOM 5690 N N . ASN A 1 725 ? 13.125 14.737 -20.123 1.00 51.88 725 ASN A N 1
ATOM 5691 C CA . ASN A 1 725 ? 12.509 14.208 -21.346 1.00 51.88 725 ASN A CA 1
ATOM 5692 C C . ASN A 1 725 ? 11.075 13.670 -21.125 1.00 51.88 725 ASN A C 1
ATOM 5694 O O . ASN A 1 725 ? 10.648 12.696 -21.743 1.00 51.88 725 ASN A O 1
ATOM 5698 N N . LYS A 1 726 ? 10.309 14.315 -20.234 1.00 62.00 726 LYS A N 1
ATOM 5699 C CA . LYS A 1 726 ? 8.937 13.937 -19.871 1.00 62.00 726 LYS A CA 1
ATOM 5700 C C . LYS A 1 726 ? 8.014 15.148 -19.985 1.00 62.00 726 LYS A C 1
ATOM 5702 O O . LYS A 1 726 ? 8.311 16.213 -19.443 1.00 62.00 726 LYS A O 1
ATOM 5707 N N . SER A 1 727 ? 6.869 14.966 -20.638 1.00 72.06 727 SER A N 1
ATOM 5708 C CA . SER A 1 727 ? 5.760 15.922 -20.616 1.00 72.06 727 SER A CA 1
ATOM 5709 C C . SER A 1 727 ? 4.874 15.623 -19.417 1.00 72.06 727 SER A C 1
ATOM 5711 O O . SER A 1 727 ? 4.417 14.488 -19.246 1.00 72.06 727 SER A O 1
ATOM 5713 N N . ILE A 1 728 ? 4.619 16.626 -18.584 1.00 76.75 728 ILE A N 1
ATOM 5714 C CA . ILE A 1 728 ? 3.776 16.454 -17.404 1.00 76.75 728 ILE A CA 1
ATOM 5715 C C . ILE A 1 728 ? 2.573 17.394 -17.437 1.00 76.75 728 ILE A C 1
ATOM 5717 O O . ILE A 1 728 ? 2.721 18.574 -17.771 1.00 76.75 728 ILE A O 1
ATOM 5721 N N . PRO A 1 729 ? 1.361 16.900 -17.120 1.00 75.38 729 PRO A N 1
ATOM 5722 C CA . PRO A 1 729 ? 0.211 17.769 -16.955 1.00 75.38 729 PRO A CA 1
ATOM 5723 C C . PRO A 1 729 ? 0.423 18.597 -15.695 1.00 75.38 729 PRO A C 1
ATOM 5725 O O . PRO A 1 729 ? 0.710 18.060 -14.629 1.00 75.38 729 PRO A O 1
ATOM 5728 N N . VAL A 1 730 ? 0.268 19.906 -15.798 1.00 80.56 730 VAL A N 1
ATOM 5729 C CA . VAL A 1 730 ? 0.550 20.848 -14.723 1.00 80.56 730 VAL A CA 1
ATOM 5730 C C . VAL A 1 730 ? -0.580 21.837 -14.513 1.00 80.56 730 VAL A C 1
ATOM 5732 O O . VAL A 1 730 ? -1.401 22.106 -15.392 1.00 80.56 730 VAL A O 1
ATOM 5735 N N . LYS A 1 731 ? -0.590 22.431 -13.324 1.00 79.38 731 LYS A N 1
ATOM 5736 C CA . LYS A 1 731 ? -1.435 23.568 -12.982 1.00 79.38 731 LYS A CA 1
ATOM 5737 C C . LYS A 1 731 ? -0.550 24.749 -12.588 1.00 79.38 731 LYS A C 1
ATOM 5739 O O . LYS A 1 731 ? 0.378 24.546 -11.803 1.00 79.38 731 LYS A O 1
ATOM 5744 N N . PRO A 1 732 ? -0.815 25.961 -13.104 1.00 71.44 732 PRO A N 1
ATOM 5745 C CA . PRO A 1 732 ? -0.090 27.149 -12.677 1.00 71.44 732 PRO A CA 1
ATOM 5746 C C . PRO A 1 732 ? -0.313 27.411 -11.180 1.00 71.44 732 PRO A C 1
ATOM 5748 O O . PRO A 1 732 ? -1.439 27.309 -10.681 1.00 71.44 732 PRO A O 1
ATOM 5751 N N . ILE A 1 733 ? 0.767 27.742 -10.476 1.00 62.22 733 ILE A N 1
ATOM 5752 C CA . ILE A 1 733 ? 0.798 28.180 -9.078 1.00 62.22 733 ILE A CA 1
ATOM 5753 C C . ILE A 1 733 ? 1.711 29.412 -9.018 1.00 62.22 733 ILE A C 1
ATOM 5755 O O . ILE A 1 733 ? 2.930 29.283 -8.935 1.00 62.22 733 ILE A O 1
ATOM 5759 N N . GLY A 1 734 ? 1.122 30.610 -9.097 1.00 71.62 734 GLY A N 1
ATOM 5760 C CA . GLY A 1 734 ? 1.889 31.851 -9.276 1.00 71.62 734 GLY A CA 1
ATOM 5761 C C . GLY A 1 734 ? 2.590 31.877 -10.639 1.00 71.62 734 GLY A C 1
ATOM 5762 O O . GLY A 1 734 ? 1.957 31.564 -11.646 1.00 71.62 734 GLY A O 1
ATOM 5763 N N . ASP A 1 735 ? 3.889 32.185 -10.647 1.00 58.53 735 ASP A N 1
ATOM 5764 C CA . ASP A 1 735 ? 4.748 32.188 -11.848 1.00 58.53 735 ASP A CA 1
ATOM 5765 C C . ASP A 1 735 ? 5.357 30.805 -12.169 1.00 58.53 735 ASP A C 1
ATOM 5767 O O . ASP A 1 735 ? 6.179 30.659 -13.077 1.00 58.53 735 ASP A O 1
ATOM 5771 N N . ALA A 1 736 ? 4.960 29.774 -11.418 1.00 65.69 736 ALA A N 1
ATOM 5772 C CA . ALA A 1 736 ? 5.449 28.407 -11.539 1.00 65.69 736 ALA A CA 1
ATOM 5773 C C . ALA A 1 736 ? 4.329 27.425 -11.905 1.00 65.69 736 ALA A C 1
ATOM 5775 O O . ALA A 1 736 ? 3.150 27.775 -11.991 1.00 65.69 736 ALA A O 1
ATOM 5776 N N . PHE A 1 737 ? 4.697 26.160 -12.081 1.00 75.25 737 PHE A N 1
ATOM 5777 C CA . PHE A 1 737 ? 3.788 25.068 -12.407 1.00 75.25 737 PHE A CA 1
ATOM 5778 C C . PHE A 1 737 ? 3.982 23.911 -11.426 1.00 75.25 737 PHE A C 1
ATOM 5780 O O . PHE A 1 737 ? 5.105 23.608 -11.035 1.00 75.25 737 PHE A O 1
ATOM 5787 N N . ALA A 1 738 ? 2.902 23.246 -11.024 1.00 72.38 738 ALA A N 1
ATOM 5788 C CA . ALA A 1 738 ? 2.974 22.005 -10.252 1.00 72.38 738 ALA A CA 1
ATOM 5789 C C . ALA A 1 738 ? 2.357 20.854 -11.041 1.00 72.38 738 ALA A C 1
ATOM 5791 O O . ALA A 1 738 ? 1.287 21.027 -11.632 1.00 72.38 738 ALA A O 1
ATOM 5792 N N . GLU A 1 739 ? 3.014 19.691 -11.037 1.00 80.25 739 GLU A N 1
ATOM 5793 C CA . GLU A 1 739 ? 2.496 18.473 -11.669 1.00 80.25 739 GLU A CA 1
ATOM 5794 C C . GLU A 1 739 ? 1.129 18.102 -11.092 1.00 80.25 739 GLU A C 1
ATOM 5796 O O . GLU A 1 739 ? 0.873 18.191 -9.891 1.00 80.25 739 GLU A O 1
ATOM 5801 N N . THR A 1 740 ? 0.225 17.701 -11.974 1.00 69.69 740 THR A N 1
ATOM 5802 C CA . THR A 1 740 ? -1.138 17.293 -11.660 1.00 69.69 740 THR A CA 1
ATOM 5803 C C . THR A 1 740 ? -1.389 15.868 -12.115 1.00 69.69 740 THR A C 1
ATOM 5805 O O . THR A 1 740 ? -0.712 15.347 -12.991 1.00 69.69 740 THR A O 1
ATOM 5808 N N . ASP A 1 741 ? -2.370 15.200 -11.519 1.00 68.62 741 ASP A N 1
ATOM 5809 C CA . ASP A 1 741 ? -2.938 14.009 -12.126 1.00 68.62 741 ASP A CA 1
ATOM 5810 C C . ASP A 1 741 ? -3.712 14.390 -13.400 1.00 68.62 741 ASP A C 1
ATOM 5812 O O . ASP A 1 741 ? -4.016 15.555 -13.676 1.00 68.62 741 ASP A O 1
ATOM 5816 N N . ARG A 1 742 ? -4.134 13.377 -14.162 1.00 58.53 742 ARG A N 1
ATOM 5817 C CA . ARG A 1 742 ? -4.999 13.570 -15.338 1.00 58.53 742 ARG A CA 1
ATOM 5818 C C . ARG A 1 742 ? -6.366 14.199 -15.011 1.00 58.53 742 ARG A C 1
ATOM 5820 O O . ARG A 1 742 ? -7.143 14.458 -15.917 1.00 58.53 742 ARG A O 1
ATOM 5827 N N . ARG A 1 743 ? -6.699 14.418 -13.733 1.00 55.53 743 ARG A N 1
ATOM 5828 C CA . ARG A 1 743 ? -7.935 15.074 -13.274 1.00 55.53 743 ARG A CA 1
ATOM 5829 C C . ARG A 1 743 ? -7.707 16.548 -12.908 1.00 55.53 743 ARG A C 1
ATOM 5831 O O . ARG A 1 743 ? -8.678 17.245 -12.602 1.00 55.53 743 ARG A O 1
ATOM 5838 N N . GLY A 1 744 ? -6.467 17.041 -12.997 1.00 56.22 744 GLY A N 1
ATOM 5839 C CA . GLY A 1 744 ? -6.072 18.412 -12.670 1.00 56.22 744 GLY A CA 1
ATOM 5840 C C . GLY A 1 744 ? -5.847 18.659 -11.175 1.00 56.22 744 GLY A C 1
ATOM 5841 O O . GLY A 1 744 ? -5.749 19.815 -10.755 1.00 56.22 744 GLY A O 1
ATOM 5842 N N . ASN A 1 745 ? -5.785 17.604 -10.358 1.00 61.47 745 ASN A N 1
ATOM 5843 C CA . ASN A 1 745 ? -5.384 17.712 -8.960 1.00 61.47 745 ASN A CA 1
ATOM 5844 C C . ASN A 1 745 ? -3.865 17.725 -8.898 1.00 61.47 745 ASN A C 1
ATOM 5846 O O . ASN A 1 745 ? -3.241 16.843 -9.472 1.00 61.47 745 ASN A O 1
ATOM 5850 N N . VAL A 1 746 ? -3.271 18.673 -8.177 1.00 57.91 746 VAL A N 1
ATOM 5851 C CA . VAL A 1 746 ? -1.819 18.672 -7.939 1.00 57.91 746 VAL A CA 1
ATOM 5852 C C . VAL A 1 746 ? -1.427 17.328 -7.323 1.00 57.91 746 VAL A C 1
ATOM 5854 O O . VAL A 1 746 ? -2.018 16.936 -6.309 1.00 57.91 746 VAL A O 1
ATOM 5857 N N . LEU A 1 747 ? -0.495 16.608 -7.961 1.00 50.44 747 LEU A N 1
ATOM 5858 C CA . LEU A 1 747 ? -0.003 15.347 -7.422 1.00 50.44 747 LEU A CA 1
ATOM 5859 C C . LEU A 1 747 ? 0.660 15.650 -6.074 1.00 50.44 747 LEU A C 1
ATOM 5861 O O . LEU A 1 747 ? 1.475 16.573 -5.984 1.00 50.44 747 LEU A O 1
ATOM 5865 N N . PRO A 1 748 ? 0.330 14.903 -5.011 1.00 41.03 748 PRO A N 1
ATOM 5866 C CA . PRO A 1 748 ? 1.101 14.966 -3.780 1.00 41.03 748 PRO A CA 1
ATOM 5867 C C . PRO A 1 748 ? 2.576 14.721 -4.118 1.00 41.03 748 PRO A C 1
ATOM 5869 O O . PRO A 1 748 ? 2.877 13.755 -4.815 1.00 41.03 748 PRO A O 1
ATOM 5872 N N . HIS A 1 749 ? 3.476 15.586 -3.641 1.00 46.28 749 HIS A N 1
ATOM 5873 C CA . HIS A 1 749 ? 4.929 15.484 -3.871 1.00 46.28 749 HIS A CA 1
ATOM 5874 C C . HIS A 1 749 ? 5.408 15.836 -5.294 1.00 46.28 749 HIS A C 1
ATOM 5876 O O . HIS A 1 749 ? 6.579 15.623 -5.604 1.00 46.28 749 HIS A O 1
ATOM 5882 N N . ALA A 1 750 ? 4.539 16.405 -6.139 1.00 52.84 750 ALA A N 1
ATOM 5883 C CA . ALA A 1 750 ? 4.933 16.993 -7.415 1.00 52.84 750 ALA A CA 1
ATOM 5884 C C . ALA A 1 750 ? 6.026 18.060 -7.216 1.00 52.84 750 ALA A C 1
ATOM 5886 O O . ALA A 1 750 ? 5.784 19.037 -6.496 1.00 52.84 750 ALA A O 1
ATOM 5887 N N . PRO A 1 751 ? 7.202 17.931 -7.848 1.00 55.69 751 PRO A N 1
ATOM 5888 C CA . PRO A 1 751 ? 8.195 18.995 -7.841 1.00 55.69 751 PRO A CA 1
ATOM 5889 C C . PRO A 1 751 ? 7.638 20.245 -8.535 1.00 55.69 751 PRO A C 1
ATOM 5891 O O . PRO A 1 751 ? 6.842 20.160 -9.473 1.00 55.69 751 PRO A O 1
ATOM 5894 N N . ILE A 1 752 ? 8.049 21.422 -8.056 1.00 60.03 752 ILE A N 1
ATOM 5895 C CA . ILE A 1 752 ? 7.675 22.689 -8.689 1.00 60.03 752 ILE A CA 1
ATOM 5896 C C . ILE A 1 752 ? 8.524 22.863 -9.950 1.00 60.03 752 ILE A C 1
ATOM 5898 O O . ILE A 1 752 ? 9.742 22.668 -9.933 1.00 60.03 752 ILE A O 1
ATOM 5902 N N . VAL A 1 753 ? 7.862 23.229 -11.038 1.00 65.38 753 VAL A N 1
ATOM 5903 C CA . VAL A 1 753 ? 8.436 23.375 -12.367 1.00 65.38 753 VAL A CA 1
ATOM 5904 C C . VAL A 1 753 ? 8.449 24.849 -12.760 1.00 65.38 753 VAL A C 1
ATOM 5906 O O . VAL A 1 753 ? 7.428 25.531 -12.666 1.00 65.38 753 VAL A O 1
ATOM 5909 N N . PHE A 1 754 ? 9.593 25.332 -13.240 1.00 62.12 754 PHE A N 1
ATOM 5910 C CA . PHE A 1 754 ? 9.788 26.727 -13.649 1.00 62.12 754 PHE A CA 1
ATOM 5911 C C . PHE A 1 754 ? 10.012 26.834 -15.144 1.00 62.12 754 PHE A C 1
ATOM 5913 O O . PHE A 1 754 ? 10.627 25.950 -15.736 1.00 62.12 754 PHE A O 1
ATOM 5920 N N . GLY A 1 755 ? 9.555 27.934 -15.743 1.00 57.69 755 GLY A N 1
ATOM 5921 C CA . GLY A 1 755 ? 10.033 28.334 -17.063 1.00 57.69 755 GLY A CA 1
ATOM 5922 C C . GLY A 1 755 ? 11.511 28.717 -16.975 1.00 57.69 755 GLY A C 1
ATOM 5923 O O . GLY A 1 755 ? 11.899 29.509 -16.119 1.00 57.69 755 GLY A O 1
ATOM 5924 N N . ASP A 1 756 ? 12.341 28.145 -17.838 1.00 53.47 756 ASP A N 1
ATOM 5925 C CA . ASP A 1 756 ? 13.744 28.506 -17.993 1.00 53.47 756 ASP A CA 1
ATOM 5926 C C . ASP A 1 756 ? 13.838 29.916 -18.596 1.00 53.47 756 ASP A C 1
ATOM 5928 O O . ASP A 1 756 ? 13.642 30.131 -19.797 1.00 53.47 756 ASP A O 1
ATOM 5932 N N . ILE A 1 757 ? 14.123 30.890 -17.730 1.00 46.06 757 ILE A N 1
ATOM 5933 C CA . ILE A 1 757 ? 14.202 32.315 -18.071 1.00 46.06 757 ILE A CA 1
ATOM 5934 C C . ILE A 1 757 ? 15.343 32.577 -19.069 1.00 46.06 757 ILE A C 1
ATOM 5936 O O . ILE A 1 757 ? 15.243 33.493 -19.882 1.00 46.06 757 ILE A O 1
ATOM 5940 N N . ALA A 1 758 ? 16.402 31.756 -19.067 1.00 44.66 758 ALA A N 1
ATOM 5941 C CA . ALA A 1 758 ? 17.543 31.937 -19.962 1.00 44.66 758 ALA A CA 1
ATOM 5942 C C . ALA A 1 758 ? 17.244 31.500 -21.406 1.00 44.66 758 ALA A C 1
ATOM 5944 O O . ALA A 1 758 ? 17.808 32.064 -22.345 1.00 44.66 758 ALA A O 1
ATOM 5945 N N . SER A 1 759 ? 16.360 30.516 -21.604 1.00 51.66 759 SER A N 1
ATOM 5946 C CA . SER A 1 759 ? 15.987 30.022 -22.940 1.00 51.66 759 SER A CA 1
ATOM 5947 C C . SER A 1 759 ? 14.643 30.552 -23.448 1.00 51.66 759 SER A C 1
ATOM 5949 O O . SER A 1 759 ? 14.368 30.474 -24.649 1.00 51.66 759 SER A O 1
ATOM 5951 N N . GLY A 1 760 ? 13.794 31.077 -22.558 1.00 46.12 760 GLY A N 1
ATOM 5952 C CA . GLY A 1 760 ? 12.481 31.640 -22.879 1.00 46.12 760 GLY A CA 1
ATOM 5953 C C . GLY A 1 760 ? 11.482 30.645 -23.484 1.00 46.12 760 GLY A C 1
ATOM 5954 O O . GLY A 1 760 ? 10.432 31.075 -23.964 1.00 46.12 760 GLY A O 1
ATOM 5955 N N . ARG A 1 761 ? 11.799 29.338 -23.535 1.00 46.56 761 ARG A N 1
ATOM 5956 C CA . ARG A 1 761 ? 11.014 28.336 -24.286 1.00 46.56 761 ARG A CA 1
ATOM 5957 C C . ARG A 1 761 ? 10.957 26.923 -23.697 1.00 46.56 761 ARG A C 1
ATOM 5959 O O . ARG A 1 761 ? 10.439 26.040 -24.373 1.00 46.56 761 ARG A O 1
ATOM 5966 N N . GLY A 1 762 ? 11.413 26.670 -22.474 1.00 52.34 762 GLY A N 1
ATOM 5967 C CA . GLY A 1 762 ? 11.184 25.354 -21.869 1.00 52.34 762 GLY A CA 1
ATOM 5968 C C . GLY A 1 762 ? 11.120 25.382 -20.355 1.00 52.34 762 GLY A C 1
ATOM 5969 O O . GLY A 1 762 ? 11.359 26.417 -19.743 1.00 52.34 762 GLY A O 1
ATOM 5970 N N . TYR A 1 763 ? 10.732 24.257 -19.764 1.00 57.88 763 TYR A N 1
ATOM 5971 C CA . TYR A 1 763 ? 10.442 24.149 -18.343 1.00 57.88 763 TYR A CA 1
ATOM 5972 C C . TYR A 1 763 ? 11.430 23.196 -17.670 1.00 57.88 763 TYR A C 1
ATOM 5974 O O . TYR A 1 763 ? 11.741 22.147 -18.224 1.00 57.88 763 TYR A O 1
ATOM 5982 N N . ARG A 1 764 ? 11.955 23.534 -16.489 1.00 56.53 764 ARG A N 1
ATOM 5983 C CA . ARG A 1 764 ? 12.854 22.656 -15.725 1.00 56.53 764 ARG A CA 1
ATOM 5984 C C . ARG A 1 764 ? 12.232 22.245 -14.408 1.00 56.53 764 ARG A C 1
ATOM 5986 O O . ARG A 1 764 ? 11.687 23.067 -13.670 1.00 56.53 764 ARG A O 1
ATOM 5993 N N . MET A 1 765 ? 12.351 20.955 -14.120 1.00 54.72 765 MET A N 1
ATOM 5994 C CA . MET A 1 765 ? 12.100 20.418 -12.796 1.00 54.72 765 MET A CA 1
ATOM 5995 C C . MET A 1 765 ? 13.324 20.756 -11.950 1.00 54.72 765 MET A C 1
ATOM 5997 O O . MET A 1 765 ? 14.445 20.476 -12.372 1.00 54.72 765 MET A O 1
ATOM 6001 N N . LEU A 1 766 ? 13.151 21.358 -10.774 1.00 51.22 766 LEU A N 1
ATOM 6002 C CA . LEU A 1 766 ? 14.267 21.489 -9.835 1.00 51.22 766 LEU A CA 1
ATOM 6003 C C . LEU A 1 766 ? 14.700 20.089 -9.391 1.00 51.22 766 LEU A C 1
ATOM 6005 O O . LEU A 1 766 ? 14.189 19.553 -8.408 1.00 51.22 766 LEU A O 1
ATOM 6009 N N . ARG A 1 767 ? 15.640 19.477 -10.119 1.00 46.25 767 ARG A N 1
ATOM 6010 C CA . ARG A 1 767 ? 16.335 18.289 -9.636 1.00 46.25 767 ARG A CA 1
ATOM 6011 C C . ARG A 1 767 ? 17.032 18.655 -8.333 1.00 46.25 767 ARG A C 1
ATOM 6013 O O . ARG A 1 767 ? 17.678 19.703 -8.232 1.00 46.25 767 ARG A O 1
ATOM 6020 N N . ARG A 1 768 ? 16.932 17.762 -7.341 1.00 46.69 768 ARG A N 1
ATOM 6021 C CA . ARG A 1 768 ? 17.872 17.777 -6.215 1.00 46.69 768 ARG A CA 1
ATOM 6022 C C . ARG A 1 768 ? 19.284 17.805 -6.808 1.00 46.69 768 ARG A C 1
ATOM 6024 O O . ARG A 1 768 ? 19.509 17.103 -7.796 1.00 46.69 768 ARG A O 1
ATOM 6031 N N . PRO A 1 769 ? 20.210 18.620 -6.278 1.00 39.97 769 PRO A N 1
ATOM 6032 C CA . PRO A 1 769 ? 21.555 18.699 -6.829 1.00 39.97 769 PRO A CA 1
ATOM 6033 C C . PRO A 1 769 ? 22.128 17.278 -6.894 1.00 39.97 769 PRO A C 1
ATOM 6035 O O . PRO A 1 769 ? 22.231 16.616 -5.866 1.00 39.97 769 PRO A O 1
ATOM 6038 N N . ALA A 1 770 ? 22.430 16.796 -8.103 1.00 37.06 770 ALA A N 1
ATOM 6039 C CA . ALA A 1 770 ? 22.684 15.381 -8.402 1.00 37.06 770 ALA A CA 1
ATOM 6040 C C . ALA A 1 770 ? 23.948 14.796 -7.741 1.00 37.06 770 ALA A C 1
ATOM 6042 O O . ALA A 1 770 ? 24.292 13.644 -7.969 1.00 37.06 770 ALA A O 1
ATOM 6043 N N . GLN A 1 771 ? 24.649 15.580 -6.929 1.00 41.12 771 GLN A N 1
ATOM 6044 C CA . GLN A 1 771 ? 25.818 15.190 -6.155 1.00 41.12 771 GLN A CA 1
ATOM 6045 C C . GLN A 1 771 ? 25.890 16.115 -4.942 1.00 41.12 771 GLN A C 1
ATOM 6047 O O . GLN A 1 771 ? 26.755 16.986 -4.863 1.00 41.12 771 GLN A O 1
ATOM 6052 N N . LEU A 1 772 ? 24.941 16.003 -4.014 1.00 42.66 772 LEU A N 1
ATOM 6053 C CA . LEU A 1 772 ? 25.239 16.505 -2.680 1.00 42.66 772 LEU A CA 1
ATOM 6054 C C . LEU A 1 772 ? 26.221 15.507 -2.059 1.00 42.66 772 LEU A C 1
ATOM 6056 O O . LEU A 1 772 ? 25.912 14.311 -2.033 1.00 42.66 772 LEU A O 1
ATOM 6060 N N . PRO A 1 773 ? 27.425 15.940 -1.637 1.00 45.78 773 PRO A N 1
ATOM 6061 C CA . PRO A 1 773 ? 28.268 15.088 -0.810 1.00 45.78 773 PRO A CA 1
ATOM 6062 C C . PRO A 1 773 ? 27.410 14.601 0.358 1.00 45.78 773 PRO A C 1
ATOM 6064 O O . PRO A 1 773 ? 26.602 15.381 0.866 1.00 45.78 773 PRO A O 1
ATOM 6067 N N . MET A 1 774 ? 27.538 13.322 0.746 1.00 50.56 774 MET A N 1
ATOM 6068 C CA . MET A 1 774 ? 26.889 12.839 1.970 1.00 50.56 774 MET A CA 1
ATOM 6069 C C . MET A 1 774 ? 27.165 13.877 3.051 1.00 50.56 774 MET A C 1
ATOM 6071 O O . MET A 1 774 ? 28.341 14.187 3.278 1.00 50.56 774 MET A O 1
ATOM 6075 N N . ALA A 1 775 ? 26.110 14.465 3.624 1.00 56.09 775 ALA A N 1
ATOM 6076 C CA . ALA A 1 775 ? 26.273 15.480 4.647 1.00 56.09 775 ALA A CA 1
ATOM 6077 C C . ALA A 1 775 ? 27.240 14.916 5.688 1.00 56.09 775 ALA A C 1
ATOM 6079 O O . ALA A 1 775 ? 27.065 13.787 6.167 1.00 56.09 775 ALA A O 1
ATOM 6080 N N . LEU A 1 776 ? 28.322 15.653 5.954 1.00 64.62 776 LEU A N 1
ATOM 6081 C CA . LEU A 1 776 ? 29.252 15.259 6.999 1.00 64.62 776 LEU A CA 1
ATOM 6082 C C . LEU A 1 776 ? 28.427 15.037 8.273 1.00 64.62 776 LEU A C 1
ATOM 6084 O O . LEU A 1 776 ? 27.514 15.824 8.537 1.00 64.62 776 LEU A O 1
ATOM 6088 N N . PRO A 1 777 ? 28.683 13.957 9.030 1.00 76.88 777 PRO A N 1
ATOM 6089 C CA . PRO A 1 777 ? 27.912 13.677 10.228 1.00 76.88 777 PRO A CA 1
ATOM 6090 C C . PRO A 1 777 ? 27.950 14.904 11.141 1.00 76.88 777 PRO A C 1
ATOM 6092 O O . PRO A 1 777 ? 29.024 15.305 11.587 1.00 76.88 777 PRO A O 1
ATOM 6095 N N . ILE A 1 778 ? 26.779 15.498 11.391 1.00 84.50 778 ILE A N 1
ATOM 6096 C CA . ILE A 1 778 ? 26.651 16.672 12.256 1.00 84.50 778 ILE A CA 1
ATOM 6097 C C . ILE A 1 778 ? 27.077 16.240 13.666 1.00 84.50 778 ILE A C 1
ATOM 6099 O O . ILE A 1 778 ? 26.481 15.299 14.209 1.00 84.50 778 ILE A O 1
ATOM 6103 N N . PRO A 1 779 ? 28.107 16.862 14.269 1.00 87.38 779 PRO A N 1
ATOM 6104 C CA . PRO A 1 779 ? 28.585 16.470 15.586 1.00 87.38 779 PRO A CA 1
ATOM 6105 C C . PRO A 1 779 ? 27.463 16.519 16.627 1.00 87.38 779 PRO A C 1
ATOM 6107 O O . PRO A 1 779 ? 26.687 17.472 16.682 1.00 87.38 779 PRO A O 1
ATOM 6110 N N . ALA A 1 780 ? 27.404 15.523 17.514 1.00 85.56 780 ALA A N 1
ATOM 6111 C CA . ALA A 1 780 ? 26.388 15.475 18.571 1.00 85.56 780 ALA A CA 1
ATOM 6112 C C . ALA A 1 780 ? 26.399 16.737 19.457 1.00 85.56 780 ALA A C 1
ATOM 6114 O O . ALA A 1 780 ? 25.347 17.179 19.916 1.00 85.56 780 ALA A O 1
ATOM 6115 N N . GLN A 1 781 ? 27.574 17.351 19.645 1.00 90.38 781 GLN A N 1
ATOM 6116 C CA . GLN A 1 781 ? 27.720 18.618 20.360 1.00 90.38 781 GLN A CA 1
ATOM 6117 C C . GLN A 1 781 ? 26.979 19.764 19.657 1.00 90.38 781 GLN A C 1
ATOM 6119 O O . GLN A 1 781 ? 26.289 20.528 20.325 1.00 90.38 781 GLN A O 1
ATOM 6124 N N . GLU A 1 782 ? 27.047 19.853 18.329 1.00 92.56 782 GLU A N 1
ATOM 6125 C CA . GLU A 1 782 ? 26.297 20.848 17.555 1.00 92.56 782 GLU A CA 1
ATOM 6126 C C . GLU A 1 782 ? 24.788 20.585 17.627 1.00 92.56 782 GLU A C 1
ATOM 6128 O O . GLU A 1 782 ? 24.009 21.499 17.869 1.00 92.56 782 GLU A O 1
ATOM 6133 N N . LEU A 1 783 ? 24.353 19.325 17.519 1.00 92.06 783 LEU A N 1
ATOM 6134 C CA . LEU A 1 783 ? 22.934 18.980 17.670 1.00 92.06 783 LEU A CA 1
ATOM 6135 C C . LEU A 1 783 ? 22.401 19.318 19.069 1.00 92.06 783 LEU A C 1
ATOM 6137 O O . LEU A 1 783 ? 21.258 19.749 19.203 1.00 92.06 783 LEU A O 1
ATOM 6141 N N . SER A 1 784 ? 23.224 19.161 20.111 1.00 91.69 784 SER A N 1
ATOM 6142 C CA . SER A 1 784 ? 22.828 19.426 21.499 1.00 91.69 784 SER A CA 1
ATOM 6143 C C . SER A 1 784 ? 22.545 20.901 21.801 1.00 91.69 784 SER A C 1
ATOM 6145 O O . SER A 1 784 ? 21.802 21.191 22.738 1.00 91.69 784 SER A O 1
ATOM 6147 N N . THR A 1 785 ? 23.085 21.834 21.005 1.00 93.50 785 THR A N 1
ATOM 6148 C CA . THR A 1 785 ? 22.826 23.276 21.159 1.00 93.50 785 THR A CA 1
ATOM 6149 C C . THR A 1 785 ? 21.569 23.732 20.421 1.00 93.50 785 THR A C 1
ATOM 6151 O O . THR A 1 785 ? 21.141 24.877 20.574 1.00 93.50 785 THR A O 1
ATOM 6154 N N . ARG A 1 786 ? 20.937 22.855 19.632 1.00 93.06 786 ARG A N 1
ATOM 6155 C CA . ARG A 1 786 ? 19.746 23.207 18.861 1.00 93.06 786 ARG A CA 1
ATOM 6156 C C . ARG A 1 786 ? 18.518 23.299 19.756 1.00 93.06 786 ARG A C 1
ATOM 6158 O O . ARG A 1 786 ? 18.229 22.393 20.534 1.00 93.06 786 ARG A O 1
ATOM 6165 N N . GLN A 1 787 ? 17.732 24.359 19.566 1.00 94.06 787 GLN A N 1
ATOM 6166 C CA . GLN A 1 787 ? 16.562 24.657 20.399 1.00 94.06 787 GLN A CA 1
ATOM 6167 C C . GLN A 1 787 ? 15.558 23.493 20.465 1.00 94.06 787 GLN A C 1
ATOM 6169 O O . GLN A 1 787 ? 15.080 23.161 21.543 1.00 94.06 787 GLN A O 1
ATOM 6174 N N . THR A 1 788 ? 15.306 22.801 19.343 1.00 94.62 788 THR A N 1
ATOM 6175 C CA . THR A 1 788 ? 14.413 21.622 19.330 1.00 94.62 788 THR A CA 1
ATOM 6176 C C . THR A 1 788 ? 14.920 20.520 20.259 1.00 94.62 788 THR A C 1
ATOM 6178 O O . THR A 1 788 ? 14.132 19.946 21.006 1.00 94.62 788 THR A O 1
ATOM 6181 N N . VAL A 1 789 ? 16.227 20.240 20.254 1.00 96.00 789 VAL A N 1
ATOM 6182 C CA . VAL A 1 789 ? 16.828 19.217 21.121 1.00 96.00 789 VAL A CA 1
ATOM 6183 C C . VAL A 1 789 ? 16.760 19.648 22.584 1.00 96.00 789 VAL A C 1
ATOM 6185 O O . VAL A 1 789 ? 16.332 18.865 23.432 1.00 96.00 789 VAL A O 1
ATOM 6188 N N . ILE A 1 790 ? 17.110 20.903 22.875 1.00 96.06 790 ILE A N 1
ATOM 6189 C CA . ILE A 1 790 ? 17.047 21.481 24.224 1.00 96.06 790 ILE A CA 1
ATOM 6190 C C . ILE A 1 790 ? 15.628 21.371 24.796 1.00 96.06 790 ILE A C 1
ATOM 6192 O O . ILE A 1 790 ? 15.455 20.850 25.902 1.00 96.06 790 ILE A O 1
ATOM 6196 N N . ASP A 1 791 ? 14.618 21.802 24.038 1.00 95.31 791 ASP A N 1
ATOM 6197 C CA . ASP A 1 791 ? 13.222 21.814 24.479 1.00 95.31 791 ASP A CA 1
ATOM 6198 C C . ASP A 1 791 ? 12.692 20.396 24.709 1.00 95.31 791 ASP A C 1
ATOM 6200 O O . ASP A 1 791 ? 12.152 20.103 25.779 1.00 95.31 791 ASP A O 1
ATOM 6204 N N . VAL A 1 792 ? 12.925 19.477 23.761 1.00 96.31 792 VAL A N 1
ATOM 6205 C CA . VAL A 1 792 ? 12.488 18.076 23.876 1.00 96.31 792 VAL A CA 1
ATOM 6206 C C . VAL A 1 792 ? 13.127 17.397 25.087 1.00 96.31 792 VAL A C 1
ATOM 6208 O O . VAL A 1 792 ? 12.431 16.729 25.858 1.00 96.31 792 VAL A O 1
ATOM 6211 N N . LEU A 1 793 ? 14.435 17.573 25.302 1.00 95.94 793 LEU A N 1
ATOM 6212 C CA . LEU A 1 793 ? 15.129 16.978 26.445 1.00 95.94 793 LEU A CA 1
ATOM 6213 C C . LEU A 1 793 ? 14.681 17.600 27.770 1.00 95.94 793 LEU A C 1
ATOM 6215 O O . LEU A 1 793 ? 14.459 16.877 28.745 1.00 95.94 793 LEU A O 1
ATOM 6219 N N . ALA A 1 794 ? 14.501 18.922 27.824 1.00 96.00 794 ALA A N 1
ATOM 6220 C CA . ALA A 1 794 ? 13.975 19.602 29.003 1.00 96.00 794 ALA A CA 1
ATOM 6221 C C . ALA A 1 794 ? 12.566 19.099 29.349 1.00 96.00 794 ALA A C 1
ATOM 6223 O O . ALA A 1 794 ? 12.277 18.805 30.515 1.00 96.00 794 ALA A O 1
ATOM 6224 N N . ARG A 1 795 ? 11.705 18.932 28.340 1.00 95.62 795 ARG A N 1
ATOM 6225 C CA . ARG A 1 795 ? 10.355 18.388 28.490 1.00 95.62 795 ARG A CA 1
ATOM 6226 C C . ARG A 1 795 ? 10.364 16.952 28.967 1.00 95.62 795 ARG A C 1
ATOM 6228 O O . ARG A 1 795 ? 9.673 16.634 29.934 1.00 95.62 795 ARG A O 1
ATOM 6235 N N . HIS A 1 796 ? 11.164 16.103 28.333 1.00 94.62 796 HIS A N 1
ATOM 6236 C CA . HIS A 1 796 ? 11.281 14.709 28.721 1.00 94.62 796 HIS A CA 1
ATOM 6237 C C . HIS A 1 796 ? 11.766 14.574 30.166 1.00 94.62 796 HIS A C 1
ATOM 6239 O O . HIS A 1 796 ? 11.127 13.886 30.953 1.00 94.62 796 HIS A O 1
ATOM 6245 N N . ARG A 1 797 ? 12.812 15.311 30.568 1.00 94.31 797 ARG A N 1
ATOM 6246 C CA . ARG A 1 797 ? 13.300 15.328 31.959 1.00 94.31 797 ARG A CA 1
ATOM 6247 C C . ARG A 1 797 ? 12.217 15.752 32.954 1.00 94.31 797 ARG A C 1
ATOM 6249 O O . ARG A 1 797 ? 12.158 15.194 34.047 1.00 94.31 797 ARG A O 1
ATOM 6256 N N . ARG A 1 798 ? 11.363 16.724 32.606 1.00 94.62 798 ARG A N 1
ATOM 6257 C CA . ARG A 1 798 ? 10.224 17.124 33.453 1.00 94.62 798 ARG A CA 1
ATOM 6258 C C . ARG A 1 798 ? 9.187 16.009 33.566 1.00 94.62 798 ARG A C 1
ATOM 6260 O O . ARG A 1 798 ? 8.772 15.710 34.680 1.00 94.62 798 ARG A O 1
ATOM 6267 N N . LEU A 1 799 ? 8.804 15.387 32.449 1.00 93.50 799 LEU A N 1
ATOM 6268 C CA . LEU A 1 799 ? 7.835 14.286 32.434 1.00 93.50 799 LEU A CA 1
ATOM 6269 C C . LEU A 1 799 ? 8.351 13.076 33.220 1.00 93.50 799 LEU A C 1
ATOM 6271 O O . LEU A 1 799 ? 7.642 12.576 34.082 1.00 93.50 799 LEU A O 1
ATOM 6275 N N . SER A 1 800 ? 9.601 12.663 33.004 1.00 89.88 800 SER A N 1
ATOM 6276 C CA . SER A 1 800 ? 10.207 11.489 33.649 1.00 89.88 800 SER A CA 1
ATOM 6277 C C . SER A 1 800 ? 10.396 11.631 35.165 1.00 89.88 800 SER A C 1
ATOM 6279 O O . SER A 1 800 ? 10.591 10.631 35.848 1.00 89.88 800 SER A O 1
ATOM 6281 N N . ARG A 1 801 ? 10.331 12.853 35.715 1.00 93.50 801 ARG A N 1
ATOM 6282 C CA . ARG A 1 801 ? 10.337 13.097 37.171 1.00 93.50 801 ARG A CA 1
ATOM 6283 C C . ARG A 1 801 ? 8.966 12.899 37.821 1.00 93.50 801 ARG A C 1
ATOM 6285 O O . ARG A 1 801 ? 8.893 12.847 39.047 1.00 93.50 801 ARG A O 1
ATOM 6292 N N . LEU A 1 802 ? 7.891 12.830 37.036 1.00 92.31 802 LEU A N 1
ATOM 6293 C CA . LEU A 1 802 ? 6.547 12.620 37.562 1.00 92.31 802 LEU A CA 1
ATOM 6294 C C . LEU A 1 802 ? 6.344 11.130 37.897 1.00 92.31 802 LEU A C 1
ATOM 6296 O O . LEU A 1 802 ? 6.631 10.264 37.065 1.00 92.31 802 LEU A O 1
ATOM 6300 N N . PRO A 1 803 ? 5.849 10.799 39.103 1.00 91.62 803 PRO A N 1
ATOM 6301 C CA . PRO A 1 803 ? 5.630 9.413 39.496 1.00 91.62 803 PRO A CA 1
ATOM 6302 C C . PRO A 1 803 ? 4.520 8.778 38.653 1.00 91.62 803 PRO A C 1
ATOM 6304 O O . PRO A 1 803 ? 3.522 9.420 38.341 1.00 91.62 803 PRO A O 1
ATOM 6307 N N . ASN A 1 804 ? 4.671 7.495 38.311 1.00 91.31 804 ASN A N 1
ATOM 6308 C CA . ASN A 1 804 ? 3.685 6.710 37.552 1.00 91.31 804 ASN A CA 1
ATOM 6309 C C . ASN A 1 804 ? 3.310 7.288 36.175 1.00 91.31 804 ASN A C 1
ATOM 6311 O O . ASN A 1 804 ? 2.289 6.905 35.604 1.00 91.31 804 ASN A O 1
ATOM 6315 N N . ILE A 1 805 ? 4.132 8.176 35.610 1.00 92.62 805 ILE A N 1
ATOM 6316 C CA . ILE A 1 805 ? 3.801 8.856 34.356 1.00 92.62 805 ILE A CA 1
ATOM 6317 C C . ILE A 1 805 ? 3.699 7.897 33.165 1.00 92.62 805 ILE A C 1
ATOM 6319 O O . ILE A 1 805 ? 2.845 8.078 32.301 1.00 92.62 805 ILE A O 1
ATOM 6323 N N . ALA A 1 806 ? 4.514 6.839 33.172 1.00 91.25 806 ALA A N 1
ATOM 6324 C CA . ALA A 1 806 ? 4.530 5.772 32.173 1.00 91.25 806 ALA A CA 1
ATOM 6325 C C . ALA A 1 806 ? 3.450 4.702 32.405 1.00 91.25 806 ALA A C 1
ATOM 6327 O O . ALA A 1 806 ? 3.197 3.870 31.534 1.00 91.25 806 ALA A O 1
ATOM 6328 N N . ALA A 1 807 ? 2.800 4.696 33.575 1.00 92.62 807 ALA A N 1
ATOM 6329 C CA . ALA A 1 807 ? 1.813 3.680 33.904 1.00 92.62 807 ALA A CA 1
ATOM 6330 C C . ALA A 1 807 ? 0.511 3.932 33.131 1.00 92.62 807 ALA A C 1
ATOM 6332 O O . ALA A 1 807 ? -0.171 4.948 33.310 1.00 92.62 807 ALA A O 1
ATOM 6333 N N . ARG A 1 808 ? 0.141 2.973 32.279 1.00 94.12 808 ARG A N 1
ATOM 6334 C CA . ARG A 1 808 ? -1.147 2.969 31.579 1.00 94.12 808 ARG A CA 1
ATOM 6335 C C . ARG A 1 808 ? -2.261 2.734 32.593 1.00 94.12 808 ARG A C 1
ATOM 6337 O O . ARG A 1 808 ? -2.306 1.699 33.255 1.00 94.12 808 ARG A O 1
ATOM 6344 N N . ARG A 1 809 ? -3.167 3.697 32.719 1.00 94.88 809 ARG A N 1
ATOM 6345 C CA . ARG A 1 809 ? -4.332 3.609 33.605 1.00 94.88 809 ARG A CA 1
ATOM 6346 C C . ARG A 1 809 ? -5.434 2.756 32.953 1.00 94.88 809 ARG A C 1
ATOM 6348 O O . ARG A 1 809 ? -5.539 2.739 31.726 1.00 94.88 809 ARG A O 1
ATOM 6355 N N . PRO A 1 810 ? -6.267 2.056 33.746 1.00 92.44 810 PRO A N 1
ATOM 6356 C CA . PRO A 1 810 ? -7.212 1.063 33.228 1.00 92.44 810 PRO A CA 1
ATOM 6357 C C . PRO A 1 810 ? -8.364 1.660 32.407 1.00 92.44 810 PRO A C 1
ATOM 6359 O O . PRO A 1 810 ? -8.913 0.970 31.552 1.00 92.44 810 PRO A O 1
ATOM 6362 N N . ASP A 1 811 ? -8.719 2.928 32.638 1.00 94.69 811 ASP A N 1
ATOM 6363 C CA . ASP A 1 811 ? -9.810 3.611 31.935 1.00 94.69 811 ASP A CA 1
ATOM 6364 C C . ASP A 1 811 ? -9.295 4.844 31.165 1.00 94.69 811 ASP A C 1
ATOM 6366 O O . ASP A 1 811 ? -9.378 5.974 31.659 1.00 94.69 811 ASP A O 1
ATOM 6370 N N . PRO A 1 812 ? -8.722 4.646 29.962 1.00 94.75 812 PRO A N 1
ATOM 6371 C CA . PRO A 1 812 ? -8.231 5.747 29.137 1.00 94.75 812 PRO A CA 1
ATOM 6372 C C . PRO A 1 812 ? -9.342 6.703 28.696 1.00 94.75 812 PRO A C 1
ATOM 6374 O O . PRO A 1 812 ? -9.094 7.900 28.582 1.00 94.75 812 PRO A O 1
ATOM 6377 N N . GLY A 1 813 ? -10.568 6.199 28.505 1.00 94.12 813 GLY A N 1
ATOM 6378 C CA . GLY A 1 813 ? -11.714 7.021 28.119 1.00 94.12 813 GLY A CA 1
ATOM 6379 C C . GLY A 1 813 ? -12.022 8.072 29.183 1.00 94.12 813 GLY A C 1
ATOM 6380 O O . GLY A 1 813 ? -12.129 9.251 28.864 1.00 94.12 813 GLY A O 1
ATOM 6381 N N . ARG A 1 814 ? -12.034 7.687 30.469 1.00 93.75 814 ARG A N 1
ATOM 6382 C CA . ARG A 1 814 ? -12.214 8.646 31.577 1.00 93.75 814 ARG A CA 1
ATOM 6383 C C . ARG A 1 814 ? -11.143 9.728 31.630 1.00 93.75 814 ARG A C 1
ATOM 6385 O O . ARG A 1 814 ? -11.458 10.859 31.980 1.00 93.75 814 ARG A O 1
ATOM 6392 N N . ILE A 1 815 ? -9.894 9.402 31.305 1.00 95.38 815 ILE A N 1
ATOM 6393 C CA . ILE A 1 815 ? -8.801 10.387 31.293 1.00 95.38 815 ILE A CA 1
ATOM 6394 C C . ILE A 1 815 ? -9.035 11.409 30.190 1.00 95.38 815 ILE A C 1
ATOM 6396 O O . ILE A 1 815 ? -8.979 12.607 30.451 1.00 95.38 815 ILE A O 1
ATOM 6400 N N . VAL A 1 816 ? -9.345 10.936 28.981 1.00 95.94 816 VAL A N 1
ATOM 6401 C CA . VAL A 1 816 ? -9.640 11.799 27.832 1.00 95.94 816 VAL A CA 1
ATOM 6402 C C . VAL A 1 816 ? -10.873 12.665 28.120 1.00 95.94 816 VAL A C 1
ATOM 6404 O O . VAL A 1 816 ? -10.810 13.875 27.944 1.00 95.94 816 VAL A O 1
ATOM 6407 N N . GLN A 1 817 ? -11.952 12.095 28.659 1.00 93.56 817 GLN A N 1
ATOM 6408 C CA . GLN A 1 817 ? -13.168 12.837 29.025 1.00 93.56 817 GLN A CA 1
ATOM 6409 C C . GLN A 1 817 ? -12.959 13.851 30.162 1.00 93.56 817 GLN A C 1
ATOM 6411 O O . GLN A 1 817 ? -13.633 14.876 30.206 1.00 93.56 817 GLN A O 1
ATOM 6416 N N . ALA A 1 818 ? -12.058 13.573 31.107 1.00 93.62 818 ALA A N 1
ATOM 6417 C CA . ALA A 1 818 ? -11.732 14.510 32.182 1.00 93.62 818 ALA A CA 1
ATOM 6418 C C . ALA A 1 818 ? -10.860 15.668 31.682 1.00 93.62 818 ALA A C 1
ATOM 6420 O O . ALA A 1 818 ? -11.008 16.803 32.136 1.00 93.62 818 ALA A O 1
ATOM 6421 N N . LEU A 1 819 ? -9.949 15.374 30.753 1.00 95.50 819 LEU A N 1
ATOM 6422 C CA . LEU A 1 819 ? -9.052 16.358 30.165 1.00 95.50 819 LEU A CA 1
ATOM 6423 C C . LEU A 1 819 ? -9.735 17.246 29.141 1.00 95.50 819 LEU A C 1
ATOM 6425 O O . LEU A 1 819 ? -9.358 18.408 29.047 1.00 95.50 819 LEU A O 1
ATOM 6429 N N . PHE A 1 820 ? -10.701 16.721 28.389 1.00 95.19 820 PHE A N 1
ATOM 6430 C CA . PHE A 1 820 ? -11.304 17.433 27.274 1.00 95.19 820 PHE A CA 1
ATOM 6431 C C . PHE A 1 820 ? -12.809 17.585 27.449 1.00 95.19 820 PHE A C 1
ATOM 6433 O O . PHE A 1 820 ? -13.518 16.596 27.596 1.00 95.19 820 PHE A O 1
ATOM 6440 N N . SER A 1 821 ? -13.320 18.808 27.350 1.00 88.75 821 SER A N 1
ATOM 6441 C CA . SER A 1 821 ? -14.756 19.100 27.338 1.00 88.75 821 SER A CA 1
ATOM 6442 C C . SER A 1 821 ? -15.171 19.726 26.012 1.00 88.75 821 SER A C 1
ATOM 6444 O O . SER A 1 821 ? -14.495 20.606 25.498 1.00 88.75 821 SER A O 1
ATOM 6446 N N . TYR A 1 822 ? -16.299 19.301 25.450 1.00 81.94 822 TYR A N 1
ATOM 6447 C CA . TYR A 1 822 ? -16.837 19.926 24.242 1.00 81.94 822 TYR A CA 1
ATOM 6448 C C . TYR A 1 822 ? -17.476 21.288 24.560 1.00 81.94 822 TYR A C 1
ATOM 6450 O O . TYR A 1 822 ? -18.312 21.370 25.468 1.00 81.94 822 TYR A O 1
ATOM 6458 N N . VAL A 1 823 ? -17.127 22.328 23.795 1.00 68.94 823 VAL A N 1
ATOM 6459 C CA . VAL A 1 823 ? -17.765 23.652 23.889 1.00 68.94 823 VAL A CA 1
ATOM 6460 C C . VAL A 1 823 ? -18.920 23.730 22.918 1.00 68.94 823 VAL A C 1
ATOM 6462 O O . VAL A 1 823 ? -18.741 23.630 21.709 1.00 68.94 823 VAL A O 1
ATOM 6465 N N . HIS A 1 824 ? -20.112 23.966 23.456 1.00 61.34 824 HIS A N 1
ATOM 6466 C CA . HIS A 1 824 ? -21.232 24.444 22.666 1.00 61.34 824 HIS A CA 1
ATOM 6467 C C . HIS A 1 824 ? -21.597 25.840 23.161 1.00 61.34 824 HIS A C 1
ATOM 6469 O O . HIS A 1 824 ? -21.692 26.028 24.374 1.00 61.34 824 HIS A O 1
ATOM 6475 N N . GLU A 1 825 ? -21.850 26.782 22.249 1.00 58.75 825 GLU A N 1
ATOM 6476 C CA . GLU A 1 825 ? -22.300 28.165 22.513 1.00 58.75 825 GLU A CA 1
ATOM 6477 C C . GLU A 1 825 ? -23.679 28.265 23.216 1.00 58.75 825 GLU A C 1
ATOM 6479 O O . GLU A 1 825 ? -24.399 29.248 23.082 1.00 58.75 825 GLU A O 1
ATOM 6484 N N . ALA A 1 826 ? -24.107 27.246 23.964 1.00 53.75 826 ALA A N 1
ATOM 6485 C CA . ALA A 1 826 ? -25.350 27.278 24.717 1.00 53.75 826 ALA A CA 1
ATOM 6486 C C . ALA A 1 826 ? -25.163 28.046 26.039 1.00 53.75 826 ALA A C 1
ATOM 6488 O O . ALA A 1 826 ? -24.377 27.647 26.901 1.00 53.75 826 ALA A O 1
ATOM 6489 N N . GLU A 1 827 ? -25.951 29.109 26.217 1.00 53.25 827 GLU A N 1
ATOM 6490 C CA . GLU A 1 827 ? -25.843 30.115 27.290 1.00 53.25 827 GLU A CA 1
ATOM 6491 C C . GLU A 1 827 ? -26.054 29.604 28.736 1.00 53.25 827 GLU A C 1
ATOM 6493 O O . GLU A 1 827 ? -25.855 30.370 29.675 1.00 53.25 827 GLU A O 1
ATOM 6498 N N . THR A 1 828 ? -26.442 28.340 28.980 1.00 72.94 828 THR A N 1
ATOM 6499 C CA . THR A 1 828 ? -26.758 27.856 30.347 1.00 72.94 828 THR A CA 1
ATOM 6500 C C . THR A 1 828 ? -26.211 26.462 30.692 1.00 72.94 828 THR A C 1
ATOM 6502 O O . THR A 1 828 ? -26.157 25.553 29.859 1.00 72.94 828 THR A O 1
ATOM 6505 N N . ASP A 1 829 ? -25.864 26.250 31.970 1.00 62.28 829 ASP A N 1
ATOM 6506 C CA . ASP A 1 829 ? -25.348 24.971 32.501 1.00 62.28 829 ASP A CA 1
ATOM 6507 C C . ASP A 1 829 ? -26.345 23.803 32.386 1.00 62.28 829 ASP A C 1
ATOM 6509 O O . ASP A 1 829 ? -25.947 22.650 32.190 1.00 62.28 829 ASP A O 1
ATOM 6513 N N . ALA A 1 830 ? -27.651 24.088 32.448 1.00 66.62 830 ALA A N 1
ATOM 6514 C CA . ALA A 1 830 ? -28.699 23.088 32.244 1.00 66.62 830 ALA A CA 1
ATOM 6515 C C . ALA A 1 830 ? -28.707 22.566 30.798 1.00 66.62 830 ALA A C 1
ATOM 6517 O O . ALA A 1 830 ? -28.826 21.358 30.570 1.00 66.62 830 ALA A O 1
ATOM 6518 N N . LEU A 1 831 ? -28.495 23.457 29.821 1.00 58.22 831 LEU A N 1
ATOM 6519 C CA . LEU A 1 831 ? -28.316 23.066 28.429 1.00 58.22 831 LEU A CA 1
ATOM 6520 C C . LEU A 1 831 ? -27.023 22.269 28.265 1.00 58.22 831 LEU A C 1
ATOM 6522 O O . LEU A 1 831 ? -27.082 21.207 27.659 1.00 58.22 831 LEU A O 1
ATOM 6526 N N . ARG A 1 832 ? -25.889 22.668 28.861 1.00 59.28 832 ARG A N 1
ATOM 6527 C CA . ARG A 1 832 ? -24.646 21.866 28.795 1.00 59.28 832 ARG A CA 1
ATOM 6528 C C . ARG A 1 832 ? -24.846 20.419 29.257 1.00 59.28 832 ARG A C 1
ATOM 6530 O O . ARG A 1 832 ? -24.349 19.504 28.603 1.00 59.28 832 ARG A O 1
ATOM 6537 N N . GLN A 1 833 ? -25.591 20.179 30.341 1.00 63.09 833 GLN A N 1
ATOM 6538 C CA . GLN A 1 833 ? -25.885 18.813 30.803 1.00 63.09 833 GLN A CA 1
ATOM 6539 C C . GLN A 1 833 ? -26.820 18.040 29.859 1.00 63.09 833 GLN A C 1
ATOM 6541 O O . GLN A 1 833 ? -26.601 16.848 29.624 1.00 63.09 833 GLN A O 1
ATOM 6546 N N . LEU A 1 834 ? -27.838 18.699 29.298 1.00 64.06 834 LEU A N 1
ATOM 6547 C CA . LEU A 1 834 ? -28.745 18.100 28.314 1.00 64.06 834 LEU A CA 1
ATOM 6548 C C . LEU A 1 834 ? -27.999 17.745 27.018 1.00 64.06 834 LEU A C 1
ATOM 6550 O O . LEU A 1 834 ? -28.135 16.645 26.481 1.00 64.06 834 LEU A O 1
ATOM 6554 N N . TRP A 1 835 ? -27.141 18.657 26.571 1.00 60.97 835 TRP A N 1
ATOM 6555 C CA . TRP A 1 835 ? -26.283 18.497 25.416 1.00 60.97 835 TRP A CA 1
ATOM 6556 C C . TRP A 1 835 ? -25.285 17.365 25.629 1.00 60.97 835 TRP A C 1
ATOM 6558 O O . TRP A 1 835 ? -25.186 16.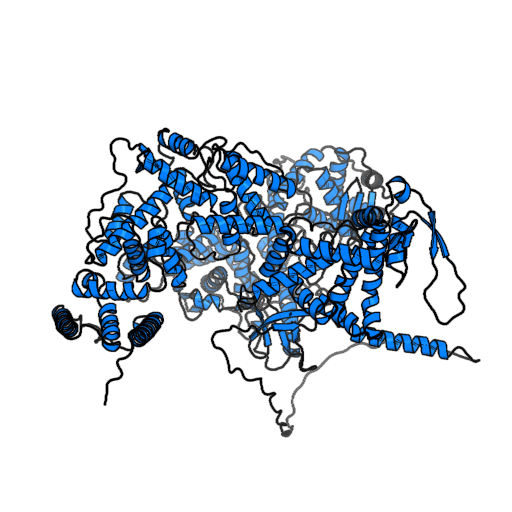530 24.744 1.00 60.97 835 TRP A O 1
ATOM 6568 N N . ARG A 1 836 ? -24.628 17.219 26.792 1.00 61.03 836 ARG A N 1
ATOM 6569 C CA . ARG A 1 836 ? -23.756 16.053 27.075 1.00 61.03 836 ARG A CA 1
ATOM 6570 C C . ARG A 1 836 ? -24.456 14.707 26.829 1.00 61.03 836 ARG A C 1
ATOM 6572 O O . ARG A 1 836 ? -23.816 13.774 26.358 1.00 61.03 836 ARG A O 1
ATOM 6579 N N . ARG A 1 837 ? -25.769 14.608 27.082 1.00 61.97 837 ARG A N 1
ATOM 6580 C CA . ARG A 1 837 ? -26.570 13.404 26.774 1.00 61.97 837 ARG A CA 1
ATOM 6581 C C . ARG A 1 837 ? -26.923 13.281 25.285 1.00 61.97 837 ARG A C 1
ATOM 6583 O O . ARG A 1 837 ? -27.009 12.169 24.775 1.00 61.97 837 ARG A O 1
ATOM 6590 N N . ALA A 1 838 ? -27.097 14.397 24.577 1.00 55.31 838 ALA A N 1
ATOM 6591 C CA . ALA A 1 838 ? -27.302 14.426 23.126 1.00 55.31 838 ALA A CA 1
ATOM 6592 C C . ALA A 1 838 ? -25.996 14.227 22.319 1.00 55.31 838 ALA A C 1
ATOM 6594 O O . ALA A 1 838 ? -26.039 13.716 21.201 1.00 55.31 838 ALA A O 1
ATOM 6595 N N . TYR A 1 839 ? -24.838 14.573 22.895 1.00 54.94 839 TYR A N 1
ATOM 6596 C CA . TYR A 1 839 ? -23.511 14.611 22.262 1.00 54.94 839 TYR A CA 1
ATOM 6597 C C . TYR A 1 839 ? -22.926 13.238 21.924 1.00 54.94 839 TYR A C 1
ATOM 6599 O O . TYR A 1 839 ? -22.031 13.165 21.085 1.00 54.94 839 TYR A O 1
ATOM 6607 N N . ALA A 1 840 ? -23.528 12.146 22.410 1.00 50.69 840 ALA A N 1
ATOM 6608 C CA . ALA A 1 840 ? -23.330 10.810 21.838 1.00 50.69 840 ALA A CA 1
ATOM 6609 C C . ALA A 1 840 ? -23.639 10.749 20.319 1.00 50.69 840 ALA A C 1
ATOM 6611 O O . ALA A 1 840 ? -23.310 9.763 19.664 1.00 50.69 840 ALA A O 1
ATOM 6612 N N . ARG A 1 841 ? -24.265 11.793 19.744 1.00 48.06 841 ARG A N 1
ATOM 6613 C CA . ARG A 1 841 ? -24.602 11.918 18.317 1.00 48.06 841 ARG A CA 1
ATOM 6614 C C . ARG A 1 841 ? -23.691 12.848 17.499 1.00 48.06 841 ARG A C 1
ATOM 6616 O O . ARG A 1 841 ? -23.834 12.853 16.278 1.00 48.06 841 ARG A O 1
ATOM 6623 N N . TYR A 1 842 ? -22.775 13.620 18.098 1.00 63.75 842 TYR A N 1
ATOM 6624 C CA . TYR A 1 842 ? -21.862 14.480 17.324 1.00 63.75 842 TYR A CA 1
ATOM 6625 C C . TYR A 1 842 ? -20.634 13.671 16.898 1.00 63.75 842 TYR A C 1
ATOM 6627 O O . TYR A 1 842 ? -19.759 13.358 17.706 1.00 63.75 842 TYR A O 1
ATOM 6635 N N . SER A 1 843 ? -20.578 13.307 15.616 1.00 79.44 843 SER A N 1
ATOM 6636 C CA . SER A 1 843 ? -19.586 12.359 15.096 1.00 79.44 843 SER A CA 1
ATOM 6637 C C . SER A 1 843 ? -18.140 12.792 15.337 1.00 79.44 843 SER A C 1
ATOM 6639 O O . SER A 1 843 ? -17.299 11.938 15.592 1.00 79.44 843 SER A O 1
ATOM 6641 N N . ASN A 1 844 ? -17.845 14.094 15.299 1.00 85.12 844 ASN A N 1
ATOM 6642 C CA . ASN A 1 844 ? -16.466 14.593 15.328 1.00 85.12 844 ASN A CA 1
ATOM 6643 C C . ASN A 1 844 ? -15.837 14.518 16.727 1.00 85.12 844 ASN A C 1
ATOM 6645 O O . ASN A 1 844 ? -14.697 14.079 16.852 1.00 85.12 844 ASN A O 1
ATOM 6649 N N . TYR A 1 845 ? -16.576 14.874 17.785 1.00 89.19 845 TYR A N 1
ATOM 6650 C CA . TYR A 1 845 ? -16.060 14.765 19.154 1.00 89.19 845 TYR A CA 1
ATOM 6651 C C . TYR A 1 845 ? -15.959 13.303 19.608 1.00 89.19 845 TYR A C 1
ATOM 6653 O O . TYR A 1 845 ? -14.957 12.915 20.199 1.00 89.19 845 TYR A O 1
ATOM 6661 N N . ALA A 1 846 ? -16.927 12.453 19.246 1.00 87.31 846 ALA A N 1
ATOM 6662 C CA . ALA A 1 846 ? -16.825 11.015 19.503 1.00 87.31 846 ALA A CA 1
ATOM 6663 C C . ALA A 1 846 ? -15.616 10.386 18.780 1.00 87.31 846 ALA A C 1
ATOM 6665 O O . ALA A 1 846 ? -14.908 9.559 19.354 1.00 87.31 846 ALA A O 1
ATOM 6666 N N . GLN A 1 847 ? -15.334 10.806 17.539 1.00 89.69 847 GLN A N 1
ATOM 6667 C CA . GLN A 1 847 ? -14.121 10.408 16.816 1.00 89.69 847 GLN A CA 1
ATOM 6668 C C . GLN A 1 847 ? -12.848 10.929 17.491 1.00 89.69 847 GLN A C 1
ATOM 6670 O O . GLN A 1 847 ? -11.879 10.183 17.586 1.00 89.69 847 GLN A O 1
ATOM 6675 N N . PHE A 1 848 ? -12.846 12.172 17.980 1.00 94.31 848 PHE A N 1
ATOM 6676 C CA . PHE A 1 848 ? -11.737 12.749 18.744 1.00 94.31 848 PHE A CA 1
ATOM 6677 C C . PHE A 1 848 ? -11.445 11.946 20.016 1.00 94.31 848 PHE A C 1
ATOM 6679 O O . PHE A 1 848 ? -10.299 11.574 20.262 1.00 94.31 848 PHE A O 1
ATOM 6686 N N . GLU A 1 849 ? -12.478 11.632 20.799 1.00 94.38 849 GLU A N 1
ATOM 6687 C CA . GLU A 1 849 ? -12.343 10.859 22.030 1.00 94.38 849 GLU A CA 1
ATOM 6688 C C . GLU A 1 849 ? -11.840 9.441 21.737 1.00 94.38 849 GLU A C 1
ATOM 6690 O O . GLU A 1 849 ? -10.890 8.973 22.369 1.00 94.38 849 GLU A O 1
ATOM 6695 N N . ALA A 1 850 ? -12.426 8.772 20.739 1.00 94.19 850 ALA A N 1
ATOM 6696 C CA . ALA A 1 850 ? -11.996 7.446 20.310 1.00 94.19 850 ALA A CA 1
ATOM 6697 C C . ALA A 1 850 ? -10.538 7.452 19.823 1.00 94.19 850 ALA A C 1
ATOM 6699 O O . ALA A 1 850 ? -9.771 6.561 20.189 1.00 94.19 850 ALA A O 1
ATOM 6700 N N . PHE A 1 851 ? -10.146 8.475 19.058 1.00 95.44 851 PHE A N 1
ATOM 6701 C CA . PHE A 1 851 ? -8.783 8.667 18.570 1.00 95.44 851 PHE A CA 1
ATOM 6702 C C . PHE A 1 851 ? -7.786 8.817 19.722 1.00 95.44 851 PHE A C 1
ATOM 6704 O O . PHE A 1 851 ? -6.808 8.077 19.779 1.00 95.44 851 PHE A O 1
ATOM 6711 N N . TRP A 1 852 ? -8.047 9.702 20.687 1.00 96.75 852 TRP A N 1
ATOM 6712 C CA . TRP A 1 852 ? -7.154 9.895 21.834 1.00 96.75 852 TRP A CA 1
ATOM 6713 C C . TRP A 1 852 ? -7.141 8.721 22.803 1.00 96.75 852 TRP A C 1
ATOM 6715 O O . TRP A 1 852 ? -6.106 8.421 23.392 1.00 96.75 852 TRP A O 1
ATOM 6725 N N . THR A 1 853 ? -8.260 8.014 22.934 1.00 96.38 853 THR A N 1
ATOM 6726 C CA . THR A 1 853 ? -8.328 6.777 23.713 1.00 96.38 853 THR A CA 1
ATOM 6727 C C . THR A 1 853 ? -7.479 5.680 23.065 1.00 96.38 853 THR A C 1
ATOM 6729 O O . THR A 1 853 ? -6.787 4.940 23.764 1.00 96.38 853 THR A O 1
ATOM 6732 N N . ASP A 1 854 ? -7.501 5.566 21.735 1.00 94.81 854 ASP A N 1
ATOM 6733 C CA . ASP A 1 854 ? -6.654 4.629 20.993 1.00 94.81 854 ASP A CA 1
ATOM 6734 C C . ASP A 1 854 ? -5.173 5.033 21.053 1.00 94.81 854 ASP A C 1
ATOM 6736 O O . ASP A 1 854 ? -4.332 4.194 21.378 1.00 94.81 854 ASP A O 1
ATOM 6740 N N . LEU A 1 855 ? -4.849 6.321 20.880 1.00 95.25 855 LEU A N 1
ATOM 6741 C CA . LEU A 1 855 ? -3.489 6.834 21.073 1.00 95.25 855 LEU A CA 1
ATOM 6742 C C . LEU A 1 855 ? -2.977 6.579 22.486 1.00 95.25 855 LEU A C 1
ATOM 6744 O O . LEU A 1 855 ? -1.861 6.088 22.637 1.00 95.25 855 LEU A O 1
ATOM 6748 N N . TYR A 1 856 ? -3.795 6.823 23.516 1.00 96.31 856 TYR A N 1
ATOM 6749 C CA . TYR A 1 856 ? -3.421 6.504 24.890 1.00 96.31 856 TYR A CA 1
ATOM 6750 C C . TYR A 1 856 ? -3.096 5.027 25.033 1.00 96.31 856 TYR A C 1
ATOM 6752 O O . TYR A 1 856 ? -2.261 4.718 25.857 1.00 96.31 856 TYR A O 1
ATOM 6760 N N . ARG A 1 857 ? -3.697 4.104 24.268 1.00 93.62 857 ARG A N 1
ATOM 6761 C CA . ARG A 1 857 ? -3.385 2.661 24.324 1.00 93.62 857 ARG A CA 1
ATOM 6762 C C . ARG A 1 857 ? -2.150 2.252 23.525 1.00 93.62 857 ARG A C 1
ATOM 6764 O O . ARG A 1 857 ? -1.569 1.218 23.842 1.00 93.62 857 ARG A O 1
ATOM 6771 N N . ARG A 1 858 ? -1.764 3.019 22.506 1.00 92.19 858 ARG A N 1
ATOM 6772 C CA . ARG A 1 858 ? -0.706 2.631 21.556 1.00 92.19 858 ARG A CA 1
ATOM 6773 C C . ARG A 1 858 ? 0.596 3.402 21.725 1.00 92.19 858 ARG A C 1
ATOM 6775 O O . ARG A 1 858 ? 1.653 2.833 21.509 1.00 92.19 858 ARG A O 1
ATOM 6782 N N . SER A 1 859 ? 0.528 4.651 22.179 1.00 93.62 859 SER A N 1
ATOM 6783 C CA . SER A 1 859 ? 1.681 5.545 22.290 1.00 93.62 859 SER A CA 1
ATOM 6784 C C . SER A 1 859 ? 2.076 5.774 23.745 1.00 93.62 859 SER A C 1
ATOM 6786 O O . SER A 1 859 ? 1.295 6.306 24.534 1.00 93.62 859 SER A O 1
ATOM 6788 N N . ASP A 1 860 ? 3.293 5.368 24.110 1.00 92.44 860 ASP A N 1
ATOM 6789 C CA . ASP A 1 860 ? 3.871 5.640 25.434 1.00 92.44 860 ASP A CA 1
ATOM 6790 C C . ASP A 1 860 ? 4.082 7.145 25.630 1.00 92.44 860 ASP A C 1
ATOM 6792 O O . ASP A 1 860 ? 3.842 7.692 26.707 1.00 92.44 860 ASP A O 1
ATOM 6796 N N . THR A 1 861 ? 4.449 7.848 24.558 1.00 95.00 861 THR A N 1
ATOM 6797 C CA . THR A 1 861 ? 4.596 9.302 24.580 1.00 95.00 861 THR A CA 1
ATOM 6798 C C . THR A 1 861 ? 3.250 9.987 24.850 1.00 95.00 861 THR A C 1
ATOM 6800 O O . THR A 1 861 ? 3.182 10.867 25.709 1.00 95.00 861 THR A O 1
ATOM 6803 N N . ALA A 1 862 ? 2.156 9.553 24.213 1.00 96.31 862 ALA A N 1
ATOM 6804 C CA . ALA A 1 862 ? 0.816 10.073 24.496 1.00 96.31 862 ALA A CA 1
ATOM 6805 C C . ALA A 1 862 ? 0.380 9.794 25.944 1.00 96.31 862 ALA A C 1
ATOM 6807 O O . ALA A 1 862 ? -0.192 10.677 26.584 1.00 96.31 862 ALA A O 1
ATOM 6808 N N . VAL A 1 863 ? 0.693 8.607 26.485 1.00 95.94 863 VAL A N 1
ATOM 6809 C CA . VAL A 1 863 ? 0.444 8.271 27.900 1.00 95.94 863 VAL A CA 1
ATOM 6810 C C . VAL A 1 863 ? 1.136 9.268 28.819 1.00 95.94 863 VAL A C 1
ATOM 6812 O O . VAL A 1 863 ? 0.494 9.775 29.737 1.00 95.94 863 VAL A O 1
ATOM 6815 N N . HIS A 1 864 ? 2.401 9.608 28.551 1.00 95.56 864 HIS A N 1
ATOM 6816 C CA . HIS A 1 864 ? 3.134 10.557 29.386 1.00 95.56 864 HIS A CA 1
ATOM 6817 C C . HIS A 1 864 ? 2.476 11.940 29.402 1.00 95.56 864 HIS A C 1
ATOM 6819 O O . HIS A 1 864 ? 2.273 12.512 30.472 1.00 95.56 864 HIS A O 1
ATOM 6825 N N . PHE A 1 865 ? 2.104 12.475 28.236 1.00 97.19 865 PHE A N 1
ATOM 6826 C CA . PHE A 1 865 ? 1.462 13.791 28.161 1.00 97.19 865 PHE A CA 1
ATOM 6827 C C . PHE A 1 865 ? 0.070 13.800 28.802 1.00 97.19 865 PHE A C 1
ATOM 6829 O O . PHE A 1 865 ? -0.246 14.719 29.559 1.00 97.19 865 PHE A O 1
ATOM 6836 N N . LEU A 1 866 ? -0.747 12.776 28.546 1.00 97.19 866 LEU A N 1
ATOM 6837 C CA . LEU A 1 866 ? -2.102 12.690 29.091 1.00 97.19 866 LEU A CA 1
ATOM 6838 C C . LEU A 1 866 ? -2.088 12.466 30.606 1.00 97.19 866 LEU A C 1
ATOM 6840 O O . LEU A 1 866 ? -2.827 13.139 31.318 1.00 97.19 866 LEU A O 1
ATOM 6844 N N . ASN A 1 867 ? -1.216 11.599 31.127 1.00 97.06 867 ASN A N 1
ATOM 6845 C CA . ASN A 1 867 ? -1.086 11.403 32.571 1.00 97.06 867 ASN A CA 1
ATOM 6846 C C . ASN A 1 867 ? -0.574 12.676 33.269 1.00 97.06 867 ASN A C 1
ATOM 6848 O O . ASN A 1 867 ? -1.132 13.058 34.295 1.00 97.06 867 ASN A O 1
ATOM 6852 N N . ALA A 1 868 ? 0.414 13.382 32.699 1.00 96.25 868 ALA A N 1
ATOM 6853 C CA . ALA A 1 868 ? 0.930 14.632 33.277 1.00 96.25 868 ALA A CA 1
ATOM 6854 C C . ALA A 1 868 ? -0.155 15.713 33.338 1.00 96.25 868 ALA A C 1
ATOM 6856 O O . ALA A 1 868 ? -0.304 16.418 34.340 1.00 96.25 868 ALA A O 1
ATOM 6857 N N . ALA A 1 869 ? -0.923 15.852 32.257 1.00 95.44 869 ALA A N 1
ATOM 6858 C CA . ALA A 1 869 ? -2.026 16.795 32.206 1.00 95.44 869 ALA A CA 1
ATOM 6859 C C . ALA A 1 869 ? -3.146 16.402 33.177 1.00 95.44 869 ALA A C 1
ATOM 6861 O O . ALA A 1 869 ? -3.710 17.266 33.841 1.00 95.44 869 ALA A O 1
ATOM 6862 N N . TYR A 1 870 ? -3.441 15.106 33.301 1.00 95.94 870 TYR A N 1
ATOM 6863 C CA . TYR A 1 870 ? -4.490 14.615 34.189 1.00 95.94 870 TYR A CA 1
ATOM 6864 C C . TYR A 1 870 ? -4.121 14.821 35.660 1.00 95.94 870 TYR A C 1
ATOM 6866 O O . TYR A 1 870 ? -4.948 15.266 36.450 1.00 95.94 870 TYR A O 1
ATOM 6874 N N . ASP A 1 871 ? -2.865 14.582 36.033 1.00 94.12 871 ASP A N 1
ATOM 6875 C CA . ASP A 1 871 ? -2.396 14.806 37.405 1.00 94.12 871 ASP A CA 1
ATOM 6876 C C . ASP A 1 871 ? -2.317 16.299 37.763 1.00 94.12 871 ASP A C 1
ATOM 6878 O O . ASP A 1 871 ? -2.382 16.665 38.935 1.00 94.12 871 ASP A O 1
ATOM 6882 N N . SER A 1 872 ? -2.256 17.177 36.757 1.00 91.44 872 SER A N 1
ATOM 6883 C CA . SER A 1 872 ? -2.352 18.634 36.920 1.00 91.44 872 SER A CA 1
ATOM 6884 C C . SER A 1 872 ? -3.759 19.196 36.678 1.00 91.44 872 SER A C 1
ATOM 6886 O O . SER A 1 872 ? -3.945 20.414 36.715 1.00 91.44 872 SER A O 1
ATOM 6888 N N . LEU A 1 873 ? -4.775 18.344 36.489 1.00 89.00 873 LEU A N 1
ATOM 6889 C CA . LEU A 1 873 ? -6.134 18.773 36.142 1.00 89.00 873 LEU A CA 1
ATOM 6890 C C . LEU A 1 873 ? -6.729 19.734 37.181 1.00 89.00 873 LEU A C 1
ATOM 6892 O O . LEU A 1 873 ? -7.389 20.699 36.807 1.00 89.00 873 LEU A O 1
ATOM 6896 N N . ALA A 1 874 ? -6.446 19.526 38.472 1.00 79.44 874 ALA A N 1
ATOM 6897 C CA . ALA A 1 874 ? -6.954 20.374 39.554 1.00 79.44 874 ALA A CA 1
ATOM 6898 C C . ALA A 1 874 ? -6.487 21.839 39.460 1.00 79.44 874 ALA A C 1
ATOM 6900 O O . ALA A 1 874 ? -7.229 22.740 39.838 1.00 79.44 874 ALA A O 1
ATOM 6901 N N . SER A 1 875 ? -5.273 22.090 38.957 1.00 84.44 875 SER A N 1
ATOM 6902 C CA . SER A 1 875 ? -4.726 23.446 38.802 1.00 84.44 875 SER A CA 1
ATOM 6903 C C . SER A 1 875 ? -4.920 24.018 37.398 1.00 84.44 875 SER A C 1
ATOM 6905 O O . SER A 1 875 ? -4.859 25.231 37.211 1.00 84.44 875 SER A O 1
ATOM 6907 N N . ARG A 1 876 ? -5.138 23.155 36.403 1.00 88.25 876 ARG A N 1
ATOM 6908 C CA . ARG A 1 876 ? -5.254 23.525 34.990 1.00 88.25 876 ARG A CA 1
ATOM 6909 C C . ARG A 1 876 ? -6.702 23.705 34.518 1.00 88.25 876 ARG A C 1
ATOM 6911 O O . ARG A 1 876 ? -6.937 24.534 33.646 1.00 88.25 876 ARG A O 1
ATOM 6918 N N . GLY A 1 877 ? -7.644 22.935 35.063 1.00 91.00 877 GLY A N 1
ATOM 6919 C CA . GLY A 1 877 ? -8.992 22.782 34.509 1.00 91.00 877 GLY A CA 1
ATOM 6920 C C . GLY A 1 877 ? -9.031 21.907 33.246 1.00 91.00 877 GLY A C 1
ATOM 6921 O O . GLY A 1 877 ? -7.993 21.578 32.666 1.00 91.00 877 GLY A O 1
ATOM 6922 N N . SER A 1 878 ? -10.237 21.522 32.815 1.00 91.75 878 SER A N 1
ATOM 6923 C CA . SER A 1 878 ? -10.458 20.764 31.573 1.00 91.75 878 SER A CA 1
ATOM 6924 C C . SER A 1 878 ? -10.249 21.646 30.348 1.00 91.75 878 SER A C 1
ATOM 6926 O O . SER A 1 878 ? -10.712 22.783 30.322 1.00 91.75 878 SER A O 1
ATOM 6928 N N . THR A 1 879 ? -9.578 21.119 29.332 1.00 94.50 879 THR A N 1
ATOM 6929 C CA . THR A 1 879 ? -9.360 21.785 28.052 1.00 94.50 879 THR A CA 1
ATOM 6930 C C . THR A 1 879 ? -10.602 21.672 27.178 1.00 94.50 879 THR A C 1
ATOM 6932 O O . THR A 1 879 ? -11.134 20.597 26.924 1.00 94.50 879 THR A O 1
ATOM 6935 N N . GLU A 1 880 ? -11.076 22.804 26.713 1.00 93.69 880 GLU A N 1
ATOM 6936 C CA . GLU A 1 880 ? -12.226 22.914 25.842 1.00 93.69 880 GLU A CA 1
ATOM 6937 C C . GLU A 1 880 ? -11.858 22.529 24.399 1.00 93.69 880 GLU A C 1
ATOM 6939 O O . GLU A 1 880 ? -10.752 22.811 23.959 1.00 93.69 880 GLU A O 1
ATOM 6944 N N . VAL A 1 881 ? -12.732 21.833 23.666 1.00 93.19 881 VAL A N 1
ATOM 6945 C CA . VAL A 1 881 ? -12.489 21.431 22.267 1.00 93.19 881 VAL A CA 1
ATOM 6946 C C . VAL A 1 881 ? -13.628 21.928 21.387 1.00 93.19 881 VAL A C 1
ATOM 6948 O O . VAL A 1 881 ? -14.787 21.558 21.606 1.00 93.19 881 VAL A O 1
ATOM 6951 N N . SER A 1 882 ? -13.282 22.718 20.373 1.00 91.12 882 SER A N 1
ATOM 6952 C CA . SER A 1 882 ? -14.190 23.208 19.336 1.00 91.12 882 SER A CA 1
ATOM 6953 C C . SER A 1 882 ? -13.770 22.692 17.956 1.00 91.12 882 SER A C 1
ATOM 6955 O O . SER A 1 882 ? -12.597 22.421 17.698 1.00 91.12 882 SER A O 1
ATOM 6957 N N . PHE A 1 883 ? -14.745 22.497 17.068 1.00 90.44 883 PHE A N 1
ATOM 6958 C CA . PHE A 1 883 ? -14.538 22.048 15.686 1.00 90.44 883 PHE A CA 1
ATOM 6959 C C . PHE A 1 883 ? -15.049 23.110 14.720 1.00 90.44 883 PHE A C 1
ATOM 6961 O O . PHE A 1 883 ? -15.840 23.966 15.110 1.00 90.44 883 PHE A O 1
ATOM 6968 N N . ASP A 1 884 ? -14.627 23.013 13.460 1.00 86.56 884 ASP A N 1
ATOM 6969 C CA . ASP A 1 884 ? -15.010 23.940 12.391 1.00 86.56 884 ASP A CA 1
ATOM 6970 C C . ASP A 1 884 ? -14.571 25.392 12.670 1.00 86.56 884 ASP A C 1
ATOM 6972 O O . ASP A 1 884 ? -15.182 26.353 12.203 1.00 86.56 884 ASP A O 1
ATOM 6976 N N . ALA A 1 885 ? -13.476 25.557 13.420 1.00 87.19 885 ALA A N 1
ATOM 6977 C CA . ALA A 1 885 ? -12.839 26.851 13.621 1.00 87.19 885 ALA A CA 1
ATOM 6978 C C . ALA A 1 885 ? -12.191 27.353 12.319 1.00 87.19 885 ALA A C 1
ATOM 6980 O O . ALA A 1 885 ? -11.796 26.563 11.465 1.00 87.19 885 ALA A O 1
ATOM 6981 N N . ALA A 1 886 ? -12.007 28.671 12.194 1.00 83.56 886 ALA A N 1
ATOM 6982 C CA . ALA A 1 886 ? -11.315 29.268 11.045 1.00 83.56 886 ALA A CA 1
ATOM 6983 C C . ALA A 1 886 ? -9.807 28.943 11.013 1.00 83.56 886 ALA A C 1
ATOM 6985 O O . ALA A 1 886 ? -9.192 28.906 9.948 1.00 83.56 886 ALA A O 1
ATOM 6986 N N . HIS A 1 887 ? -9.209 28.710 12.186 1.00 85.19 887 HIS A N 1
ATOM 6987 C CA . HIS A 1 887 ? -7.795 28.385 12.350 1.00 85.19 887 HIS A CA 1
ATOM 6988 C C . HIS A 1 887 ? -7.621 27.299 13.415 1.00 85.19 887 HIS A C 1
ATOM 6990 O O . HIS A 1 887 ? -8.268 27.359 14.461 1.00 85.19 887 HIS A O 1
ATOM 6996 N N . ALA A 1 888 ? -6.723 26.343 13.158 1.00 87.06 888 ALA A N 1
ATOM 6997 C CA . ALA A 1 888 ? -6.239 25.422 14.181 1.00 87.06 888 ALA A CA 1
ATOM 6998 C C . ALA A 1 888 ? -5.310 26.193 15.124 1.00 87.06 888 ALA A C 1
ATOM 7000 O O . ALA A 1 888 ? -4.340 26.789 14.654 1.00 87.06 888 ALA A O 1
ATOM 7001 N N . ARG A 1 889 ? -5.659 26.262 16.411 1.00 92.38 889 ARG A N 1
ATOM 7002 C CA . ARG A 1 889 ? -4.834 26.899 17.447 1.00 92.38 889 ARG A CA 1
ATOM 7003 C C . ARG A 1 889 ? -5.336 26.551 18.840 1.00 92.38 889 ARG A C 1
ATOM 7005 O O . ARG A 1 889 ? -6.498 26.189 19.022 1.00 92.38 889 ARG A O 1
ATOM 7012 N N . VAL A 1 890 ? -4.490 26.798 19.832 1.00 90.69 890 VAL A N 1
ATOM 7013 C CA . VAL A 1 890 ? -4.879 26.809 21.244 1.00 90.69 890 VAL A CA 1
ATOM 7014 C C . VAL A 1 890 ? -5.084 28.248 21.716 1.00 90.69 890 VAL A C 1
ATOM 7016 O O . VAL A 1 890 ? -4.182 29.076 21.593 1.00 90.69 890 VAL A O 1
ATOM 7019 N N . ILE A 1 891 ? -6.263 28.556 22.261 1.00 88.38 891 ILE A N 1
ATOM 7020 C CA . ILE A 1 891 ? -6.601 29.865 22.838 1.00 88.38 891 ILE A CA 1
ATOM 7021 C C . ILE A 1 891 ? -6.901 29.670 24.323 1.00 88.38 891 ILE A C 1
ATOM 7023 O O . ILE A 1 891 ? -7.949 29.157 24.704 1.00 88.38 891 ILE A O 1
ATOM 7027 N N . GLY A 1 892 ? -5.975 30.072 25.194 1.00 90.12 892 GLY A N 1
ATOM 7028 C CA . GLY A 1 892 ? -6.132 29.858 26.633 1.00 90.12 892 GLY A CA 1
ATOM 7029 C C . GLY A 1 892 ? -6.198 28.366 26.970 1.00 90.12 892 GLY A C 1
ATOM 7030 O O . GLY A 1 892 ? -5.182 27.678 26.903 1.00 90.12 892 GLY A O 1
ATOM 7031 N N . ASN A 1 893 ? -7.382 27.875 27.345 1.00 90.38 893 ASN A N 1
ATOM 7032 C CA . ASN A 1 893 ? -7.627 26.455 27.613 1.00 90.38 893 ASN A CA 1
ATOM 7033 C C . ASN A 1 893 ? -8.543 25.800 26.566 1.00 90.38 893 ASN A C 1
ATOM 7035 O O . ASN A 1 893 ? -9.071 24.727 26.826 1.00 90.38 893 ASN A O 1
ATOM 7039 N N . GLU A 1 894 ? -8.742 26.430 25.410 1.00 93.06 894 GLU A N 1
ATOM 7040 C CA . GLU A 1 894 ? -9.529 25.905 24.295 1.00 93.06 894 GLU A CA 1
ATOM 7041 C C . GLU A 1 894 ? -8.612 25.431 23.156 1.00 93.06 894 GLU A C 1
ATOM 7043 O O . GLU A 1 894 ? -7.662 26.119 22.786 1.00 93.06 894 GLU A O 1
ATOM 7048 N N . VAL A 1 895 ? -8.906 24.261 22.593 1.00 94.62 895 VAL A N 1
ATOM 7049 C CA . VAL A 1 895 ? -8.318 23.694 21.377 1.00 94.62 895 VAL A CA 1
ATOM 7050 C C . VAL A 1 895 ? -9.321 23.878 20.244 1.00 94.62 895 VAL A C 1
ATOM 7052 O O . VAL A 1 895 ? -10.344 23.193 20.187 1.00 94.62 895 VAL A O 1
ATOM 7055 N N . CYS A 1 896 ? -9.002 24.783 19.326 1.00 94.25 896 CYS A N 1
ATOM 7056 C CA . CYS A 1 896 ? -9.794 25.036 18.134 1.00 94.25 896 CYS A CA 1
ATOM 7057 C C . CYS A 1 896 ? -9.304 24.133 16.997 1.00 94.25 896 CYS A C 1
ATOM 7059 O O . CYS A 1 896 ? -8.137 24.200 16.610 1.00 94.25 896 CYS A O 1
ATOM 7061 N N . LEU A 1 897 ? -10.184 23.294 16.449 1.00 94.38 897 LEU A N 1
ATOM 7062 C CA . LEU A 1 897 ? -9.876 22.362 15.363 1.00 94.38 897 LEU A CA 1
ATOM 7063 C C . LEU A 1 897 ? -10.593 22.764 14.074 1.00 94.38 897 LEU A C 1
ATOM 7065 O O . LEU A 1 897 ? -11.748 23.188 14.088 1.00 94.38 897 LEU A O 1
ATOM 7069 N N . LEU A 1 898 ? -9.924 22.571 12.941 1.00 92.50 898 LEU A N 1
ATOM 7070 C CA . LEU A 1 898 ? -10.481 22.881 11.626 1.00 92.50 898 LEU A CA 1
ATOM 7071 C C . LEU A 1 898 ? -11.500 21.834 11.170 1.00 92.50 898 LEU A C 1
ATOM 7073 O O . LEU A 1 898 ? -11.385 20.639 11.478 1.00 92.50 898 LEU A O 1
ATOM 7077 N N . GLY A 1 899 ? -12.453 22.285 10.356 1.00 87.62 899 GLY A N 1
ATOM 7078 C CA . GLY A 1 899 ? -13.341 21.407 9.602 1.00 87.62 899 GLY A CA 1
ATOM 7079 C C . GLY A 1 899 ? -12.597 20.649 8.497 1.00 87.62 899 GLY A C 1
ATOM 7080 O O . GLY A 1 899 ? -11.519 21.049 8.054 1.00 87.62 899 GLY A O 1
ATOM 7081 N N . ASP A 1 900 ? -13.181 19.550 8.007 1.00 85.19 900 ASP A N 1
ATOM 7082 C CA . ASP A 1 900 ? -12.553 18.697 6.978 1.00 85.19 900 ASP A CA 1
ATOM 7083 C C . ASP A 1 900 ? -12.210 19.457 5.689 1.00 85.19 900 ASP A C 1
ATOM 7085 O O . ASP A 1 900 ? -11.193 19.185 5.047 1.00 85.19 900 ASP A O 1
ATOM 7089 N N . LYS A 1 901 ? -13.045 20.434 5.321 1.00 86.56 901 LYS A N 1
ATOM 7090 C CA . LYS A 1 901 ? -12.853 21.257 4.123 1.00 86.56 901 LYS A CA 1
ATOM 7091 C C . LYS A 1 901 ? -11.613 22.146 4.234 1.00 86.56 901 LYS A C 1
ATOM 7093 O O . LYS A 1 901 ? -10.846 22.224 3.279 1.00 86.56 901 LYS A O 1
ATOM 7098 N N . ASP A 1 902 ? -11.418 22.797 5.377 1.00 87.69 902 ASP A N 1
ATOM 7099 C CA . ASP A 1 902 ? -10.298 23.720 5.587 1.00 87.69 902 ASP A CA 1
ATOM 7100 C C . ASP A 1 902 ? -8.998 22.956 5.815 1.00 87.69 902 ASP A C 1
ATOM 7102 O O . ASP A 1 902 ? -7.962 23.289 5.237 1.00 87.69 902 ASP A O 1
ATOM 7106 N N . LEU A 1 903 ? -9.074 21.849 6.558 1.00 86.88 903 LEU A N 1
ATOM 7107 C CA . LEU A 1 903 ? -7.955 20.941 6.759 1.00 86.88 903 LEU A CA 1
ATOM 7108 C C . LEU A 1 903 ? -7.416 20.382 5.432 1.00 86.88 903 LEU A C 1
ATOM 7110 O O . LEU A 1 903 ? -6.202 20.308 5.253 1.00 86.88 903 LEU A O 1
ATOM 7114 N N . ALA A 1 904 ? -8.292 20.044 4.479 1.00 81.56 904 ALA A N 1
ATOM 7115 C CA . ALA A 1 904 ? -7.889 19.556 3.157 1.00 81.56 904 ALA A CA 1
ATOM 7116 C C . ALA A 1 904 ? -7.065 20.577 2.343 1.00 81.56 904 ALA A C 1
ATOM 7118 O O . ALA A 1 904 ? -6.344 20.178 1.424 1.00 81.56 904 ALA A O 1
ATOM 7119 N N . ASN A 1 905 ? -7.156 21.869 2.680 1.00 84.06 905 ASN A N 1
ATOM 7120 C CA . ASN A 1 905 ? -6.407 22.949 2.036 1.00 84.06 905 ASN A CA 1
ATOM 7121 C C . ASN A 1 905 ? -5.102 23.297 2.765 1.00 84.06 905 ASN A C 1
ATOM 7123 O O . ASN A 1 905 ? -4.234 23.952 2.180 1.00 84.06 905 ASN A O 1
ATOM 7127 N N . LEU A 1 906 ? -4.925 22.859 4.014 1.00 84.12 906 LEU A N 1
ATOM 7128 C CA . LEU A 1 906 ? -3.696 23.109 4.754 1.00 84.12 906 LEU A CA 1
ATOM 7129 C C . LEU A 1 906 ? -2.559 22.203 4.300 1.00 84.12 906 LEU A C 1
ATOM 7131 O O . LEU A 1 906 ? -2.718 20.997 4.103 1.00 84.12 906 LEU A O 1
ATOM 7135 N N . HIS A 1 907 ? -1.379 22.805 4.201 1.00 88.38 907 HIS A N 1
ATOM 7136 C CA . HIS A 1 907 ? -0.144 22.122 3.863 1.00 88.38 907 HIS A CA 1
ATOM 7137 C C . HIS A 1 907 ? 0.940 22.489 4.874 1.00 88.38 907 HIS A C 1
ATOM 7139 O O . HIS A 1 907 ? 0.930 23.572 5.453 1.00 88.38 907 HIS A O 1
ATOM 7145 N N . TYR A 1 908 ? 1.879 21.576 5.080 1.00 87.88 908 TYR A N 1
ATOM 7146 C CA . TYR A 1 908 ? 3.101 21.812 5.833 1.00 87.88 908 TYR A CA 1
ATOM 7147 C C . TYR A 1 908 ? 4.310 21.421 4.991 1.00 87.88 908 TYR A C 1
ATOM 7149 O O . TYR A 1 908 ? 4.204 20.640 4.041 1.00 87.88 908 TYR A O 1
ATOM 7157 N N . VAL A 1 909 ? 5.476 21.948 5.350 1.00 84.94 909 VAL A N 1
ATOM 7158 C CA . VAL A 1 909 ? 6.717 21.631 4.649 1.00 84.94 909 VAL A CA 1
ATOM 7159 C C . VAL A 1 909 ? 7.291 20.320 5.170 1.00 84.94 909 VAL A C 1
ATOM 7161 O O . VAL A 1 909 ? 7.588 20.150 6.355 1.00 84.94 909 VAL A O 1
ATOM 7164 N N . SER A 1 910 ? 7.438 19.390 4.242 1.00 85.62 910 SER A N 1
ATOM 7165 C CA . SER A 1 910 ? 8.102 18.101 4.392 1.00 85.62 910 SER A CA 1
ATOM 7166 C C . SER A 1 910 ? 9.256 18.022 3.395 1.00 85.62 910 SER A C 1
ATOM 7168 O O . SER A 1 910 ? 9.413 18.901 2.547 1.00 85.62 910 SER A O 1
ATOM 7170 N N . LEU A 1 911 ? 10.015 16.930 3.421 1.00 72.69 911 LEU A N 1
ATOM 7171 C CA . LEU A 1 911 ? 11.069 16.715 2.434 1.00 72.69 911 LEU A CA 1
ATOM 7172 C C . LEU A 1 911 ? 10.545 16.656 0.979 1.00 72.69 911 LEU A C 1
ATOM 7174 O O . LEU A 1 911 ? 11.226 17.073 0.045 1.00 72.69 911 LEU A O 1
ATOM 7178 N N . SER A 1 912 ? 9.324 16.167 0.767 1.00 68.75 912 SER A N 1
ATOM 7179 C CA . SER A 1 912 ? 8.655 16.201 -0.543 1.00 68.75 912 SER A CA 1
ATOM 7180 C C . SER A 1 912 ? 8.110 17.576 -0.945 1.00 68.75 912 SER A C 1
ATOM 7182 O O . SER A 1 912 ? 7.341 17.683 -1.896 1.00 68.75 912 SER A O 1
ATOM 7184 N N . GLY A 1 913 ? 8.428 18.626 -0.190 1.00 78.00 913 GLY A N 1
ATOM 7185 C CA . GLY A 1 913 ? 7.789 19.927 -0.319 1.00 78.00 913 GLY A CA 1
ATOM 7186 C C . GLY A 1 913 ? 6.478 19.990 0.463 1.00 78.00 913 GLY A C 1
ATOM 7187 O O . GLY A 1 913 ? 6.389 19.492 1.591 1.00 78.00 913 GLY A O 1
ATOM 7188 N N . ALA A 1 914 ? 5.467 20.632 -0.117 1.00 80.62 914 ALA A N 1
ATOM 7189 C CA . ALA A 1 914 ? 4.181 20.861 0.531 1.00 80.62 914 ALA A CA 1
ATOM 7190 C C . ALA A 1 914 ? 3.379 19.552 0.662 1.00 80.62 914 ALA A C 1
ATOM 7192 O O . ALA A 1 914 ? 2.887 19.005 -0.324 1.00 80.62 914 ALA A O 1
ATOM 7193 N N . THR A 1 915 ? 3.212 19.070 1.892 1.00 84.06 915 THR A N 1
ATOM 7194 C CA . THR A 1 915 ? 2.395 17.893 2.217 1.00 84.06 915 THR A CA 1
ATOM 7195 C C . THR A 1 915 ? 1.099 18.329 2.878 1.00 84.06 915 THR A C 1
ATOM 7197 O O . THR A 1 915 ? 1.106 19.197 3.747 1.00 84.06 915 THR A O 1
ATOM 7200 N N . ARG A 1 916 ? -0.024 17.720 2.482 1.00 86.12 916 ARG A N 1
ATOM 7201 C CA . ARG A 1 916 ? -1.336 18.004 3.076 1.00 86.12 916 ARG A CA 1
ATOM 7202 C C . ARG A 1 916 ? -1.374 17.644 4.553 1.00 86.12 916 ARG A C 1
ATOM 7204 O O . ARG A 1 916 ? -0.880 16.593 4.967 1.00 86.12 916 ARG A O 1
ATOM 7211 N N . PHE A 1 917 ? -2.016 18.495 5.339 1.00 87.25 917 PHE A N 1
ATOM 7212 C CA . PHE A 1 917 ? -2.215 18.245 6.754 1.00 87.25 917 PHE A CA 1
ATOM 7213 C C . PHE A 1 917 ? -3.226 17.108 6.959 1.00 87.25 917 PHE A C 1
ATOM 7215 O O . PHE A 1 917 ? -4.318 17.106 6.394 1.00 87.25 917 PHE A O 1
ATOM 7222 N N . GLN A 1 918 ? -2.859 16.111 7.764 1.00 90.50 918 GLN A N 1
ATOM 7223 C CA . GLN A 1 918 ? -3.748 15.003 8.117 1.00 90.50 918 GLN A CA 1
ATOM 7224 C C . GLN A 1 918 ? -4.513 15.331 9.401 1.00 90.50 918 GLN A C 1
ATOM 7226 O O . GLN A 1 918 ? -3.951 15.938 10.315 1.00 90.50 918 GLN A O 1
ATOM 7231 N N . ARG A 1 919 ? -5.761 14.854 9.526 1.00 91.44 919 ARG A N 1
ATOM 7232 C CA . ARG A 1 919 ? -6.577 15.084 10.734 1.00 91.44 919 ARG A CA 1
ATOM 7233 C C . ARG A 1 919 ? -5.878 14.568 11.985 1.00 91.44 919 ARG A C 1
ATOM 7235 O O . ARG A 1 919 ? -5.758 15.315 12.943 1.00 91.44 919 ARG A O 1
ATOM 7242 N N . ALA A 1 920 ? -5.341 13.347 11.949 1.00 92.88 920 ALA A N 1
ATOM 7243 C CA . ALA A 1 920 ? -4.592 12.771 13.068 1.00 92.88 920 ALA A CA 1
ATOM 7244 C C . ALA A 1 920 ? -3.424 13.668 13.517 1.00 92.88 920 ALA A C 1
ATOM 7246 O O . ALA A 1 920 ? -3.247 13.892 14.711 1.00 92.88 920 ALA A O 1
ATOM 7247 N N . ARG A 1 921 ? -2.674 14.243 12.565 1.00 93.50 921 ARG A N 1
ATOM 7248 C CA . ARG A 1 921 ? -1.583 15.181 12.857 1.00 93.50 921 ARG A CA 1
ATOM 7249 C C . ARG A 1 921 ? -2.105 16.457 13.521 1.00 93.50 921 ARG A C 1
ATOM 7251 O O . ARG A 1 921 ? -1.514 16.867 14.505 1.00 93.50 921 ARG A O 1
ATOM 7258 N N . MET A 1 922 ? -3.201 17.049 13.031 1.00 94.44 922 MET A N 1
ATOM 7259 C CA . MET A 1 922 ? -3.801 18.259 13.632 1.00 94.44 922 MET A CA 1
ATOM 7260 C C . MET A 1 922 ? -4.271 17.987 15.051 1.00 94.44 922 MET A C 1
ATOM 7262 O O . MET A 1 922 ? -3.953 18.749 15.955 1.00 94.44 922 MET A O 1
ATOM 7266 N N . LEU A 1 923 ? -4.977 16.872 15.247 1.00 94.75 923 LEU A N 1
ATOM 7267 C CA . LEU A 1 923 ? -5.453 16.478 16.564 1.00 94.75 923 LEU A CA 1
ATOM 7268 C C . LEU A 1 923 ? -4.291 16.368 17.549 1.00 94.75 923 LEU A C 1
ATOM 7270 O O . LEU A 1 923 ? -4.364 16.972 18.610 1.00 94.75 923 LEU A O 1
ATOM 7274 N N . ILE A 1 924 ? -3.222 15.649 17.189 1.00 96.12 924 ILE A N 1
ATOM 7275 C CA . ILE A 1 924 ? -2.038 15.492 18.045 1.00 96.12 924 ILE A CA 1
ATOM 7276 C C . ILE A 1 924 ? -1.343 16.832 18.290 1.00 96.12 924 ILE A C 1
ATOM 7278 O O . ILE A 1 924 ? -1.064 17.158 19.439 1.00 96.12 924 ILE A O 1
ATOM 7282 N N . HIS A 1 925 ? -1.091 17.603 17.232 1.00 95.31 925 HIS A N 1
ATOM 7283 C CA . HIS A 1 925 ? -0.327 18.850 17.290 1.00 95.31 925 HIS A CA 1
ATOM 7284 C C . HIS A 1 925 ? -0.991 19.886 18.202 1.00 95.31 925 HIS A C 1
ATOM 7286 O O . HIS A 1 925 ? -0.381 20.345 19.166 1.00 95.31 925 HIS A O 1
ATOM 7292 N N . GLU A 1 926 ? -2.270 20.188 17.968 1.00 95.69 926 GLU A N 1
ATOM 7293 C CA . GLU A 1 926 ? -2.991 21.211 18.737 1.00 95.69 926 GLU A CA 1
ATOM 7294 C C . GLU A 1 926 ? -3.255 20.778 20.179 1.00 95.69 926 GLU A C 1
ATOM 7296 O O . GLU A 1 926 ? -3.130 21.558 21.124 1.00 95.69 926 GLU A O 1
ATOM 7301 N N . VAL A 1 927 ? -3.564 19.501 20.394 1.00 96.38 927 VAL A N 1
ATOM 7302 C CA . VAL A 1 927 ? -3.740 18.994 21.754 1.00 96.38 927 VAL A CA 1
ATOM 7303 C C . VAL A 1 927 ? -2.413 18.966 22.502 1.00 96.38 927 VAL A C 1
ATOM 7305 O O . VAL A 1 927 ? -2.414 19.241 23.696 1.00 96.38 927 VAL A O 1
ATOM 7308 N N . LEU A 1 928 ? -1.276 18.695 21.856 1.00 96.38 928 LEU A N 1
ATOM 7309 C CA . LEU A 1 928 ? 0.025 18.797 22.518 1.00 96.38 928 LEU A CA 1
ATOM 7310 C C . LEU A 1 928 ? 0.321 20.228 22.968 1.00 96.38 928 LEU A C 1
ATOM 7312 O O . LEU A 1 928 ? 0.772 20.391 24.101 1.00 96.38 928 LEU A O 1
ATOM 7316 N N . HIS A 1 929 ? 0.006 21.249 22.164 1.00 95.06 929 HIS A N 1
ATOM 7317 C CA . HIS A 1 929 ? 0.106 22.646 22.606 1.00 95.06 929 HIS A CA 1
ATOM 7318 C C . HIS A 1 929 ? -0.677 22.886 23.886 1.00 95.06 929 HIS A C 1
ATOM 7320 O O . HIS A 1 929 ? -0.137 23.421 24.859 1.00 95.06 929 HIS A O 1
ATOM 7326 N N . ALA A 1 930 ? -1.922 22.407 23.919 1.00 94.44 930 ALA A N 1
ATOM 7327 C CA . ALA A 1 930 ? -2.729 22.493 25.115 1.00 94.44 930 ALA A CA 1
ATOM 7328 C C . ALA A 1 930 ? -2.054 21.716 26.250 1.00 94.44 930 ALA A C 1
ATOM 7330 O O . ALA A 1 930 ? -1.707 22.322 27.263 1.00 94.44 930 ALA A O 1
ATOM 7331 N N . LEU A 1 931 ? -1.860 20.401 26.132 1.00 94.31 931 LEU A N 1
ATOM 7332 C CA . LEU A 1 931 ? -1.390 19.514 27.205 1.00 94.31 931 LEU A CA 1
ATOM 7333 C C . LEU A 1 931 ? -0.027 19.934 27.766 1.00 94.31 931 LEU A C 1
ATOM 7335 O O . LEU A 1 931 ? 0.155 19.971 28.983 1.00 94.31 931 LEU A O 1
ATOM 7339 N N . ALA A 1 932 ? 0.908 20.300 26.897 1.00 92.81 932 ALA A N 1
ATOM 7340 C CA . ALA A 1 932 ? 2.277 20.627 27.262 1.00 92.81 932 ALA A CA 1
ATOM 7341 C C . ALA A 1 932 ? 2.487 22.116 27.591 1.00 92.81 932 ALA A C 1
ATOM 7343 O O . ALA A 1 932 ? 3.544 22.461 28.134 1.00 92.81 932 ALA A O 1
ATOM 7344 N N . LYS A 1 933 ? 1.497 22.981 27.317 1.00 92.56 933 LYS A N 1
ATOM 7345 C CA . LYS A 1 933 ? 1.622 24.449 27.379 1.00 92.56 933 LYS A CA 1
ATOM 7346 C C . LYS A 1 933 ? 2.815 24.933 26.556 1.00 92.56 933 LYS A C 1
ATOM 7348 O O . LYS A 1 933 ? 3.683 25.644 27.059 1.00 92.56 933 LYS A O 1
ATOM 7353 N N . THR A 1 934 ? 2.892 24.454 25.322 1.00 91.56 934 THR A N 1
ATOM 7354 C CA . THR A 1 934 ? 3.955 24.794 24.375 1.00 91.56 934 THR A CA 1
ATOM 7355 C C . THR A 1 934 ? 3.405 25.716 23.312 1.00 91.56 934 THR A C 1
ATOM 7357 O O . THR A 1 934 ? 2.226 25.639 22.974 1.00 91.56 934 THR A O 1
ATOM 7360 N N . SER A 1 935 ? 4.253 26.579 22.775 1.00 88.44 935 SER A N 1
ATOM 7361 C CA . SER A 1 935 ? 3.956 27.371 21.587 1.00 88.44 935 SER A CA 1
ATOM 7362 C C . SER A 1 935 ? 4.727 26.815 20.397 1.00 88.44 935 SER A C 1
ATOM 7364 O O . SER A 1 935 ? 5.726 26.109 20.556 1.00 88.44 935 SER A O 1
ATOM 7366 N N . ASP A 1 936 ? 4.252 27.124 19.197 1.00 89.94 936 ASP A N 1
ATOM 7367 C CA . ASP A 1 936 ? 5.073 26.960 18.004 1.00 89.94 936 ASP A CA 1
ATOM 7368 C C . ASP A 1 936 ? 6.318 27.865 18.099 1.00 89.94 936 ASP A C 1
ATOM 7370 O O . ASP A 1 936 ? 6.290 28.874 18.815 1.00 89.94 936 ASP A O 1
ATOM 7374 N N . PRO A 1 937 ? 7.421 27.527 17.406 1.00 87.88 937 PRO A N 1
ATOM 7375 C CA . PRO A 1 937 ? 8.539 28.442 17.235 1.00 87.88 937 PRO A CA 1
ATOM 7376 C C . PRO A 1 937 ? 8.059 29.784 16.682 1.00 87.88 937 PRO A C 1
ATOM 7378 O O . PRO A 1 937 ? 7.233 29.820 15.768 1.00 87.88 937 PRO A O 1
ATOM 7381 N N . GLU A 1 938 ? 8.625 30.877 17.193 1.00 86.81 938 GLU A N 1
ATOM 7382 C CA . GLU A 1 938 ? 8.386 32.213 16.646 1.00 86.81 938 GLU A CA 1
ATOM 7383 C C . GLU A 1 938 ? 8.651 32.230 15.128 1.00 86.81 938 GLU A C 1
ATOM 7385 O O . GLU A 1 938 ? 9.582 31.558 14.668 1.00 86.81 938 GLU A O 1
ATOM 7390 N N . PRO A 1 939 ? 7.899 33.004 14.321 1.00 80.31 939 PRO A N 1
ATOM 7391 C CA . PRO A 1 939 ? 8.053 33.018 12.863 1.00 80.31 939 PRO A CA 1
ATOM 7392 C C . PRO A 1 939 ? 9.486 33.280 12.371 1.00 80.31 939 PRO A C 1
ATOM 7394 O O . PRO A 1 939 ? 9.882 32.766 11.327 1.00 80.31 939 PRO A O 1
ATOM 7397 N N . SER A 1 940 ? 10.286 34.036 13.130 1.00 79.75 940 SER A N 1
ATOM 7398 C CA . SER A 1 940 ? 11.706 34.281 12.840 1.00 79.75 940 SER A CA 1
ATOM 7399 C C . SER A 1 940 ? 12.595 33.044 13.034 1.00 79.75 940 SER A C 1
ATOM 7401 O O . SER A 1 940 ? 13.601 32.899 12.346 1.00 79.75 940 SER A O 1
ATOM 7403 N N . ALA A 1 941 ? 12.216 32.134 13.933 1.00 83.56 941 ALA A N 1
ATOM 7404 C CA . ALA A 1 941 ? 12.929 30.897 14.251 1.00 83.56 941 ALA A CA 1
ATOM 7405 C C . ALA A 1 941 ? 12.346 29.658 13.538 1.00 83.56 941 ALA A C 1
ATOM 7407 O O . ALA A 1 941 ? 13.013 28.628 13.422 1.00 83.56 941 ALA A O 1
ATOM 7408 N N . ALA A 1 942 ? 11.132 29.774 12.989 1.00 82.19 942 ALA A N 1
ATOM 7409 C CA . ALA A 1 942 ? 10.398 28.740 12.252 1.00 82.19 942 ALA A CA 1
ATOM 7410 C C . ALA A 1 942 ? 11.141 28.147 11.036 1.00 82.19 942 ALA A C 1
ATOM 7412 O O . ALA A 1 942 ? 10.785 27.059 10.570 1.00 82.19 942 ALA A O 1
ATOM 7413 N N . PHE A 1 943 ? 12.144 28.865 10.517 1.00 79.81 943 PHE A N 1
ATOM 7414 C CA . PHE A 1 943 ? 13.032 28.425 9.436 1.00 79.81 943 PHE A CA 1
ATOM 7415 C C . PHE A 1 943 ? 14.263 27.667 9.921 1.00 79.81 943 PHE A C 1
ATOM 7417 O O . PHE A 1 943 ? 14.867 26.948 9.130 1.00 79.81 943 PHE A O 1
ATOM 7424 N N . ALA A 1 944 ? 14.657 27.864 11.179 1.00 82.00 944 ALA A N 1
ATOM 7425 C CA . ALA A 1 944 ? 15.865 27.289 11.743 1.00 82.00 944 ALA A CA 1
ATOM 7426 C C . ALA A 1 944 ? 15.577 25.959 12.433 1.00 82.00 944 ALA A C 1
ATOM 7428 O O . ALA A 1 944 ? 16.438 25.087 12.414 1.00 82.00 944 ALA A O 1
ATOM 7429 N N . HIS A 1 945 ? 14.399 25.783 13.044 1.00 86.25 945 HIS A N 1
ATOM 7430 C CA . HIS A 1 945 ? 14.057 24.564 13.771 1.00 86.25 945 HIS A CA 1
ATOM 7431 C C . HIS A 1 945 ? 12.542 24.304 13.841 1.00 86.25 945 HIS A C 1
ATOM 7433 O O . HIS A 1 945 ? 11.722 25.215 13.742 1.00 86.25 945 HIS A O 1
ATOM 7439 N N . ARG A 1 946 ? 12.160 23.038 14.052 1.00 90.44 946 ARG A N 1
ATOM 7440 C CA . ARG A 1 946 ? 10.752 22.588 14.076 1.00 90.44 946 ARG A CA 1
ATOM 7441 C C . ARG A 1 946 ? 10.112 22.537 15.474 1.00 90.44 946 ARG A C 1
ATOM 7443 O O . ARG A 1 946 ? 8.932 22.233 15.571 1.00 90.44 946 ARG A O 1
ATOM 7450 N N . GLY A 1 947 ? 10.862 22.767 16.551 1.00 93.50 947 GLY A N 1
ATOM 7451 C CA . GLY A 1 947 ? 10.339 22.823 17.924 1.00 93.50 947 GLY A CA 1
ATOM 7452 C C . GLY A 1 947 ? 9.886 21.479 18.519 1.00 93.50 947 GLY A C 1
ATOM 7453 O O . GLY A 1 947 ? 9.761 20.464 17.827 1.00 93.50 947 GLY A O 1
ATOM 7454 N N . GLU A 1 948 ? 9.630 21.476 19.833 1.00 95.31 948 GLU A N 1
ATOM 7455 C CA . GLU A 1 948 ? 9.285 20.256 20.582 1.00 95.31 948 GLU A CA 1
ATOM 7456 C C . GLU A 1 948 ? 7.932 19.646 20.182 1.00 95.31 948 GLU A C 1
ATOM 7458 O O . GLU A 1 948 ? 7.829 18.423 20.051 1.00 95.31 948 GLU A O 1
ATOM 7463 N N . THR A 1 949 ? 6.906 20.466 19.915 1.00 95.31 949 THR A N 1
ATOM 7464 C CA . THR A 1 949 ? 5.569 19.969 19.541 1.00 95.31 949 THR A CA 1
ATOM 7465 C C . THR A 1 949 ? 5.606 19.164 18.244 1.00 95.31 949 THR A C 1
ATOM 7467 O O . THR A 1 949 ? 5.013 18.086 18.172 1.00 95.31 949 THR A O 1
ATOM 7470 N N . THR A 1 950 ? 6.342 19.630 17.228 1.00 94.00 950 THR A N 1
ATOM 7471 C CA . THR A 1 950 ? 6.460 18.907 15.953 1.00 94.00 950 THR A CA 1
ATOM 7472 C C . THR A 1 950 ? 7.162 17.563 16.130 1.00 94.00 950 THR A C 1
ATOM 7474 O O . THR A 1 950 ? 6.707 16.563 15.568 1.00 94.00 950 THR A O 1
ATOM 7477 N N . PHE A 1 951 ? 8.235 17.521 16.931 1.00 94.94 951 PHE A N 1
ATOM 7478 C CA . PHE A 1 951 ? 8.952 16.281 17.231 1.00 94.94 951 PHE A CA 1
ATOM 7479 C C . PHE A 1 951 ? 8.039 15.261 17.926 1.00 94.94 951 PHE A C 1
ATOM 7481 O O . PHE A 1 951 ? 7.873 14.143 17.432 1.00 94.94 951 PHE A O 1
ATOM 7488 N N . PHE A 1 952 ? 7.381 15.655 19.024 1.00 96.12 952 PHE A N 1
ATOM 7489 C CA . PHE A 1 952 ? 6.484 14.758 19.758 1.00 96.12 952 PHE A CA 1
ATOM 7490 C C . PHE A 1 952 ? 5.258 14.353 18.936 1.00 96.12 952 PHE A C 1
ATOM 7492 O O . PHE A 1 952 ? 4.808 13.217 19.049 1.00 96.12 952 PHE A O 1
ATOM 7499 N N . THR A 1 953 ? 4.758 15.224 18.056 1.00 95.44 953 THR A N 1
ATOM 7500 C CA . THR A 1 953 ? 3.687 14.867 17.114 1.00 95.44 953 THR A CA 1
ATOM 7501 C C . THR A 1 953 ? 4.122 13.740 16.183 1.00 95.44 953 THR A C 1
ATOM 7503 O O . THR A 1 953 ? 3.382 12.774 16.004 1.00 95.44 953 THR A O 1
ATOM 7506 N N . GLY A 1 954 ? 5.325 13.836 15.605 1.00 92.75 954 GLY A N 1
ATOM 7507 C CA . GLY A 1 954 ? 5.895 12.767 14.782 1.00 92.75 954 GLY A CA 1
ATOM 7508 C C . GLY A 1 954 ? 6.089 11.472 15.571 1.00 92.75 954 GLY A C 1
ATOM 7509 O O . GLY A 1 954 ? 5.684 10.412 15.109 1.00 92.75 954 GLY A O 1
ATOM 7510 N N . LEU A 1 955 ? 6.633 11.564 16.787 1.00 93.31 955 LEU A N 1
ATOM 7511 C CA . LEU A 1 955 ? 6.859 10.404 17.652 1.00 93.31 955 LEU A CA 1
ATOM 7512 C C . LEU A 1 955 ? 5.553 9.693 18.047 1.00 93.31 955 LEU A C 1
ATOM 7514 O O . LEU A 1 955 ? 5.472 8.474 17.947 1.00 93.31 955 LEU A O 1
ATOM 7518 N N . ILE A 1 956 ? 4.507 10.432 18.433 1.00 94.31 956 ILE A N 1
ATOM 7519 C CA . ILE A 1 956 ? 3.192 9.851 18.759 1.00 94.31 956 ILE A CA 1
ATOM 7520 C C . ILE A 1 956 ? 2.551 9.208 17.522 1.00 94.31 956 ILE A C 1
ATOM 7522 O O . ILE A 1 956 ? 1.955 8.137 17.634 1.00 94.31 956 ILE A O 1
ATOM 7526 N N . LEU A 1 957 ? 2.669 9.832 16.342 1.00 92.25 957 LEU A N 1
ATOM 7527 C CA . LEU A 1 957 ? 2.168 9.254 15.091 1.00 92.25 957 LEU A CA 1
ATOM 7528 C C . LEU A 1 957 ? 2.870 7.931 14.762 1.00 92.25 957 LEU A C 1
ATOM 7530 O O . LEU A 1 957 ? 2.188 6.967 14.411 1.00 92.25 957 LEU A O 1
ATOM 7534 N N . ASP A 1 958 ? 4.188 7.857 14.929 1.00 89.31 958 ASP A N 1
ATOM 7535 C CA . ASP A 1 958 ? 4.946 6.625 14.691 1.00 89.31 958 ASP A CA 1
ATOM 7536 C C . ASP A 1 958 ? 4.563 5.526 15.695 1.00 89.31 958 ASP A C 1
ATOM 7538 O O . ASP A 1 958 ? 4.273 4.396 15.298 1.00 89.31 958 ASP A O 1
ATOM 7542 N N . GLU A 1 959 ? 4.461 5.865 16.984 1.00 91.12 959 GLU A N 1
ATOM 7543 C CA . GLU A 1 959 ? 4.031 4.935 18.038 1.00 91.12 959 GLU A CA 1
ATOM 7544 C C . GLU A 1 959 ? 2.565 4.483 17.889 1.00 91.12 959 GLU A C 1
ATOM 7546 O O . GLU A 1 959 ? 2.193 3.402 18.344 1.00 91.12 959 GLU A O 1
ATOM 7551 N N . SER A 1 960 ? 1.708 5.280 17.240 1.00 91.06 960 SER A N 1
ATOM 7552 C CA . SER A 1 960 ? 0.307 4.906 16.985 1.00 91.06 960 SER A CA 1
ATOM 7553 C C . SER A 1 960 ? 0.163 3.718 16.024 1.00 91.06 960 SER A C 1
ATOM 7555 O O . SER A 1 960 ? -0.896 3.079 15.971 1.00 91.06 960 SER A O 1
ATOM 7557 N N . GLY A 1 961 ? 1.225 3.415 15.270 1.00 84.50 961 GLY A N 1
ATOM 7558 C CA . GLY A 1 961 ? 1.249 2.329 14.304 1.00 84.50 961 GLY A CA 1
ATOM 7559 C C . GLY A 1 961 ? 0.444 2.613 13.040 1.00 84.50 961 GLY A C 1
ATOM 7560 O O . GLY A 1 961 ? -0.073 1.673 12.433 1.00 84.50 961 GLY A O 1
ATOM 7561 N N . ALA A 1 962 ? 0.312 3.884 12.643 1.00 76.62 962 ALA A N 1
ATOM 7562 C CA . ALA A 1 962 ? -0.302 4.253 11.372 1.00 76.62 962 ALA A CA 1
ATOM 7563 C C . ALA A 1 962 ? 0.333 3.454 10.214 1.00 76.62 962 ALA A C 1
ATOM 7565 O O . ALA A 1 962 ? 1.553 3.303 10.140 1.00 76.62 962 ALA A O 1
ATOM 7566 N N . SER A 1 963 ? -0.497 2.923 9.309 1.00 59.38 963 SER A N 1
ATOM 7567 C CA . SER A 1 963 ? -0.060 2.044 8.208 1.00 59.38 963 SER A CA 1
ATOM 7568 C C . SER A 1 963 ? 0.834 2.737 7.179 1.00 59.38 963 SER A C 1
ATOM 7570 O O . SER A 1 963 ? 1.443 2.074 6.348 1.00 59.38 963 SER A O 1
ATOM 7572 N N . THR A 1 964 ? 0.891 4.067 7.200 1.00 69.62 964 THR A N 1
ATOM 7573 C CA . THR A 1 964 ? 1.760 4.861 6.335 1.00 69.62 964 THR A CA 1
ATOM 7574 C C . THR A 1 964 ? 2.354 5.986 7.177 1.00 69.62 964 THR A C 1
ATOM 7576 O O . THR A 1 964 ? 1.581 6.788 7.712 1.00 69.62 964 THR A O 1
ATOM 7579 N N . PRO A 1 965 ? 3.689 6.067 7.321 1.00 70.19 965 PRO A N 1
ATOM 7580 C CA . PRO A 1 965 ? 4.301 7.144 8.078 1.00 70.19 965 PRO A CA 1
ATOM 7581 C C . PRO A 1 965 ? 3.972 8.477 7.414 1.00 70.19 965 PRO A C 1
ATOM 7583 O O . PRO A 1 965 ? 4.283 8.698 6.240 1.00 70.19 965 PRO A O 1
ATOM 7586 N N . ALA A 1 966 ? 3.328 9.372 8.160 1.00 77.94 966 ALA A N 1
ATOM 7587 C CA . ALA A 1 966 ? 3.106 10.728 7.687 1.00 77.94 966 ALA A CA 1
ATOM 7588 C C . ALA A 1 966 ? 4.473 11.415 7.530 1.00 77.94 966 ALA A C 1
ATOM 7590 O O . ALA A 1 966 ? 5.242 11.405 8.493 1.00 77.94 966 ALA A O 1
ATOM 7591 N N . PRO A 1 967 ? 4.779 12.057 6.386 1.00 82.81 967 PRO A N 1
ATOM 7592 C CA . PRO A 1 967 ? 6.064 12.720 6.182 1.00 82.81 967 PRO A CA 1
ATOM 7593 C C . PRO A 1 967 ? 6.390 13.662 7.340 1.00 82.81 967 PRO A C 1
ATOM 7595 O O . PRO A 1 967 ? 5.530 14.451 7.751 1.00 82.81 967 PRO A O 1
ATOM 7598 N N . THR A 1 968 ? 7.608 13.587 7.876 1.00 84.62 968 THR A N 1
ATOM 7599 C CA . THR A 1 968 ? 8.040 14.462 8.970 1.00 84.62 968 THR A CA 1
ATOM 7600 C C . THR A 1 968 ? 7.956 15.918 8.524 1.00 84.62 968 THR A C 1
ATOM 7602 O O . THR A 1 968 ? 8.413 16.282 7.437 1.00 84.62 968 THR A O 1
ATOM 7605 N N . ARG A 1 969 ? 7.337 16.760 9.356 1.00 89.50 969 ARG A N 1
ATOM 7606 C CA . ARG A 1 969 ? 7.365 18.210 9.167 1.00 89.50 969 ARG A CA 1
ATOM 7607 C C . ARG A 1 969 ? 8.760 18.700 9.544 1.00 89.50 969 ARG A C 1
ATOM 7609 O O . ARG A 1 969 ? 9.184 18.496 10.678 1.00 89.50 969 ARG A O 1
ATOM 7616 N N . ILE A 1 970 ? 9.452 19.321 8.593 1.00 87.19 970 ILE A N 1
ATOM 7617 C CA . ILE A 1 970 ? 10.838 19.786 8.772 1.00 87.19 970 ILE A CA 1
ATOM 7618 C C . ILE A 1 970 ? 10.920 21.282 9.105 1.00 87.19 970 ILE A C 1
ATOM 7620 O O . ILE A 1 970 ? 11.897 21.718 9.699 1.00 87.19 970 ILE A O 1
ATOM 7624 N N . ALA A 1 971 ? 9.877 22.057 8.784 1.00 83.25 971 ALA A N 1
ATOM 7625 C CA . ALA A 1 971 ? 9.790 23.484 9.099 1.00 83.25 971 ALA A CA 1
ATOM 7626 C C . ALA A 1 971 ? 8.336 23.948 9.292 1.00 83.25 971 ALA A C 1
ATOM 7628 O O . ALA A 1 971 ? 7.385 23.310 8.814 1.00 83.25 971 ALA A O 1
ATOM 7629 N N . TYR A 1 972 ? 8.154 25.078 9.983 1.00 81.94 972 TYR A N 1
ATOM 7630 C CA . TYR A 1 972 ? 6.846 25.736 10.091 1.00 81.94 972 TYR A CA 1
ATOM 7631 C C . TYR A 1 972 ? 6.552 26.662 8.927 1.00 81.94 972 TYR A C 1
ATOM 7633 O O . TYR A 1 972 ? 5.406 26.724 8.482 1.00 81.94 972 TYR A O 1
ATOM 7641 N N . ALA A 1 973 ? 7.579 27.354 8.444 1.00 76.19 973 ALA A N 1
ATOM 7642 C CA . ALA A 1 973 ? 7.433 28.298 7.362 1.00 76.19 973 ALA A CA 1
ATOM 7643 C C . ALA A 1 973 ? 7.192 27.568 6.039 1.00 76.19 973 ALA A C 1
ATOM 7645 O O . ALA A 1 973 ? 7.970 26.702 5.635 1.00 76.19 973 ALA A O 1
ATOM 7646 N N . MET A 1 974 ? 6.107 27.941 5.362 1.00 73.69 974 MET A N 1
ATOM 7647 C CA . MET A 1 974 ? 5.942 27.632 3.946 1.00 73.69 974 MET A CA 1
ATOM 7648 C C . MET A 1 974 ? 7.035 28.359 3.149 1.00 73.69 974 MET A C 1
ATOM 7650 O O . MET A 1 974 ? 7.502 29.407 3.604 1.00 73.69 974 MET A O 1
ATOM 7654 N N . PRO A 1 975 ? 7.449 27.834 1.980 1.00 67.62 975 PRO A N 1
ATOM 7655 C CA . PRO A 1 975 ? 8.315 28.586 1.080 1.00 67.62 975 PRO A CA 1
ATOM 7656 C C . PRO A 1 975 ? 7.767 30.009 0.917 1.00 67.62 975 PRO A C 1
ATOM 7658 O O . PRO A 1 975 ? 6.560 30.146 0.677 1.00 67.62 975 PRO A O 1
ATOM 7661 N N . PRO A 1 976 ? 8.596 31.060 1.054 1.00 68.31 976 PRO A N 1
ATOM 7662 C CA . PRO A 1 976 ? 8.154 32.393 0.682 1.00 68.31 976 PRO A CA 1
ATOM 7663 C C . PRO A 1 976 ? 7.682 32.359 -0.775 1.00 68.31 976 PRO A C 1
ATOM 7665 O O . PRO A 1 976 ? 8.187 31.579 -1.585 1.00 68.31 976 PRO A O 1
ATOM 7668 N N . VAL A 1 977 ? 6.681 33.172 -1.112 1.00 67.62 977 VAL A N 1
ATOM 7669 C CA . VAL A 1 977 ? 6.295 33.350 -2.515 1.00 67.62 977 VAL A CA 1
ATOM 7670 C C . VAL A 1 977 ? 7.479 34.031 -3.194 1.00 67.62 977 VAL A C 1
ATOM 7672 O O . VAL A 1 977 ? 7.720 35.215 -2.977 1.00 67.62 977 VAL A O 1
ATOM 7675 N N . PHE A 1 978 ? 8.278 33.262 -3.929 1.00 64.56 978 PHE A N 1
ATOM 7676 C CA . PHE A 1 978 ? 9.468 33.772 -4.594 1.00 64.56 978 PHE A CA 1
ATOM 7677 C C . PHE A 1 978 ? 9.030 34.611 -5.799 1.00 64.56 978 PHE A C 1
ATOM 7679 O O . PHE A 1 978 ? 8.551 34.060 -6.786 1.00 64.56 978 PHE A O 1
ATOM 7686 N N . SER A 1 979 ? 9.182 35.934 -5.719 1.00 49.06 979 SER A N 1
ATOM 7687 C CA . SER A 1 979 ? 9.050 36.829 -6.879 1.00 49.06 979 SER A CA 1
ATOM 7688 C C . SER A 1 979 ? 10.261 36.742 -7.819 1.00 49.06 979 SER A C 1
ATOM 7690 O O . SER A 1 979 ? 10.165 37.098 -8.990 1.00 49.06 979 SER A O 1
ATOM 7692 N N . ASP A 1 980 ? 11.392 36.226 -7.317 1.00 48.62 980 ASP A N 1
ATOM 7693 C CA . ASP A 1 980 ? 12.715 36.388 -7.924 1.00 48.62 980 ASP A CA 1
ATOM 7694 C C . ASP A 1 980 ? 13.336 35.034 -8.349 1.00 48.62 980 ASP A C 1
ATOM 7696 O O . ASP A 1 980 ? 14.285 34.538 -7.744 1.00 48.62 980 ASP A O 1
ATOM 7700 N N . GLY A 1 981 ? 12.810 34.428 -9.419 1.00 58.84 981 GLY A N 1
ATOM 7701 C CA . GLY A 1 981 ? 13.513 33.453 -10.277 1.00 58.84 981 GLY A CA 1
ATOM 7702 C C . GLY A 1 981 ? 14.025 32.115 -9.684 1.00 58.84 981 GLY A C 1
ATOM 7703 O O . GLY A 1 981 ? 13.946 31.800 -8.499 1.00 58.84 981 GLY A O 1
ATOM 7704 N N . GLU A 1 982 ? 14.599 31.286 -10.568 1.00 63.59 982 GLU A N 1
ATOM 7705 C CA . GLU A 1 982 ? 15.116 29.920 -10.317 1.00 63.59 982 GLU A CA 1
ATOM 7706 C C . GLU A 1 982 ? 16.165 29.840 -9.180 1.00 63.59 982 GLU A C 1
ATOM 7708 O O . GLU A 1 982 ? 16.328 28.806 -8.528 1.00 63.59 982 GLU A O 1
ATOM 7713 N N . ALA A 1 983 ? 16.893 30.933 -8.922 1.00 71.31 983 ALA A N 1
ATOM 7714 C CA . ALA A 1 983 ? 17.942 30.993 -7.904 1.00 71.31 983 ALA A CA 1
ATOM 7715 C C . ALA A 1 983 ? 17.389 30.867 -6.477 1.00 71.31 983 ALA A C 1
ATOM 7717 O O . ALA A 1 983 ? 17.931 30.095 -5.682 1.00 71.31 983 ALA A O 1
ATOM 7718 N N . ALA A 1 984 ? 16.289 31.558 -6.166 1.00 71.50 984 ALA A N 1
ATOM 7719 C CA . ALA A 1 984 ? 15.683 31.508 -4.841 1.00 71.50 984 ALA A CA 1
ATOM 7720 C C . ALA A 1 98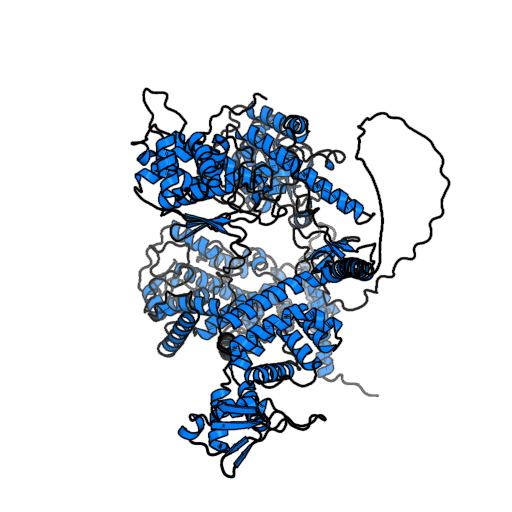4 ? 15.079 30.123 -4.548 1.00 71.50 984 ALA A C 1
ATOM 7722 O O . ALA A 1 984 ? 15.223 29.593 -3.447 1.00 71.50 984 ALA A O 1
ATOM 7723 N N . HIS A 1 985 ? 14.526 29.464 -5.569 1.00 68.44 985 HIS A N 1
ATOM 7724 C CA . HIS A 1 985 ? 14.070 28.080 -5.467 1.00 68.44 985 HIS A CA 1
ATOM 7725 C C . HIS A 1 985 ? 15.202 27.069 -5.269 1.00 68.44 985 HIS A C 1
ATOM 7727 O O . HIS A 1 985 ? 15.046 26.129 -4.486 1.00 68.44 985 HIS A O 1
ATOM 7733 N N . ARG A 1 986 ? 16.347 27.245 -5.945 1.00 75.62 986 ARG A N 1
ATOM 7734 C CA . ARG A 1 986 ? 17.545 26.423 -5.699 1.00 75.62 986 ARG A CA 1
ATOM 7735 C C . ARG A 1 986 ? 18.052 26.601 -4.272 1.00 75.62 986 ARG A C 1
ATOM 7737 O O . ARG A 1 986 ? 18.359 25.604 -3.621 1.00 75.62 986 ARG A O 1
ATOM 7744 N N . LEU A 1 987 ? 18.106 27.842 -3.786 1.00 78.06 987 LEU A N 1
ATOM 7745 C CA . LEU A 1 987 ? 18.510 28.150 -2.415 1.00 78.06 987 LEU A CA 1
ATOM 7746 C C . LEU A 1 987 ? 17.559 27.497 -1.407 1.00 78.06 987 LEU A C 1
ATOM 7748 O O . LEU A 1 987 ? 18.009 26.824 -0.488 1.00 78.06 987 LEU A O 1
ATOM 7752 N N . TRP A 1 988 ? 16.250 27.609 -1.633 1.00 80.12 988 TRP A N 1
ATOM 7753 C CA . TRP A 1 988 ? 15.247 26.969 -0.790 1.00 80.12 988 TRP A CA 1
ATOM 7754 C C . TRP A 1 988 ? 15.327 25.444 -0.824 1.00 80.12 988 TRP A C 1
ATOM 7756 O O . TRP A 1 988 ? 15.245 24.802 0.214 1.00 80.12 988 TRP A O 1
ATOM 7766 N N . SER A 1 989 ? 15.534 24.847 -1.998 1.00 77.88 989 SER A N 1
ATOM 7767 C CA . SER A 1 989 ? 15.667 23.391 -2.129 1.00 77.88 989 SER A CA 1
ATOM 7768 C C . SER A 1 989 ? 16.899 22.866 -1.392 1.00 77.88 989 SER A C 1
ATOM 7770 O O . SER A 1 989 ? 16.816 21.815 -0.765 1.00 77.88 989 SER A O 1
ATOM 7772 N N . ARG A 1 990 ? 18.019 23.605 -1.429 1.00 81.38 990 ARG A N 1
ATOM 7773 C CA . ARG A 1 990 ? 19.203 23.307 -0.607 1.00 81.38 990 ARG A CA 1
ATOM 7774 C C . ARG A 1 990 ? 18.886 23.444 0.879 1.00 81.38 990 ARG A C 1
ATOM 7776 O O . ARG A 1 990 ? 19.095 22.493 1.614 1.00 81.38 990 ARG A O 1
ATOM 7783 N N . HIS A 1 991 ? 18.255 24.547 1.281 1.00 82.56 991 HIS A N 1
ATOM 7784 C CA . HIS A 1 991 ? 17.840 24.773 2.668 1.00 82.56 991 HIS A CA 1
ATOM 7785 C C . HIS A 1 991 ? 16.927 23.661 3.206 1.00 82.56 991 HIS A C 1
ATOM 7787 O O . HIS A 1 991 ? 17.084 23.228 4.340 1.00 82.56 991 HIS A O 1
ATOM 7793 N N . LEU A 1 992 ? 15.990 23.146 2.401 1.00 80.38 992 LEU A N 1
ATOM 7794 C CA . LEU A 1 992 ? 15.134 22.021 2.798 1.00 80.38 992 LEU A CA 1
ATOM 7795 C C . LEU A 1 992 ? 15.904 20.710 2.987 1.00 80.38 992 LEU A C 1
ATOM 7797 O O . LEU A 1 992 ? 15.499 19.896 3.815 1.00 80.38 992 LEU A O 1
ATOM 7801 N N . LEU A 1 993 ? 16.967 20.491 2.212 1.00 79.69 993 LEU A N 1
ATOM 7802 C CA . LEU A 1 993 ? 17.832 19.322 2.360 1.00 79.69 993 LEU A CA 1
ATOM 7803 C C . LEU A 1 993 ? 18.682 19.456 3.624 1.00 79.69 993 LEU A C 1
ATOM 7805 O O . LEU A 1 993 ? 18.656 18.549 4.448 1.00 79.69 993 LEU A O 1
ATOM 7809 N N . ASP A 1 994 ? 19.285 20.624 3.849 1.00 83.69 994 ASP A N 1
ATOM 7810 C CA . ASP A 1 994 ? 20.045 20.912 5.070 1.00 83.69 994 ASP A CA 1
ATOM 7811 C C . ASP A 1 994 ? 19.157 20.751 6.316 1.00 83.69 994 ASP A C 1
ATOM 7813 O O . ASP A 1 994 ? 19.507 20.058 7.272 1.00 83.69 994 ASP A O 1
ATOM 7817 N N . LEU A 1 995 ? 17.944 21.318 6.287 1.00 84.88 995 LEU A N 1
ATOM 7818 C CA . LEU A 1 995 ? 16.965 21.160 7.362 1.00 84.88 995 LEU A CA 1
ATOM 7819 C C . LEU A 1 995 ? 16.535 19.714 7.568 1.00 84.88 995 LEU A C 1
ATOM 7821 O O . LEU A 1 995 ? 16.232 19.335 8.700 1.00 84.88 995 LEU A O 1
ATOM 7825 N N . HIS A 1 996 ? 16.458 18.919 6.504 1.00 84.44 996 HIS A N 1
ATOM 7826 C CA . HIS A 1 996 ? 16.122 17.510 6.615 1.00 84.44 996 HIS A CA 1
ATOM 7827 C C . HIS A 1 996 ? 17.240 16.712 7.275 1.00 84.44 996 HIS A C 1
ATOM 7829 O O . HIS A 1 996 ? 16.951 15.955 8.199 1.00 84.44 996 HIS A O 1
ATOM 7835 N N . ASP A 1 997 ? 18.482 16.899 6.841 1.00 83.25 997 ASP A N 1
ATOM 7836 C CA . ASP A 1 997 ? 19.633 16.187 7.395 1.00 83.25 997 ASP A CA 1
ATOM 7837 C C . ASP A 1 997 ? 19.794 16.525 8.881 1.00 83.25 997 ASP A C 1
ATOM 7839 O O . ASP A 1 997 ? 19.917 15.633 9.725 1.00 83.25 997 ASP A O 1
ATOM 7843 N N . ILE A 1 998 ? 19.635 17.806 9.227 1.00 88.31 998 ILE A N 1
ATOM 7844 C CA . ILE A 1 998 ? 19.557 18.279 10.611 1.00 88.31 998 ILE A CA 1
ATOM 7845 C C . ILE A 1 998 ? 18.391 17.620 11.357 1.00 88.31 998 ILE A C 1
ATOM 7847 O O . ILE A 1 998 ? 18.583 17.079 12.438 1.00 88.31 998 ILE A O 1
ATOM 7851 N N . THR A 1 999 ? 17.180 17.637 10.796 1.00 89.12 999 THR A N 1
ATOM 7852 C CA . THR A 1 999 ? 15.966 17.034 11.381 1.00 89.12 999 THR A CA 1
ATOM 7853 C C . THR A 1 999 ? 16.154 15.542 11.664 1.00 89.12 999 THR A C 1
ATOM 7855 O O . THR A 1 999 ? 15.753 15.063 12.725 1.00 89.12 999 THR A O 1
ATOM 7858 N N . ALA A 1 1000 ? 16.752 14.801 10.731 1.00 87.31 1000 ALA A N 1
ATOM 7859 C CA . ALA A 1 1000 ? 16.999 13.371 10.855 1.00 87.31 1000 ALA A CA 1
ATOM 7860 C C . ALA A 1 1000 ? 18.060 13.074 11.924 1.00 87.31 1000 ALA A C 1
ATOM 7862 O O . ALA A 1 1000 ? 17.903 12.120 12.697 1.00 87.31 1000 ALA A O 1
ATOM 7863 N N . ALA A 1 1001 ? 19.098 13.913 12.001 1.00 88.88 1001 ALA A N 1
ATOM 7864 C CA . ALA A 1 1001 ? 20.147 13.840 13.010 1.00 88.88 1001 ALA A CA 1
ATOM 7865 C C . ALA A 1 1001 ? 19.638 14.229 14.412 1.00 88.88 1001 ALA A C 1
ATOM 7867 O O . ALA A 1 1001 ? 19.929 13.534 15.385 1.00 88.88 1001 ALA A O 1
ATOM 7868 N N . GLU A 1 1002 ? 18.806 15.271 14.522 1.00 92.88 1002 GLU A N 1
ATOM 7869 C CA . GLU A 1 1002 ? 18.071 15.613 15.746 1.00 92.88 1002 GLU A CA 1
ATOM 7870 C C . GLU A 1 1002 ? 17.197 14.438 16.191 1.00 92.88 1002 GLU A C 1
ATOM 7872 O O . GLU A 1 1002 ? 17.259 14.043 17.353 1.00 92.88 1002 GLU A O 1
ATOM 7877 N N . ASP A 1 1003 ? 16.412 13.851 15.276 1.00 92.62 1003 ASP A N 1
ATOM 7878 C CA . ASP A 1 1003 ? 15.581 12.690 15.598 1.00 92.62 1003 ASP A CA 1
ATOM 7879 C C . ASP A 1 1003 ? 16.446 11.527 16.085 1.00 92.62 1003 ASP A C 1
ATOM 7881 O O . ASP A 1 1003 ? 16.043 10.831 17.006 1.00 92.62 1003 ASP A O 1
ATOM 7885 N N . LEU A 1 1004 ? 17.615 11.293 15.475 1.00 89.94 1004 LEU A N 1
ATOM 7886 C CA . LEU A 1 1004 ? 18.520 10.207 15.866 1.00 89.94 1004 LEU A CA 1
ATOM 7887 C C . LEU A 1 1004 ? 19.009 10.391 17.300 1.00 89.94 1004 LEU A C 1
ATOM 7889 O O . LEU A 1 1004 ? 18.946 9.463 18.105 1.00 89.94 1004 LEU A O 1
ATOM 7893 N N . LEU A 1 1005 ? 19.486 11.596 17.616 1.00 93.00 1005 LEU A N 1
ATOM 7894 C CA . LEU A 1 1005 ? 19.965 11.940 18.947 1.00 93.00 1005 LEU A CA 1
ATOM 7895 C C . LEU A 1 1005 ? 18.837 11.821 19.979 1.00 93.00 1005 LEU A C 1
ATOM 7897 O O . LEU A 1 1005 ? 19.008 11.183 21.017 1.00 93.00 1005 LEU A O 1
ATOM 7901 N N . LEU A 1 1006 ? 17.677 12.410 19.682 1.00 94.25 1006 LEU A N 1
ATOM 7902 C CA . LEU A 1 1006 ? 16.527 12.412 20.578 1.00 94.25 1006 LEU A CA 1
ATOM 7903 C C . LEU A 1 1006 ? 15.964 11.008 20.780 1.00 94.25 1006 LEU A C 1
ATOM 7905 O O . LEU A 1 1006 ? 15.728 10.623 21.919 1.00 94.25 1006 LEU A O 1
ATOM 7909 N N . ASP A 1 1007 ? 15.802 10.214 19.724 1.00 90.81 1007 ASP A N 1
ATOM 7910 C CA . ASP A 1 1007 ? 15.299 8.844 19.839 1.00 90.81 1007 ASP A CA 1
ATOM 7911 C C . ASP A 1 1007 ? 16.237 7.984 20.691 1.00 90.81 1007 ASP A C 1
ATOM 7913 O O . ASP A 1 1007 ? 15.753 7.275 21.567 1.00 90.81 1007 ASP A O 1
ATOM 7917 N N . ARG A 1 1008 ? 17.565 8.099 20.536 1.00 88.81 1008 ARG A N 1
ATOM 7918 C CA . ARG A 1 1008 ? 18.526 7.382 21.397 1.00 88.81 1008 ARG A CA 1
ATOM 7919 C C . ARG A 1 1008 ? 18.339 7.729 22.873 1.00 88.81 1008 ARG A C 1
ATOM 7921 O O . ARG A 1 1008 ? 18.289 6.830 23.707 1.00 88.81 1008 ARG A O 1
ATOM 7928 N N . VAL A 1 1009 ? 18.180 9.012 23.196 1.00 90.25 1009 VAL A N 1
ATOM 7929 C CA . VAL A 1 1009 ? 17.984 9.456 24.586 1.00 90.25 1009 VAL A CA 1
ATOM 7930 C C . VAL A 1 1009 ? 16.611 9.036 25.127 1.00 90.25 1009 VAL A C 1
ATOM 7932 O O . VAL A 1 1009 ? 16.503 8.589 26.267 1.00 90.25 1009 VAL A O 1
ATOM 7935 N N . LEU A 1 1010 ? 15.551 9.158 24.324 1.00 89.75 1010 LEU A N 1
ATOM 7936 C CA . LEU A 1 1010 ? 14.172 8.889 24.742 1.00 89.75 1010 LEU A CA 1
ATOM 7937 C C . LEU A 1 1010 ? 13.821 7.396 24.772 1.00 89.75 1010 LEU A C 1
ATOM 7939 O O . LEU A 1 1010 ? 12.938 7.000 25.540 1.00 89.75 1010 LEU A O 1
ATOM 7943 N N . ALA A 1 1011 ? 14.471 6.588 23.932 1.00 84.88 1011 ALA A N 1
ATOM 7944 C CA . ALA A 1 1011 ? 14.227 5.157 23.783 1.00 84.88 1011 ALA A CA 1
ATOM 7945 C C . ALA A 1 1011 ? 15.201 4.280 24.577 1.00 84.88 1011 ALA A C 1
ATOM 7947 O O . ALA A 1 1011 ? 14.930 3.088 24.686 1.00 84.88 1011 ALA A O 1
ATOM 7948 N N . ALA A 1 1012 ? 16.266 4.835 25.176 1.00 79.06 1012 ALA A N 1
ATOM 7949 C CA . ALA A 1 1012 ? 17.280 4.075 25.923 1.00 79.06 1012 ALA A CA 1
ATOM 7950 C C . ALA A 1 1012 ? 16.690 3.050 26.914 1.00 79.06 1012 ALA A C 1
ATOM 7952 O O . ALA A 1 1012 ? 17.242 1.972 27.083 1.00 79.06 1012 ALA A O 1
ATOM 7953 N N . ASN A 1 1013 ? 15.531 3.356 27.512 1.00 77.56 1013 ASN A N 1
ATOM 7954 C CA . ASN A 1 1013 ? 14.852 2.492 28.484 1.00 77.56 1013 ASN A CA 1
ATOM 7955 C C . ASN A 1 1013 ? 13.499 1.939 28.001 1.00 77.56 1013 ASN A C 1
ATOM 7957 O O . ASN A 1 1013 ? 12.725 1.415 28.803 1.00 77.56 1013 ASN A O 1
ATOM 7961 N N . ARG A 1 1014 ? 13.151 2.102 26.720 1.00 83.69 1014 ARG A N 1
ATOM 7962 C CA . ARG A 1 1014 ? 11.845 1.685 26.196 1.00 83.69 1014 ARG A CA 1
ATOM 7963 C C . ARG A 1 1014 ? 11.949 0.317 25.543 1.00 83.69 1014 ARG A C 1
ATOM 7965 O O . ARG A 1 1014 ? 12.604 0.155 24.518 1.00 83.69 1014 ARG A O 1
ATOM 7972 N N . VAL A 1 1015 ? 11.225 -0.648 26.099 1.00 87.69 1015 VAL A N 1
ATOM 7973 C CA . VAL A 1 1015 ? 10.999 -1.938 25.449 1.00 87.69 1015 VAL A CA 1
ATOM 7974 C C . VAL A 1 1015 ? 9.559 -1.973 24.938 1.00 87.69 1015 VAL A C 1
ATOM 7976 O O . VAL A 1 1015 ? 8.630 -1.982 25.749 1.00 87.69 1015 VAL A O 1
ATOM 7979 N N . PRO A 1 1016 ? 9.339 -1.988 23.614 1.00 89.31 1016 PRO A N 1
ATOM 7980 C CA . PRO A 1 1016 ? 7.992 -2.055 23.066 1.00 89.31 1016 PRO A CA 1
ATOM 7981 C C . PRO A 1 1016 ? 7.328 -3.389 23.431 1.00 89.31 1016 PRO A C 1
ATOM 7983 O O . PRO A 1 1016 ? 7.941 -4.455 23.356 1.00 89.31 1016 PRO A O 1
ATOM 7986 N N . ALA A 1 1017 ? 6.048 -3.350 23.802 1.00 88.25 1017 ALA A N 1
ATOM 7987 C CA . ALA A 1 1017 ? 5.270 -4.561 24.054 1.00 88.25 1017 ALA A CA 1
ATOM 7988 C C . ALA A 1 1017 ? 5.082 -5.383 22.759 1.00 88.25 1017 ALA A C 1
ATOM 7990 O O . ALA A 1 1017 ? 4.978 -4.785 21.690 1.00 88.25 1017 ALA A O 1
ATOM 7991 N N . PRO A 1 1018 ? 4.912 -6.723 22.816 1.00 89.25 1018 PRO A N 1
ATOM 7992 C CA . PRO A 1 1018 ? 4.679 -7.555 21.624 1.00 89.25 1018 PRO A CA 1
ATOM 7993 C C . PRO A 1 1018 ? 3.494 -7.111 20.746 1.00 89.25 1018 PRO A C 1
ATOM 7995 O O . PRO A 1 1018 ? 3.463 -7.392 19.547 1.00 89.25 1018 PRO A O 1
ATOM 7998 N N . SER A 1 1019 ? 2.504 -6.448 21.352 1.00 88.88 1019 SER A N 1
ATOM 7999 C CA . SER A 1 1019 ? 1.306 -5.914 20.701 1.00 88.88 1019 SER A CA 1
ATOM 8000 C C . SER A 1 1019 ? 1.474 -4.508 20.120 1.00 88.88 1019 SER A C 1
ATOM 8002 O O . SER A 1 1019 ? 0.552 -4.045 19.448 1.00 88.88 1019 SER A O 1
ATOM 8004 N N . ALA A 1 1020 ? 2.605 -3.833 20.364 1.00 90.06 1020 ALA A N 1
ATOM 8005 C CA . ALA A 1 1020 ? 2.882 -2.513 19.807 1.00 90.06 1020 ALA A CA 1
ATOM 8006 C C . ALA A 1 1020 ? 2.838 -2.582 18.277 1.00 90.06 1020 ALA A C 1
ATOM 8008 O O . ALA A 1 1020 ? 3.406 -3.498 17.682 1.00 90.06 1020 ALA A O 1
ATOM 8009 N N . ILE A 1 1021 ? 2.138 -1.641 17.645 1.00 90.00 1021 ILE A N 1
ATOM 8010 C CA . ILE A 1 1021 ? 1.967 -1.606 16.192 1.00 90.00 1021 ILE A CA 1
ATOM 8011 C C . ILE A 1 1021 ? 3.004 -0.645 15.619 1.00 90.00 1021 ILE A C 1
ATOM 8013 O O . ILE A 1 1021 ? 3.072 0.508 16.022 1.00 90.00 1021 ILE A O 1
ATOM 8017 N N . ILE A 1 1022 ? 3.797 -1.125 14.669 1.00 88.69 1022 ILE A N 1
ATOM 8018 C CA . ILE A 1 1022 ? 4.888 -0.399 14.026 1.00 88.69 1022 ILE A CA 1
ATOM 8019 C C . ILE A 1 1022 ? 4.733 -0.574 12.522 1.00 88.69 1022 ILE A C 1
ATOM 8021 O O . ILE A 1 1022 ? 4.732 -1.708 12.029 1.00 88.69 1022 ILE A O 1
ATOM 8025 N N . LEU A 1 1023 ? 4.589 0.543 11.802 1.00 88.19 1023 LEU A N 1
ATOM 8026 C CA . LEU A 1 1023 ? 4.295 0.560 10.361 1.00 88.19 1023 LEU A CA 1
ATOM 8027 C C . LEU A 1 1023 ? 3.097 -0.350 10.014 1.00 88.19 1023 LEU A C 1
ATOM 8029 O O . LEU A 1 1023 ? 3.165 -1.198 9.129 1.00 88.19 1023 LEU A O 1
ATOM 8033 N N . GLY A 1 1024 ? 2.011 -0.244 10.786 1.00 88.69 1024 GLY A N 1
ATOM 8034 C CA . GLY A 1 1024 ? 0.794 -1.038 10.592 1.00 88.69 1024 GLY A CA 1
ATOM 8035 C C . GLY A 1 1024 ? 0.858 -2.514 11.012 1.00 88.69 1024 GLY A C 1
ATOM 8036 O O . GLY A 1 1024 ? -0.151 -3.203 10.883 1.00 88.69 1024 GLY A O 1
ATOM 8037 N N . GLN A 1 1025 ? 1.983 -3.019 11.536 1.00 90.81 1025 GLN A N 1
ATOM 8038 C CA . GLN A 1 1025 ? 2.134 -4.422 11.956 1.00 90.81 1025 GLN A CA 1
ATOM 8039 C C . GLN A 1 1025 ? 2.497 -4.541 13.435 1.00 90.81 1025 GLN A C 1
ATOM 8041 O O . GLN A 1 1025 ? 3.304 -3.762 13.936 1.00 90.81 1025 GLN A O 1
ATOM 8046 N N . LYS A 1 1026 ? 1.958 -5.540 14.147 1.00 92.50 1026 LYS A N 1
ATOM 8047 C CA . LYS A 1 1026 ? 2.392 -5.805 15.528 1.00 92.50 1026 LYS A CA 1
ATOM 8048 C C . LYS A 1 1026 ? 3.856 -6.221 15.540 1.00 92.50 1026 LYS A C 1
ATOM 8050 O O . LYS A 1 1026 ? 4.245 -7.089 14.764 1.00 92.50 1026 LYS A O 1
ATOM 8055 N N . ILE A 1 1027 ? 4.648 -5.679 16.456 1.00 92.94 1027 ILE A N 1
ATOM 8056 C CA . ILE A 1 1027 ? 6.090 -5.922 16.510 1.00 92.94 1027 ILE A CA 1
ATOM 8057 C C . ILE A 1 1027 ? 6.444 -7.411 16.608 1.00 92.94 1027 ILE A C 1
ATOM 8059 O O . ILE A 1 1027 ? 7.335 -7.866 15.897 1.00 92.94 1027 ILE A O 1
ATOM 8063 N N . GLY A 1 1028 ? 5.695 -8.198 17.390 1.00 91.50 1028 GLY A N 1
ATOM 8064 C CA . GLY A 1 1028 ? 5.904 -9.648 17.490 1.00 91.50 1028 GLY A CA 1
ATOM 8065 C C . GLY A 1 1028 ? 5.600 -10.423 16.198 1.00 91.50 1028 GLY A C 1
ATOM 8066 O O . GLY A 1 1028 ? 6.082 -11.539 16.014 1.00 91.50 1028 GLY A O 1
ATOM 8067 N N . GLU A 1 1029 ? 4.813 -9.840 15.291 1.00 92.31 1029 GLU A N 1
ATOM 8068 C CA . GLU A 1 1029 ? 4.425 -10.433 14.006 1.00 92.31 1029 GLU A CA 1
ATOM 8069 C C . GLU A 1 1029 ? 5.351 -9.997 12.858 1.00 92.31 1029 GLU A C 1
ATOM 8071 O O . GLU A 1 1029 ? 5.354 -10.639 11.802 1.00 92.31 1029 GLU A O 1
ATOM 8076 N N . ARG A 1 1030 ? 6.170 -8.954 13.065 1.00 91.56 1030 ARG A N 1
ATOM 8077 C CA . ARG A 1 1030 ? 7.092 -8.424 12.053 1.00 91.56 1030 ARG A CA 1
ATOM 8078 C C . ARG A 1 1030 ? 8.125 -9.466 11.650 1.00 91.56 1030 ARG A C 1
ATOM 8080 O O . ARG A 1 1030 ? 8.639 -10.229 12.473 1.00 91.56 1030 ARG A O 1
ATOM 8087 N N . LEU A 1 1031 ? 8.451 -9.478 10.359 1.00 90.88 1031 LEU A N 1
ATOM 8088 C CA . LEU A 1 1031 ? 9.291 -10.509 9.756 1.00 90.88 1031 LEU A CA 1
ATOM 8089 C C . LEU A 1 1031 ? 10.672 -10.594 10.420 1.00 90.88 1031 LEU A C 1
ATOM 8091 O O . LEU A 1 1031 ? 11.076 -11.689 10.807 1.00 90.88 1031 LEU A O 1
ATOM 8095 N N . THR A 1 1032 ? 11.344 -9.457 10.637 1.00 92.81 1032 THR A N 1
ATOM 8096 C CA . THR A 1 1032 ? 12.636 -9.397 11.340 1.00 92.81 1032 THR A CA 1
ATOM 8097 C C . THR A 1 1032 ? 12.574 -10.094 12.699 1.00 92.81 1032 THR A C 1
ATOM 8099 O O . THR A 1 1032 ? 13.438 -10.905 13.022 1.00 92.81 1032 THR A O 1
ATOM 8102 N N . VAL A 1 1033 ? 11.539 -9.802 13.491 1.00 93.94 1033 VAL A N 1
ATOM 8103 C CA . VAL A 1 1033 ? 11.387 -10.315 14.857 1.00 93.94 1033 VAL A CA 1
ATOM 8104 C C . VAL A 1 1033 ? 11.135 -11.816 14.843 1.00 93.94 1033 VAL A C 1
ATOM 8106 O O . VAL A 1 1033 ? 11.815 -12.567 15.540 1.00 93.94 1033 VAL A O 1
ATOM 8109 N N . ARG A 1 1034 ? 10.211 -12.283 13.998 1.00 92.69 1034 ARG A N 1
ATOM 8110 C CA . ARG A 1 1034 ? 9.924 -13.716 13.850 1.00 92.69 1034 ARG A CA 1
ATOM 8111 C C . ARG A 1 1034 ? 11.162 -14.501 13.423 1.00 92.69 1034 ARG A C 1
ATOM 8113 O O . ARG A 1 1034 ? 11.439 -15.557 13.991 1.00 92.69 1034 ARG A O 1
ATOM 8120 N N . GLN A 1 1035 ? 11.908 -13.977 12.451 1.00 91.44 1035 GLN A N 1
ATOM 8121 C CA . GLN A 1 1035 ? 13.143 -14.592 11.976 1.00 91.44 1035 GLN A CA 1
ATOM 8122 C C . GLN A 1 1035 ? 14.237 -14.577 13.057 1.00 91.44 1035 GLN A C 1
ATOM 8124 O O . GLN A 1 1035 ? 14.892 -15.594 13.274 1.00 91.44 1035 GLN A O 1
ATOM 8129 N N . GLY A 1 1036 ? 14.391 -13.466 13.785 1.00 92.81 1036 GLY A N 1
ATOM 8130 C CA . GLY A 1 1036 ? 15.339 -13.333 14.892 1.00 92.81 1036 GLY A CA 1
ATOM 8131 C C . GLY A 1 1036 ? 15.069 -14.317 16.030 1.00 92.81 1036 GLY A C 1
ATOM 8132 O O . GLY A 1 1036 ? 15.986 -14.993 16.491 1.00 92.81 1036 GLY A O 1
ATOM 8133 N N . LEU A 1 1037 ? 13.807 -14.478 16.437 1.00 92.75 1037 LEU A N 1
ATOM 8134 C CA . LEU A 1 1037 ? 13.418 -15.448 17.466 1.00 92.75 1037 LEU A CA 1
ATOM 8135 C C . LEU A 1 1037 ? 13.619 -16.900 17.005 1.00 92.75 1037 LEU A C 1
ATOM 8137 O O . LEU A 1 1037 ? 14.088 -17.737 17.782 1.00 92.75 1037 LEU A O 1
ATOM 8141 N N . ALA A 1 1038 ? 13.301 -17.208 15.743 1.00 90.62 1038 ALA A N 1
ATOM 8142 C CA . ALA A 1 1038 ? 13.550 -18.528 15.164 1.00 90.62 1038 ALA A CA 1
ATOM 8143 C C . ALA A 1 1038 ? 15.051 -18.855 15.127 1.00 90.62 1038 ALA A C 1
ATOM 8145 O O . ALA A 1 1038 ? 15.455 -19.955 15.513 1.00 90.62 1038 ALA A O 1
ATOM 8146 N N . LEU A 1 1039 ? 15.881 -17.884 14.740 1.00 91.44 1039 LEU A N 1
ATOM 8147 C CA . LEU A 1 1039 ? 17.330 -18.018 14.752 1.00 91.44 1039 LEU A CA 1
ATOM 8148 C C . LEU A 1 1039 ? 17.880 -18.182 16.163 1.00 91.44 1039 LEU A C 1
ATOM 8150 O O . LEU A 1 1039 ? 18.636 -19.118 16.397 1.00 91.44 1039 LEU A O 1
ATOM 8154 N N . ALA A 1 1040 ? 17.469 -17.352 17.120 1.00 90.50 1040 ALA A N 1
ATOM 8155 C CA . ALA A 1 1040 ? 17.908 -17.475 18.508 1.00 90.50 1040 ALA A CA 1
ATOM 8156 C C . ALA A 1 1040 ? 17.602 -18.875 19.072 1.00 90.50 1040 ALA A C 1
ATOM 8158 O O . ALA A 1 1040 ? 18.445 -19.487 19.733 1.00 90.50 1040 ALA A O 1
ATOM 8159 N N . LYS A 1 1041 ? 16.425 -19.432 18.751 1.00 89.94 1041 LYS A N 1
ATOM 8160 C CA . LYS A 1 1041 ? 16.068 -20.814 19.095 1.00 89.94 1041 LYS A CA 1
ATOM 8161 C C . LYS A 1 1041 ? 17.013 -21.831 18.446 1.00 89.94 1041 LYS A C 1
ATOM 8163 O O . LYS A 1 1041 ? 17.473 -22.740 19.135 1.00 89.94 1041 LYS A O 1
ATOM 8168 N N . GLN A 1 1042 ? 17.326 -21.676 17.160 1.00 88.56 1042 GLN A N 1
ATOM 8169 C CA . GLN A 1 1042 ? 18.240 -22.568 16.441 1.00 88.56 1042 GLN A CA 1
ATOM 8170 C C . GLN A 1 1042 ? 19.673 -22.497 16.990 1.00 88.56 1042 GLN A C 1
ATOM 8172 O O . GLN A 1 1042 ? 20.293 -23.528 17.245 1.00 88.56 1042 GLN A O 1
ATOM 8177 N N . MET A 1 1043 ? 20.180 -21.294 17.256 1.00 87.06 1043 MET A N 1
ATOM 8178 C CA . MET A 1 1043 ? 21.521 -21.067 17.800 1.00 87.06 1043 MET A CA 1
ATOM 8179 C C . MET A 1 1043 ? 21.703 -21.699 19.184 1.00 87.06 1043 MET A C 1
ATOM 8181 O O . MET A 1 1043 ? 22.759 -22.260 19.482 1.00 87.06 1043 MET A O 1
ATOM 8185 N N . ARG A 1 1044 ? 20.655 -21.705 20.018 1.00 86.25 1044 ARG A N 1
ATOM 8186 C CA . ARG A 1 1044 ? 20.666 -22.407 21.314 1.00 86.25 1044 ARG A CA 1
ATOM 8187 C C . ARG A 1 1044 ? 20.833 -23.919 21.173 1.00 86.25 1044 ARG A C 1
ATOM 8189 O O . ARG A 1 1044 ? 21.499 -24.524 22.008 1.00 86.25 1044 ARG A O 1
ATOM 8196 N N . ILE A 1 1045 ? 20.266 -24.524 20.130 1.00 84.06 1045 ILE A N 1
ATOM 8197 C CA . ILE A 1 1045 ? 20.426 -25.959 19.851 1.00 84.06 1045 ILE A CA 1
ATOM 8198 C C . ILE A 1 1045 ? 21.878 -26.253 19.441 1.00 84.06 1045 ILE A C 1
ATOM 8200 O O . ILE A 1 1045 ? 22.468 -27.225 19.914 1.00 84.06 1045 ILE A O 1
ATOM 8204 N N . SER A 1 1046 ? 22.479 -25.375 18.633 1.00 79.88 1046 SER A N 1
ATOM 8205 C CA . SER A 1 1046 ? 23.834 -25.541 18.086 1.00 79.88 1046 SER A CA 1
ATOM 8206 C C . SER A 1 1046 ? 24.976 -25.220 19.064 1.00 79.88 1046 SER A C 1
ATOM 8208 O O . SER A 1 1046 ? 26.118 -25.610 18.817 1.00 79.88 1046 SER A O 1
ATOM 8210 N N . ARG A 1 1047 ? 24.705 -24.542 20.191 1.00 73.00 1047 ARG A N 1
ATOM 8211 C CA . ARG A 1 1047 ? 25.724 -24.094 21.168 1.00 73.00 1047 ARG A CA 1
ATOM 8212 C C . ARG A 1 1047 ? 26.507 -25.212 21.872 1.00 73.00 1047 ARG A C 1
ATOM 8214 O O . ARG A 1 1047 ? 27.490 -24.921 22.545 1.00 73.00 1047 ARG A O 1
ATOM 8221 N N . LYS A 1 1048 ? 26.121 -26.482 21.721 1.00 69.06 1048 LYS A N 1
ATOM 8222 C CA . LYS A 1 1048 ? 26.748 -27.603 22.443 1.00 69.06 1048 LYS A CA 1
ATOM 8223 C C . LYS A 1 1048 ? 28.164 -27.984 21.974 1.00 69.06 1048 LYS A C 1
ATOM 8225 O O . LYS A 1 1048 ? 28.789 -28.787 22.656 1.00 69.06 1048 LYS A O 1
ATOM 8230 N N . PHE A 1 1049 ? 28.689 -27.431 20.872 1.00 56.94 1049 PHE A N 1
ATOM 8231 C CA . PHE A 1 1049 ? 29.883 -28.002 20.221 1.00 56.94 1049 PHE A CA 1
ATOM 8232 C C . PHE A 1 1049 ? 30.913 -27.009 19.644 1.00 56.94 1049 PHE A C 1
ATOM 8234 O O . PHE A 1 1049 ? 31.478 -27.299 18.610 1.00 56.94 1049 PHE A O 1
ATOM 8241 N N . GLY A 1 1050 ? 31.208 -25.855 20.251 1.00 58.12 1050 GLY A N 1
ATOM 8242 C CA . GLY A 1 1050 ? 32.174 -24.901 19.660 1.00 58.12 1050 GLY A CA 1
ATOM 8243 C C . GLY A 1 1050 ? 33.655 -25.351 19.670 1.00 58.12 1050 GLY A C 1
ATOM 8244 O O . GLY A 1 1050 ? 34.199 -25.533 20.763 1.00 58.12 1050 GLY A O 1
ATOM 8245 N N . PRO A 1 1051 ? 34.371 -25.439 18.526 1.00 54.41 1051 PRO A N 1
ATOM 8246 C CA . PRO A 1 1051 ? 35.829 -25.468 18.504 1.00 54.41 1051 PRO A CA 1
ATOM 8247 C C . PRO A 1 1051 ? 36.369 -24.090 18.916 1.00 54.41 1051 PRO A C 1
ATOM 8249 O O . PRO A 1 1051 ? 36.001 -23.065 18.351 1.00 54.41 1051 PRO A O 1
ATOM 8252 N N . ARG A 1 1052 ? 37.273 -24.054 19.902 1.00 67.81 1052 ARG A N 1
ATOM 8253 C CA . ARG A 1 1052 ? 37.896 -22.808 20.396 1.00 67.81 1052 ARG A CA 1
ATOM 8254 C C . ARG A 1 1052 ? 38.936 -22.208 19.439 1.00 67.81 1052 ARG A C 1
ATOM 8256 O O . ARG A 1 1052 ? 39.464 -21.139 19.718 1.00 67.81 1052 ARG A O 1
ATOM 8263 N N . ASN A 1 1053 ? 39.262 -22.897 18.346 1.00 88.38 1053 ASN A N 1
ATOM 8264 C CA . ASN A 1 1053 ? 40.316 -22.485 17.427 1.00 88.38 1053 ASN A CA 1
ATOM 8265 C C . ASN A 1 1053 ? 39.725 -21.693 16.244 1.00 88.38 1053 ASN A C 1
ATOM 8267 O O . ASN A 1 1053 ? 39.136 -22.276 15.332 1.00 88.38 1053 ASN A O 1
ATOM 8271 N N . ILE A 1 1054 ? 39.891 -20.367 16.285 1.00 89.81 1054 ILE A N 1
ATOM 8272 C CA . ILE A 1 1054 ? 39.427 -19.419 15.257 1.00 89.81 1054 ILE A CA 1
ATOM 8273 C C . ILE A 1 1054 ? 40.060 -19.732 13.895 1.00 89.81 1054 ILE A C 1
ATOM 8275 O O . ILE A 1 1054 ? 39.346 -19.743 12.893 1.00 89.81 1054 ILE A O 1
ATOM 8279 N N . ASP A 1 1055 ? 41.354 -20.063 13.858 1.00 91.25 1055 ASP A N 1
ATOM 8280 C CA . ASP A 1 1055 ? 42.058 -20.395 12.613 1.00 91.25 1055 ASP A CA 1
ATOM 8281 C C . ASP A 1 1055 ? 41.484 -21.662 11.976 1.00 91.25 1055 ASP A C 1
ATOM 8283 O O . ASP A 1 1055 ? 41.285 -21.723 10.765 1.00 91.25 1055 ASP A O 1
ATOM 8287 N N . HIS A 1 1056 ? 41.143 -22.664 12.790 1.00 90.81 1056 HIS A N 1
ATOM 8288 C CA . HIS A 1 1056 ? 40.509 -23.882 12.290 1.00 90.81 1056 HIS A CA 1
ATOM 8289 C C . HIS A 1 1056 ? 39.119 -23.609 11.699 1.00 90.81 1056 HIS A C 1
ATOM 8291 O O . HIS A 1 1056 ? 38.804 -24.104 10.616 1.00 90.81 1056 HIS A O 1
ATOM 8297 N N . LEU A 1 1057 ? 38.299 -22.801 12.382 1.00 88.25 1057 LEU A N 1
ATOM 8298 C CA . LEU A 1 1057 ? 36.981 -22.394 11.885 1.00 88.25 1057 LEU A CA 1
ATOM 8299 C C . LEU A 1 1057 ? 37.098 -21.613 10.569 1.00 88.25 1057 LEU A C 1
ATOM 8301 O O . LEU A 1 1057 ? 36.333 -21.863 9.633 1.00 88.25 1057 LEU A O 1
ATOM 8305 N N . PHE A 1 1058 ? 38.070 -20.704 10.484 1.00 93.00 1058 PHE A N 1
ATOM 8306 C CA . PHE A 1 1058 ? 38.382 -19.970 9.265 1.00 93.00 1058 PHE A CA 1
ATOM 8307 C C . PHE A 1 1058 ? 38.787 -20.912 8.129 1.00 93.00 1058 PHE A C 1
ATOM 8309 O O . PHE A 1 1058 ? 38.175 -20.848 7.069 1.00 93.00 1058 PHE A O 1
ATOM 8316 N N . GLU A 1 1059 ? 39.750 -21.817 8.332 1.00 93.38 1059 GLU A N 1
ATOM 8317 C CA . GLU A 1 1059 ? 40.217 -22.717 7.267 1.00 93.38 1059 GLU A CA 1
ATOM 8318 C C . GLU A 1 1059 ? 39.116 -23.662 6.773 1.00 93.38 1059 GLU A C 1
ATOM 8320 O O . GLU A 1 1059 ? 39.003 -23.900 5.566 1.00 93.38 1059 GLU A O 1
ATOM 8325 N N . LEU A 1 1060 ? 38.259 -24.161 7.673 1.00 89.69 1060 LEU A N 1
ATOM 8326 C CA . LEU A 1 1060 ? 37.079 -24.939 7.290 1.00 89.69 1060 LEU A CA 1
ATOM 8327 C C . LEU A 1 1060 ? 36.110 -24.099 6.458 1.00 89.69 1060 LEU A C 1
ATOM 8329 O O . LEU A 1 1060 ? 35.681 -24.540 5.391 1.00 89.69 1060 LEU A O 1
ATOM 8333 N N . THR A 1 1061 ? 35.786 -22.887 6.906 1.00 88.81 1061 THR A N 1
ATOM 8334 C CA . THR A 1 1061 ? 34.855 -22.005 6.189 1.00 88.81 1061 THR A CA 1
ATOM 8335 C C . THR A 1 1061 ? 35.432 -21.612 4.827 1.00 88.81 1061 THR A C 1
ATOM 8337 O O . THR A 1 1061 ? 34.804 -21.851 3.802 1.00 88.81 1061 THR A O 1
ATOM 8340 N N . ALA A 1 1062 ? 36.672 -21.126 4.778 1.00 91.44 1062 ALA A N 1
ATOM 8341 C CA . ALA A 1 1062 ? 37.353 -20.729 3.548 1.00 91.44 1062 ALA A CA 1
ATOM 8342 C C . ALA A 1 1062 ? 37.484 -21.883 2.540 1.00 91.44 1062 ALA A C 1
ATOM 8344 O O . ALA A 1 1062 ? 37.370 -21.659 1.335 1.00 91.44 1062 ALA A O 1
ATOM 8345 N N . SER A 1 1063 ? 37.692 -23.116 3.016 1.00 89.56 1063 SER A N 1
ATOM 8346 C CA . SER A 1 1063 ? 37.734 -24.309 2.159 1.00 89.56 1063 SER A CA 1
ATOM 8347 C C . SER A 1 1063 ? 36.366 -24.668 1.579 1.00 89.56 1063 SER A C 1
ATOM 8349 O O . SER A 1 1063 ? 36.298 -25.128 0.440 1.00 89.56 1063 SER A O 1
ATOM 8351 N N . ASN A 1 1064 ? 35.286 -24.459 2.336 1.00 90.31 1064 ASN A N 1
ATOM 8352 C CA . ASN A 1 1064 ? 33.930 -24.657 1.832 1.00 90.31 1064 ASN A CA 1
ATOM 8353 C C . ASN A 1 1064 ? 33.534 -23.561 0.823 1.00 90.31 1064 ASN A C 1
ATOM 8355 O O . ASN A 1 1064 ? 32.850 -23.870 -0.138 1.00 90.31 1064 ASN A O 1
ATOM 8359 N N . PHE A 1 1065 ? 34.011 -22.319 0.956 1.00 89.25 1065 PHE A N 1
ATOM 8360 C CA . PHE A 1 1065 ? 33.696 -21.213 0.028 1.00 89.25 1065 PHE A CA 1
ATOM 8361 C C . PHE A 1 1065 ? 34.629 -21.083 -1.196 1.00 89.25 1065 PHE A C 1
ATOM 8363 O O . PHE A 1 1065 ? 34.610 -20.060 -1.879 1.00 89.25 1065 PHE A O 1
ATOM 8370 N N . ASP A 1 1066 ? 35.465 -22.092 -1.468 1.00 89.38 1066 ASP A N 1
ATOM 8371 C CA . ASP A 1 1066 ? 36.428 -22.116 -2.586 1.00 89.38 1066 ASP A CA 1
ATOM 8372 C C . ASP A 1 1066 ? 37.273 -20.827 -2.713 1.00 89.38 1066 ASP A C 1
ATOM 8374 O O . ASP A 1 1066 ? 37.684 -20.415 -3.795 1.00 89.38 1066 ASP A O 1
ATOM 8378 N N . LEU A 1 1067 ? 37.585 -20.181 -1.582 1.00 88.69 1067 LEU A N 1
ATOM 8379 C CA . LEU A 1 1067 ? 38.245 -18.867 -1.548 1.00 88.69 1067 LEU A CA 1
ATOM 8380 C C . LEU A 1 1067 ? 39.734 -18.907 -1.923 1.00 88.69 1067 LEU A C 1
ATOM 8382 O O . LEU A 1 1067 ? 40.447 -17.916 -1.781 1.00 88.69 1067 LEU A O 1
ATOM 8386 N N . LYS A 1 1068 ? 40.247 -20.051 -2.387 1.00 87.25 1068 LYS A N 1
ATOM 8387 C CA . LYS A 1 1068 ? 41.649 -20.177 -2.813 1.00 87.25 1068 LYS A CA 1
ATOM 8388 C C . LYS A 1 1068 ? 41.949 -19.336 -4.053 1.00 87.25 1068 LYS A C 1
ATOM 8390 O O . LYS A 1 1068 ? 43.090 -18.920 -4.220 1.00 87.25 1068 LYS A O 1
ATOM 8395 N N . SER A 1 1069 ? 40.950 -19.086 -4.899 1.00 84.75 1069 SER A N 1
ATOM 8396 C CA . SER A 1 1069 ? 41.083 -18.271 -6.112 1.00 84.75 1069 SER A CA 1
ATOM 8397 C C . SER A 1 1069 ? 40.862 -16.770 -5.894 1.00 84.75 1069 SER A C 1
ATOM 8399 O O . SER A 1 1069 ? 41.036 -16.007 -6.839 1.00 84.75 1069 SER A O 1
ATOM 8401 N N . SER A 1 1070 ? 40.477 -16.342 -4.687 1.00 89.44 1070 SER A N 1
ATOM 8402 C CA . SER A 1 1070 ? 40.071 -14.959 -4.394 1.00 89.44 1070 SER A CA 1
ATOM 8403 C C . SER A 1 1070 ? 40.737 -14.475 -3.097 1.00 89.44 1070 SER A C 1
ATOM 8405 O O . SER A 1 1070 ? 40.107 -14.536 -2.037 1.00 89.44 1070 SER A O 1
ATOM 8407 N N . PRO A 1 1071 ? 42.018 -14.048 -3.147 1.00 91.00 1071 PRO A N 1
ATOM 8408 C CA . PRO A 1 1071 ? 42.790 -13.692 -1.953 1.00 91.00 1071 PRO A CA 1
ATOM 8409 C C . PRO A 1 1071 ? 42.135 -12.567 -1.143 1.00 91.00 1071 PRO A C 1
ATOM 8411 O O . PRO A 1 1071 ? 42.059 -12.685 0.076 1.00 91.00 1071 PRO A O 1
ATOM 8414 N N . ASP A 1 1072 ? 41.557 -11.566 -1.807 1.00 91.31 1072 ASP A N 1
ATOM 8415 C CA . ASP A 1 1072 ? 40.908 -10.426 -1.149 1.00 91.31 1072 ASP A CA 1
ATOM 8416 C C . ASP A 1 1072 ? 39.689 -10.871 -0.318 1.00 91.31 1072 ASP A C 1
ATOM 8418 O O . ASP A 1 1072 ? 39.571 -10.549 0.864 1.00 91.31 1072 ASP A O 1
ATOM 8422 N N . LEU A 1 1073 ? 38.824 -11.727 -0.883 1.00 91.06 1073 LEU A N 1
ATOM 8423 C CA . LEU A 1 1073 ? 37.678 -12.306 -0.164 1.00 91.06 1073 LEU A CA 1
ATOM 8424 C C . LEU A 1 1073 ? 38.114 -13.251 0.965 1.00 91.06 1073 LEU A C 1
ATOM 8426 O O . LEU A 1 1073 ? 37.435 -13.364 1.988 1.00 91.06 1073 LEU A O 1
ATOM 8430 N N . ARG A 1 1074 ? 39.252 -13.937 0.802 1.00 94.06 1074 ARG A N 1
ATOM 8431 C CA . ARG A 1 1074 ? 39.844 -14.777 1.850 1.00 94.06 1074 ARG A CA 1
ATOM 8432 C C . ARG A 1 1074 ? 40.330 -13.928 3.026 1.00 94.06 1074 ARG A C 1
ATOM 8434 O O . ARG A 1 1074 ? 40.077 -14.306 4.170 1.00 94.06 1074 ARG A O 1
ATOM 8441 N N . GLU A 1 1075 ? 41.001 -12.809 2.767 1.00 94.44 1075 GLU A N 1
ATOM 8442 C CA . GLU A 1 1075 ? 41.423 -11.858 3.803 1.00 94.44 1075 GLU A CA 1
ATOM 8443 C C . GLU A 1 1075 ? 40.222 -11.218 4.500 1.00 94.44 1075 GLU A C 1
ATOM 8445 O O . GLU A 1 1075 ? 40.177 -11.168 5.731 1.00 94.44 1075 GLU A O 1
ATOM 8450 N N . LEU A 1 1076 ? 39.203 -10.835 3.729 1.00 94.62 1076 LEU A N 1
ATOM 8451 C CA . LEU A 1 1076 ? 37.953 -10.290 4.243 1.00 94.62 1076 LEU A CA 1
ATOM 8452 C C . LEU A 1 1076 ? 37.237 -11.282 5.171 1.00 94.62 1076 LEU A C 1
ATOM 8454 O O . LEU A 1 1076 ? 36.863 -10.929 6.288 1.00 94.62 1076 LEU A O 1
ATOM 8458 N N . LEU A 1 1077 ? 37.103 -12.547 4.752 1.00 95.31 1077 LEU A N 1
ATOM 8459 C CA . LEU A 1 1077 ? 36.537 -13.604 5.590 1.00 95.31 1077 LEU A CA 1
ATOM 8460 C C . LEU A 1 1077 ? 37.367 -13.819 6.858 1.00 95.31 1077 LEU A C 1
ATOM 8462 O O . LEU A 1 1077 ? 36.795 -14.014 7.930 1.00 95.31 1077 LEU A O 1
ATOM 8466 N N . LYS A 1 1078 ? 38.701 -13.791 6.746 1.00 95.38 1078 LYS A N 1
ATOM 8467 C CA . LYS A 1 1078 ? 39.599 -13.950 7.893 1.00 95.38 1078 LYS A CA 1
ATOM 8468 C C . LYS A 1 1078 ? 39.362 -12.848 8.920 1.00 95.38 1078 LYS A C 1
ATOM 8470 O O . LYS A 1 1078 ? 39.127 -13.184 10.076 1.00 95.38 1078 LYS A O 1
ATOM 8475 N N . SER A 1 1079 ? 39.355 -11.584 8.486 1.00 94.94 1079 SER A N 1
ATOM 8476 C CA . SER A 1 1079 ? 39.070 -10.414 9.332 1.00 94.94 1079 SER A CA 1
ATOM 8477 C C . SER A 1 1079 ? 37.699 -10.538 10.002 1.00 94.94 1079 SER A C 1
ATOM 8479 O O . SER A 1 1079 ? 37.602 -10.489 11.230 1.00 94.94 1079 SER A O 1
ATOM 8481 N N . LEU A 1 1080 ? 36.645 -10.833 9.231 1.00 95.75 1080 LEU A N 1
ATOM 8482 C CA . LEU A 1 1080 ? 35.296 -10.976 9.781 1.00 95.75 1080 LEU A CA 1
ATOM 8483 C C . LEU A 1 1080 ? 35.191 -12.131 10.795 1.00 95.75 1080 LEU A C 1
ATOM 8485 O O . LEU A 1 1080 ? 34.561 -11.964 11.833 1.00 95.75 1080 LEU A O 1
ATOM 8489 N N . ILE A 1 1081 ? 35.810 -13.292 10.549 1.00 94.62 1081 ILE A N 1
ATOM 8490 C CA . ILE A 1 1081 ? 35.804 -14.424 11.496 1.00 94.62 1081 ILE A CA 1
ATOM 8491 C C . ILE A 1 1081 ? 36.660 -14.127 12.739 1.00 94.62 1081 ILE A C 1
ATOM 8493 O O . ILE A 1 1081 ? 36.301 -14.548 13.844 1.00 94.62 1081 ILE A O 1
ATOM 8497 N N . SER A 1 1082 ? 37.785 -13.419 12.603 1.00 93.69 1082 SER A N 1
ATOM 8498 C CA . SER A 1 1082 ? 38.636 -13.068 13.746 1.00 93.69 1082 SER A CA 1
ATOM 8499 C C . SER A 1 1082 ? 38.012 -12.006 14.645 1.00 93.69 1082 SER A C 1
ATOM 8501 O O . SER A 1 1082 ? 38.167 -12.075 15.864 1.00 93.69 1082 SER A O 1
ATOM 8503 N N . GLU A 1 1083 ? 37.254 -11.074 14.076 1.00 95.38 1083 GLU A N 1
ATOM 8504 C CA . GLU A 1 1083 ? 36.726 -9.921 14.807 1.00 95.38 1083 GLU A CA 1
ATOM 8505 C C . GLU A 1 1083 ? 35.266 -10.139 15.241 1.00 95.38 1083 GLU A C 1
ATOM 8507 O O . GLU A 1 1083 ? 34.922 -9.890 16.396 1.00 95.38 1083 GLU A O 1
ATOM 8512 N N . SER A 1 1084 ? 34.415 -10.728 14.390 1.00 95.88 1084 SER A N 1
ATOM 8513 C CA . SER A 1 1084 ? 32.996 -10.936 14.702 1.00 95.88 1084 SER A CA 1
ATOM 8514 C C . SER A 1 1084 ? 32.713 -12.266 15.398 1.00 95.88 1084 SER A C 1
ATOM 8516 O O . SER A 1 1084 ? 32.762 -13.353 14.814 1.00 95.88 1084 SER A O 1
ATOM 8518 N N . LYS A 1 1085 ? 32.285 -12.178 16.659 1.00 93.56 1085 LYS A N 1
ATOM 8519 C CA . LYS A 1 1085 ? 31.720 -13.307 17.403 1.00 93.56 1085 LYS A CA 1
ATOM 8520 C C . LYS A 1 1085 ? 30.444 -13.842 16.749 1.00 93.56 1085 LYS A C 1
ATOM 8522 O O . LYS A 1 1085 ? 30.291 -15.058 16.653 1.00 93.56 1085 LYS A O 1
ATOM 8527 N N . THR A 1 1086 ? 29.559 -12.964 16.287 1.00 93.19 1086 THR A N 1
ATOM 8528 C CA . THR A 1 1086 ? 28.287 -13.345 15.657 1.00 93.19 1086 THR A CA 1
ATOM 8529 C C . THR A 1 1086 ? 28.521 -14.193 14.410 1.00 93.19 1086 THR A C 1
ATOM 8531 O O . THR A 1 1086 ? 27.913 -15.256 14.266 1.00 93.19 1086 THR A O 1
ATOM 8534 N N . LEU A 1 1087 ? 29.461 -13.792 13.544 1.00 94.75 1087 LEU A N 1
ATOM 8535 C CA . LEU A 1 1087 ? 29.804 -14.580 12.362 1.00 94.75 1087 LEU A CA 1
ATOM 8536 C C . LEU A 1 1087 ? 30.403 -15.937 12.741 1.00 94.75 1087 LEU A C 1
ATOM 8538 O O . LEU A 1 1087 ? 30.038 -16.946 12.138 1.00 94.75 1087 LEU A O 1
ATOM 8542 N N . ARG A 1 1088 ? 31.274 -15.991 13.762 1.00 93.12 1088 ARG A N 1
ATOM 8543 C CA . ARG A 1 1088 ? 31.816 -17.264 14.267 1.00 93.12 1088 ARG A CA 1
ATOM 8544 C C . ARG A 1 1088 ? 30.714 -18.212 14.718 1.00 93.12 1088 ARG A C 1
ATOM 8546 O O . ARG A 1 1088 ? 30.748 -19.388 14.362 1.00 93.12 1088 ARG A O 1
ATOM 8553 N N . GLU A 1 1089 ? 29.746 -17.720 15.490 1.00 91.69 1089 GLU A N 1
ATOM 8554 C CA . GLU A 1 1089 ? 28.634 -18.546 15.961 1.00 91.69 1089 GLU A CA 1
ATOM 8555 C C . GLU A 1 1089 ? 27.788 -19.064 14.782 1.00 91.69 1089 GLU A C 1
ATOM 8557 O O . GLU A 1 1089 ? 27.472 -20.256 14.747 1.00 91.69 1089 GLU A O 1
ATOM 8562 N N . LEU A 1 1090 ? 27.473 -18.215 13.794 1.00 93.31 1090 LEU A N 1
ATOM 8563 C CA . LEU A 1 1090 ? 26.725 -18.609 12.591 1.00 93.31 1090 LEU A CA 1
ATOM 8564 C C . LEU A 1 1090 ? 27.473 -19.650 11.750 1.00 93.31 1090 LEU A C 1
ATOM 8566 O O . LEU A 1 1090 ? 26.904 -20.694 11.428 1.00 93.31 1090 LEU A O 1
ATOM 8570 N N . ALA A 1 1091 ? 28.747 -19.397 11.436 1.00 92.75 1091 ALA A N 1
ATOM 8571 C CA . ALA A 1 1091 ? 29.587 -20.308 10.660 1.00 92.75 1091 ALA A CA 1
ATOM 8572 C C . ALA A 1 1091 ? 29.709 -21.666 11.359 1.00 92.75 1091 ALA A C 1
ATOM 8574 O O . ALA A 1 1091 ? 29.591 -22.718 10.734 1.00 92.75 1091 ALA A O 1
ATOM 8575 N N . HIS A 1 1092 ? 29.866 -21.651 12.680 1.00 90.06 1092 HIS A N 1
ATOM 8576 C CA . HIS A 1 1092 ? 29.924 -22.858 13.481 1.00 90.06 1092 HIS A CA 1
ATOM 8577 C C . HIS A 1 1092 ? 28.597 -23.638 13.485 1.00 90.06 1092 HIS A C 1
ATOM 8579 O O . HIS A 1 1092 ? 28.584 -24.854 13.284 1.00 90.06 1092 HIS A O 1
ATOM 8585 N N . ALA A 1 1093 ? 27.465 -22.954 13.682 1.00 90.56 1093 ALA A N 1
ATOM 8586 C CA . ALA A 1 1093 ? 26.148 -23.580 13.610 1.00 90.56 1093 ALA A CA 1
ATOM 8587 C C . ALA A 1 1093 ? 25.892 -24.200 12.229 1.00 90.56 1093 ALA A C 1
ATOM 8589 O O . ALA A 1 1093 ? 25.310 -25.283 12.141 1.00 90.56 1093 ALA A O 1
ATOM 8590 N N . TRP A 1 1094 ? 26.343 -23.528 11.169 1.00 91.88 1094 TRP A N 1
ATOM 8591 C CA . TRP A 1 1094 ? 26.236 -24.004 9.798 1.00 91.88 1094 TRP A CA 1
ATOM 8592 C C . TRP A 1 1094 ? 27.116 -25.238 9.543 1.00 91.88 1094 TRP A C 1
ATOM 8594 O O . TRP A 1 1094 ? 26.590 -26.263 9.113 1.00 91.88 1094 TRP A O 1
ATOM 8604 N N . LEU A 1 1095 ? 28.403 -25.207 9.905 1.00 89.94 1095 LEU A N 1
ATOM 8605 C CA . LEU A 1 1095 ? 29.328 -26.342 9.746 1.00 89.94 1095 LEU A CA 1
ATOM 8606 C C . LEU A 1 1095 ? 28.889 -27.591 10.525 1.00 89.94 1095 LEU A C 1
ATOM 8608 O O . LEU A 1 1095 ? 29.075 -28.714 10.064 1.00 89.94 1095 LEU A O 1
ATOM 8612 N N . ASN A 1 1096 ? 28.256 -27.417 11.687 1.00 87.31 1096 ASN A N 1
ATOM 8613 C CA . ASN A 1 1096 ? 27.695 -28.547 12.434 1.00 87.31 1096 ASN A CA 1
ATOM 8614 C C . ASN A 1 1096 ? 26.516 -29.207 11.719 1.00 87.31 1096 ASN A C 1
ATOM 8616 O O . ASN A 1 1096 ? 26.271 -30.400 11.899 1.00 87.31 1096 ASN A O 1
ATOM 8620 N N . LYS A 1 1097 ? 25.764 -28.433 10.934 1.00 87.88 1097 LYS A N 1
ATOM 8621 C CA . LYS A 1 1097 ? 24.648 -28.944 10.140 1.00 87.88 1097 LYS A CA 1
ATOM 8622 C C . LYS A 1 1097 ? 25.129 -29.544 8.815 1.00 87.88 1097 LYS A C 1
ATOM 8624 O O . LYS A 1 1097 ? 24.526 -30.506 8.344 1.00 87.88 1097 LYS A O 1
ATOM 8629 N N . PHE A 1 1098 ? 26.215 -29.020 8.244 1.00 82.12 1098 PHE A N 1
ATOM 8630 C CA . PHE A 1 1098 ? 26.719 -29.392 6.923 1.00 82.12 1098 PHE A CA 1
ATOM 8631 C C . PHE A 1 1098 ? 28.230 -29.630 6.951 1.00 82.12 1098 PHE A C 1
ATOM 8633 O O . PHE A 1 1098 ? 29.020 -28.701 7.073 1.00 82.12 1098 PHE A O 1
ATOM 8640 N N . SER A 1 1099 ? 28.639 -30.889 6.799 1.00 65.69 1099 SER A N 1
ATOM 8641 C CA . SER A 1 1099 ? 30.048 -31.285 6.915 1.00 65.69 1099 SER A CA 1
ATOM 8642 C C . SER A 1 1099 ? 30.873 -31.042 5.643 1.00 65.69 1099 SER A C 1
ATOM 8644 O O . SER A 1 1099 ? 32.089 -30.907 5.748 1.00 65.69 1099 SER A O 1
ATOM 8646 N N . TYR A 1 1100 ? 30.247 -30.958 4.458 1.00 70.75 1100 TYR A N 1
ATOM 8647 C CA . TYR A 1 1100 ? 30.944 -30.751 3.179 1.00 70.75 1100 TYR A CA 1
ATOM 8648 C C . TYR A 1 1100 ? 30.059 -30.033 2.147 1.00 70.75 1100 TYR A C 1
ATOM 8650 O O . TYR A 1 1100 ? 29.230 -30.669 1.498 1.00 70.75 1100 TYR A O 1
ATOM 8658 N N . PHE A 1 1101 ? 30.259 -28.727 1.948 1.00 77.31 1101 PHE A N 1
ATOM 8659 C CA . PHE A 1 1101 ? 29.622 -27.953 0.875 1.00 77.31 1101 PHE A CA 1
ATOM 8660 C C . PHE A 1 1101 ? 30.665 -27.097 0.156 1.00 77.31 1101 PHE A C 1
ATOM 8662 O O . PHE A 1 1101 ? 31.334 -26.286 0.780 1.00 77.31 1101 PHE A O 1
ATOM 8669 N N . ARG A 1 1102 ? 30.809 -27.255 -1.165 1.00 85.81 1102 ARG A N 1
ATOM 8670 C CA . ARG A 1 1102 ? 31.642 -26.348 -1.969 1.00 85.81 1102 ARG A CA 1
ATOM 8671 C C . ARG A 1 1102 ? 30.775 -25.262 -2.580 1.00 85.81 1102 ARG A C 1
ATOM 8673 O O . ARG A 1 1102 ? 29.992 -25.552 -3.479 1.00 85.81 1102 ARG A O 1
ATOM 8680 N N . ILE A 1 1103 ? 30.945 -24.045 -2.095 1.00 89.81 1103 ILE A N 1
ATOM 8681 C CA . ILE A 1 1103 ? 30.263 -22.834 -2.524 1.00 89.81 1103 ILE A CA 1
ATOM 8682 C C . ILE A 1 1103 ? 31.267 -22.009 -3.320 1.00 89.81 1103 ILE A C 1
ATOM 8684 O O . ILE A 1 1103 ? 32.383 -21.798 -2.865 1.00 89.81 1103 ILE A O 1
ATOM 8688 N N . LYS A 1 1104 ? 30.892 -21.551 -4.509 1.00 90.44 1104 LYS A N 1
ATOM 8689 C CA . LYS A 1 1104 ? 31.700 -20.635 -5.318 1.00 90.44 1104 LYS A CA 1
ATOM 8690 C C . LYS A 1 1104 ? 31.255 -19.204 -5.055 1.00 90.44 1104 LYS A C 1
ATOM 8692 O O . LYS A 1 1104 ? 30.060 -18.945 -4.981 1.00 90.44 1104 LYS A O 1
ATOM 8697 N N . LEU A 1 1105 ? 32.192 -18.271 -4.982 1.00 90.38 1105 LEU A N 1
ATOM 8698 C CA . LEU A 1 1105 ? 31.898 -16.838 -4.979 1.00 90.38 1105 LEU A CA 1
ATOM 8699 C C . LEU A 1 1105 ? 32.317 -16.244 -6.318 1.00 90.38 1105 LEU A C 1
ATOM 8701 O O . LEU A 1 1105 ? 33.419 -16.503 -6.801 1.00 90.38 1105 LEU A O 1
ATOM 8705 N N . LYS A 1 1106 ? 31.417 -15.489 -6.943 1.00 89.50 1106 LYS A N 1
ATOM 8706 C CA . LYS A 1 1106 ? 31.663 -14.834 -8.227 1.00 89.50 1106 LYS A CA 1
ATOM 8707 C C . LYS A 1 1106 ? 31.128 -13.415 -8.193 1.00 89.50 1106 LYS A C 1
ATOM 8709 O O . LYS A 1 1106 ? 30.044 -13.187 -7.680 1.00 89.50 1106 LYS A O 1
ATOM 8714 N N . HIS A 1 1107 ? 31.861 -12.485 -8.780 1.00 87.62 1107 HIS A N 1
ATOM 8715 C CA . HIS A 1 1107 ? 31.365 -11.141 -9.043 1.00 87.62 1107 HIS A CA 1
ATOM 8716 C C . HIS A 1 1107 ? 30.589 -11.132 -10.364 1.00 87.62 1107 HIS A C 1
ATOM 8718 O O . HIS A 1 1107 ? 31.003 -11.792 -11.320 1.00 87.62 1107 HIS A O 1
ATOM 8724 N N . ILE A 1 1108 ? 29.464 -10.423 -10.412 1.00 84.81 1108 ILE A N 1
ATOM 8725 C CA . ILE A 1 1108 ? 28.680 -10.212 -11.630 1.00 84.81 1108 ILE A CA 1
ATOM 8726 C C . ILE A 1 1108 ? 28.152 -8.778 -11.664 1.00 84.81 1108 ILE A C 1
ATOM 8728 O O . ILE A 1 1108 ? 27.744 -8.233 -10.639 1.00 84.81 1108 ILE A O 1
ATOM 8732 N N . ASP A 1 1109 ? 28.155 -8.195 -12.856 1.00 80.00 1109 ASP A N 1
ATOM 8733 C CA . ASP A 1 1109 ? 27.475 -6.939 -13.143 1.00 80.00 1109 ASP A CA 1
ATOM 8734 C C . ASP A 1 1109 ? 26.017 -7.262 -13.499 1.00 80.00 1109 ASP A C 1
ATOM 8736 O O . ASP A 1 1109 ? 25.756 -7.937 -14.501 1.00 80.00 1109 ASP A O 1
ATOM 8740 N N . PHE A 1 1110 ? 25.068 -6.875 -12.643 1.00 74.56 1110 PHE A N 1
ATOM 8741 C CA . PHE A 1 1110 ? 23.659 -7.229 -12.827 1.00 74.56 1110 PHE A CA 1
ATOM 8742 C C . PHE A 1 1110 ? 22.979 -6.375 -13.909 1.00 74.56 1110 PHE A C 1
ATOM 8744 O O . PHE A 1 1110 ? 21.966 -6.817 -14.452 1.00 74.56 1110 PHE A O 1
ATOM 8751 N N . LEU A 1 1111 ? 23.549 -5.224 -14.287 1.00 66.44 1111 LEU A N 1
ATOM 8752 C CA . LEU A 1 1111 ? 23.105 -4.393 -15.409 1.00 66.44 1111 LEU A CA 1
ATOM 8753 C C . LEU A 1 1111 ? 23.415 -5.049 -16.754 1.00 66.44 1111 LEU A C 1
ATOM 8755 O O . LEU A 1 1111 ? 22.686 -4.820 -17.714 1.00 66.44 1111 LEU A O 1
ATOM 8759 N N . LEU A 1 1112 ? 24.466 -5.872 -16.819 1.00 57.88 1112 LEU A N 1
ATOM 8760 C CA . LEU A 1 1112 ? 24.898 -6.568 -18.037 1.00 57.88 1112 LEU A CA 1
ATOM 8761 C C . LEU A 1 1112 ? 24.355 -8.003 -18.149 1.00 57.88 1112 LEU A C 1
ATOM 8763 O O . LEU A 1 1112 ? 24.615 -8.691 -19.135 1.00 57.88 1112 LEU A O 1
ATOM 8767 N N . GLY A 1 1113 ? 23.627 -8.491 -17.141 1.00 54.88 1113 GLY A N 1
ATOM 8768 C CA . GLY A 1 1113 ? 23.065 -9.840 -17.151 1.00 54.88 1113 GLY A CA 1
ATOM 8769 C C . GLY A 1 1113 ? 21.804 -9.947 -18.016 1.00 54.88 1113 GLY A C 1
ATOM 8770 O O . GLY A 1 1113 ? 20.883 -9.151 -17.870 1.00 54.88 1113 GLY A O 1
ATOM 8771 N N . GLU A 1 1114 ? 21.694 -11.008 -18.826 1.00 49.94 1114 GLU A N 1
ATOM 8772 C CA . GLU A 1 1114 ? 20.536 -11.337 -19.694 1.00 49.94 1114 GLU A CA 1
ATOM 8773 C C . GLU A 1 1114 ? 19.171 -11.458 -18.961 1.00 49.94 1114 GLU A C 1
ATOM 8775 O O . GLU A 1 1114 ? 18.130 -11.659 -19.586 1.00 49.94 1114 GLU A O 1
ATOM 8780 N N . ASN A 1 1115 ? 19.150 -11.321 -17.630 1.00 46.22 1115 ASN A N 1
ATOM 8781 C CA . ASN A 1 1115 ? 18.011 -11.568 -16.747 1.00 46.22 1115 ASN A CA 1
ATOM 8782 C C . ASN A 1 1115 ? 17.357 -10.281 -16.194 1.00 46.22 1115 ASN A C 1
ATOM 8784 O O . ASN A 1 1115 ? 17.016 -10.235 -15.018 1.00 46.22 1115 ASN A O 1
ATOM 8788 N N . GLY A 1 1116 ? 17.126 -9.263 -17.029 1.00 44.59 1116 GLY A N 1
ATOM 8789 C CA . GLY A 1 1116 ? 16.070 -8.251 -16.845 1.00 44.59 1116 GLY A CA 1
ATOM 8790 C C . GLY A 1 1116 ? 16.174 -7.254 -15.669 1.00 44.59 1116 GLY A C 1
ATOM 8791 O O . GLY A 1 1116 ? 16.698 -7.512 -14.589 1.00 44.59 1116 GLY A O 1
ATOM 8792 N N . SER A 1 1117 ? 15.550 -6.091 -15.868 1.00 48.91 1117 SER A N 1
ATOM 8793 C CA . SER A 1 1117 ? 15.548 -4.867 -15.042 1.00 48.91 1117 SER A CA 1
ATOM 8794 C C . SER A 1 1117 ? 15.045 -4.973 -13.584 1.00 48.91 1117 SER A C 1
ATOM 8796 O O . SER A 1 1117 ? 14.794 -3.950 -12.951 1.00 48.91 1117 SER A O 1
ATOM 8798 N N . GLY A 1 1118 ? 14.846 -6.177 -13.042 1.00 55.09 1118 GLY A N 1
ATOM 8799 C CA . GLY A 1 1118 ? 14.368 -6.410 -11.673 1.00 55.09 1118 GLY A CA 1
ATOM 8800 C C . GLY A 1 1118 ? 15.459 -6.762 -10.654 1.00 55.09 1118 GLY A C 1
ATOM 8801 O O . GLY A 1 1118 ? 15.178 -6.766 -9.455 1.00 55.09 1118 GLY A O 1
ATOM 8802 N N . LEU A 1 1119 ? 16.682 -7.074 -11.104 1.00 58.06 1119 LEU A N 1
ATOM 8803 C CA . LEU A 1 1119 ? 17.779 -7.524 -10.233 1.00 58.06 1119 LEU A CA 1
ATOM 8804 C C . LEU A 1 1119 ? 18.773 -6.418 -9.841 1.00 58.06 1119 LEU A C 1
ATOM 8806 O O . LEU A 1 1119 ? 19.557 -6.635 -8.921 1.00 58.06 1119 LEU A O 1
ATOM 8810 N N . SER A 1 1120 ? 18.717 -5.234 -10.460 1.00 60.31 1120 SER A N 1
ATOM 8811 C CA . SER A 1 1120 ? 19.666 -4.136 -10.192 1.00 60.31 1120 SER A CA 1
ATOM 8812 C C . SER A 1 1120 ? 19.644 -3.652 -8.735 1.00 60.31 1120 SER A C 1
ATOM 8814 O O . SER A 1 1120 ? 20.650 -3.197 -8.212 1.00 60.31 1120 SER A O 1
ATOM 8816 N N . ALA A 1 1121 ? 18.530 -3.826 -8.017 1.00 72.88 1121 ALA A N 1
ATOM 8817 C CA . ALA A 1 1121 ? 18.413 -3.513 -6.588 1.00 72.88 1121 ALA A CA 1
ATOM 8818 C C . ALA A 1 1121 ? 18.671 -4.727 -5.666 1.00 72.88 1121 ALA A C 1
ATOM 8820 O O . ALA A 1 1121 ? 18.079 -4.842 -4.586 1.00 72.88 1121 ALA A O 1
ATOM 8821 N N . ILE A 1 1122 ? 19.493 -5.689 -6.093 1.00 81.19 1122 ILE A N 1
ATOM 8822 C CA . ILE A 1 1122 ? 19.877 -6.858 -5.293 1.00 81.19 1122 ILE A CA 1
ATOM 8823 C C . ILE A 1 1122 ? 21.394 -6.858 -5.100 1.00 81.19 1122 ILE A C 1
ATOM 8825 O O . ILE A 1 1122 ? 22.150 -6.726 -6.057 1.00 81.19 1122 ILE A O 1
ATOM 8829 N N . SER A 1 1123 ? 21.844 -7.018 -3.851 1.00 82.38 1123 SER A N 1
ATOM 8830 C CA . SER A 1 1123 ? 23.274 -7.063 -3.530 1.00 82.38 1123 SER A CA 1
ATOM 8831 C C . SER A 1 1123 ? 23.931 -8.355 -4.001 1.00 82.38 1123 SER A C 1
ATOM 8833 O O . SER A 1 1123 ? 25.068 -8.336 -4.451 1.00 82.38 1123 SER A O 1
ATOM 8835 N N . HIS A 1 1124 ? 23.234 -9.485 -3.915 1.00 87.81 1124 HIS A N 1
ATOM 8836 C CA . HIS A 1 1124 ? 23.760 -10.773 -4.345 1.00 87.81 1124 HIS A CA 1
ATOM 8837 C C . HIS A 1 1124 ? 22.638 -11.765 -4.677 1.00 87.81 1124 HIS A C 1
ATOM 8839 O O . HIS A 1 1124 ? 21.503 -11.616 -4.227 1.00 87.81 1124 HIS A O 1
ATOM 8845 N N . THR A 1 1125 ? 22.953 -12.816 -5.430 1.00 86.06 1125 THR A N 1
ATOM 8846 C CA . THR A 1 1125 ? 22.035 -13.947 -5.650 1.00 86.06 1125 THR A CA 1
ATOM 8847 C C . THR A 1 1125 ? 22.719 -15.271 -5.335 1.00 86.06 1125 THR A C 1
ATOM 8849 O O . THR A 1 1125 ? 23.934 -15.402 -5.467 1.00 86.06 1125 THR A O 1
ATOM 8852 N N . ILE A 1 1126 ? 21.941 -16.259 -4.889 1.00 86.25 1126 ILE A N 1
ATOM 8853 C CA . ILE A 1 1126 ? 22.440 -17.587 -4.519 1.00 86.25 1126 ILE A CA 1
ATOM 8854 C C . ILE A 1 1126 ? 21.767 -18.617 -5.432 1.00 86.25 1126 ILE A C 1
ATOM 8856 O O . ILE A 1 1126 ? 20.556 -18.814 -5.340 1.00 86.25 1126 ILE A O 1
ATOM 8860 N N . SER A 1 1127 ? 22.541 -19.273 -6.299 1.00 86.88 1127 SER A N 1
ATOM 8861 C CA . SER A 1 1127 ? 22.075 -20.364 -7.174 1.00 86.88 1127 SER A CA 1
ATOM 8862 C C . SER A 1 1127 ? 23.179 -21.394 -7.368 1.00 86.88 1127 SER A C 1
ATOM 8864 O O . SER A 1 1127 ? 24.342 -21.024 -7.494 1.00 86.88 1127 SER A O 1
ATOM 8866 N N . ASP A 1 1128 ? 22.828 -22.680 -7.412 1.00 85.25 1128 ASP A N 1
ATOM 8867 C CA . ASP A 1 1128 ? 23.737 -23.773 -7.798 1.00 85.25 1128 ASP A CA 1
ATOM 8868 C C . ASP A 1 1128 ? 25.072 -23.786 -7.034 1.00 85.25 1128 ASP A C 1
ATOM 8870 O O . ASP A 1 1128 ? 26.155 -23.876 -7.619 1.00 85.25 1128 ASP A O 1
ATOM 8874 N N . ASN A 1 1129 ? 25.001 -23.651 -5.705 1.00 88.06 1129 ASN A N 1
ATOM 8875 C CA . ASN A 1 1129 ? 26.169 -23.514 -4.828 1.00 88.06 1129 ASN A CA 1
ATOM 8876 C C . ASN A 1 1129 ? 27.110 -22.371 -5.249 1.00 88.06 1129 ASN A C 1
ATOM 8878 O O . ASN A 1 1129 ? 28.318 -22.453 -5.057 1.00 88.06 1129 ASN A O 1
ATOM 8882 N N . THR A 1 1130 ? 26.580 -21.317 -5.858 1.00 89.69 1130 THR A N 1
ATOM 8883 C CA . THR A 1 1130 ? 27.323 -20.116 -6.227 1.00 89.69 1130 THR A CA 1
ATOM 8884 C C . THR A 1 1130 ? 26.635 -18.898 -5.625 1.00 89.69 1130 THR A C 1
ATOM 8886 O O . THR A 1 1130 ? 25.423 -18.733 -5.758 1.00 89.69 1130 THR A O 1
ATOM 8889 N N . ILE A 1 1131 ? 27.415 -18.052 -4.961 1.00 92.06 1131 ILE A N 1
ATOM 8890 C CA . ILE A 1 1131 ? 27.007 -16.727 -4.507 1.00 92.06 1131 ILE A CA 1
ATOM 8891 C C . ILE A 1 1131 ? 27.556 -15.718 -5.512 1.00 92.06 1131 ILE A C 1
ATOM 8893 O O . ILE A 1 1131 ? 28.770 -15.585 -5.679 1.00 92.06 1131 ILE A O 1
ATOM 8897 N N . TRP A 1 1132 ? 26.647 -15.031 -6.190 1.00 91.31 1132 TRP A N 1
ATOM 8898 C CA . TRP A 1 1132 ? 26.952 -13.988 -7.157 1.00 91.31 1132 TRP A CA 1
ATOM 8899 C C . TRP A 1 1132 ? 26.861 -12.626 -6.475 1.00 91.31 1132 TRP A C 1
ATOM 8901 O O . TRP A 1 1132 ? 25.770 -12.235 -6.068 1.00 91.31 1132 TRP A O 1
ATOM 8911 N N . LEU A 1 1133 ? 27.983 -11.927 -6.328 1.00 92.56 1133 LEU A N 1
ATOM 8912 C CA . LEU A 1 1133 ? 28.095 -10.607 -5.709 1.00 92.56 1133 LEU A CA 1
ATOM 8913 C C . LEU A 1 1133 ? 27.934 -9.513 -6.768 1.00 92.56 1133 LEU A C 1
ATOM 8915 O O . LEU A 1 1133 ? 28.631 -9.543 -7.783 1.00 92.56 1133 LEU A O 1
ATOM 8919 N N . ASN A 1 1134 ? 27.041 -8.554 -6.524 1.00 89.88 1134 ASN A N 1
ATOM 8920 C CA . ASN A 1 1134 ? 26.808 -7.438 -7.435 1.00 89.88 1134 ASN A CA 1
ATOM 8921 C C . ASN A 1 1134 ? 28.000 -6.471 -7.418 1.00 89.88 1134 ASN A C 1
ATOM 8923 O O . ASN A 1 1134 ? 28.387 -5.990 -6.355 1.00 89.88 1134 ASN A O 1
ATOM 8927 N N . THR A 1 1135 ? 28.585 -6.196 -8.583 1.00 87.81 1135 THR A N 1
ATOM 8928 C CA . THR A 1 1135 ? 29.687 -5.229 -8.729 1.00 87.81 1135 THR A CA 1
ATOM 8929 C C . THR A 1 1135 ? 29.227 -3.786 -8.893 1.00 87.81 1135 THR A C 1
ATOM 8931 O O . THR A 1 1135 ? 30.055 -2.877 -8.880 1.00 87.81 1135 THR A O 1
ATOM 8934 N N . GLU A 1 1136 ? 27.930 -3.552 -9.067 1.00 86.75 1136 GLU A N 1
ATOM 8935 C CA . GLU A 1 1136 ? 27.380 -2.211 -9.197 1.00 86.75 1136 GLU A CA 1
ATOM 8936 C C . GLU A 1 1136 ? 27.486 -1.416 -7.901 1.00 86.75 1136 GLU A C 1
ATOM 8938 O O . GLU A 1 1136 ? 27.458 -1.939 -6.782 1.00 86.75 1136 GLU A O 1
ATOM 8943 N N . LYS A 1 1137 ? 27.541 -0.094 -8.061 1.00 87.31 1137 LYS A N 1
ATOM 8944 C CA . LYS A 1 1137 ? 27.504 0.830 -6.937 1.00 87.31 1137 LYS A CA 1
ATOM 8945 C C . LYS A 1 1137 ? 26.087 0.904 -6.374 1.00 87.31 1137 LYS A C 1
ATOM 8947 O O . LYS A 1 1137 ? 25.286 1.743 -6.775 1.00 87.31 1137 LYS A O 1
ATOM 8952 N N . LEU A 1 1138 ? 25.805 0.035 -5.415 1.00 89.94 1138 LEU A N 1
ATOM 8953 C CA . LEU A 1 1138 ? 24.549 0.030 -4.679 1.00 89.94 1138 LEU A CA 1
ATOM 8954 C C . LEU A 1 1138 ? 24.611 0.971 -3.479 1.00 89.94 1138 LEU A C 1
ATOM 8956 O O . LEU A 1 1138 ? 25.664 1.197 -2.881 1.00 89.94 1138 LEU A O 1
ATOM 8960 N N . TYR A 1 1139 ? 23.450 1.478 -3.092 1.00 90.44 1139 TYR A N 1
ATOM 8961 C CA . TYR A 1 1139 ? 23.247 2.269 -1.890 1.00 90.44 1139 TYR A CA 1
ATOM 8962 C C . TYR A 1 1139 ? 22.273 1.542 -0.969 1.00 90.44 1139 TYR A C 1
ATOM 8964 O O . TYR A 1 1139 ? 21.341 0.875 -1.419 1.00 90.44 1139 TYR A O 1
ATOM 8972 N N . TYR A 1 1140 ? 22.473 1.668 0.335 1.00 92.00 1140 TYR A N 1
ATOM 8973 C CA . TYR A 1 1140 ? 21.556 1.146 1.337 1.00 92.00 1140 TYR A CA 1
ATOM 8974 C C . TYR A 1 1140 ? 21.049 2.268 2.237 1.00 92.00 1140 TYR A C 1
ATOM 8976 O O . TYR A 1 1140 ? 21.722 3.274 2.460 1.00 92.00 1140 TYR A O 1
ATOM 8984 N N . PHE A 1 1141 ? 19.851 2.076 2.781 1.00 89.50 1141 PHE A N 1
ATOM 8985 C CA . PHE A 1 1141 ? 19.275 2.984 3.763 1.00 89.50 1141 PHE A CA 1
ATOM 8986 C C . PHE A 1 1141 ? 19.959 2.758 5.104 1.00 89.50 1141 PHE A C 1
ATOM 8988 O O . PHE A 1 1141 ? 19.837 1.680 5.692 1.00 89.50 1141 PHE A O 1
ATOM 8995 N N . SER A 1 1142 ? 20.682 3.763 5.578 1.00 91.38 1142 SER A N 1
ATOM 8996 C CA . SER A 1 1142 ? 21.335 3.774 6.882 1.00 91.38 1142 SER A CA 1
ATOM 8997 C C . SER A 1 1142 ? 20.626 4.715 7.851 1.00 91.38 1142 SER A C 1
ATOM 8999 O O . SER A 1 1142 ? 19.795 5.521 7.439 1.00 91.38 1142 SER A O 1
ATOM 9001 N N . GLU A 1 1143 ? 20.986 4.679 9.135 1.00 86.81 1143 GLU A N 1
ATOM 9002 C CA . GLU A 1 1143 ? 20.474 5.649 10.118 1.00 86.81 1143 GLU A CA 1
ATOM 9003 C C . GLU A 1 1143 ? 20.822 7.117 9.783 1.00 86.81 1143 GLU A C 1
ATOM 9005 O O . GLU A 1 1143 ? 20.180 8.027 10.309 1.00 86.81 1143 GLU A O 1
ATOM 9010 N N . ARG A 1 1144 ? 21.824 7.340 8.915 1.00 83.94 1144 ARG A N 1
ATOM 9011 C CA . ARG A 1 1144 ? 22.314 8.657 8.470 1.00 83.94 1144 ARG A CA 1
ATOM 9012 C C . ARG A 1 1144 ? 21.851 9.025 7.054 1.00 83.94 1144 ARG A C 1
ATOM 9014 O O . ARG A 1 1144 ? 22.411 9.928 6.448 1.00 83.94 1144 ARG A O 1
ATOM 9021 N N . GLY A 1 1145 ? 20.870 8.307 6.506 1.00 83.19 1145 GLY A N 1
ATOM 9022 C CA . GLY A 1 1145 ? 20.448 8.441 5.109 1.00 83.19 1145 GLY A CA 1
ATOM 9023 C C . GLY A 1 1145 ? 21.082 7.380 4.213 1.00 83.19 1145 GLY A C 1
ATOM 9024 O O . GLY A 1 1145 ? 21.432 6.295 4.678 1.00 83.19 1145 GLY A O 1
ATOM 9025 N N . LEU A 1 1146 ? 21.198 7.646 2.914 1.00 84.69 1146 LEU A N 1
ATOM 9026 C CA . LEU A 1 1146 ? 21.761 6.676 1.973 1.00 84.69 1146 LEU A CA 1
ATOM 9027 C C . LEU A 1 1146 ? 23.279 6.581 2.125 1.00 84.69 1146 LEU A C 1
ATOM 9029 O O . LEU A 1 1146 ? 23.975 7.590 2.089 1.00 84.69 1146 LEU A O 1
ATOM 9033 N N . ALA A 1 1147 ? 23.782 5.358 2.248 1.00 89.12 1147 ALA A N 1
ATOM 9034 C CA . ALA A 1 1147 ? 25.205 5.063 2.316 1.00 89.12 1147 ALA A CA 1
ATOM 9035 C C . ALA A 1 1147 ? 25.596 4.102 1.182 1.00 89.12 1147 ALA A C 1
ATOM 9037 O O . ALA A 1 1147 ? 24.800 3.228 0.827 1.00 89.12 1147 ALA A O 1
ATOM 9038 N N . PRO A 1 1148 ? 26.793 4.244 0.588 1.00 91.88 1148 PRO A N 1
ATOM 9039 C CA . PRO A 1 1148 ? 27.271 3.298 -0.411 1.00 91.88 1148 PRO A CA 1
ATOM 9040 C C . PRO A 1 1148 ? 27.486 1.921 0.227 1.00 91.88 1148 PRO A C 1
ATOM 9042 O O . PRO A 1 1148 ? 28.047 1.809 1.318 1.00 91.88 1148 PRO A O 1
ATOM 9045 N N . LEU A 1 1149 ? 27.055 0.867 -0.460 1.00 93.50 1149 LEU A N 1
ATOM 9046 C CA . LEU A 1 1149 ? 27.263 -0.510 -0.033 1.00 93.50 1149 LEU A CA 1
ATOM 9047 C C . LEU A 1 1149 ? 28.739 -0.880 -0.241 1.00 93.50 1149 LEU A C 1
ATOM 9049 O O . LEU A 1 1149 ? 29.178 -1.086 -1.369 1.00 93.50 1149 LEU A O 1
ATOM 9053 N N . SER A 1 1150 ? 29.516 -0.926 0.844 1.00 94.56 1150 SER A N 1
ATOM 9054 C CA . SER A 1 1150 ? 30.923 -1.334 0.786 1.00 94.56 1150 SER A CA 1
ATOM 9055 C C . SER A 1 1150 ? 31.058 -2.812 0.414 1.00 94.56 1150 SER A C 1
ATOM 9057 O O . SER A 1 1150 ? 30.169 -3.618 0.691 1.00 94.56 1150 SER A O 1
ATOM 9059 N N . GLU A 1 1151 ? 32.202 -3.194 -0.153 1.00 93.38 1151 GLU A N 1
ATOM 9060 C CA . GLU A 1 1151 ? 32.498 -4.596 -0.469 1.00 93.38 1151 GLU A CA 1
ATOM 9061 C C . GLU A 1 1151 ? 32.471 -5.485 0.787 1.00 93.38 1151 GLU A C 1
ATOM 9063 O O . GLU A 1 1151 ? 31.882 -6.565 0.770 1.00 93.38 1151 GLU A O 1
ATOM 9068 N N . LYS A 1 1152 ? 33.003 -4.988 1.919 1.00 95.25 1152 LYS A N 1
ATOM 9069 C CA . LYS A 1 1152 ? 32.943 -5.673 3.225 1.00 95.25 1152 LYS A CA 1
ATOM 9070 C C . LYS A 1 1152 ? 31.502 -5.961 3.648 1.00 95.25 1152 LYS A C 1
ATOM 9072 O O . LYS A 1 1152 ? 31.202 -7.078 4.072 1.00 95.25 1152 LYS A O 1
ATOM 9077 N N . ARG A 1 1153 ? 30.600 -4.987 3.487 1.00 95.62 1153 ARG A N 1
ATOM 9078 C CA . ARG A 1 1153 ? 29.176 -5.128 3.816 1.00 95.62 1153 ARG A CA 1
ATOM 9079 C C . ARG A 1 1153 ? 28.441 -6.051 2.851 1.00 95.62 1153 ARG A C 1
ATOM 9081 O O . ARG A 1 1153 ? 27.699 -6.917 3.303 1.00 95.62 1153 ARG A O 1
ATOM 9088 N N . LEU A 1 1154 ? 28.680 -5.903 1.548 1.00 94.62 1154 LEU A N 1
ATOM 9089 C CA . LEU A 1 1154 ? 28.146 -6.780 0.506 1.00 94.62 1154 LEU A CA 1
ATOM 9090 C C . LEU A 1 1154 ? 28.505 -8.248 0.781 1.00 94.62 1154 LEU A C 1
ATOM 9092 O O . LEU A 1 1154 ? 27.630 -9.117 0.791 1.00 94.62 1154 LEU A O 1
ATOM 9096 N N . PHE A 1 1155 ? 29.780 -8.511 1.067 1.00 94.75 1155 PHE A N 1
ATOM 9097 C CA . PHE A 1 1155 ? 30.264 -9.845 1.390 1.00 94.75 1155 PHE A CA 1
ATOM 9098 C C . PHE A 1 1155 ? 29.643 -10.376 2.686 1.00 94.75 1155 PHE A C 1
ATOM 9100 O O . PHE A 1 1155 ? 29.072 -11.467 2.678 1.00 94.75 1155 PHE A O 1
ATOM 9107 N N . ALA A 1 1156 ? 29.672 -9.600 3.777 1.00 95.88 1156 ALA A N 1
ATOM 9108 C CA . ALA A 1 1156 ? 29.076 -9.997 5.053 1.00 95.88 1156 ALA A CA 1
ATOM 9109 C C . ALA A 1 1156 ? 27.578 -10.325 4.916 1.00 95.88 1156 ALA A C 1
ATOM 9111 O O . ALA A 1 1156 ? 27.143 -11.380 5.379 1.00 95.88 1156 ALA A O 1
ATOM 9112 N N . GLY A 1 1157 ? 26.811 -9.475 4.223 1.00 94.50 1157 GLY A N 1
ATOM 9113 C CA . GLY A 1 1157 ? 25.393 -9.704 3.941 1.00 94.50 1157 GLY A CA 1
ATOM 9114 C C . GLY A 1 1157 ? 25.161 -10.994 3.152 1.00 94.50 1157 GLY A C 1
ATOM 9115 O O . GLY A 1 1157 ? 24.323 -11.804 3.535 1.00 94.50 1157 GLY A O 1
ATOM 9116 N N . SER A 1 1158 ? 25.969 -11.260 2.119 1.00 94.12 1158 SER A N 1
ATOM 9117 C CA . SER A 1 1158 ? 25.847 -12.490 1.320 1.00 94.12 1158 SER A CA 1
ATOM 9118 C C . SER A 1 1158 ? 26.122 -13.776 2.112 1.00 94.12 1158 SER A C 1
ATOM 9120 O O . SER A 1 1158 ? 25.438 -14.788 1.938 1.00 94.12 1158 SER A O 1
ATOM 9122 N N . MET A 1 1159 ? 27.084 -13.728 3.037 1.00 94.50 1159 MET A N 1
ATOM 9123 C CA . MET A 1 1159 ? 27.418 -14.846 3.921 1.00 94.50 1159 MET A CA 1
ATOM 9124 C C . MET A 1 1159 ? 26.297 -15.108 4.928 1.00 94.50 1159 MET A C 1
ATOM 9126 O O . MET A 1 1159 ? 25.928 -16.259 5.167 1.00 94.50 1159 MET A O 1
ATOM 9130 N N . VAL A 1 1160 ? 25.734 -14.042 5.503 1.00 94.38 1160 VAL A N 1
ATOM 9131 C CA . VAL A 1 1160 ? 24.587 -14.124 6.412 1.00 94.38 1160 VAL A CA 1
ATOM 9132 C C . VAL A 1 1160 ? 23.381 -14.724 5.698 1.00 94.38 1160 VAL A C 1
ATOM 9134 O O . VAL A 1 1160 ? 22.769 -15.655 6.223 1.00 94.38 1160 VAL A O 1
ATOM 9137 N N . ASP A 1 1161 ? 23.055 -14.240 4.503 1.00 92.00 1161 ASP A N 1
ATOM 9138 C CA . ASP A 1 1161 ? 21.924 -14.733 3.720 1.00 92.00 1161 ASP A CA 1
ATOM 9139 C C . ASP A 1 1161 ? 22.055 -16.220 3.418 1.00 92.00 1161 ASP A C 1
ATOM 9141 O O . ASP A 1 1161 ? 21.101 -16.979 3.627 1.00 92.00 1161 ASP A O 1
ATOM 9145 N N . PHE A 1 1162 ? 23.254 -16.646 3.017 1.00 92.94 1162 PHE A N 1
ATOM 9146 C CA . PHE A 1 1162 ? 23.573 -18.048 2.800 1.00 92.94 1162 PHE A CA 1
ATOM 9147 C C . PHE A 1 1162 ? 23.408 -18.880 4.083 1.00 92.94 1162 PHE A C 1
ATOM 9149 O O . PHE A 1 1162 ? 22.648 -19.851 4.097 1.00 92.94 1162 PHE A O 1
ATOM 9156 N N . PHE A 1 1163 ? 24.044 -18.485 5.193 1.00 93.69 1163 PHE A N 1
ATOM 9157 C CA . PHE A 1 1163 ? 23.954 -19.234 6.450 1.00 93.69 1163 PHE A CA 1
ATOM 9158 C C . PHE A 1 1163 ? 22.524 -19.321 6.977 1.00 93.69 1163 PHE A C 1
ATOM 9160 O O . PHE A 1 1163 ? 22.100 -20.390 7.416 1.00 93.69 1163 PHE A O 1
ATOM 9167 N N . ILE A 1 1164 ? 21.753 -18.236 6.912 1.00 91.81 1164 ILE A N 1
ATOM 9168 C CA . ILE A 1 1164 ? 20.354 -18.228 7.347 1.00 91.81 1164 ILE A CA 1
ATOM 9169 C C . ILE A 1 1164 ? 19.490 -19.099 6.435 1.00 91.81 1164 ILE A C 1
ATOM 9171 O O . ILE A 1 1164 ? 18.686 -19.883 6.943 1.00 91.81 1164 ILE A O 1
ATOM 9175 N N . GLY A 1 1165 ? 19.679 -19.013 5.115 1.00 90.56 1165 GLY A N 1
ATOM 9176 C CA . GLY A 1 1165 ? 18.952 -19.824 4.138 1.00 90.56 1165 GLY A CA 1
ATOM 9177 C C . GLY A 1 1165 ? 19.171 -21.328 4.313 1.00 90.56 1165 GLY A C 1
ATOM 9178 O O . GLY A 1 1165 ? 18.249 -22.108 4.064 1.00 90.56 1165 GLY A O 1
ATOM 9179 N N . GLU A 1 1166 ? 20.354 -21.719 4.790 1.00 91.38 1166 GLU A N 1
ATOM 9180 C CA . GLU A 1 1166 ? 20.720 -23.106 5.077 1.00 91.38 1166 GLU A CA 1
ATOM 9181 C C . GLU A 1 1166 ? 20.326 -23.552 6.491 1.00 91.38 1166 GLU A C 1
ATOM 9183 O O . GLU A 1 1166 ? 19.843 -24.671 6.692 1.00 91.38 1166 GLU A O 1
ATOM 9188 N N . LEU A 1 1167 ? 20.484 -22.700 7.508 1.00 90.56 1167 LEU A N 1
ATOM 9189 C CA . LEU A 1 1167 ? 20.103 -23.017 8.887 1.00 90.56 1167 LEU A CA 1
ATOM 9190 C C . LEU A 1 1167 ? 18.582 -23.105 9.049 1.00 90.56 1167 LEU A C 1
ATOM 9192 O O . LEU A 1 1167 ? 18.101 -24.002 9.748 1.00 90.56 1167 LEU A O 1
ATOM 9196 N N . LEU A 1 1168 ? 17.839 -22.232 8.365 1.00 90.44 1168 LEU A N 1
ATOM 9197 C CA . LEU A 1 1168 ? 16.399 -22.024 8.518 1.00 90.44 1168 LEU A CA 1
ATOM 9198 C C . LEU A 1 1168 ? 15.677 -22.052 7.151 1.00 90.44 1168 LEU A C 1
ATOM 9200 O O . LEU A 1 1168 ? 15.094 -21.048 6.739 1.00 90.44 1168 LEU A O 1
ATOM 9204 N N . PRO A 1 1169 ? 15.646 -23.204 6.453 1.00 87.06 1169 PRO A N 1
ATOM 9205 C CA . PRO A 1 1169 ? 15.133 -23.307 5.081 1.00 87.06 1169 PRO A CA 1
ATOM 9206 C C . PRO A 1 1169 ? 13.632 -23.007 4.946 1.00 87.06 1169 PRO A C 1
ATOM 9208 O O . PRO A 1 1169 ? 13.160 -22.707 3.855 1.00 87.06 1169 PRO A O 1
ATOM 9211 N N . SER A 1 1170 ? 12.872 -23.072 6.044 1.00 83.44 1170 SER A N 1
ATOM 9212 C CA . SER A 1 1170 ? 11.450 -22.716 6.073 1.00 83.44 1170 SER A CA 1
ATOM 9213 C C . SER A 1 1170 ? 11.196 -21.207 6.142 1.00 83.44 1170 SER A C 1
ATOM 9215 O O . SER A 1 1170 ? 10.037 -20.793 6.129 1.00 83.44 1170 SER A O 1
ATOM 9217 N N . MET A 1 1171 ? 12.234 -20.377 6.303 1.00 80.69 1171 MET A N 1
ATOM 9218 C CA . MET A 1 1171 ? 12.063 -18.926 6.325 1.00 80.69 1171 MET A CA 1
ATOM 9219 C C . MET A 1 1171 ? 12.007 -18.369 4.899 1.00 80.69 1171 MET A C 1
ATOM 9221 O O . MET A 1 1171 ? 12.754 -18.835 4.039 1.00 80.69 1171 MET A O 1
ATOM 9225 N N . PRO A 1 1172 ? 11.143 -17.369 4.636 1.00 74.56 1172 PRO A N 1
ATOM 9226 C CA . PRO A 1 1172 ? 11.094 -16.710 3.337 1.00 74.56 1172 PRO A CA 1
ATOM 9227 C C . PRO A 1 1172 ? 12.483 -16.183 2.965 1.00 74.56 1172 PRO A C 1
ATOM 9229 O O . PRO A 1 1172 ? 13.083 -15.439 3.745 1.00 74.56 1172 PRO A O 1
ATOM 9232 N N . ARG A 1 1173 ? 12.987 -16.588 1.795 1.00 70.62 1173 ARG A N 1
ATOM 9233 C CA . ARG A 1 1173 ? 14.215 -16.043 1.201 1.00 70.62 1173 ARG A CA 1
ATOM 9234 C C . ARG A 1 1173 ? 13.910 -14.697 0.536 1.00 70.62 1173 ARG A C 1
ATOM 9236 O O . ARG A 1 1173 ? 12.759 -14.401 0.222 1.00 70.62 1173 ARG A O 1
ATOM 9243 N N . PHE A 1 1174 ? 14.938 -13.884 0.322 1.00 63.97 1174 PHE A N 1
ATOM 9244 C CA . PHE A 1 1174 ? 14.817 -12.660 -0.471 1.00 63.97 1174 PHE A CA 1
ATOM 9245 C C . PHE A 1 1174 ? 14.417 -12.978 -1.923 1.00 63.97 1174 PHE A C 1
ATOM 9247 O O . PHE A 1 1174 ? 14.868 -14.003 -2.438 1.00 63.97 1174 PHE A O 1
ATOM 9254 N N . PRO A 1 1175 ? 13.607 -12.126 -2.598 1.00 62.09 1175 PRO A N 1
ATOM 9255 C CA . PRO A 1 1175 ? 13.093 -10.807 -2.183 1.00 62.09 1175 PRO A CA 1
ATOM 9256 C C . PRO A 1 1175 ? 11.969 -10.832 -1.134 1.00 62.09 1175 PRO A C 1
ATOM 9258 O O . PRO A 1 1175 ? 11.007 -11.581 -1.264 1.00 62.09 1175 PRO A O 1
ATOM 9261 N N . MET A 1 1176 ? 12.009 -9.918 -0.159 1.00 69.00 1176 MET A N 1
ATOM 9262 C CA . MET A 1 1176 ? 10.836 -9.632 0.681 1.00 69.00 1176 MET A CA 1
ATOM 9263 C C . MET A 1 1176 ? 9.809 -8.782 -0.088 1.00 69.00 1176 MET A C 1
ATOM 9265 O O . MET A 1 1176 ? 10.189 -7.887 -0.835 1.00 69.00 1176 MET A O 1
ATOM 9269 N N . HIS A 1 1177 ? 8.507 -8.999 0.122 1.00 62.81 1177 HIS A N 1
ATOM 9270 C CA . HIS A 1 1177 ? 7.455 -8.184 -0.512 1.00 62.81 1177 HIS A CA 1
ATOM 9271 C C . HIS A 1 1177 ? 7.368 -6.740 0.034 1.00 62.81 1177 HIS A C 1
ATOM 9273 O O . HIS A 1 1177 ? 6.703 -5.905 -0.568 1.00 62.81 1177 HIS A O 1
ATOM 9279 N N . GLN A 1 1178 ? 8.030 -6.443 1.161 1.00 72.69 1178 GLN A N 1
ATOM 9280 C CA . GLN A 1 1178 ? 8.031 -5.138 1.846 1.00 72.69 1178 GLN A CA 1
ATOM 9281 C C . GLN A 1 1178 ? 9.445 -4.779 2.343 1.00 72.69 1178 GLN A C 1
ATOM 9283 O O . GLN A 1 1178 ? 9.687 -4.638 3.540 1.00 72.69 1178 GLN A O 1
ATOM 9288 N N . ARG A 1 1179 ? 10.415 -4.693 1.427 1.00 79.12 1179 ARG A N 1
ATOM 9289 C CA . ARG A 1 1179 ? 11.837 -4.442 1.743 1.00 79.12 1179 ARG A CA 1
ATOM 9290 C C . ARG A 1 1179 ? 12.105 -3.101 2.436 1.00 79.12 1179 ARG A C 1
ATOM 9292 O O . ARG A 1 1179 ? 13.053 -3.002 3.211 1.00 79.12 1179 ARG A O 1
ATOM 9299 N N . LEU A 1 1180 ? 11.279 -2.088 2.171 1.00 83.00 1180 LEU A N 1
ATOM 9300 C CA . LEU A 1 1180 ? 11.401 -0.777 2.808 1.00 83.00 1180 LEU A CA 1
ATOM 9301 C C . LEU A 1 1180 ? 10.903 -0.808 4.260 1.00 83.00 1180 LEU A C 1
ATOM 9303 O O . LEU A 1 1180 ? 11.551 -0.257 5.147 1.00 83.00 1180 LEU A O 1
ATOM 9307 N N . ASP A 1 1181 ? 9.795 -1.510 4.505 1.00 81.75 1181 ASP A N 1
ATOM 9308 C CA . ASP A 1 1181 ? 9.165 -1.561 5.824 1.00 81.75 1181 ASP A CA 1
ATOM 9309 C C . ASP A 1 1181 ? 9.773 -2.626 6.728 1.00 81.75 1181 ASP A C 1
ATOM 9311 O O . ASP A 1 1181 ? 9.515 -2.597 7.921 1.00 81.75 1181 ASP A O 1
ATOM 9315 N N . SER A 1 1182 ? 10.537 -3.587 6.204 1.00 83.19 1182 SER A N 1
ATOM 9316 C CA . SER A 1 1182 ? 11.163 -4.667 6.976 1.00 83.19 1182 SER A CA 1
ATOM 9317 C C . SER A 1 1182 ? 12.641 -4.801 6.635 1.00 83.19 1182 SER A C 1
ATOM 9319 O O . SER A 1 1182 ? 13.014 -4.878 5.468 1.00 83.19 1182 SER A O 1
ATOM 9321 N N . ARG A 1 1183 ? 13.495 -4.911 7.656 1.00 88.50 1183 ARG A N 1
ATOM 9322 C CA . ARG A 1 1183 ? 14.929 -5.188 7.465 1.00 88.50 1183 ARG A CA 1
ATOM 9323 C C . ARG A 1 1183 ? 15.256 -6.676 7.337 1.00 88.50 1183 ARG A C 1
ATOM 9325 O O . ARG A 1 1183 ? 16.199 -7.033 6.646 1.00 88.50 1183 ARG A O 1
ATOM 9332 N N . GLY A 1 1184 ? 14.466 -7.548 7.964 1.00 91.56 1184 GLY A N 1
ATOM 9333 C CA . GLY A 1 1184 ? 14.781 -8.974 8.053 1.00 91.56 1184 GLY A CA 1
ATOM 9334 C C . GLY A 1 1184 ? 15.949 -9.256 9.008 1.00 91.56 1184 GLY A C 1
ATOM 9335 O O . GLY A 1 1184 ? 16.766 -8.385 9.310 1.00 91.56 1184 GLY A O 1
ATOM 9336 N N . VAL A 1 1185 ? 16.035 -10.490 9.519 1.00 93.31 1185 VAL A N 1
ATOM 9337 C CA . VAL A 1 1185 ? 17.108 -10.884 10.460 1.00 93.31 1185 VAL A CA 1
ATOM 9338 C C . VAL A 1 1185 ? 18.500 -10.757 9.837 1.00 93.31 1185 VAL A C 1
ATOM 9340 O O . VAL A 1 1185 ? 19.479 -10.547 10.542 1.00 93.31 1185 VAL A O 1
ATOM 9343 N N . GLN A 1 1186 ? 18.585 -10.855 8.514 1.00 92.44 1186 GLN A N 1
ATOM 9344 C CA . GLN A 1 1186 ? 19.841 -10.796 7.782 1.00 92.44 1186 GLN A CA 1
ATOM 9345 C C . GLN A 1 1186 ? 20.519 -9.432 7.923 1.00 92.44 1186 GLN A C 1
ATOM 9347 O O . GLN A 1 1186 ? 21.664 -9.373 8.353 1.00 92.44 1186 GLN A O 1
ATOM 9352 N N . VAL A 1 1187 ? 19.788 -8.335 7.697 1.00 94.12 1187 VAL A N 1
ATOM 9353 C CA . VAL A 1 1187 ? 20.309 -6.971 7.893 1.00 94.12 1187 VAL A CA 1
ATOM 9354 C C . VAL A 1 1187 ? 20.710 -6.723 9.352 1.00 94.12 1187 VAL A C 1
ATOM 9356 O O . VAL A 1 1187 ? 21.694 -6.037 9.619 1.00 94.12 1187 VAL A O 1
ATOM 9359 N N . LEU A 1 1188 ? 19.980 -7.302 10.314 1.00 94.50 1188 LEU A N 1
ATOM 9360 C CA . LEU A 1 1188 ? 20.334 -7.219 11.736 1.00 94.50 1188 LEU A CA 1
ATOM 9361 C C . LEU A 1 1188 ? 21.697 -7.870 12.007 1.00 94.50 1188 LEU A C 1
ATOM 9363 O O . LEU A 1 1188 ? 22.549 -7.252 12.639 1.00 94.50 1188 LEU A O 1
ATOM 9367 N N . LEU A 1 1189 ? 21.914 -9.089 11.511 1.00 95.00 1189 LEU A N 1
ATOM 9368 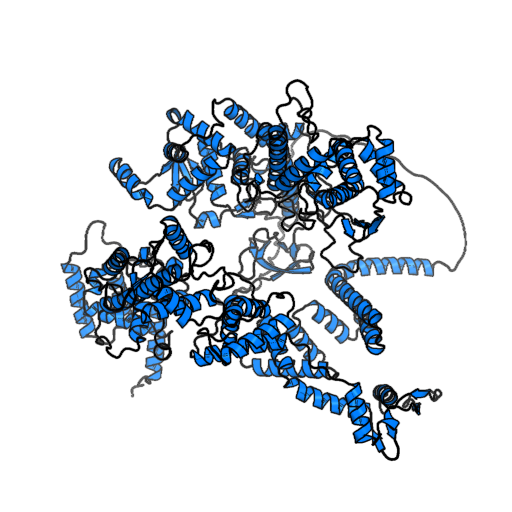C CA . LEU A 1 1189 ? 23.174 -9.815 11.687 1.00 95.00 1189 LEU A CA 1
ATOM 9369 C C . LEU A 1 1189 ? 24.319 -9.181 10.897 1.00 95.00 1189 LEU A C 1
ATOM 9371 O O . LEU A 1 1189 ? 25.424 -9.108 11.415 1.00 95.00 1189 LEU A O 1
ATOM 9375 N N . GLU A 1 1190 ? 24.060 -8.706 9.677 1.00 96.19 1190 GLU A N 1
ATOM 9376 C CA . GLU A 1 1190 ? 25.017 -7.950 8.862 1.00 96.19 1190 GLU A CA 1
ATOM 9377 C C . GLU A 1 1190 ? 25.554 -6.749 9.652 1.00 96.19 1190 GLU A C 1
ATOM 9379 O O . GLU A 1 1190 ? 26.766 -6.592 9.784 1.00 96.19 1190 GLU A O 1
ATOM 9384 N N . ASN A 1 1191 ? 24.664 -5.942 10.242 1.00 96.00 1191 ASN A N 1
ATOM 9385 C CA . ASN A 1 1191 ? 25.059 -4.805 11.076 1.00 96.00 1191 ASN A CA 1
ATOM 9386 C C . ASN A 1 1191 ? 25.884 -5.227 12.292 1.00 96.00 1191 ASN A C 1
ATOM 9388 O O . ASN A 1 1191 ? 26.914 -4.617 12.554 1.00 96.00 1191 ASN A O 1
ATOM 9392 N N . GLU A 1 1192 ? 25.448 -6.260 13.013 1.00 94.69 1192 GLU A N 1
ATOM 9393 C CA . GLU A 1 1192 ? 26.141 -6.751 14.207 1.00 94.69 1192 GLU A CA 1
ATOM 9394 C C . GLU A 1 1192 ? 27.544 -7.281 13.873 1.00 94.69 1192 GLU A C 1
ATOM 9396 O O . GLU A 1 1192 ? 28.515 -6.998 14.570 1.00 94.69 1192 GLU A O 1
ATOM 9401 N N . ILE A 1 1193 ? 27.674 -8.025 12.771 1.00 95.88 1193 ILE A N 1
ATOM 9402 C CA . ILE A 1 1193 ? 28.954 -8.566 12.302 1.00 95.88 1193 ILE A CA 1
ATOM 9403 C C . ILE A 1 1193 ? 29.921 -7.440 11.950 1.00 95.88 1193 ILE A C 1
ATOM 9405 O O . ILE A 1 1193 ? 31.087 -7.490 12.336 1.00 95.88 1193 ILE A O 1
ATOM 9409 N N . LEU A 1 1194 ? 29.441 -6.425 11.232 1.00 96.31 1194 LEU A N 1
ATOM 9410 C CA . LEU A 1 1194 ? 30.261 -5.294 10.810 1.00 96.31 1194 LEU A CA 1
ATOM 9411 C C . LEU A 1 1194 ? 30.655 -4.396 11.984 1.00 96.31 1194 LEU A C 1
ATOM 9413 O O . LEU A 1 1194 ? 31.810 -3.985 12.049 1.00 96.31 1194 LEU A O 1
ATOM 9417 N N . ALA A 1 1195 ? 29.748 -4.168 12.939 1.00 95.00 1195 ALA A N 1
ATOM 9418 C CA . ALA A 1 1195 ? 30.044 -3.433 14.166 1.00 95.00 1195 ALA A CA 1
ATOM 9419 C C . ALA A 1 1195 ? 31.142 -4.131 14.989 1.00 95.00 1195 ALA A C 1
ATOM 9421 O O . ALA A 1 1195 ? 32.137 -3.506 15.349 1.00 95.00 1195 ALA A O 1
ATOM 9422 N N . GLN A 1 1196 ? 31.030 -5.448 15.202 1.00 94.94 1196 GLN A N 1
ATOM 9423 C CA . GLN A 1 1196 ? 32.067 -6.237 15.886 1.00 94.94 1196 GLN A CA 1
ATOM 9424 C C . GLN A 1 1196 ? 33.403 -6.261 15.124 1.00 94.94 1196 GLN A C 1
ATOM 9426 O O . GLN A 1 1196 ? 34.458 -6.409 15.735 1.00 94.94 1196 GLN A O 1
ATOM 9431 N N . ALA A 1 1197 ? 33.359 -6.110 13.798 1.00 94.88 1197 ALA A N 1
ATOM 9432 C CA . ALA A 1 1197 ? 34.524 -6.023 12.921 1.00 94.88 1197 ALA A CA 1
ATOM 9433 C C . ALA A 1 1197 ? 35.072 -4.592 12.747 1.00 94.88 1197 ALA A C 1
ATOM 9435 O O . ALA A 1 1197 ? 35.797 -4.322 11.784 1.00 94.88 1197 ALA A O 1
ATOM 9436 N N . GLY A 1 1198 ? 34.672 -3.654 13.616 1.00 94.62 1198 GLY A N 1
ATOM 9437 C CA . GLY A 1 1198 ? 35.147 -2.268 13.611 1.00 94.62 1198 GLY A CA 1
ATOM 9438 C C . GLY A 1 1198 ? 34.863 -1.503 12.315 1.00 94.62 1198 GLY A C 1
ATOM 9439 O O . GLY A 1 1198 ? 35.578 -0.552 12.000 1.00 94.62 1198 GLY A O 1
ATOM 9440 N N . ASP A 1 1199 ? 33.871 -1.927 11.526 1.00 93.44 1199 ASP A N 1
ATOM 9441 C CA . ASP A 1 1199 ? 33.508 -1.247 10.286 1.00 93.44 1199 ASP A CA 1
ATOM 9442 C C . ASP A 1 1199 ? 32.803 0.086 10.612 1.00 93.44 1199 ASP A C 1
ATOM 9444 O O . ASP A 1 1199 ? 31.803 0.090 11.334 1.00 93.44 1199 ASP A O 1
ATOM 9448 N N . PRO A 1 1200 ? 33.289 1.229 10.095 1.00 91.56 1200 PRO A N 1
ATOM 9449 C CA . PRO A 1 1200 ? 32.737 2.540 10.433 1.00 91.56 1200 PRO A CA 1
ATOM 9450 C C . PRO A 1 1200 ? 31.437 2.869 9.679 1.00 91.56 1200 PRO A C 1
ATOM 9452 O O . PRO A 1 1200 ? 30.878 3.953 9.874 1.00 91.56 1200 PRO A O 1
ATOM 9455 N N . SER A 1 1201 ? 30.966 1.997 8.779 1.00 90.25 1201 SER A N 1
ATOM 9456 C CA . SER A 1 1201 ? 29.790 2.271 7.953 1.00 90.25 1201 SER A CA 1
ATOM 9457 C C . SER A 1 1201 ? 28.527 2.294 8.816 1.00 90.25 1201 SER A C 1
ATOM 9459 O O . SER A 1 1201 ? 28.309 1.377 9.614 1.00 90.25 1201 SER A O 1
ATOM 9461 N N . PRO A 1 1202 ? 27.635 3.283 8.632 1.00 91.19 1202 PRO A N 1
ATOM 9462 C CA . PRO A 1 1202 ? 26.431 3.397 9.444 1.00 91.19 1202 PRO A CA 1
ATOM 9463 C C . PRO A 1 1202 ? 25.539 2.152 9.289 1.00 91.19 1202 PRO A C 1
ATOM 9465 O O . PRO A 1 1202 ? 25.492 1.563 8.203 1.00 91.19 1202 PRO A O 1
ATOM 9468 N N . PRO A 1 1203 ? 24.811 1.737 10.340 1.00 93.69 1203 PRO A N 1
ATOM 9469 C CA . PRO A 1 1203 ? 23.975 0.546 10.299 1.00 93.69 1203 PRO A CA 1
ATOM 9470 C C . PRO A 1 1203 ? 22.863 0.687 9.262 1.00 93.69 1203 PRO A C 1
ATOM 9472 O O . PRO A 1 1203 ? 22.240 1.742 9.129 1.00 93.69 1203 PRO A O 1
ATOM 9475 N N . ARG A 1 1204 ? 22.598 -0.402 8.544 1.00 93.75 1204 ARG A N 1
ATOM 9476 C CA . ARG A 1 1204 ? 21.520 -0.519 7.566 1.00 93.75 1204 ARG A CA 1
ATOM 9477 C C . ARG A 1 1204 ? 20.178 -0.727 8.272 1.00 93.75 1204 ARG A C 1
ATOM 9479 O O . ARG A 1 1204 ? 20.054 -1.617 9.110 1.00 93.75 1204 ARG A O 1
ATOM 9486 N N . ILE A 1 1205 ? 19.166 0.071 7.945 1.00 93.00 1205 ILE A N 1
ATOM 9487 C CA . ILE A 1 1205 ? 17.892 0.105 8.691 1.00 93.00 1205 ILE A CA 1
ATOM 9488 C C . ILE A 1 1205 ? 16.740 -0.644 8.008 1.00 93.00 1205 ILE A C 1
ATOM 9490 O O . ILE A 1 1205 ? 15.768 -0.987 8.674 1.00 93.00 1205 ILE A O 1
ATOM 9494 N N . CYS A 1 1206 ? 16.842 -0.945 6.712 1.00 92.06 1206 CYS A N 1
ATOM 9495 C CA . CYS A 1 1206 ? 15.887 -1.780 5.979 1.00 92.06 1206 CYS A CA 1
ATOM 9496 C C . CYS A 1 1206 ? 16.586 -2.600 4.893 1.00 92.06 1206 CYS A C 1
ATOM 9498 O O . CYS A 1 1206 ? 17.767 -2.398 4.602 1.00 92.06 1206 CYS A O 1
ATOM 9500 N N . ALA A 1 1207 ? 15.865 -3.550 4.306 1.00 91.00 1207 ALA A N 1
ATOM 9501 C CA . ALA A 1 1207 ? 16.445 -4.461 3.332 1.00 91.00 1207 ALA A CA 1
ATOM 9502 C C . ALA A 1 1207 ? 16.321 -3.995 1.884 1.00 91.00 1207 ALA A C 1
ATOM 9504 O O . ALA A 1 1207 ? 16.784 -4.681 0.970 1.00 91.00 1207 ALA A O 1
ATOM 9505 N N . GLU A 1 1208 ? 15.705 -2.839 1.668 1.00 89.19 1208 GLU A N 1
ATOM 9506 C CA . GLU A 1 1208 ? 15.728 -2.194 0.369 1.00 89.19 1208 GLU A CA 1
ATOM 9507 C C . GLU A 1 1208 ? 17.153 -1.725 0.057 1.00 89.19 1208 GLU A C 1
ATOM 9509 O O . GLU A 1 1208 ? 17.936 -1.386 0.955 1.00 89.19 1208 GLU A O 1
ATOM 9514 N N . LEU A 1 1209 ? 17.506 -1.785 -1.221 1.00 88.94 1209 LEU A N 1
ATOM 9515 C CA . LEU A 1 1209 ? 18.709 -1.192 -1.786 1.00 88.94 1209 LEU A CA 1
ATOM 9516 C C . LEU A 1 1209 ? 18.268 -0.221 -2.867 1.00 88.94 1209 LEU A C 1
ATOM 9518 O O . LEU A 1 1209 ? 17.255 -0.436 -3.527 1.00 88.94 1209 LEU A O 1
ATOM 9522 N N . ALA A 1 1210 ? 19.043 0.832 -3.050 1.00 83.81 1210 ALA A N 1
ATOM 9523 C CA . ALA A 1 1210 ? 18.837 1.809 -4.092 1.00 83.81 1210 ALA A CA 1
ATOM 9524 C C . ALA A 1 1210 ? 19.993 1.750 -5.089 1.00 83.81 1210 ALA A C 1
ATOM 9526 O O . ALA A 1 1210 ? 21.157 1.671 -4.703 1.00 83.81 1210 ALA A O 1
ATOM 9527 N N . VAL A 1 1211 ? 19.661 1.825 -6.375 1.00 78.19 1211 VAL A N 1
ATOM 9528 C CA . VAL A 1 1211 ? 20.651 2.010 -7.449 1.00 78.19 1211 VAL A CA 1
ATOM 9529 C C . VAL A 1 1211 ? 21.072 3.483 -7.532 1.00 78.19 1211 VAL A C 1
ATOM 9531 O O . VAL A 1 1211 ? 22.181 3.804 -7.944 1.00 78.19 1211 VAL A O 1
ATOM 9534 N N . ASP A 1 1212 ? 20.203 4.391 -7.079 1.00 70.81 1212 ASP A N 1
ATOM 9535 C CA . ASP A 1 1212 ? 20.438 5.830 -7.082 1.00 70.81 1212 ASP A CA 1
ATOM 9536 C C . ASP A 1 1212 ? 20.432 6.431 -5.666 1.00 70.81 1212 ASP A C 1
ATOM 9538 O O . ASP A 1 1212 ? 19.523 6.218 -4.863 1.00 70.81 1212 ASP A O 1
ATOM 9542 N N . SER A 1 1213 ? 21.430 7.276 -5.415 1.00 62.38 1213 SER A N 1
ATOM 9543 C CA . SER A 1 1213 ? 21.601 8.112 -4.226 1.00 62.38 1213 SER A CA 1
ATOM 9544 C C . SER A 1 1213 ? 20.468 9.108 -3.927 1.00 62.38 1213 SER A C 1
ATOM 9546 O O . SER A 1 1213 ? 20.472 9.701 -2.852 1.00 62.38 1213 SER A O 1
ATOM 9548 N N . THR A 1 1214 ? 19.502 9.330 -4.827 1.00 57.31 1214 THR A N 1
ATOM 9549 C CA . THR A 1 1214 ? 18.333 10.189 -4.546 1.00 57.31 1214 THR A CA 1
ATOM 9550 C C . THR A 1 1214 ? 17.095 9.412 -4.090 1.00 57.31 1214 THR A C 1
ATOM 9552 O O . THR A 1 1214 ? 16.114 10.013 -3.632 1.00 57.31 1214 THR A O 1
ATOM 9555 N N . SER A 1 1215 ? 17.159 8.076 -4.132 1.00 56.28 1215 SER A N 1
ATOM 9556 C CA . SER A 1 1215 ? 16.059 7.183 -3.771 1.00 56.28 1215 SER A CA 1
ATOM 9557 C C . SER A 1 1215 ? 15.827 7.144 -2.259 1.00 56.28 1215 SER A C 1
ATOM 9559 O O . SER A 1 1215 ? 16.342 6.309 -1.535 1.00 56.28 1215 SER A O 1
ATOM 9561 N N . TYR A 1 1216 ? 14.946 8.040 -1.828 1.00 62.31 1216 TYR A N 1
ATOM 9562 C CA . TYR A 1 1216 ? 14.133 8.013 -0.613 1.00 62.31 1216 TYR A CA 1
ATOM 9563 C C . TYR A 1 1216 ? 14.758 8.396 0.745 1.00 62.31 1216 TYR A C 1
ATOM 9565 O O . TYR A 1 1216 ? 15.406 7.635 1.448 1.00 62.31 1216 TYR A O 1
ATOM 9573 N N . LEU A 1 1217 ? 14.370 9.583 1.203 1.00 63.34 1217 LEU A N 1
ATOM 9574 C CA . LEU A 1 1217 ? 14.672 10.150 2.522 1.00 63.34 1217 LEU A CA 1
ATOM 9575 C C . LEU A 1 1217 ? 13.386 10.362 3.370 1.00 63.34 1217 LEU A C 1
ATOM 9577 O O . LEU A 1 1217 ? 13.448 10.681 4.553 1.00 63.34 1217 LEU A O 1
ATOM 9581 N N . MET A 1 1218 ? 12.181 10.166 2.806 1.00 70.12 1218 MET A N 1
ATOM 9582 C CA . MET A 1 1218 ? 10.924 10.611 3.451 1.00 70.12 1218 MET A CA 1
ATOM 9583 C C . MET A 1 1218 ? 10.436 9.724 4.604 1.00 70.12 1218 MET A C 1
ATOM 9585 O O . MET A 1 1218 ? 9.652 10.182 5.433 1.00 70.12 1218 MET A O 1
ATOM 9589 N N . HIS A 1 1219 ? 10.869 8.464 4.654 1.00 76.69 1219 HIS A N 1
ATOM 9590 C CA . HIS A 1 1219 ? 10.487 7.495 5.692 1.00 76.69 1219 HIS A CA 1
ATOM 9591 C C . HIS A 1 1219 ? 11.664 7.129 6.598 1.00 76.69 1219 HIS A C 1
ATOM 9593 O O . HIS A 1 1219 ? 11.522 6.240 7.431 1.00 76.69 1219 HIS A O 1
ATOM 9599 N N . LEU A 1 1220 ? 12.803 7.819 6.461 1.00 84.12 1220 LEU A N 1
ATOM 9600 C CA . LEU A 1 1220 ? 14.037 7.515 7.181 1.00 84.12 1220 LEU A CA 1
ATOM 9601 C C . LEU A 1 1220 ? 13.802 7.394 8.696 1.00 84.12 1220 LEU A C 1
ATOM 9603 O O . LEU A 1 1220 ? 14.095 6.350 9.274 1.00 84.12 1220 LEU A O 1
ATOM 9607 N N . THR A 1 1221 ? 13.191 8.411 9.315 1.00 86.75 1221 THR A N 1
ATOM 9608 C CA . THR A 1 1221 ? 12.883 8.415 10.755 1.00 86.75 1221 THR A CA 1
ATOM 9609 C C . THR A 1 1221 ? 11.978 7.244 11.154 1.00 86.75 1221 THR A C 1
ATOM 9611 O O . THR A 1 1221 ? 12.277 6.540 12.115 1.00 86.75 1221 THR A O 1
ATOM 9614 N N . ALA A 1 1222 ? 10.901 6.989 10.405 1.00 87.56 1222 ALA A N 1
ATOM 9615 C CA . ALA A 1 1222 ? 9.929 5.948 10.744 1.00 87.56 1222 ALA A CA 1
ATOM 9616 C C . ALA A 1 1222 ? 10.503 4.528 10.591 1.00 87.56 1222 ALA A C 1
ATOM 9618 O O . ALA A 1 1222 ? 10.302 3.678 11.458 1.00 87.56 1222 ALA A O 1
ATOM 9619 N N . ILE A 1 1223 ? 11.262 4.276 9.519 1.00 89.06 1223 ILE A N 1
ATOM 9620 C CA . ILE A 1 1223 ? 11.948 2.998 9.280 1.00 89.06 1223 ILE A CA 1
ATOM 9621 C C . ILE A 1 1223 ? 13.023 2.771 10.342 1.00 89.06 1223 ILE A C 1
ATOM 9623 O O . ILE A 1 1223 ? 13.123 1.673 10.887 1.00 89.06 1223 ILE A O 1
ATOM 9627 N N . ARG A 1 1224 ? 13.796 3.809 10.687 1.00 91.19 1224 ARG A N 1
ATOM 9628 C CA . ARG A 1 1224 ? 14.795 3.731 11.756 1.00 91.19 1224 ARG A CA 1
ATOM 9629 C C . ARG A 1 1224 ? 14.144 3.387 13.094 1.00 91.19 1224 ARG A C 1
ATOM 9631 O O . ARG A 1 1224 ? 14.538 2.407 13.713 1.00 91.19 1224 ARG A O 1
ATOM 9638 N N . ARG A 1 1225 ? 13.102 4.121 13.501 1.00 90.88 1225 ARG A N 1
ATOM 9639 C CA . ARG A 1 1225 ? 12.344 3.838 14.733 1.00 90.88 1225 ARG A CA 1
ATOM 9640 C C . ARG A 1 1225 ? 11.787 2.418 14.747 1.00 90.88 1225 ARG A C 1
ATOM 9642 O O . ARG A 1 1225 ? 11.822 1.760 15.783 1.00 90.88 1225 ARG A O 1
ATOM 9649 N N . ALA A 1 1226 ? 11.316 1.922 13.601 1.00 91.25 1226 ALA A N 1
ATOM 9650 C CA . ALA A 1 1226 ? 10.883 0.537 13.474 1.00 91.25 1226 ALA A CA 1
ATOM 9651 C C . ALA A 1 1226 ? 12.036 -0.451 13.710 1.00 91.25 1226 ALA A C 1
ATOM 9653 O O . ALA A 1 1226 ? 11.871 -1.401 14.474 1.00 91.25 1226 ALA A O 1
ATOM 9654 N N . ALA A 1 1227 ? 13.207 -0.219 13.111 1.00 92.69 1227 ALA A N 1
ATOM 9655 C CA . ALA A 1 1227 ? 14.394 -1.048 13.313 1.00 92.69 1227 ALA A CA 1
ATOM 9656 C C . ALA A 1 1227 ? 14.891 -1.023 14.773 1.00 92.69 1227 ALA A C 1
ATOM 9658 O O . ALA A 1 1227 ? 15.216 -2.078 15.326 1.00 92.69 1227 ALA A O 1
ATOM 9659 N N . ASP A 1 1228 ? 14.892 0.145 15.417 1.00 91.19 1228 ASP A N 1
ATOM 9660 C CA . ASP A 1 1228 ? 15.285 0.320 16.820 1.00 91.19 1228 ASP A CA 1
ATOM 9661 C C . ASP A 1 1228 ? 14.319 -0.389 17.771 1.00 91.19 1228 ASP A C 1
ATOM 9663 O O . ASP A 1 1228 ? 14.736 -1.108 18.680 1.00 91.19 1228 ASP A O 1
ATOM 9667 N N . ALA A 1 1229 ? 13.016 -0.272 17.519 1.00 91.06 1229 ALA A N 1
ATOM 9668 C CA . ALA A 1 1229 ? 12.003 -0.980 18.284 1.00 91.06 1229 ALA A CA 1
ATOM 9669 C C . ALA A 1 1229 ? 12.131 -2.505 18.122 1.00 91.06 1229 ALA A C 1
ATOM 9671 O O . ALA A 1 1229 ? 12.087 -3.234 19.115 1.00 91.06 1229 ALA A O 1
ATOM 9672 N N . GLU A 1 1230 ? 12.348 -3.000 16.897 1.00 93.56 1230 GLU A N 1
ATOM 9673 C CA . GLU A 1 1230 ? 12.636 -4.418 16.643 1.00 93.56 1230 GLU A CA 1
ATOM 9674 C C . GLU A 1 1230 ? 13.887 -4.891 17.404 1.00 93.56 1230 GLU A C 1
ATOM 9676 O O . GLU A 1 1230 ? 13.878 -5.995 17.950 1.00 93.56 1230 GLU A O 1
ATOM 9681 N N . ASN A 1 1231 ? 14.949 -4.073 17.465 1.00 92.44 1231 ASN A N 1
ATOM 9682 C CA . ASN A 1 1231 ? 16.158 -4.361 18.246 1.00 92.44 1231 ASN A CA 1
ATOM 9683 C C . ASN A 1 1231 ? 15.847 -4.474 19.741 1.00 92.44 1231 ASN A C 1
ATOM 9685 O O . ASN A 1 1231 ? 16.191 -5.482 20.358 1.00 92.44 1231 ASN A O 1
ATOM 9689 N N . ALA A 1 1232 ? 15.185 -3.466 20.313 1.00 90.75 1232 ALA A N 1
ATOM 9690 C CA . ALA A 1 1232 ? 14.830 -3.438 21.729 1.00 90.75 1232 ALA A CA 1
ATOM 9691 C C . ALA A 1 1232 ? 13.966 -4.649 22.116 1.00 90.75 1232 ALA A C 1
ATOM 9693 O O . ALA A 1 1232 ? 14.235 -5.321 23.113 1.00 90.75 1232 ALA A O 1
ATOM 9694 N N . TYR A 1 1233 ? 12.984 -4.991 21.277 1.00 93.44 1233 TYR A N 1
ATOM 9695 C CA . TYR A 1 1233 ? 12.139 -6.161 21.485 1.00 93.44 1233 TYR A CA 1
ATOM 9696 C C . TYR A 1 1233 ? 12.912 -7.477 21.419 1.00 93.44 1233 TYR A C 1
ATOM 9698 O O . TYR A 1 1233 ? 12.751 -8.327 22.291 1.00 93.44 1233 TYR A O 1
ATOM 9706 N N . LEU A 1 1234 ? 13.756 -7.664 20.398 1.00 92.38 1234 LEU A N 1
ATOM 9707 C CA . LEU A 1 1234 ? 14.548 -8.885 20.249 1.00 92.38 1234 LEU A CA 1
ATOM 9708 C C . LEU A 1 1234 ? 15.525 -9.072 21.412 1.00 92.38 1234 LEU A C 1
ATOM 9710 O O . LEU A 1 1234 ? 15.636 -10.190 21.914 1.00 92.38 1234 LEU A O 1
ATOM 9714 N N . ARG A 1 1235 ? 16.173 -7.998 21.885 1.00 89.25 1235 ARG A N 1
ATOM 9715 C CA . ARG A 1 1235 ? 17.028 -8.035 23.083 1.00 89.25 1235 ARG A CA 1
ATOM 9716 C C . ARG A 1 1235 ? 16.248 -8.541 24.292 1.00 89.25 1235 ARG A C 1
ATOM 9718 O O . ARG A 1 1235 ? 16.660 -9.522 24.909 1.00 89.25 1235 ARG A O 1
ATOM 9725 N N . GLN A 1 1236 ? 15.090 -7.939 24.571 1.00 90.25 1236 GLN A N 1
ATOM 9726 C CA . GLN A 1 1236 ? 14.249 -8.350 25.692 1.00 90.25 1236 GLN A CA 1
ATOM 9727 C C . GLN A 1 1236 ? 13.771 -9.799 25.545 1.00 90.25 1236 GLN A C 1
ATOM 9729 O O . GLN A 1 1236 ? 13.927 -10.600 26.459 1.00 90.25 1236 GLN A O 1
ATOM 9734 N N . ALA A 1 1237 ? 13.233 -10.172 24.384 1.00 89.06 1237 ALA A N 1
ATOM 9735 C CA . ALA A 1 1237 ? 12.673 -11.501 24.168 1.00 89.06 1237 ALA A CA 1
ATOM 9736 C C . ALA A 1 1237 ? 13.739 -12.609 24.240 1.00 89.06 1237 ALA A C 1
ATOM 9738 O O . ALA A 1 1237 ? 13.469 -13.711 24.728 1.00 89.06 1237 ALA A O 1
ATOM 9739 N N . VAL A 1 1238 ? 14.967 -12.341 23.783 1.00 87.50 1238 VAL A N 1
ATOM 9740 C CA . VAL A 1 1238 ? 16.098 -13.270 23.931 1.00 87.50 1238 VAL A CA 1
ATOM 9741 C C . VAL A 1 1238 ? 16.526 -13.384 25.396 1.00 87.50 1238 VAL A C 1
ATOM 9743 O O . VAL A 1 1238 ? 16.813 -14.502 25.832 1.00 87.50 1238 VAL A O 1
ATOM 9746 N N . ARG A 1 1239 ? 16.507 -12.277 26.152 1.00 86.94 1239 ARG A N 1
ATOM 9747 C CA . ARG A 1 1239 ? 16.795 -12.249 27.594 1.00 86.94 1239 ARG A CA 1
ATOM 9748 C C . ARG A 1 1239 ? 15.756 -13.030 28.401 1.00 86.94 1239 ARG A C 1
ATOM 9750 O O . ARG A 1 1239 ? 16.121 -13.939 29.136 1.00 86.94 1239 ARG A O 1
ATOM 9757 N N . ASP A 1 1240 ? 14.470 -12.764 28.181 1.00 86.31 1240 ASP A N 1
ATOM 9758 C CA . ASP A 1 1240 ? 13.353 -13.392 28.907 1.00 86.31 1240 ASP A CA 1
ATOM 9759 C C . ASP A 1 1240 ? 13.208 -14.886 28.615 1.00 86.31 1240 ASP A C 1
ATOM 9761 O O . ASP A 1 1240 ? 12.740 -15.662 29.445 1.00 86.31 1240 ASP A O 1
ATOM 9765 N N . SER A 1 1241 ? 13.602 -15.314 27.417 1.00 80.06 1241 SER A N 1
ATOM 9766 C CA . SER A 1 1241 ? 13.561 -16.724 27.034 1.00 80.06 1241 SER A CA 1
ATOM 9767 C C . SER A 1 1241 ? 14.791 -17.512 27.490 1.00 80.06 1241 SER A C 1
ATOM 9769 O O . SER A 1 1241 ? 14.862 -18.714 27.210 1.00 80.06 1241 SER A O 1
ATOM 9771 N N . ALA A 1 1242 ? 15.781 -16.878 28.126 1.00 66.69 1242 ALA A N 1
ATOM 9772 C CA . ALA A 1 1242 ? 16.888 -17.592 28.748 1.00 66.69 1242 ALA A CA 1
ATOM 9773 C C . ALA A 1 1242 ? 16.391 -18.259 30.048 1.00 66.69 1242 ALA A C 1
ATOM 9775 O O . ALA A 1 1242 ? 15.733 -17.603 30.854 1.00 66.69 1242 ALA A O 1
ATOM 9776 N N . PRO A 1 1243 ? 16.659 -19.561 30.278 1.00 58.16 1243 PRO A N 1
ATOM 9777 C CA . PRO A 1 1243 ? 16.337 -20.175 31.563 1.00 58.16 1243 PRO A CA 1
ATOM 9778 C C . PRO A 1 1243 ? 17.065 -19.406 32.680 1.00 58.16 1243 PRO A C 1
ATOM 9780 O O . PRO A 1 1243 ? 18.214 -19.019 32.463 1.00 58.16 1243 PRO A O 1
ATOM 9783 N N . PRO A 1 1244 ? 16.450 -19.186 33.859 1.00 51.69 1244 PRO A N 1
ATOM 9784 C CA . PRO A 1 1244 ? 17.126 -18.530 34.973 1.00 51.69 1244 PRO A CA 1
ATOM 9785 C C . PRO A 1 1244 ? 18.331 -19.384 35.381 1.00 51.69 1244 PRO A C 1
ATOM 9787 O O . PRO A 1 1244 ? 18.185 -20.430 36.013 1.00 51.69 1244 PRO A O 1
ATOM 9790 N N . VAL A 1 1245 ? 19.530 -18.979 34.961 1.00 44.97 1245 VAL A N 1
ATOM 9791 C CA . VAL A 1 1245 ? 20.766 -19.689 35.291 1.00 44.97 1245 VAL A CA 1
ATOM 9792 C C . VAL A 1 1245 ? 21.076 -19.398 36.756 1.00 44.97 1245 VAL A C 1
ATOM 9794 O O . VAL A 1 1245 ? 21.600 -18.342 37.103 1.00 44.97 1245 VAL A O 1
ATOM 9797 N N . GLN A 1 1246 ? 20.729 -20.334 37.640 1.00 39.59 1246 GLN A N 1
ATOM 9798 C CA . GLN A 1 1246 ? 21.173 -20.300 39.029 1.00 39.59 1246 GLN A CA 1
ATOM 9799 C C . GLN A 1 1246 ? 22.691 -20.535 39.070 1.00 39.59 1246 GLN A C 1
ATOM 9801 O O . GLN A 1 1246 ? 23.156 -21.654 38.873 1.00 39.59 1246 GLN A O 1
ATOM 9806 N N . GLY A 1 1247 ? 23.464 -19.479 39.337 1.00 42.56 1247 GLY A N 1
ATOM 9807 C CA . GLY A 1 1247 ? 24.820 -19.611 39.884 1.00 42.56 1247 GLY A CA 1
ATOM 9808 C C . GLY A 1 1247 ? 26.015 -19.320 38.971 1.00 42.56 1247 GLY A C 1
ATOM 9809 O O . GLY A 1 1247 ? 27.138 -19.556 39.404 1.00 42.56 1247 GLY A O 1
ATOM 9810 N N . ALA A 1 1248 ? 25.844 -18.772 37.764 1.00 37.53 1248 ALA A N 1
ATOM 9811 C CA . ALA A 1 1248 ? 26.982 -18.286 36.976 1.00 37.53 1248 ALA A CA 1
ATOM 9812 C C . ALA A 1 1248 ? 26.610 -17.044 36.158 1.00 37.53 1248 ALA A C 1
ATOM 9814 O O . ALA A 1 1248 ? 25.638 -17.065 35.407 1.00 37.53 1248 ALA A O 1
ATOM 9815 N N . ALA A 1 1249 ? 27.406 -15.979 36.290 1.00 43.81 1249 ALA A N 1
ATOM 9816 C CA . ALA A 1 1249 ? 27.339 -14.772 35.469 1.00 43.81 1249 ALA A CA 1
ATOM 9817 C C . ALA A 1 1249 ? 27.793 -15.073 34.025 1.00 43.81 1249 ALA A C 1
ATOM 9819 O O . ALA A 1 1249 ? 28.899 -14.745 33.611 1.00 43.81 1249 ALA A O 1
ATOM 9820 N N . ILE A 1 1250 ? 26.939 -15.768 33.278 1.00 39.72 1250 ILE A N 1
ATOM 9821 C CA . ILE A 1 1250 ? 27.042 -16.030 31.840 1.00 39.72 1250 ILE A CA 1
ATOM 9822 C C . ILE A 1 1250 ? 25.702 -15.517 31.292 1.00 39.72 1250 ILE A C 1
ATOM 9824 O O . ILE A 1 1250 ? 24.699 -16.212 31.397 1.00 39.72 1250 ILE A O 1
ATOM 9828 N N . GLY A 1 1251 ? 25.530 -14.255 30.908 1.00 41.59 1251 GLY A N 1
ATOM 9829 C CA . GLY A 1 1251 ? 26.248 -13.495 29.889 1.00 41.59 1251 GLY A CA 1
ATOM 9830 C C . GLY A 1 1251 ? 25.206 -13.150 28.814 1.00 41.59 1251 GLY A C 1
ATOM 9831 O O . GLY A 1 1251 ? 24.740 -14.060 28.124 1.00 41.59 1251 GLY A O 1
ATOM 9832 N N . ASP A 1 1252 ? 24.822 -11.870 28.709 1.00 46.81 1252 ASP A N 1
ATOM 9833 C CA . ASP A 1 1252 ? 23.827 -11.247 27.795 1.00 46.81 1252 ASP A CA 1
ATOM 9834 C C . ASP A 1 1252 ? 24.236 -11.326 26.293 1.00 46.81 1252 ASP A C 1
ATOM 9836 O O . ASP A 1 1252 ? 24.019 -10.442 25.471 1.00 46.81 1252 ASP A O 1
ATOM 9840 N N . ASP A 1 1253 ? 24.855 -12.431 25.895 1.00 53.06 1253 ASP A N 1
ATOM 9841 C CA . ASP A 1 1253 ? 25.968 -12.433 24.945 1.00 53.06 1253 ASP A CA 1
ATOM 9842 C C . ASP A 1 1253 ? 25.602 -13.070 23.585 1.00 53.06 1253 ASP A C 1
ATOM 9844 O O . ASP A 1 1253 ? 26.465 -13.361 22.757 1.00 53.06 1253 ASP A O 1
ATOM 9848 N N . LEU A 1 1254 ? 24.313 -13.373 23.379 1.00 41.97 1254 LEU A N 1
ATOM 9849 C CA . LEU A 1 1254 ? 23.768 -14.010 22.164 1.00 41.97 1254 LEU A CA 1
ATOM 9850 C C . LEU A 1 1254 ? 23.443 -12.991 21.059 1.00 41.97 1254 LEU A C 1
ATOM 9852 O O . LEU A 1 1254 ? 23.207 -13.385 19.923 1.00 41.97 1254 LEU A O 1
ATOM 9856 N N . LEU A 1 1255 ? 23.425 -11.699 21.400 1.00 45.59 1255 LEU A N 1
ATOM 9857 C CA . LEU A 1 1255 ? 23.256 -10.605 20.446 1.00 45.59 1255 LEU A CA 1
ATOM 9858 C C . LEU A 1 1255 ? 24.408 -9.595 20.463 1.00 45.59 1255 LEU A C 1
ATOM 9860 O O . LEU A 1 1255 ? 24.378 -8.722 19.620 1.00 45.59 1255 LEU A O 1
ATOM 9864 N N . GLY A 1 1256 ? 25.395 -9.687 21.366 1.00 46.53 1256 GLY A N 1
ATOM 9865 C CA . GLY A 1 1256 ? 26.575 -8.799 21.361 1.00 46.53 1256 GLY A CA 1
ATOM 9866 C C . GLY A 1 1256 ? 26.312 -7.315 21.667 1.00 46.53 1256 GLY A C 1
ATOM 9867 O O . GLY A 1 1256 ? 27.246 -6.526 21.700 1.00 46.53 1256 GLY A O 1
ATOM 9868 N N . LEU A 1 1257 ? 25.066 -6.934 21.952 1.00 44.34 1257 LEU A N 1
ATOM 9869 C CA . LEU A 1 1257 ? 24.656 -5.549 22.177 1.00 44.34 1257 LEU A CA 1
ATOM 9870 C C . LEU A 1 1257 ? 24.859 -5.181 23.655 1.00 44.34 1257 LEU A C 1
ATOM 9872 O O . LEU A 1 1257 ? 23.917 -5.249 24.444 1.00 44.34 1257 LEU A O 1
ATOM 9876 N N . THR A 1 1258 ? 26.091 -4.854 24.046 1.00 40.75 1258 THR A N 1
ATOM 9877 C CA . THR A 1 1258 ? 26.404 -4.356 25.394 1.00 40.75 1258 THR A CA 1
ATOM 9878 C C . THR A 1 1258 ? 25.850 -2.936 25.594 1.00 40.75 1258 THR A C 1
ATOM 9880 O O . THR A 1 1258 ? 25.827 -2.123 24.674 1.00 40.75 1258 THR A O 1
ATOM 9883 N N . GLU A 1 1259 ? 25.387 -2.615 26.807 1.00 43.22 1259 GLU A N 1
ATOM 9884 C CA . GLU A 1 1259 ? 24.899 -1.273 27.196 1.00 43.22 1259 GLU A CA 1
ATOM 9885 C C . GLU A 1 1259 ? 26.017 -0.202 27.273 1.00 43.22 1259 GLU A C 1
ATOM 9887 O O . GLU A 1 1259 ? 25.739 0.957 27.572 1.00 43.22 1259 GLU A O 1
ATOM 9892 N N . GLU A 1 1260 ? 27.278 -0.553 26.992 1.00 39.31 1260 GLU A N 1
ATOM 9893 C CA . GLU A 1 1260 ? 28.460 0.282 27.275 1.00 39.31 1260 GLU A CA 1
ATOM 9894 C C . GLU A 1 1260 ? 28.751 1.416 26.268 1.00 39.31 1260 GLU A C 1
ATOM 9896 O O . GLU A 1 1260 ? 29.719 2.148 26.446 1.00 39.31 1260 GLU A O 1
ATOM 9901 N N . GLU A 1 1261 ? 27.899 1.650 25.266 1.00 38.31 1261 GLU A N 1
ATOM 9902 C CA . GLU A 1 1261 ? 28.052 2.767 24.310 1.00 38.31 1261 GLU A CA 1
ATOM 9903 C C . GLU A 1 1261 ? 27.060 3.926 24.522 1.00 38.31 1261 GLU A C 1
ATOM 9905 O O . GLU A 1 1261 ? 26.761 4.688 23.600 1.00 38.31 1261 GLU A O 1
ATOM 9910 N N . LEU A 1 1262 ? 26.539 4.109 25.737 1.00 32.69 1262 LEU A N 1
ATOM 9911 C CA . LEU A 1 1262 ? 25.908 5.379 26.098 1.00 32.69 1262 LEU A CA 1
ATOM 9912 C C . LEU A 1 1262 ? 27.008 6.367 26.519 1.00 32.69 1262 LEU A C 1
ATOM 9914 O O . LEU A 1 1262 ? 27.584 6.193 27.595 1.00 32.69 1262 LEU A O 1
ATOM 9918 N N . PRO A 1 1263 ? 27.319 7.416 25.729 1.00 27.42 1263 PRO A N 1
ATOM 9919 C CA . PRO A 1 1263 ? 28.151 8.492 26.239 1.00 27.42 1263 PRO A CA 1
ATOM 9920 C C . PRO A 1 1263 ? 27.437 9.075 27.460 1.00 27.42 1263 PRO A C 1
ATOM 9922 O O . PRO A 1 1263 ? 26.266 9.449 27.378 1.00 27.42 1263 PRO A O 1
ATOM 9925 N N . HIS A 1 1264 ? 28.128 9.123 28.599 1.00 27.83 1264 HIS A N 1
ATOM 9926 C CA . HIS A 1 1264 ? 27.699 9.920 29.742 1.00 27.83 1264 HIS A CA 1
ATOM 9927 C C . HIS A 1 1264 ? 27.582 11.381 29.277 1.00 27.83 1264 HIS A C 1
ATOM 9929 O O . HIS A 1 1264 ? 28.587 12.083 29.183 1.00 27.83 1264 HIS A O 1
ATOM 9935 N N . ALA A 1 1265 ? 26.364 11.792 28.917 1.00 25.80 1265 ALA A N 1
ATOM 9936 C CA . ALA A 1 1265 ? 25.999 13.128 28.454 1.00 25.80 1265 ALA A CA 1
ATOM 9937 C C . ALA A 1 1265 ? 25.179 13.873 29.509 1.00 25.80 1265 ALA A C 1
ATOM 9939 O O . ALA A 1 1265 ? 24.271 13.250 30.115 1.00 25.80 1265 ALA A O 1
#

Solvent-accessible surface area (backbone atoms only — not comparable to full-atom values): 73221 Å² total; per-residue (Å²): 139,80,82,79,75,72,49,68,68,57,52,50,53,47,52,51,49,51,50,54,48,57,49,52,58,59,71,66,63,89,46,86,78,78,66,80,69,83,73,75,66,93,86,69,76,81,48,75,64,56,54,50,48,54,52,49,58,48,50,54,50,45,75,74,38,88,75,69,50,74,65,54,52,49,49,47,51,53,57,54,76,71,53,61,60,65,68,43,53,71,34,71,73,56,20,53,51,53,48,52,55,52,57,64,67,43,77,90,54,66,53,66,66,40,30,71,63,72,48,72,51,53,66,56,44,41,48,50,47,27,56,77,69,73,42,60,50,73,81,58,31,43,67,83,46,48,69,80,50,85,49,68,64,60,48,50,27,9,50,54,49,63,69,16,54,76,64,86,78,63,69,60,96,78,60,45,56,54,56,37,39,35,54,33,50,52,51,34,52,51,51,50,30,42,50,38,47,17,43,62,69,47,33,46,60,88,60,66,74,93,78,45,87,36,34,30,71,85,53,34,58,43,83,38,61,66,40,37,56,66,54,54,29,47,51,59,64,74,43,82,63,70,82,68,54,74,68,52,55,50,45,48,17,52,45,57,70,72,53,82,60,76,34,67,70,65,83,42,67,64,44,73,68,54,46,46,48,52,48,32,47,65,60,41,94,62,84,73,81,68,91,42,54,90,48,93,80,40,44,65,50,90,91,36,27,36,38,66,71,53,42,41,50,30,46,52,51,38,51,52,50,60,66,71,53,68,90,67,88,62,64,48,74,64,48,22,44,48,54,38,36,57,42,51,20,39,37,72,66,46,84,85,83,62,79,88,38,69,71,58,43,52,50,51,40,53,50,41,46,51,48,39,75,76,55,67,40,61,96,66,61,58,49,35,48,24,17,51,48,37,30,61,60,66,68,52,80,79,74,87,58,58,74,69,59,42,40,48,51,22,29,52,54,42,51,34,53,55,32,36,70,47,78,77,78,82,61,60,62,67,62,50,49,52,51,46,40,34,71,67,42,64,43,51,77,66,55,47,67,44,64,41,83,45,80,47,77,79,75,87,62,102,59,85,90,80,71,78,50,75,47,78,37,27,51,61,56,49,40,60,59,32,40,76,39,81,92,37,72,50,74,40,92,95,31,70,45,45,41,41,62,54,48,54,50,52,26,50,54,45,14,62,54,36,34,70,30,66,46,46,42,19,35,46,55,48,46,38,55,77,64,68,57,67,89,53,92,58,34,65,58,54,50,54,49,52,17,41,52,53,14,26,53,50,36,70,42,80,75,68,92,46,66,71,59,51,50,53,52,47,47,67,72,62,71,42,73,64,60,54,49,56,51,51,30,60,70,63,71,41,69,68,47,47,59,73,39,46,66,46,51,55,18,51,44,33,25,51,51,11,59,74,70,69,35,62,64,46,20,49,51,11,50,48,44,32,50,49,38,52,50,50,47,72,66,36,81,80,49,52,77,57,52,52,51,50,50,53,50,50,50,47,50,52,50,50,59,63,70,62,76,79,77,86,90,82,90,80,92,83,90,84,87,88,86,88,86,82,89,89,83,89,81,90,82,88,88,84,87,90,82,79,91,76,82,81,78,87,76,80,74,81,79,74,82,78,94,79,85,67,100,85,61,91,77,73,50,66,47,53,23,73,84,68,84,44,76,42,41,34,43,80,56,85,92,32,31,29,34,26,44,100,84,70,48,67,39,85,54,41,63,60,29,36,67,37,77,89,73,74,75,46,26,37,60,74,67,72,72,94,74,66,72,78,75,73,82,78,52,69,73,64,49,57,71,34,67,34,50,45,46,41,51,54,50,48,56,58,51,72,69,44,83,70,27,81,58,84,66,96,58,46,58,60,53,51,57,60,43,42,40,80,66,65,97,60,95,41,72,69,51,52,57,54,43,61,70,56,45,86,68,44,66,68,62,53,48,49,52,52,48,52,32,48,34,45,75,44,9,68,63,42,29,34,49,52,43,54,37,55,77,38,29,91,86,68,54,59,31,31,42,42,71,62,35,97,55,71,43,62,57,94,57,31,35,31,30,52,31,74,74,60,36,70,72,37,63,42,25,25,84,59,38,69,38,70,50,49,69,69,57,51,55,46,39,39,47,41,29,56,58,68,71,50,76,79,55,55,81,89,44,10,78,80,39,48,32,42,59,52,52,53,37,50,50,35,49,51,35,50,13,44,72,64,79,74,64,55,67,47,30,69,54,66,81,73,88,77,88,62,63,74,64,53,54,52,52,50,55,51,50,49,48,55,39,41,55,50,49,48,50,46,48,52,56,48,48,53,69,71,42,72,85,54,66,60,55,60,78,36,30,45,70,52,35,36,47,59,73,33,64,28,43,48,44,41,54,52,46,55,56,51,51,62,69,48,65,84,68,78,77,90,49,63,67,58,54,43,53,53,50,43,60,26,40,55,31,86,85,35,62,68,62,40,51,51,49,46,49,40,49,74,44,5,64,63,46,41,53,51,53,50,44,39,45,75,76,48,91,83,56,76,29,42,71,42,80,39,54,53,87,76,42,98,74,55,96,81,47,64,56,45,64,57,52,79,56,94,55,29,41,36,36,45,70,63,77,37,27,30,41,24,76,87,42,74,40,74,60,46,69,71,54,50,50,45,38,50,52,43,46,51,47,48,51,67,74,42,68,89,52,89,64,85,80,62,98,50,26,66,84,36,35,36,40,47,41,55,49,32,38,50,30,37,54,52,44,70,47,88,70,70,50,56,36,29,54,40,45,27,68,48,94,81,69,76,72,66,54,50,69,58,36,37,52,46,42,51,44,48,49,38,34,49,54,49,54,56,58,71,69,47,75,86,68,85,86,59,102,75,72,86,64,91,74,69,75,68,84,84,79,64,76,94,122

pLDDT: mean 73.5, std 19.93, range [20.02, 97.19]

Mean predicted aligned error: 20.09 Å

Sequence (1265 aa):
MLGGTATQAAAEDELKRNDEELYRNWRNLTGIEALGWRRAAEGQPFGPLDLAYAQSEFAAHMEAHPEPDDAAVRSLARYYLQQRAITVIEAPSLAALYRNVLQRGLHWIDLDALRMKQGARPTQILRTVCQYRRLSLDHAALDRRLANRRDVIADEAALIYFHTRPDRQSPTPDASMQAVRAQFATALIDEWQDAGIGIALLPSAPVAPVHARFWYDGFSLQNARGKRLQDIAAEIFDTPFEAEPPNMQRLIAQASHFGHLPGYPCNGTIDAALRETLIRTMHGNLAAISRHEPRPGAACLAGVYLTRTESDAIVAARMRDLMLGTHYPKCSVLDAVETCVRRLAPLHDIDFDAYDHPARLIKAYNALNRAWSSDPRFAVSPSPYAGRYLTRCRNVELAHANSTDLQRRLHDYVEEELLALSPLPVFDEDFQIEQILRRKLKMNDRDIRLPRSARFTAPDFPAPPKTLWIGVMTPAEEFKTRKSIPGSIMKHGAASIDPKRELEYVQRQAAAQLSTHPVIRAKVEEAMRRHDVPRDADHADNTQRLRQTLANSVAGLPAPSSLDAFLRELDLLFGSPTVAAIVKAVASGEPRRMLELLPFVVPLYDIEEGIRHRDWELAKTGALHLGEDLVFTAIGLGAEKILMRQLALDVKSVLAARAGSAGGEAIEMVRRQPVSIEADAEELSRPGEDAAPIETPEHTRPKMPGAELFPDRRVHLTIDLIDENKSIPVKPIGDAFAETDRRGNVLPHAPIVFGDIASGRGYRMLRRPAQLPMALPIPAQELSTRQTVIDVLARHRRLSRLPNIAARRPDPGRIVQALFSYVHEAETDALRQLWRRAYARYSNYAQFEAFWTDLYRRSDTAVHFLNAAYDSLASRGSTEVSFDAAHARVIGNEVCLLGDKDLANLHYVSLSGATRFQRARMLIHEVLHALAKTSDPEPSAAFAHRGETTFFTGLILDESGASTPAPTRIAYAMPPVFSDGEAAHRLWSRHLLDLHDITAAEDLLLDRVLAANRVPAPSAIILGQKIGERLTVRQGLALAKQMRISRKFGPRNIDHLFELTASNFDLKSSPDLRELLKSLISESKTLRELAHAWLNKFSYFRIKLKHIDFLLGENGSGLSAISHTISDNTIWLNTEKLYYFSERGLAPLSEKRLFAGSMVDFFIGELLPSMPRFPMHQRLDSRGVQVLLENEILAQAGDPSPPRICAELAVDSTSYLMHLTAIRRAADAENAYLRQAVRDSAPPVQGAAIGDDLLGLTEEELPHA

Foldseek 3Di:
DDDPPCPPVNVVVVVVVLLVVLVVVVLPPPDPVVPPDDPDPPPDDDDPVNLVVVVVVLVVVCVVPVDDDSVNVVVLVVNVQPDWPVVQLPDLVSQLVVLVSLVVVCPVDDLVLLLVQAADQLLNLLVVLCVVSVHFLQVVQPQVDLQTHDDSSLLSSLSSRLSNHNDPPNPPPSDGSLNSSLVSQLRLLVVQLLQLLLCQQEPEPPQDPPQHCWYHPLQAIPNLFQAFLLRSLVVSQVDADDPDDVVNQQVSLVSSVVQPSRSNNDSGRCAPVNSQVSSCSNRPPDDDDDPFPDDPQFHQGPNGTDHSVSSSVSNQVSLVSSLLDQPDLDQALLVLLSSLLRYQVSNLVRDDDCSVDSVVSVVSSVVSQVSCVVPNRHDARSQLSSLSNNCVSVVPPPPSDHPVVSSVVSNVLSVLSVLLPDDQDADDLLVLLVVCCCPQQVDDPVLQPAWDWDWDFQPDDPDDGDDTDTDTGGSSVVLVVQLVGPPRWDHHDPTIDRSVVSLLVVLVVQLVVQLPDSSLLSNLVVLCVVLVPDPDPCVVVLSSLSSSQVSSVSSVHDGPPDLVSVLVSCCSRPVDVLVNQLSVLVVVPPVVSVVVCVQQVVLVCQLVVCVVVVVVVSNVVSVVSNVVVSVCVLVPPLPCVVVVVVVVVVVVVVVVVVVPPPDDDDDDDDDDDDDDDDDDDDDDDDDDDDDDDDDDDDDDDDDDDDPDDDPPDPDFDWFQASVPRDIFGWDDDDQWTAGDDPVHHRPFLTAIKHDPPVVNDHIHGPDDPQDDDQPDQDDPVNLCPDQQLVQQVVLLVVLVPDPCLLPQDPCLLVLLPQQEDEDDPDPDPVVSVVVVVVVVPVVPVVVLSVLLSLLSVQASLSSSLSSQLSVCCVVQPHAYEAECDPDQADDRRYGYYHDPVVQQVDFFQFLSATGGHDRLLSSQLRVCCNSVVDDFPDPVCQLVAGHNSLLSSQRSQQSSQPLDRDFRRLGGDHQDPDPDDPVSVSVVNVSSVVSLLSVLSSLVSSCCVNCVPDADDQQGHGNNRRLCPAQQLVLLVVVLVLLVVLVPDDDPDLVVLLVQLCQQAVCPVPVPLSVLSSLLSVQAPLLSSLSSSQCVVPVHHRAYEEEDAPVPDPPDDPCLFPQWDDDDSYIYGHPAFKWFQFSSGTDTQDPSLSSQLSSLLVSSCRSPVVRDHDDDPCQQQAAHNSLLSSQSSCVSSVNPTGRGQTRTMDSGSVPDDRCSSSSNSSSVNSVSNSLVVSVVPDDPDPDDPDDSPNRPDDSPPDPPD

Radius of gyration: 39.94 Å; Cα contacts (8 Å, |Δi|>4): 1478; chains: 1; bounding box: 122×92×112 Å